Protein 8UZ7 (pdb70)

Organism: Penaeus vannamei (NCBI:txid6689)

B-factor: mean 23.01, std 7.93, range [7.98, 71.53]

Foldseek 3Di:
DQFEEEEEQDVPDDLVLLVVLQVLQQPDDFDPSYQAEYEDEPVCLLVNCVRHDVSYAYEHAEAFQDCDDDDPPGHALVVSVVSVGAEYEFQPVCCCPVVVQDLLRSLSRLLRNVVSRHQYAYEFEDEPVCVVVVNLLVRLLVNVVSNVVRDDDLLRYAYEYEYHCQAPPPDHDDLVRVLVSLVSNLVSCCVPPHPVSSVRHAYAYEHADFLVCQLVSCPRPNHRAYYYYPRSSDSRSRSNSVSD/DQFEEEEEQDPPDDLVLLLVLQVLVQPDDFDLSYQAEYEDEPVCLLVNVVSHDPSYAYEHAEAFQDCDDDDPPGHALVVSVVSVGQEYEFQPVCCCPVVVQDLLRSLSRLLRNVVVNHQYAYEFEAALVRVVVVVLLPRRLVNLVSNVVSDDDQVRYAYEYEHNSAVVVVHDDDLVRVLVSLVSSLVCCCVPPHPVSSVPHAYAYEDDDFLVCLLVSCPRPNHRAYYYYPRSSDSRSRSNSVSD/DQFEEEEEQDPPDDLVLLLVLQVLQQPFDFDPSYQAEYEDEPVCLLVNCVRHDVSYAYEHAEAFQDCDDDDPPGHALVVSVVSVGQEYEFPPPCCCPVVVQDLLRSLSRLLSSVVVRHQYAYEEEAAPVCVVVVNLVVRRLVSVVSNVVSDDDQVRYAYEYEYNCCPPPPHHDDLVNVLVSLVSVLVSCCVPPHPVSSVRHAYAYEDADFLVCQLVSCPRDRHRAYYYYPRSSDSRSRSNSVSD/DQFEAEEEQDPPDDLVLLLVLQVLVQPDDFDLSYAAEYEDEPVCLLVNCVRHDVSYAYEHAEAFQDCDDDDPPGHALVVSVVSVGAEYEFPPVCCCPVVVQDLLRSLSRLLRNVVVRHQYAYEFEDEPVCVVVVNLLVRRLVSLVSNVVRDDDLLRYAYEYEYCCCAPPPDHDDLVNVLVSLVSVLVSCCVPPHPVSSVRHAYAYEHDDFLVCLLVSCPRDRHRAYHYYPRSSDSRSRSNSVSD

InterPro domains:
  IPR000652 Triosephosphate isomerase [PF00121] (83-322)
  IPR000652 Triosephosphate isomerase [PS51440] (81-322)
  IPR000652 Triosephosphate isomerase [PTHR21139] (78-321)
  IPR000652 Triosephosphate isomerase [TIGR00419] (83-315)
  IPR000652 Triosephosphate isomerase [cd00311] (82-321)
  IPR013785 Aldolase-type TIM barrel [G3DSA:3.20.20.70] (60-330)
  IPR035990 Triosephosphate isomerase superfamily [SSF51351] (75-322)

Secondary structure (DSSP, 8-state):
--EEEEEE-TB---HHHHHHHHHHHHHS---TTEEEEEEE-GGGHHHHHHHS-TTSEEEES---SSSSBS-TT---HHHHHHTT--EEEES-HHHHHTT---HHHHHHHHHHHHHTT-EEEEEEEE-HHHHHTT-HHHHHHHHHHHHHTT-S-GGGEEEEEEEGGGSSSS----HHHHHHHHHHHHHHHHHHT-HHHHHH--EEEES---TTTHHHHHTSTT--EEEESGGGGSTHHHHHHT--/---EEEEE-TB---HHHHHHHHHHHHHS---TTSEEEEEE-GGGHHHHHHHS-TTEEEEES---SSSSBS-TT---HHHHHHTT--EEEES-HHHHHTS---HHHHHHHHHHHHHTT-EEEEEEEE-HHHHTTT-HHHHHHHHHHHHHHT-S-GGGEEEEEEEHHHHHHT----HHHHHHHHHHHHHHHHHHT-HHHHHH-EEEEES---TTTHHHHHTSTT--EEEESGGGGSTHHHHHHT--/---EEEEE-TB---HHHHHHHHHHHHHS---TTSEEEEEE-GGGHHHHHHHS-TTSEEEES---SSSSBS-TT---HHHHHHTT--EEEES-HHHHHTT---HHHHHHHHHHHHHTT-EEEEEEEE-HHHHHTT-HHHHHHHHHHHHHHT-S-GGGEEEEEEEGGGSSSS----HHHHHHHHHHHHHHHHHHT-HHHHHH-EEEEES---TTTHHHHTTSTT--EEEESGGGGSTHHHHHHT--/---EEEEE-TB---HHHHHHHHHHHHHS---TTSEEEEEE-GGGHHHHHHHS-TTSEEEES---SSSSBS-TT---HHHHHHTT--EEEES-HHHHHTT---HHHHHHHHHHHHHTT-EEEEEEEE-HHHHHTT-HHHHHHHHHHHHHHH-S-GGGEEEEEEEGGGSSSS----HHHHHHHHHHHHHHHHHHT-HHHHHH--EEEES---TTTHHHHHTSTT--EEEESGGGGSTHHHHHHT--

Nearest PDB structures (foldseek):
  8uz7-assembly1_D  TM=1.004E+00  e=7.599E-55  Penaeus vannamei
  7sx1-assembly1_A  TM=9.893E-01  e=1.590E-39  Homo sapiens
  1su5-assembly1_B  TM=9.869E-01  e=6.116E-39  Gallus gallus
  7uxv-assembly1_A  TM=9.892E-01  e=1.128E-38  Homo sapiens
  1tpw-assembly1_B  TM=9.867E-01  e=1.200E-38  Gallus gallus

Structure (mmCIF, N/CA/C/O backbone):
data_8UZ7
#
_entry.id   8UZ7
#
_cell.length_a   73.564
_cell.length_b   84.253
_cell.length_c   73.739
_cell.angle_alpha   90.000
_cell.angle_beta   92.690
_cell.angle_gamma   90.000
#
_symmetry.space_group_name_H-M   'P 1 21 1'
#
loop_
_entity.id
_entity.type
_entity.pdbx_description
1 polymer 'Triosephosphate isomerase'
2 non-polymer 'CHLORIDE ION'
3 non-polymer 'MAGNESIUM ION'
4 water water
#
loop_
_atom_site.group_PDB
_atom_site.id
_atom_site.type_symbol
_atom_site.label_atom_id
_atom_site.label_alt_id
_atom_site.label_comp_id
_atom_site.label_asym_id
_atom_site.label_entity_id
_atom_site.label_seq_id
_atom_site.pdbx_PDB_ins_code
_atom_site.Cartn_x
_atom_site.Cartn_y
_atom_site.Cartn_z
_atom_site.occupancy
_atom_site.B_iso_or_equiv
_atom_site.auth_seq_id
_atom_site.auth_comp_id
_atom_site.auth_asym_id
_atom_site.auth_atom_id
_atom_site.pdbx_PDB_model_num
ATOM 1 N N . ARG A 1 5 ? -12.48300 54.36800 0.41000 1.000 22.13000 5 ARG A N 1
ATOM 2 C CA . ARG A 1 5 ? -11.03100 54.29700 0.22500 1.000 16.22000 5 ARG A CA 1
ATOM 3 C C . ARG A 1 5 ? -10.61400 55.41900 -0.69500 1.000 19.88000 5 ARG A C 1
ATOM 4 O O . ARG A 1 5 ? -11.06700 55.49000 -1.83900 1.000 25.23000 5 ARG A O 1
ATOM 12 N N . LYS A 1 6 ? -9.75500 56.30300 -0.20600 1.000 16.31000 6 LYS A N 1
ATOM 13 C CA . LYS A 1 6 ? -9.36600 57.45300 -1.00300 1.000 18.49000 6 LYS A CA 1
ATOM 14 C C . LYS A 1 6 ? -8.38800 57.02600 -2.09300 1.000 17.85000 6 LYS A C 1
ATOM 15 O O . LYS A 1 6 ? -7.39500 56.34600 -1.81200 1.000 17.21000 6 LYS A O 1
ATOM 21 N N . PHE A 1 7 ? -8.68400 57.42600 -3.33000 1.000 15.85000 7 PHE A N 1
ATOM 22 C CA . PHE A 1 7 ? -7.80900 57.16300 -4.46800 1.000 15.34000 7 PHE A CA 1
ATOM 23 C C . PHE A 1 7 ? -6.39700 57.61800 -4.13500 1.000 13.23000 7 PHE A C 1
ATOM 24 O O . PHE A 1 7 ? -6.19600 58.70400 -3.58400 1.000 14.06000 7 PHE A O 1
ATOM 32 N N . PHE A 1 8 ? -5.41800 56.77900 -4.46200 1.000 13.14000 8 PHE A N 1
ATOM 33 C CA . PHE A 1 8 ? -4.04400 56.99700 -4.01000 1.000 10.87000 8 PHE A CA 1
ATOM 34 C C . PHE A 1 8 ? -3.09000 56.75600 -5.16500 1.000 13.88000 8 PHE A C 1
ATOM 35 O O . PHE A 1 8 ? -3.11600 55.68500 -5.78100 1.000 13.32000 8 PHE A O 1
ATOM 43 N N . VAL A 1 9 ? -2.23500 57.73400 -5.44800 1.000 12.09000 9 VAL A N 1
ATOM 44 C CA . VAL A 1 9 ? -1.27700 57.62600 -6.54500 1.000 12.80000 9 VAL A CA 1
ATOM 45 C C . VAL A 1 9 ? 0.09700 57.94100 -5.98700 1.000 14.67000 9 VAL A C 1
ATOM 46 O O . VAL A 1 9 ? 0.31000 59.03300 -5.44600 1.000 14.85000 9 VAL A O 1
ATOM 50 N N . ILE A 1 10 ? 1.03500 57.00800 -6.13500 1.000 12.62000 10 ILE A N 1
ATOM 51 C CA . ILE A 1 10 ? 2.42600 57.28500 -5.78500 1.000 10.18000 10 ILE A CA 1
ATOM 52 C C . ILE A 1 10 ? 3.29400 57.15200 -7.03000 1.000 16.21000 10 ILE A C 1
ATOM 53 O O . ILE A 1 10 ? 3.24500 56.12800 -7.72300 1.000 14.67000 10 ILE A O 1
ATOM 58 N N . GLY A 1 11 ? 4.06100 58.20800 -7.32400 1.000 12.78000 11 GLY A N 1
ATOM 59 C CA . GLY A 1 11 ? 4.98600 58.23900 -8.43500 1.000 12.24000 11 GLY A CA 1
ATOM 60 C C . GLY A 1 11 ? 6.39900 58.01000 -7.93600 1.000 15.32000 11 GLY A C 1
ATOM 61 O O . GLY A 1 11 ? 6.93900 58.86200 -7.23200 1.000 13.51000 11 GLY A O 1
ATOM 62 N N . ASN A 1 12 ? 6.99700 56.86300 -8.28100 1.000 14.56000 12 ASN A N 1
ATOM 63 C CA . ASN A 1 12 ? 8.30400 56.45900 -7.75500 1.000 12.67000 12 ASN A CA 1
ATOM 64 C C . ASN A 1 12 ? 9.39000 56.89400 -8.73600 1.000 16.87000 12 ASN A C 1
ATOM 65 O O . ASN A 1 12 ? 9.48600 56.36500 -9.85100 1.000 14.56000 12 ASN A O 1
ATOM 70 N N . TRP A 1 13 ? 10.21500 57.86400 -8.31800 1.000 15.39000 13 TRP A N 1
ATOM 71 C CA . TRP A 1 13 ? 11.28400 58.36000 -9.17500 1.000 12.17000 13 TRP A CA 1
ATOM 72 C C . TRP A 1 13 ? 12.46400 57.39800 -9.26800 1.000 16.42000 13 TRP A C 1
ATOM 73 O O . TRP A 1 13 ? 13.34200 57.61900 -10.10400 1.000 12.88000 13 TRP A O 1
ATOM 84 N N . LYS A 1 14 ? 12.48800 56.33300 -8.45400 1.000 13.42000 14 LYS A N 1
ATOM 85 C CA . LYS A 1 14 ? 13.54500 55.31900 -8.44100 1.000 14.85000 14 LYS A CA 1
ATOM 86 C C . LYS A 1 14 ? 14.90500 56.01500 -8.44300 1.000 13.95000 14 LYS A C 1
ATOM 87 O O . LYS A 1 14 ? 15.10500 56.98600 -7.70100 1.000 15.31000 14 LYS A O 1
ATOM 93 N N . MET A 1 15 ? 15.85700 55.59100 -9.27500 1.000 13.36000 15 MET A N 1
ATOM 94 C CA . MET A 1 15 ? 17.16000 56.24400 -9.34100 1.000 14.40000 15 MET A CA 1
ATOM 95 C C . MET A 1 15 ? 17.27400 57.04700 -10.63800 1.000 16.45000 15 MET A C 1
ATOM 96 O O . MET A 1 15 ? 18.31300 57.06400 -11.29900 1.000 17.38000 15 MET A O 1
ATOM 101 N N . ASN A 1 16 ? 16.19100 57.73700 -11.00200 1.000 13.61000 16 ASN A N 1
ATOM 102 C CA . ASN A 1 16 ? 16.05100 58.35100 -12.32100 1.000 13.75000 16 ASN A CA 1
ATOM 103 C C . ASN A 1 16 ? 16.02300 59.88400 -12.29100 1.000 17.34000 16 ASN A C 1
ATOM 104 O O . ASN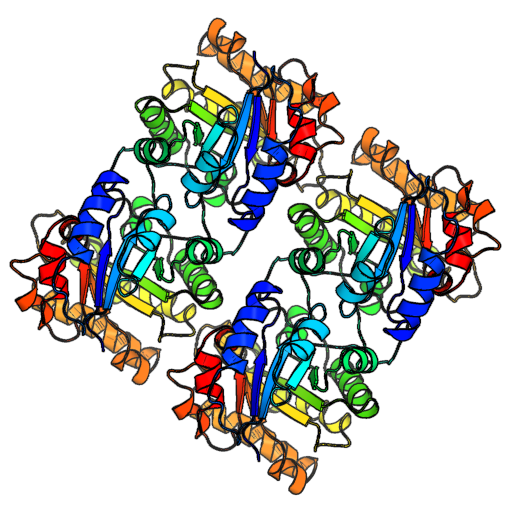 A 1 16 ? 15.68300 60.51100 -13.30600 1.000 16.25000 16 ASN A O 1
ATOM 109 N N . VAL A 1 17 ? 16.37100 60.51000 -11.17000 1.000 14.97000 17 VAL A N 1
ATOM 110 C CA . VAL A 1 17 ? 16.30300 61.96600 -11.08100 1.000 14.38000 17 VAL A CA 1
ATOM 111 C C . VAL A 1 17 ? 17.58400 62.51200 -10.48100 1.000 18.20000 17 VAL A C 1
ATOM 112 O O . VAL A 1 17 ? 18.30300 61.82600 -9.75600 1.000 16.81000 17 VAL A O 1
ATOM 116 N N . ASP A 1 18 ? 17.85600 63.77400 -10.79900 1.000 15.45000 18 ASP A N 1
ATOM 117 C CA . ASP A 1 18 ? 18.79300 64.59600 -10.06200 1.000 15.79000 18 ASP A CA 1
ATOM 118 C C . ASP A 1 18 ? 18.03000 65.83100 -9.59600 1.000 15.27000 18 ASP A C 1
ATOM 119 O O . ASP A 1 18 ? 16.81500 65.94100 -9.80700 1.000 16.40000 18 ASP A O 1
ATOM 124 N N . LYS A 1 19 ? 18.74100 66.76800 -8.96600 1.000 15.66000 19 LYS A N 1
ATOM 125 C CA . LYS A 1 19 ? 18.06700 67.96100 -8.44300 1.000 18.05000 19 LYS A CA 1
ATOM 126 C C . LYS A 1 19 ? 17.31200 68.70300 -9.53800 1.000 18.43000 19 LYS A C 1
ATOM 127 O O . LYS A 1 19 ? 16.15500 69.11300 -9.34100 1.000 19.23000 19 LYS A O 1
ATOM 133 N N . ASN A 1 20 ? 17.94600 68.87300 -10.70000 1.000 19.33000 20 ASN A N 1
ATOM 134 C CA . ASN A 1 20 ? 17.33400 69.62600 -11.79200 1.000 19.51000 20 ASN A CA 1
ATOM 135 C C . ASN A 1 20 ? 16.04000 68.96700 -12.24900 1.000 21.14000 20 ASN A C 1
ATOM 136 O O . ASN A 1 20 ? 15.01500 69.63600 -12.42700 1.000 19.54000 20 ASN A O 1
ATOM 141 N N . ARG A 1 21 ? 16.06900 67.64600 -12.44400 1.000 16.61000 21 ARG A N 1
ATOM 142 C CA . ARG A 1 21 ? 14.85700 66.93500 -12.84100 1.000 17.86000 21 ARG A CA 1
ATOM 143 C C . ARG A 1 21 ? 13.78000 67.03900 -11.76500 1.000 18.71000 21 ARG A C 1
ATOM 144 O O . ARG A 1 21 ? 12.59700 67.24300 -12.07400 1.000 18.32000 21 ARG A O 1
ATOM 152 N N . ILE A 1 22 ? 14.16700 66.92200 -10.49200 1.000 16.68000 22 ILE A N 1
ATOM 153 C CA . ILE A 1 22 ? 13.18400 67.04300 -9.41500 1.000 15.89000 22 ILE A CA 1
ATOM 154 C C . ILE A 1 22 ? 12.54000 68.42300 -9.43800 1.000 16.24000 22 ILE A C 1
ATOM 155 O O . ILE A 1 22 ? 11.31800 68.56000 -9.31000 1.000 16.56000 22 ILE A O 1
ATOM 160 N N . ASN A 1 23 ? 13.34900 69.46100 -9.63200 1.000 17.73000 23 ASN A N 1
ATOM 161 C CA . ASN A 1 23 ? 12.79800 70.81300 -9.71000 1.000 19.80000 23 ASN A CA 1
ATOM 162 C C . ASN A 1 23 ? 11.73300 70.92200 -10.79400 1.000 18.45000 23 ASN A C 1
ATOM 163 O O . ASN A 1 23 ? 10.69000 71.54700 -10.58100 1.000 22.67000 23 ASN A O 1
ATOM 168 N N . GLY A 1 24 ? 11.97300 70.31500 -11.96000 1.000 17.37000 24 GLY A N 1
ATOM 169 C CA . GLY A 1 24 ? 10.98500 70.37700 -13.02100 1.000 19.45000 24 GLY A CA 1
ATOM 170 C C . GLY A 1 24 ? 9.71900 69.62400 -12.67200 1.000 22.06000 24 GLY A C 1
ATOM 171 O O . GLY A 1 24 ? 8.61100 70.13200 -12.86700 1.000 21.75000 24 GLY A O 1
ATOM 172 N N . ILE A 1 25 ? 9.86700 68.39500 -12.15900 1.000 18.27000 25 ILE A N 1
ATOM 173 C CA . ILE A 1 25 ? 8.70700 67.59900 -11.74700 1.000 18.82000 25 ILE A CA 1
ATOM 174 C C . ILE A 1 25 ? 7.92300 68.31900 -10.65100 1.000 18.82000 25 ILE A C 1
ATOM 175 O O . ILE A 1 25 ? 6.68500 68.37900 -10.68800 1.000 18.50000 25 ILE A O 1
ATOM 180 N N . VAL A 1 26 ? 8.62700 68.89900 -9.67700 1.000 16.26000 26 VAL A N 1
ATOM 181 C CA . VAL A 1 26 ? 7.94900 69.53500 -8.55000 1.000 18.96000 26 VAL A CA 1
ATOM 182 C C . VAL A 1 26 ? 7.21600 70.78600 -9.01000 1.000 19.66000 26 VAL A C 1
ATOM 183 O O . VAL A 1 26 ? 6.07100 71.03800 -8.60700 1.000 19.30000 26 VAL A O 1
ATOM 187 N N . LYS A 1 27 ? 7.84100 71.56800 -9.89300 1.000 19.12000 27 LYS A N 1
ATOM 188 C CA . LYS A 1 27 ? 7.15600 72.72700 -10.45500 1.000 22.19000 27 LYS A CA 1
ATOM 189 C C . LYS A 1 27 ? 5.91100 72.31300 -11.23300 1.000 21.28000 27 LYS A C 1
ATOM 190 O O . LYS A 1 27 ? 4.85900 72.95400 -11.12300 1.000 25.33000 27 LYS A O 1
ATOM 196 N N . MET A 1 28 ? 6.01100 71.24400 -12.02300 1.000 22.20000 28 MET A N 1
ATOM 197 C CA . MET A 1 28 ? 4.85500 70.74500 -12.75900 1.000 23.54000 28 MET A CA 1
ATOM 198 C C . MET A 1 28 ? 3.73200 70.33300 -11.81500 1.000 21.65000 28 MET A C 1
ATOM 199 O O . MET A 1 28 ? 2.57400 70.72600 -12.00300 1.000 22.73000 28 MET A O 1
ATOM 204 N N . MET A 1 29 ? 4.05000 69.52100 -10.79800 1.000 18.51000 29 MET A N 1
ATOM 205 C CA . MET A 1 29 ? 3.00400 69.06100 -9.89300 1.000 18.68000 29 MET A CA 1
ATOM 206 C C . MET A 1 29 ? 2.44800 70.20900 -9.05700 1.000 19.63000 29 MET A C 1
ATOM 207 O O . MET A 1 29 ? 1.25100 70.22900 -8.76600 1.000 21.30000 29 MET A O 1
ATOM 212 N N . ASN A 1 30 ? 3.28900 71.17500 -8.68700 1.000 19.46000 30 ASN A N 1
ATOM 213 C CA . ASN A 1 30 ? 2.82300 72.33000 -7.92200 1.000 21.08000 30 ASN A CA 1
ATOM 214 C C . ASN A 1 30 ? 1.87300 73.21300 -8.73200 1.000 24.92000 30 ASN A C 1
ATOM 215 O O . ASN A 1 30 ? 1.00500 73.87200 -8.15100 1.000 26.51000 30 ASN A O 1
ATOM 220 N N . LYS A 1 31 ? 2.04400 73.27100 -10.05600 1.000 23.85000 31 LYS A N 1
ATOM 221 C CA . LYS A 1 31 ? 1.26000 74.17000 -10.90200 1.000 24.14000 31 LYS A CA 1
ATOM 222 C C . LYS A 1 31 ? -0.02000 73.53800 -11.42700 1.000 27.45000 31 LYS A C 1
ATOM 223 O O . LYS A 1 31 ? -1.00200 74.25300 -11.66900 1.000 24.19000 31 LYS A O 1
ATOM 229 N N . ALA A 1 32 ? -0.02600 72.22100 -11.62200 1.000 24.04000 32 ALA A N 1
ATOM 230 C CA . ALA A 1 32 ? -1.15200 71.56400 -12.26400 1.000 24.14000 32 ALA A CA 1
ATOM 231 C C . ALA A 1 32 ? -2.39200 71.59800 -11.38300 1.000 21.51000 32 ALA A C 1
ATOM 232 O O . ALA A 1 32 ? -2.31900 71.58500 -10.15400 1.000 23.39000 32 ALA A O 1
ATOM 234 N N . ALA A 1 33 ? -3.55000 71.61100 -12.03000 1.000 24.60000 33 ALA A N 1
ATOM 235 C CA . ALA A 1 33 ? -4.78800 71.38200 -11.30800 1.000 27.25000 33 ALA A CA 1
ATOM 236 C C . ALA A 1 33 ? -4.88600 69.89600 -10.96700 1.000 27.49000 33 ALA A C 1
ATOM 237 O O . ALA A 1 33 ? -4.94700 69.04600 -11.86400 1.000 29.40000 33 ALA A O 1
ATOM 239 N N . LEU A 1 34 ? -4.86400 69.58000 -9.67600 1.000 25.75000 34 LEU A N 1
ATOM 240 C CA . LEU A 1 34 ? -4.91100 68.20500 -9.20500 1.000 22.00000 34 LEU A CA 1
ATOM 241 C C . LEU A 1 34 ? -6.23900 67.95000 -8.51100 1.000 27.43000 34 LEU A C 1
ATOM 242 O O . LEU A 1 34 ? -6.74600 68.81200 -7.78300 1.000 25.30000 34 LEU A O 1
ATOM 247 N N . ASP A 1 35 ? -6.79200 66.76700 -8.74600 1.000 21.98000 35 ASP A N 1
ATOM 248 C CA . ASP A 1 35 ? -7.99900 66.32300 -8.06300 1.000 25.04000 35 ASP A CA 1
ATOM 249 C C . ASP A 1 35 ? -7.78500 66.37000 -6.55600 1.000 28.48000 35 ASP A C 1
ATOM 250 O O . ASP A 1 35 ? -6.90000 65.66800 -6.04100 1.000 24.50000 35 ASP A O 1
ATOM 255 N N . PRO A 1 36 ? -8.55400 67.16900 -5.81400 1.000 25.00000 36 PRO A N 1
ATOM 256 C CA . PRO A 1 36 ? -8.38000 67.19300 -4.35300 1.000 27.55000 36 PRO A CA 1
ATOM 257 C C . PRO A 1 36 ? -8.74400 65.88100 -3.67700 1.000 27.23000 36 PRO A C 1
ATOM 258 O O . PRO A 1 36 ? -8.33600 65.65800 -2.53100 1.000 31.10000 36 PRO A O 1
ATOM 262 N N . ASN A 1 37 ? -9.49400 65.01200 -4.34300 1.000 22.79000 37 ASN A N 1
ATOM 263 C CA . ASN A 1 37 ? -9.89000 63.72600 -3.78900 1.000 22.03000 37 ASN A CA 1
ATOM 264 C C . ASN A 1 37 ? -8.86800 62.62700 -4.04600 1.000 23.42000 37 ASN A C 1
ATOM 265 O O . ASN A 1 37 ? -9.17400 61.44900 -3.83000 1.000 29.08000 37 ASN A O 1
ATOM 270 N N . THR A 1 38 ? -7.68600 62.96700 -4.53900 1.000 19.85000 38 THR A N 1
ATOM 271 C CA . THR A 1 38 ? -6.62000 61.98800 -4.70100 1.000 19.37000 38 THR A CA 1
ATOM 272 C C . THR A 1 38 ? -5.53300 62.27200 -3.67900 1.000 17.27000 38 THR A C 1
ATOM 273 O O . THR A 1 38 ? -5.10700 63.42100 -3.52700 1.000 19.08000 38 THR A O 1
ATOM 277 N N . GLU A 1 39 ? -5.10800 61.23300 -2.96700 1.000 16.33000 39 GLU A N 1
ATOM 278 C CA . GLU A 1 39 ? -3.92900 61.31300 -2.11300 1.000 15.67000 39 GLU A CA 1
ATOM 279 C C . GLU A 1 39 ? -2.71900 60.96200 -2.97200 1.000 16.36000 39 GLU A C 1
ATOM 280 O O . GLU A 1 39 ? -2.62700 59.84300 -3.49900 1.000 13.51000 39 GLU A O 1
ATOM 286 N N . ALA A 1 40 ? -1.82500 61.93000 -3.15500 1.000 15.15000 40 ALA A N 1
ATOM 287 C CA . ALA A 1 40 ? -0.68500 61.79000 -4.04300 1.000 17.73000 40 ALA A CA 1
ATOM 288 C C . ALA A 1 40 ? 0.59400 61.80100 -3.22300 1.000 14.20000 40 ALA A C 1
ATOM 289 O O . ALA A 1 40 ? 0.70300 62.53900 -2.23900 1.000 14.64000 40 ALA A O 1
ATOM 291 N N . VAL A 1 41 ? 1.55300 60.97100 -3.63100 1.000 11.74000 41 VAL A N 1
ATOM 292 C CA . VAL A 1 41 ? 2.85600 60.85300 -2.98300 1.000 10.54000 41 VAL A CA 1
ATOM 293 C C . VAL A 1 41 ? 3.89500 60.65500 -4.08000 1.000 13.38000 41 VAL A C 1
ATOM 294 O O . VAL A 1 41 ? 3.59400 60.10500 -5.14200 1.000 13.90000 41 VAL A O 1
ATOM 298 N N . VAL A 1 42 ? 5.13600 61.09100 -3.83100 1.000 13.19000 42 VAL A N 1
ATOM 299 C CA . VAL A 1 42 ? 6.24100 60.79800 -4.73800 1.000 14.62000 42 VAL A CA 1
ATOM 300 C C . VAL A 1 42 ? 7.30400 60.00800 -3.98600 1.000 14.81000 42 VAL A C 1
ATOM 301 O O . VAL A 1 42 ? 7.51000 60.22700 -2.78800 1.000 13.20000 42 VAL A O 1
ATOM 305 N N . GLY A 1 43 ? 7.94000 59.07500 -4.68300 1.000 13.74000 43 GLY A N 1
ATOM 306 C CA . GLY A 1 43 ? 9.01300 58.27400 -4.12200 1.000 16.58000 43 GLY A CA 1
ATOM 307 C C . GLY A 1 43 ? 10.35900 58.83000 -4.53500 1.000 13.08000 43 GLY A C 1
ATOM 308 O O . GLY A 1 43 ? 10.70300 58.83500 -5.72000 1.000 13.99000 43 GLY A O 1
ATOM 309 N N . CYS A 1 44 ? 11.13700 59.27100 -3.54400 1.000 12.84000 44 CYS A N 1
ATOM 310 C CA . CYS A 1 44 ? 12.27000 60.13600 -3.78500 1.000 14.34000 44 CYS A CA 1
ATOM 311 C C . CYS A 1 44 ? 13.57400 59.48700 -3.32800 1.000 13.12000 44 CYS A C 1
ATOM 312 O O . CYS A 1 44 ? 13.59100 58.79200 -2.31400 1.000 12.76000 44 CYS A O 1
ATOM 315 N N . PRO A 1 45 ? 14.67000 59.67800 -4.05200 1.000 14.49000 45 PRO A N 1
ATOM 316 C CA . PRO A 1 45 ? 15.94800 59.12800 -3.58000 1.000 15.51000 45 PRO A CA 1
ATOM 317 C C . PRO A 1 45 ? 16.34300 59.74000 -2.24600 1.000 18.22000 45 PRO A C 1
ATOM 318 O O . PRO A 1 45 ? 16.04100 60.90300 -1.96000 1.000 14.85000 45 PRO A O 1
ATOM 322 N N . SER A 1 46 ? 17.01400 58.92900 -1.41400 1.000 14.92000 46 SER A N 1
ATOM 323 C CA . SER A 1 46 ? 17.32800 59.36600 -0.05700 1.000 17.27000 46 SER A CA 1
ATOM 324 C C . SER A 1 46 ? 18.07000 60.69900 -0.05800 1.000 16.34000 46 SER A C 1
ATOM 325 O O . SER A 1 46 ? 17.79000 61.57600 0.77100 1.000 14.79000 46 SER A O 1
ATOM 328 N N . CYS A 1 47 ? 18.98600 60.89100 -1.01200 1.000 16.96000 47 CYS A N 1
ATOM 329 C CA . CYS A 1 47 ? 19.80500 62.09800 -0.99100 1.000 15.58000 47 CYS A CA 1
ATOM 330 C C . CYS A 1 47 ? 19.04400 63.35200 -1.39300 1.000 15.10000 47 CYS A C 1
ATOM 331 O O . CYS A 1 47 ? 19.60400 64.44500 -1.30400 1.000 15.33000 47 CYS A O 1
ATOM 334 N N . TYR A 1 48 ? 17.79800 63.23700 -1.83900 1.000 13.04000 48 TYR A N 1
ATOM 335 C CA . TYR A 1 48 ? 17.02700 64.40800 -2.22900 1.000 14.64000 48 TYR A CA 1
ATOM 336 C C . TYR A 1 48 ? 15.76800 64.60100 -1.39000 1.000 16.06000 48 TYR A C 1
ATOM 337 O O . TYR A 1 48 ? 14.94500 65.45300 -1.73500 1.000 15.41000 48 TYR A O 1
ATOM 346 N N . LEU A 1 49 ? 15.58700 63.82300 -0.31100 1.000 14.00000 49 LEU A N 1
ATOM 347 C CA . LEU A 1 49 ? 14.33600 63.87800 0.43900 1.000 14.99000 49 LEU A CA 1
ATOM 348 C C . LEU A 1 49 ? 14.04600 65.29100 0.92600 1.000 14.96000 49 LEU A C 1
ATOM 349 O O . LEU A 1 49 ? 12.93800 65.79900 0.74400 1.000 12.83000 49 LEU A O 1
ATOM 354 N N . SER A 1 50 ? 15.02300 65.92300 1.58300 1.000 11.75000 50 SER A N 1
ATOM 355 C CA . SER A 1 50 ? 14.80600 67.26500 2.12700 1.000 17.41000 50 SER A CA 1
ATOM 356 C C . SER A 1 50 ? 14.51400 68.25800 1.01800 1.000 16.10000 50 SER A C 1
ATOM 357 O O . SER A 1 50 ? 13.61300 69.09600 1.13600 1.000 20.73000 50 SER A O 1
ATOM 360 N N . HIS A 1 51 ? 15.26000 68.16200 -0.07500 1.000 18.02000 51 HIS A N 1
ATOM 361 C CA . HIS A 1 51 ? 15.05900 69.06900 -1.19300 1.000 20.76000 51 HIS A CA 1
ATOM 362 C C . HIS A 1 51 ? 13.65600 68.93000 -1.75600 1.000 23.77000 51 HIS A C 1
ATOM 363 O O . HIS A 1 51 ? 12.94600 69.92700 -1.93800 1.000 22.24000 51 HIS A O 1
ATOM 370 N N . ALA A 1 52 ? 13.23200 67.69200 -2.02200 1.000 15.69000 52 ALA A N 1
ATOM 371 C CA . ALA A 1 52 ? 11.89600 67.47800 -2.56400 1.000 13.62000 52 ALA A CA 1
ATOM 372 C C . ALA A 1 52 ? 10.82500 67.94800 -1.58800 1.000 14.73000 52 ALA A C 1
ATOM 373 O O . ALA A 1 52 ? 9.84500 68.59100 -1.98600 1.000 17.65000 52 ALA A O 1
ATOM 375 N N . ARG A 1 53 ? 11.00300 67.66200 -0.30600 1.000 13.27000 53 ARG A N 1
ATOM 376 C CA . ARG A 1 53 ? 9.94100 67.94300 0.64800 1.000 15.42000 53 ARG A CA 1
ATOM 377 C C . ARG A 1 53 ? 9.76300 69.44900 0.84800 1.000 17.53000 53 ARG A C 1
ATOM 378 O O . ARG A 1 53 ? 8.63100 69.94500 0.94600 1.000 16.44000 53 ARG A O 1
ATOM 386 N N . GLU A 1 54 ? 10.86600 70.19400 0.85200 1.000 18.08000 54 GLU A N 1
ATOM 387 C CA . GLU A 1 54 ? 10.79500 71.64600 1.03900 1.000 19.72000 54 GLU A CA 1
ATOM 388 C C . GLU A 1 54 ? 10.05500 72.35000 -0.09900 1.000 22.37000 54 GLU A C 1
ATOM 389 O O . GLU A 1 54 ? 9.36800 73.35600 0.12800 1.000 22.87000 54 GLU A O 1
ATOM 395 N N . HIS A 1 55 ? 10.19900 71.85700 -1.33100 1.000 16.93000 55 HIS A N 1
ATOM 396 C CA . HIS A 1 55 ? 9.68700 72.54900 -2.50900 1.000 18.23000 55 HIS A CA 1
ATOM 397 C C . HIS A 1 55 ? 8.30800 72.07500 -2.93200 1.000 21.02000 55 HIS A C 1
ATOM 398 O O . HIS A 1 55 ? 7.52800 72.86300 -3.47800 1.000 18.98000 55 HIS A O 1
ATOM 405 N N . LEU A 1 56 ? 7.99500 70.80500 -2.69500 1.000 17.37000 56 LEU A N 1
ATOM 406 C CA . LEU A 1 56 ? 6.76200 70.21900 -3.18600 1.000 17.30000 56 LEU A CA 1
ATOM 407 C C . LEU A 1 56 ? 5.56900 70.65700 -2.34300 1.000 15.96000 56 LEU A C 1
ATOM 408 O O . LEU A 1 56 ? 5.66600 70.77600 -1.12000 1.000 18.84000 56 LEU A O 1
ATOM 413 N N . SER A 1 57 ? 4.41700 70.84500 -3.00900 1.000 17.34000 57 SER A N 1
ATOM 414 C CA . SER A 1 57 ? 3.15000 71.07100 -2.32100 1.000 15.94000 57 SER A CA 1
ATOM 415 C C . SER A 1 57 ? 3.00800 70.17700 -1.09700 1.000 15.97000 57 SER A C 1
ATOM 416 O O . SER A 1 57 ? 3.14000 68.94700 -1.19200 1.000 14.17000 57 SER A O 1
ATOM 419 N N . PRO A 1 58 ? 2.74600 70.75800 0.06900 1.000 15.82000 58 PRO A N 1
ATOM 420 C CA . PRO A 1 58 ? 2.64700 69.94800 1.28600 1.000 14.90000 58 PRO A CA 1
ATOM 421 C C . PRO A 1 58 ? 1.52600 68.93400 1.25200 1.000 14.46000 58 PRO A C 1
ATOM 422 O O . PRO A 1 58 ? 1.56300 67.97800 2.03400 1.000 20.71000 58 PRO A O 1
ATOM 426 N N . SER A 1 59 ? 0.51800 69.11500 0.39300 1.000 11.49000 59 SER A N 1
ATOM 427 C CA . SER A 1 59 ? -0.55200 68.14000 0.24100 1.000 18.17000 59 SER A CA 1
ATOM 428 C C . SER A 1 59 ? -0.09800 66.87000 -0.47800 1.000 17.04000 59 SER A C 1
ATOM 429 O O . SER A 1 59 ? -0.81700 65.86700 -0.43900 1.000 20.57000 59 SER A O 1
ATOM 432 N N . ILE A 1 60 ? 1.06300 66.89400 -1.12100 1.000 13.58000 60 ILE A N 1
ATOM 433 C CA . ILE A 1 60 ? 1.63200 65.72900 -1.79800 1.000 12.09000 60 ILE A CA 1
ATOM 434 C C . ILE A 1 60 ? 2.69100 65.15300 -0.86700 1.000 17.70000 60 ILE A C 1
ATOM 435 O O . ILE A 1 60 ? 3.60000 65.87500 -0.44600 1.000 17.89000 60 ILE A O 1
ATOM 440 N N . GLY A 1 61 ? 2.56400 63.86600 -0.51900 1.000 17.29000 61 GLY A N 1
ATOM 441 C CA . GLY A 1 61 ? 3.55600 63.23400 0.32900 1.000 14.82000 61 GLY A CA 1
ATOM 442 C C . GLY A 1 61 ? 4.87600 62.97800 -0.38600 1.000 12.28000 61 GLY A C 1
ATOM 443 O O . GLY A 1 61 ? 4.96600 62.95800 -1.61000 1.000 13.56000 61 GLY A O 1
ATOM 444 N N . VAL A 1 62 ? 5.92600 62.78400 0.41500 1.000 14.86000 62 VAL A N 1
ATOM 445 C CA . VAL A 1 62 ? 7.24100 62.34800 -0.05900 1.000 16.15000 62 VAL A CA 1
ATOM 446 C C . VAL A 1 62 ? 7.63300 61.07700 0.69000 1.000 14.38000 62 VAL A C 1
ATOM 447 O O . VAL A 1 62 ? 7.64900 61.05700 1.93000 1.000 15.43000 62 VAL A O 1
ATOM 451 N N . ALA A 1 63 ? 7.95300 60.02100 -0.05700 1.000 13.38000 63 ALA A N 1
ATOM 452 C CA . ALA A 1 63 ? 8.31500 58.72400 0.50900 1.000 11.84000 63 ALA A CA 1
ATOM 453 C C . ALA A 1 63 ? 9.77600 58.42400 0.21100 1.000 11.69000 63 ALA A C 1
ATOM 454 O O . ALA A 1 63 ? 10.22100 58.58000 -0.92900 1.000 12.42000 63 ALA A O 1
ATOM 456 N N . ALA A 1 64 ? 10.51500 58.00200 1.22300 1.000 15.11000 64 ALA A N 1
ATOM 457 C CA . ALA A 1 64 ? 11.77100 57.34700 0.93100 1.000 11.37000 64 ALA A CA 1
ATOM 458 C C . ALA A 1 64 ? 11.47700 56.01000 0.24800 1.000 13.02000 64 ALA A C 1
ATOM 459 O O . ALA A 1 64 ? 10.37500 55.45900 0.35400 1.000 13.15000 64 ALA A O 1
ATOM 461 N N . GLN A 1 65 ? 12.45700 55.52300 -0.50100 1.000 12.98000 65 GLN A N 1
ATOM 462 C CA . GLN A 1 65 ? 12.29600 54.30600 -1.29300 1.000 12.87000 65 GLN A CA 1
ATOM 463 C C . GLN A 1 65 ? 12.73100 53.04300 -0.56100 1.000 12.76000 65 GLN A C 1
ATOM 464 O O . GLN A 1 65 ? 12.60100 51.94800 -1.11900 1.000 11.40000 65 GLN A O 1
ATOM 470 N N . ASN A 1 66 ? 13.26300 53.17400 0.65000 1.000 13.81000 66 ASN A N 1
ATOM 471 C CA . ASN A 1 66 ? 13.77500 52.08600 1.47400 1.000 15.81000 66 ASN A CA 1
ATOM 472 C C . ASN A 1 66 ? 14.18900 52.69200 2.80800 1.000 16.16000 66 ASN A C 1
ATOM 473 O O . ASN A 1 66 ? 14.39500 53.90200 2.91200 1.000 15.29000 66 ASN A O 1
ATOM 478 N N . CYS A 1 67 ? 14.33400 51.84000 3.81400 1.000 16.35000 67 CYS A N 1
ATOM 479 C CA . CYS A 1 67 ? 14.96900 52.22300 5.07000 1.000 16.37000 67 CYS A CA 1
ATOM 480 C C . CYS A 1 67 ? 15.42200 50.94700 5.77200 1.000 15.81000 67 CYS A C 1
ATOM 481 O O . CYS A 1 67 ? 15.19200 49.84100 5.28300 1.000 17.72000 67 CYS A O 1
ATOM 484 N N . TYR A 1 68 ? 16.09800 51.10800 6.90400 1.000 16.00000 68 TYR A N 1
ATOM 485 C CA . TYR A 1 68 ? 16.58100 49.98100 7.68600 1.000 16.07000 68 TYR A CA 1
ATOM 486 C C . TYR A 1 68 ? 15.64100 49.73900 8.86900 1.000 21.39000 68 TYR A C 1
ATOM 487 O O . TYR A 1 68 ? 14.58700 50.36700 8.99300 1.000 20.75000 68 TYR A O 1
ATOM 496 N N . LYS A 1 69 ? 16.01400 48.79500 9.73800 1.000 20.40000 69 LYS A N 1
ATOM 497 C CA . LYS A 1 69 ? 15.08700 48.19900 10.70500 1.000 22.50000 69 LYS A CA 1
ATOM 498 C C . LYS A 1 69 ? 15.30500 48.66400 12.14100 1.000 23.12000 69 LYS A C 1
ATOM 499 O O . LYS A 1 69 ? 14.66800 48.12400 13.05900 1.000 25.19000 69 LYS A O 1
ATOM 505 N N . VAL A 1 70 ? 16.19000 49.63400 12.36900 1.000 22.50000 70 VAL A N 1
ATOM 506 C CA . VAL A 1 70 ? 16.40100 50.23300 13.67900 1.000 22.15000 70 VAL A CA 1
ATOM 507 C C . VAL A 1 70 ? 16.59300 51.73100 13.48500 1.000 20.18000 70 VAL A C 1
ATOM 508 O O . VAL A 1 70 ? 16.77600 52.21600 12.36800 1.000 20.07000 70 VAL A O 1
ATOM 512 N N . ALA A 1 71 ? 16.56300 52.46500 14.60100 1.000 17.56000 71 ALA A N 1
ATOM 513 C CA . ALA A 1 71 ? 16.57600 53.92000 14.54600 1.000 19.25000 71 ALA A CA 1
ATOM 514 C C . ALA A 1 71 ? 17.97600 54.47300 14.36900 1.000 25.71000 71 ALA A C 1
ATOM 515 O O . ALA A 1 71 ? 18.14700 55.55400 13.78800 1.000 21.12000 71 ALA A O 1
ATOM 517 N N . ARG A 1 72 ? 18.97100 53.75500 14.87700 1.000 21.57000 72 ARG A N 1
ATOM 518 C CA . ARG A 1 72 ? 20.34100 54.23400 14.94100 1.000 22.03000 72 ARG A CA 1
ATOM 519 C C . ARG A 1 72 ? 21.25600 53.03000 14.83100 1.000 26.50000 72 ARG A C 1
ATOM 520 O O . ARG A 1 72 ? 20.83400 51.88900 15.03000 1.000 28.59000 72 ARG A O 1
ATOM 528 N N . GLY A 1 73 ? 22.53300 53.29100 14.58700 1.000 18.02000 73 GLY A N 1
ATOM 529 C CA . GLY A 1 73 ? 23.48700 52.21500 14.73100 1.000 20.11000 73 GLY A CA 1
ATOM 530 C C . GLY A 1 73 ? 24.62000 52.24500 13.73500 1.000 20.26000 73 GLY A C 1
ATOM 531 O O . GLY A 1 73 ? 24.67400 53.12600 12.86700 1.000 16.82000 73 GLY A O 1
ATOM 532 N N . ASN A 1 74 ? 25.51900 51.26900 13.84300 1.000 21.11000 74 ASN A N 1
ATOM 533 C CA . ASN A 1 74 ? 26.67600 51.16100 12.96000 1.000 21.78000 74 ASN A CA 1
ATOM 534 C C . ASN A 1 74 ? 26.28000 50.38800 11.70500 1.000 19.69000 74 ASN A C 1
ATOM 535 O O . ASN A 1 74 ? 26.60400 49.21300 11.51100 1.000 24.89000 74 ASN A O 1
ATOM 540 N N . PHE A 1 75 ? 25.53300 51.07900 10.84600 1.000 19.32000 75 PHE A N 1
ATOM 541 C CA . PHE A 1 75 ? 24.99400 50.51100 9.61800 1.000 16.22000 75 PHE A CA 1
ATOM 542 C C . PHE A 1 75 ? 25.26200 51.49000 8.47700 1.000 16.71000 75 PHE A C 1
ATOM 543 O O . PHE A 1 75 ? 24.34300 52.10400 7.94000 1.000 17.89000 75 PHE A O 1
ATOM 551 N N . SER A 1 76 ? 26.53800 51.63400 8.12900 1.000 14.83000 76 SER A N 1
ATOM 552 C CA . SER A 1 76 ? 26.92700 52.51200 7.03300 1.000 11.87000 76 SER A CA 1
ATOM 553 C C . SER A 1 76 ? 26.10500 52.21000 5.78900 1.000 17.02000 76 SER A C 1
ATOM 554 O O . SER A 1 76 ? 25.87900 51.05000 5.43400 1.000 15.94000 76 SER A O 1
ATOM 557 N N . GLY A 1 77 ? 25.63200 53.27100 5.14600 1.000 15.15000 77 GLY A N 1
ATOM 558 C CA . GLY A 1 77 ? 24.86200 53.15300 3.92500 1.000 14.18000 77 GLY A CA 1
ATOM 559 C C . GLY A 1 77 ? 23.37300 52.98200 4.13000 1.000 15.83000 77 GLY A C 1
ATOM 560 O O . GLY A 1 77 ? 22.63400 52.92100 3.13500 1.000 17.55000 77 GLY A O 1
ATOM 561 N N . GLU A 1 78 ? 22.91100 52.90000 5.37600 1.000 15.67000 78 GLU A N 1
ATOM 562 C CA . GLU A 1 78 ? 21.48800 52.76000 5.67300 1.000 12.44000 78 GLU A CA 1
ATOM 563 C C . GLU A 1 78 ? 20.93500 54.03700 6.29800 1.000 17.54000 78 GLU A C 1
ATOM 564 O O . GLU A 1 78 ? 21.66900 54.82600 6.89100 1.000 14.87000 78 GLU A O 1
ATOM 570 N N . ILE A 1 79 ? 19.61800 54.23700 6.14800 1.000 14.73000 79 ILE A N 1
ATOM 571 C CA . ILE A 1 79 ? 18.90800 55.33300 6.79900 1.000 15.78000 79 ILE A CA 1
ATOM 572 C C . ILE A 1 79 ? 17.70000 54.76700 7.53200 1.000 15.27000 79 ILE A C 1
ATOM 573 O O . ILE A 1 79 ? 17.13900 53.73600 7.15200 1.000 15.70000 79 ILE A O 1
ATOM 578 N N . SER A 1 80 ? 17.29200 55.46000 8.57600 1.000 14.91000 80 SER A N 1
ATOM 579 C CA . SER A 1 80 ? 16.21000 54.98500 9.40900 1.000 14.36000 80 SER A CA 1
ATOM 580 C C . SER A 1 80 ? 14.94500 55.81100 9.21300 1.000 17.62000 80 SER A C 1
ATOM 581 O O . SER A 1 80 ? 14.98600 56.95800 8.74000 1.000 14.99000 80 SER A O 1
ATOM 584 N N . PRO A 1 81 ? 13.80000 55.25200 9.58900 1.000 16.84000 81 PRO A N 1
ATOM 585 C CA . PRO A 1 81 ? 12.56100 56.04700 9.62300 1.000 14.43000 81 PRO A CA 1
ATOM 586 C C . PRO A 1 81 ? 12.71500 57.33600 10.39900 1.000 16.41000 81 PRO A C 1
ATOM 587 O O . PRO A 1 81 ? 12.16200 58.37600 10.01700 1.000 19.36000 81 PRO A O 1
ATOM 591 N N . GLU A 1 82 ? 13.48700 57.29100 11.48600 1.000 18.16000 82 GLU A N 1
ATOM 592 C CA . GLU A 1 82 ? 13.68800 58.48100 12.29900 1.000 18.13000 82 GLU A CA 1
ATOM 593 C C . GLU A 1 82 ? 14.38600 59.56600 11.48600 1.000 19.40000 82 GLU A C 1
ATOM 594 O O . GLU A 1 82 ? 14.05400 60.75600 11.59600 1.000 17.23000 82 GLU A O 1
ATOM 600 N N . MET A 1 83 ? 15.32200 59.16100 10.62000 1.000 16.51000 83 MET A N 1
ATOM 601 C CA . MET A 1 83 ? 16.00800 60.11400 9.75100 1.000 14.92000 83 MET A CA 1
ATOM 602 C C . MET A 1 83 ? 15.10100 60.62000 8.63300 1.000 15.53000 83 MET A C 1
ATOM 603 O O . MET A 1 83 ? 15.17600 61.79400 8.25000 1.000 16.13000 83 MET A O 1
ATOM 608 N N . ILE A 1 84 ? 14.23800 59.75900 8.09700 1.000 13.13000 84 ILE A N 1
ATOM 609 C CA . ILE A 1 84 ? 13.29200 60.21100 7.08300 1.000 14.27000 84 ILE A CA 1
ATOM 610 C C . ILE A 1 84 ? 12.37600 61.28600 7.66100 1.000 15.55000 84 ILE A C 1
ATOM 611 O O . ILE A 1 84 ? 12.16500 62.34000 7.05200 1.000 15.47000 84 ILE A O 1
ATOM 616 N N . LYS A 1 85 ? 11.80500 61.02200 8.83900 1.000 16.50000 85 LYS A N 1
ATOM 617 C CA . LYS A 1 85 ? 10.97900 62.02200 9.50800 1.000 14.84000 85 LYS A CA 1
ATOM 618 C C . LYS A 1 85 ? 11.75900 63.30300 9.77200 1.000 19.05000 85 LYS A C 1
ATOM 619 O O . LYS A 1 85 ? 11.21700 64.40900 9.65200 1.000 17.13000 85 LYS A O 1
ATOM 625 N N . ASP A 1 86 ? 13.04500 63.17300 10.10800 1.000 16.06000 86 ASP A N 1
ATOM 626 C CA . ASP A 1 86 ? 13.90500 64.33000 10.33100 1.000 19.01000 86 ASP A CA 1
ATOM 627 C C . ASP A 1 86 ? 14.01700 65.20400 9.08600 1.000 21.62000 86 ASP A C 1
ATOM 628 O O . ASP A 1 86 ? 14.22200 66.42000 9.19700 1.000 23.33000 86 ASP A O 1
ATOM 633 N N . CYS A 1 87 ? 13.89800 64.61000 7.89500 1.000 15.36000 87 CYS A N 1
ATOM 634 C CA . CYS A 1 87 ? 13.86300 65.33300 6.63400 1.000 16.69000 87 CYS A CA 1
ATOM 635 C C . CYS A 1 87 ? 12.46800 65.85500 6.30000 1.000 20.61000 87 CYS A C 1
ATOM 636 O O . CYS A 1 87 ? 12.26300 66.37100 5.19700 1.000 18.98000 87 CYS A O 1
ATOM 639 N N . GLY A 1 88 ? 11.51400 65.73200 7.22400 1.000 18.95000 88 GLY A N 1
ATOM 640 C CA . GLY A 1 88 ? 10.17000 66.22100 7.00200 1.000 18.18000 88 GLY A CA 1
ATOM 641 C C . GLY A 1 88 ? 9.22100 65.27800 6.29700 1.000 19.03000 88 GLY A C 1
ATOM 642 O O . GLY A 1 88 ? 8.09600 65.68600 5.97600 1.000 18.52000 88 GLY A O 1
ATOM 643 N N . CYS A 1 89 ? 9.61600 64.03000 6.06300 1.000 17.04000 89 CYS A N 1
ATOM 644 C CA . CYS A 1 89 ? 8.85700 63.11900 5.21500 1.000 17.60000 89 CYS A CA 1
ATOM 645 C C . CYS A 1 89 ? 8.15100 62.06100 6.05800 1.000 14.80000 89 CYS A C 1
ATOM 646 O O . CYS A 1 89 ? 8.70400 61.56100 7.04000 1.000 16.73000 89 CYS A O 1
ATOM 649 N N . ASP A 1 90 ? 6.92500 61.72500 5.66100 1.000 11.57000 90 ASP A N 1
ATOM 650 C CA . ASP A 1 90 ? 6.05200 60.85700 6.44000 1.000 14.56000 90 ASP A CA 1
ATOM 651 C C . ASP A 1 90 ? 5.98600 59.43300 5.90900 1.000 14.69000 90 ASP A C 1
ATOM 652 O O . ASP A 1 90 ? 5.45700 58.56000 6.60300 1.000 14.08000 90 ASP A O 1
ATOM 657 N N . TRP A 1 91 ? 6.48300 59.18400 4.70400 1.000 12.08000 91 TRP A N 1
ATOM 658 C CA . TRP A 1 91 ? 6.19700 57.94600 4.00000 1.000 14.23000 91 TRP A CA 1
ATOM 659 C C . TRP A 1 91 ? 7.47700 57.16800 3.72000 1.000 14.18000 91 TRP A C 1
ATOM 660 O O . TRP A 1 91 ? 8.56200 57.74400 3.62500 1.000 13.75000 91 TRP A O 1
ATOM 671 N N . VAL A 1 92 ? 7.33100 55.85100 3.57100 1.000 14.98000 92 VAL A N 1
ATOM 672 C CA . VAL A 1 92 ? 8.42200 55.01400 3.08000 1.000 12.62000 92 VAL A CA 1
ATOM 673 C C . VAL A 1 92 ? 7.82900 53.85300 2.28800 1.000 13.75000 92 VAL A C 1
ATOM 674 O O . VAL A 1 92 ? 6.77100 53.31400 2.63700 1.000 12.87000 92 VAL A O 1
ATOM 678 N N . ILE A 1 93 ? 8.49500 53.52200 1.17400 1.000 11.17000 93 ILE A N 1
ATOM 679 C CA . ILE A 1 93 ? 8.22100 52.32500 0.37900 1.000 11.68000 93 ILE A CA 1
ATOM 680 C C . ILE A 1 93 ? 9.06600 51.18700 0.92500 1.000 10.87000 93 ILE A C 1
ATOM 681 O O . ILE A 1 93 ? 10.29200 51.31400 1.02100 1.000 11.03000 93 ILE A O 1
ATOM 686 N N . LEU A 1 94 ? 8.42800 50.06100 1.25200 1.000 10.44000 94 LEU A N 1
ATOM 687 C CA . LEU A 1 94 ? 9.14600 48.92100 1.80600 1.000 10.77000 94 LEU A CA 1
ATOM 688 C C . LEU A 1 94 ? 8.81600 47.66800 1.01000 1.000 13.28000 94 LEU A C 1
ATOM 689 O O . LEU A 1 94 ? 7.67200 47.47700 0.58400 1.000 12.95000 94 LEU A O 1
ATOM 694 N N . GLY A 1 95 ? 9.82300 46.82400 0.79600 1.000 11.72000 95 GLY A N 1
ATOM 695 C CA . GLY A 1 95 ? 9.58700 45.61500 0.02700 1.000 13.57000 95 GLY A CA 1
ATOM 696 C C . GLY A 1 95 ? 9.39800 45.84200 -1.45100 1.000 13.87000 95 GLY A C 1
ATOM 697 O O . GLY A 1 95 ? 8.78100 45.01000 -2.12400 1.000 16.40000 95 GLY A O 1
ATOM 698 N N . HIS A 1 96 ? 9.93000 46.93700 -1.98800 1.000 15.32000 96 HIS A N 1
ATOM 699 C CA . HIS A 1 96 ? 9.79100 47.19300 -3.40900 1.000 14.75000 96 HIS A CA 1
ATOM 700 C C . HIS A 1 96 ? 10.36700 46.03500 -4.21600 1.000 11.48000 96 HIS A C 1
ATOM 701 O O . HIS A 1 96 ? 11.42200 45.49200 -3.85400 1.000 13.40000 96 HIS A O 1
ATOM 708 N N . PRO A 1 97 ? 9.71300 45.65100 -5.31700 1.000 12.22000 97 PRO A N 1
ATOM 709 C CA . PRO A 1 97 ? 10.19300 44.52400 -6.13100 1.000 14.51000 97 PRO A CA 1
ATOM 710 C C . PRO A 1 97 ? 11.64900 44.60500 -6.50300 1.000 18.02000 97 PRO A C 1
ATOM 711 O O . PRO A 1 97 ? 12.30400 43.56700 -6.58900 1.000 15.14000 97 PRO A O 1
ATOM 715 N N . GLU A 1 98 ? 12.19800 45.80500 -6.69900 1.000 14.52000 98 GLU A N 1
ATOM 716 C CA . GLU A 1 98 ? 13.61500 45.87900 -7.02000 1.000 17.62000 98 GLU A CA 1
ATOM 717 C C . GLU A 1 98 ? 14.48800 45.49700 -5.82500 1.000 16.98000 98 GLU A C 1
ATOM 718 O O . GLU A 1 98 ? 15.56600 44.92200 -6.02100 1.000 21.62000 98 GLU A O 1
ATOM 724 N N . ARG A 1 99 ? 14.05700 45.80400 -4.59400 1.000 13.04000 99 ARG A N 1
ATOM 725 C CA . ARG A 1 99 ? 14.79000 45.34300 -3.41200 1.000 14.00000 99 ARG A CA 1
ATOM 726 C C . ARG A 1 99 ? 14.65200 43.83200 -3.23700 1.000 15.25000 99 ARG A C 1
ATOM 727 O O . ARG A 1 99 ? 15.60100 43.16100 -2.82000 1.000 17.05000 99 ARG A O 1
ATOM 735 N N . ARG A 1 100 ? 13.46500 43.28600 -3.50700 1.000 13.29000 100 ARG A N 1
ATOM 736 C CA . ARG A 1 100 ? 13.24600 41.85600 -3.30600 1.000 13.43000 100 ARG A CA 1
ATOM 737 C C . ARG A 1 100 ? 14.05000 41.01800 -4.29000 1.000 19.81000 100 ARG A C 1
ATOM 738 O O . ARG A 1 100 ? 14.44300 39.88700 -3.97100 1.000 19.89000 100 ARG A O 1
ATOM 746 N N . THR A 1 101 ? 14.29700 41.54000 -5.48600 1.000 16.15000 101 THR A N 1
ATOM 747 C CA . THR A 1 101 ? 14.93800 40.73800 -6.51800 1.000 16.08000 101 THR A CA 1
ATOM 748 C C . THR A 1 101 ? 16.41500 41.08200 -6.60500 1.000 19.71000 101 THR A C 1
ATOM 749 O O . THR A 1 101 ? 17.25900 40.26200 -6.23200 1.000 23.12000 101 THR A O 1
ATOM 753 N N . ILE A 1 102 ? 16.72900 42.31100 -7.03800 1.000 21.94000 102 ILE A N 1
ATOM 754 C CA . ILE A 1 102 ? 18.12200 42.72600 -7.22500 1.000 22.02000 102 ILE A CA 1
ATOM 755 C C . ILE A 1 102 ? 18.92100 42.60100 -5.93100 1.000 23.86000 102 ILE A C 1
ATOM 756 O O . ILE A 1 102 ? 20.08900 42.18100 -5.94300 1.000 22.01000 102 ILE A O 1
ATOM 761 N N . PHE A 1 103 ? 18.33500 43.01100 -4.80600 1.000 17.89000 103 PHE A N 1
ATOM 762 C CA . PHE A 1 103 ? 19.02600 43.01900 -3.52200 1.000 18.56000 103 PHE A CA 1
ATOM 763 C C . PHE A 1 103 ? 18.60400 41.86800 -2.62200 1.000 18.46000 103 PHE A C 1
ATOM 764 O O . PHE A 1 103 ? 19.03800 41.80100 -1.46700 1.000 22.74000 103 PHE A O 1
ATOM 772 N N . SER A 1 104 ? 17.79100 40.94900 -3.13700 1.000 19.19000 104 SER A N 1
ATOM 773 C CA . SER A 1 104 ? 17.48800 39.68600 -2.46200 1.000 20.90000 104 SER A CA 1
ATOM 774 C C . SER A 1 104 ? 16.97600 39.89800 -1.04400 1.000 19.46000 104 SER A C 1
ATOM 775 O O . SER A 1 104 ? 17.26800 39.10300 -0.14300 1.000 19.96000 104 SER A O 1
ATOM 778 N N . GLU A 1 105 ? 16.22700 40.96500 -0.81500 1.000 16.44000 105 GLU A N 1
ATOM 779 C CA . GLU A 1 105 ? 15.71900 41.21700 0.53200 1.000 14.19000 105 GLU A CA 1
ATOM 780 C C . GLU A 1 105 ? 14.67500 40.16300 0.88500 1.000 16.35000 105 GLU A C 1
ATOM 781 O O . GLU A 1 105 ? 13.65700 40.04800 0.18600 1.000 17.69000 105 GLU A O 1
ATOM 787 N N . PRO A 1 106 ? 14.86000 39.40100 1.95100 1.000 15.69000 106 PRO A N 1
ATOM 788 C CA . PRO A 1 106 ? 13.87000 38.38100 2.31000 1.000 18.60000 106 PRO A CA 1
ATOM 789 C C . PRO A 1 106 ? 12.64900 38.97600 3.00300 1.000 19.10000 106 PRO A C 1
ATOM 790 O O . PRO A 1 106 ? 12.67300 40.08200 3.55200 1.000 17.07000 106 PRO A O 1
ATOM 794 N N . ASP A 1 107 ? 11.56200 38.20200 2.96700 1.000 19.25000 107 ASP A N 1
ATOM 795 C CA . ASP A 1 107 ? 10.32500 38.64800 3.60400 1.000 19.21000 107 ASP A CA 1
ATOM 796 C C . ASP A 1 107 ? 10.54500 38.99400 5.07100 1.000 18.92000 107 ASP A C 1
ATOM 797 O O . ASP A 1 107 ? 10.02500 40.00200 5.55500 1.000 17.06000 107 ASP A O 1
ATOM 802 N N . SER A 1 108 ? 11.32600 38.18200 5.79300 1.000 18.37000 108 SER A N 1
ATOM 803 C CA . SER A 1 108 ? 11.55000 38.45500 7.21200 1.000 20.04000 108 SER A CA 1
ATOM 804 C C . SER A 1 108 ? 12.29700 39.76500 7.43100 1.000 20.84000 108 SER A C 1
ATOM 805 O O . SER A 1 108 ? 12.05300 40.45700 8.42500 1.000 17.48000 108 SER A O 1
ATOM 808 N N . PHE A 1 109 ? 13.21600 40.11300 6.52900 1.000 19.10000 109 PHE A N 1
ATOM 809 C CA . PHE A 1 109 ? 13.90800 41.40000 6.60400 1.000 19.67000 109 PHE A CA 1
ATOM 810 C C . PHE A 1 109 ? 12.93200 42.55200 6.40500 1.000 20.25000 109 PHE A C 1
ATOM 811 O O . PHE A 1 109 ? 12.90300 43.51400 7.19000 1.000 16.36000 109 PHE A O 1
ATOM 819 N N . ILE A 1 110 ? 12.11300 42.45600 5.35500 1.000 14.94000 110 ILE A N 1
ATOM 820 C CA . ILE A 1 110 ? 11.10000 43.47100 5.09200 1.000 14.15000 110 ILE A CA 1
ATOM 821 C C . ILE A 1 110 ? 10.16900 43.61000 6.29200 1.000 14.03000 110 ILE A C 1
ATOM 822 O O . ILE A 1 110 ? 9.82100 44.72400 6.69600 1.000 14.40000 110 ILE A O 1
ATOM 827 N N . ALA A 1 111 ? 9.78900 42.48200 6.90600 1.000 15.81000 111 ALA A N 1
ATOM 828 C CA . ALA A 1 111 ? 8.89000 42.53400 8.05900 1.000 16.94000 111 ALA A CA 1
ATOM 829 C C . ALA A 1 111 ? 9.51900 43.29100 9.21900 1.000 15.12000 111 ALA A C 1
ATOM 830 O O . ALA A 1 111 ? 8.84900 44.07500 9.89200 1.000 16.43000 111 ALA A O 1
ATOM 832 N N . GLU A 1 112 ? 10.81300 43.07000 9.47000 1.000 14.64000 112 GLU A N 1
ATOM 833 C CA . GLU A 1 112 ? 11.49500 43.80500 10.52600 1.000 18.62000 112 GLU A CA 1
ATOM 834 C C . GLU A 1 112 ? 11.48200 45.30600 10.24200 1.000 15.09000 112 GLU A C 1
ATOM 835 O O . GLU A 1 112 ? 11.28400 46.11900 11.15800 1.000 15.04000 112 GLU A O 1
ATOM 841 N N . LYS A 1 113 ? 11.65700 45.68400 8.97000 1.000 15.75000 113 LYS A N 1
ATOM 842 C CA . LYS A 1 113 ? 11.58500 47.09100 8.56700 1.000 13.56000 113 LYS A CA 1
ATOM 843 C C . LYS A 1 113 ? 10.18700 47.66400 8.77900 1.000 16.27000 113 LYS A C 1
ATOM 844 O O . LYS A 1 113 ? 10.02500 48.79900 9.25500 1.000 12.83000 113 LYS A O 1
ATOM 850 N N . VAL A 1 114 ? 9.16800 46.92100 8.34900 1.000 14.41000 114 VAL A N 1
ATOM 851 C CA . VAL A 1 114 ? 7.79900 47.39700 8.49700 1.000 13.09000 114 VAL A CA 1
ATOM 852 C C . VAL A 1 114 ? 7.46400 47.59400 9.97200 1.000 18.82000 114 VAL A C 1
ATOM 853 O O . VAL A 1 114 ? 6.87300 48.61000 10.36900 1.000 17.29000 114 VAL A O 1
ATOM 857 N N . ALA A 1 115 ? 7.84300 46.62700 10.80500 1.000 15.21000 115 ALA A N 1
ATOM 858 C CA . ALA A 1 115 ? 7.54800 46.73000 12.22800 1.000 19.01000 115 ALA A CA 1
ATOM 859 C C . ALA A 1 115 ? 8.18000 47.97000 12.83900 1.000 16.31000 115 ALA A C 1
ATOM 860 O O . ALA A 1 115 ? 7.54100 48.68000 13.61400 1.000 17.87000 115 ALA A O 1
ATOM 862 N N . HIS A 1 116 ? 9.44200 48.24500 12.51200 1.000 16.26000 116 HIS A N 1
ATOM 863 C CA . HIS A 1 116 ? 10.07100 49.40900 13.11500 1.000 19.09000 116 HIS A CA 1
ATOM 864 C C . HIS A 1 116 ? 9.51600 50.70100 12.53400 1.000 17.35000 116 HIS A C 1
ATOM 865 O O . HIS A 1 116 ? 9.33900 51.68300 13.26000 1.000 20.86000 116 HIS A O 1
ATOM 872 N N . ALA A 1 117 ? 9.26000 50.73100 11.22400 1.000 16.05000 117 ALA A N 1
ATOM 873 C CA . ALA A 1 117 ? 8.67700 51.92300 10.61500 1.000 15.78000 117 ALA A CA 1
ATOM 874 C C . ALA A 1 117 ? 7.32800 52.25200 11.24600 1.000 19.06000 117 ALA A C 1
ATOM 875 O O . ALA A 1 117 ? 7.01700 53.42500 11.49800 1.000 16.78000 117 ALA A O 1
ATOM 877 N N . GLN A 1 118 ? 6.53000 51.22900 11.54500 1.000 16.94000 118 GLN A N 1
ATOM 878 C CA . GLN A 1 118 ? 5.25400 51.47600 12.21500 1.000 16.58000 118 GLN A CA 1
ATOM 879 C C . GLN A 1 118 ? 5.45000 52.09900 13.59600 1.000 21.32000 118 GLN A C 1
ATOM 880 O O . GLN A 1 118 ? 4.75400 53.05400 13.95800 1.000 21.49000 118 GLN A O 1
ATOM 886 N N . GLU A 1 119 ? 6.39000 51.56900 14.38400 1.000 24.04000 119 GLU A N 1
ATOM 887 C CA . GLU A 1 119 ? 6.65300 52.13700 15.70300 1.000 26.14000 119 GLU A CA 1
ATOM 888 C C . GLU A 1 119 ? 7.12600 53.57800 15.60000 1.000 22.39000 119 GLU A C 1
ATOM 889 O O . GLU A 1 119 ? 6.81100 54.40300 16.46600 1.000 22.33000 119 GLU A O 1
ATOM 895 N N . ALA A 1 120 ? 7.85800 53.90500 14.53900 1.000 21.15000 120 ALA A N 1
ATOM 896 C CA . ALA A 1 120 ? 8.35800 55.25600 14.31200 1.000 20.89000 120 ALA A CA 1
ATOM 897 C C . ALA A 1 120 ? 7.28600 56.20800 13.81300 1.000 17.83000 120 ALA A C 1
ATOM 898 O O . ALA A 1 120 ? 7.57400 57.39000 13.61200 1.000 22.62000 120 ALA A O 1
ATOM 900 N N . GLY A 1 121 ? 6.06500 55.73200 13.59000 1.000 18.06000 121 GLY A N 1
ATOM 901 C CA . GLY A 1 121 ? 5.02100 56.61300 13.11700 1.000 20.40000 121 GLY A CA 1
ATOM 902 C C . GLY A 1 121 ? 4.99300 56.82200 11.62200 1.000 20.67000 121 GLY A C 1
ATOM 903 O O . GLY A 1 121 ? 4.34800 57.76600 11.15300 1.000 18.31000 121 GLY A O 1
ATOM 904 N N . MET A 1 122 ? 5.66000 55.96500 10.85200 1.000 15.29000 122 MET A N 1
ATOM 905 C CA . MET A 1 122 ? 5.67300 56.15500 9.41300 1.000 15.94000 122 MET A CA 1
ATOM 906 C C . MET A 1 122 ? 4.36100 55.69000 8.80500 1.000 16.35000 122 MET A C 1
ATOM 907 O O . MET A 1 122 ? 3.61900 54.90100 9.38700 1.000 17.29000 122 MET A O 1
ATOM 912 N N . LYS A 1 123 ? 4.09000 56.20000 7.61800 1.000 14.48000 123 LYS A N 1
ATOM 913 C CA . LYS A 1 123 ? 3.12700 55.60500 6.71000 1.000 14.42000 123 LYS A CA 1
ATOM 914 C C . LYS A 1 123 ? 3.92000 54.79100 5.69300 1.000 14.34000 123 LYS A C 1
ATOM 915 O O . LYS A 1 123 ? 5.01400 55.19300 5.28200 1.000 12.75000 123 LYS A O 1
ATOM 921 N N . ILE A 1 124 ? 3.41200 53.61400 5.35000 1.000 13.32000 124 ILE A N 1
ATOM 922 C CA . ILE A 1 124 ? 4.17900 52.64300 4.57200 1.000 11.56000 124 ILE A CA 1
ATOM 923 C C . ILE A 1 124 ? 3.42200 52.29800 3.30300 1.000 13.24000 124 ILE A C 1
ATOM 924 O O . ILE A 1 124 ? 2.21500 52.04000 3.35100 1.000 13.95000 124 ILE A O 1
ATOM 929 N N . ILE A 1 125 ? 4.13500 52.29000 2.17500 1.000 12.99000 125 ILE A N 1
ATOM 930 C CA . ILE A 1 125 ? 3.67500 51.65200 0.94500 1.000 11.95000 125 ILE A CA 1
ATOM 931 C C . ILE A 1 125 ? 4.40900 50.31300 0.91000 1.000 11.99000 125 ILE A C 1
ATOM 932 O O . ILE A 1 125 ? 5.61200 50.25200 0.62500 1.000 12.58000 125 ILE A O 1
ATOM 937 N N . ALA A 1 126 ? 3.70900 49.24700 1.28800 1.000 13.25000 126 ALA A N 1
ATOM 938 C CA . ALA A 1 126 ? 4.30200 47.91100 1.29400 1.000 13.47000 126 ALA A CA 1
ATOM 939 C C . ALA A 1 126 ? 4.00100 47.20800 -0.02600 1.000 14.33000 126 ALA A C 1
ATOM 940 O O . ALA A 1 126 ? 2.84600 47.16100 -0.46700 1.000 13.99000 126 ALA A O 1
ATOM 942 N N . CYS A 1 127 ? 5.03400 46.65200 -0.65000 1.000 14.49000 127 CYS A N 1
ATOM 943 C CA . CYS A 1 127 ? 4.89600 46.07900 -1.98300 1.000 13.37000 127 CYS A CA 1
ATOM 944 C C . CYS A 1 127 ? 4.87400 44.55400 -1.94700 1.000 14.54000 127 CYS A C 1
ATOM 945 O O . CYS A 1 127 ? 5.58000 43.92700 -1.15500 1.000 16.56000 127 CYS A O 1
ATOM 948 N N . LEU A 1 128 ? 4.03600 43.99100 -2.81000 1.000 13.97000 128 LEU A N 1
ATOM 949 C CA . LEU A 1 128 ? 3.93000 42.57600 -3.13200 1.000 13.07000 128 LEU A CA 1
ATOM 950 C C . LEU A 1 128 ? 4.36700 42.39100 -4.57800 1.000 16.87000 128 LEU A C 1
ATOM 951 O O . LEU A 1 128 ? 4.25500 43.31200 -5.39200 1.000 17.79000 128 LEU A O 1
ATOM 956 N N . CYS A 1 129 ? 4.85400 41.20200 -4.91000 1.000 17.08000 129 CYS A N 1
ATOM 957 C CA . CYS A 1 129 ? 5.16800 40.99800 -6.31500 1.000 15.65000 129 CYS A CA 1
ATOM 958 C C . CYS A 1 129 ? 5.20900 39.52100 -6.63900 1.000 18.62000 129 CYS A C 1
ATOM 959 O O . CYS A 1 129 ? 5.42100 38.67900 -5.76000 1.000 19.33000 129 CYS A O 1
ATOM 962 N N . GLU A 1 130 ? 4.97200 39.21800 -7.90600 1.000 16.92000 130 GLU A N 1
ATOM 963 C CA . GLU A 1 130 ? 5.15100 37.86400 -8.40300 1.000 17.91000 130 GLU A CA 1
ATOM 964 C C . GLU A 1 130 ? 6.06100 37.92600 -9.61300 1.000 19.87000 130 GLU A C 1
ATOM 965 O O . GLU A 1 130 ? 5.98100 38.86800 -10.40400 1.000 16.60000 130 GLU A O 1
ATOM 971 N N . THR A 1 131 ? 6.92100 36.92300 -9.75500 1.000 23.48000 131 THR A N 1
ATOM 972 C CA . THR A 1 131 ? 7.86400 36.88400 -10.86100 1.000 18.20000 131 THR A CA 1
ATOM 973 C C . THR A 1 131 ? 7.26600 36.15600 -12.05700 1.000 23.13000 131 THR A C 1
ATOM 974 O O . THR A 1 131 ? 6.17500 35.58100 -11.99300 1.000 22.41000 131 THR A O 1
ATOM 978 N N . THR A 1 132 ? 8.00400 36.19700 -13.17200 1.000 21.75000 132 THR A N 1
ATOM 979 C CA . THR A 1 132 ? 7.61200 35.42500 -14.34700 1.000 24.39000 132 THR A CA 1
ATOM 980 C C . THR A 1 132 ? 7.48700 33.94700 -14.00000 1.000 23.93000 132 THR A C 1
ATOM 981 O O . THR A 1 132 ? 6.50400 33.29200 -14.36100 1.000 26.13000 132 THR A O 1
ATOM 985 N N . GLU A 1 133 ? 8.47800 33.41300 -13.28500 1.000 24.53000 133 GLU A N 1
ATOM 986 C CA . GLU A 1 133 ? 8.43100 32.00900 -12.88600 1.000 29.70000 133 GLU A CA 1
ATOM 987 C C . GLU A 1 133 ? 7.21200 31.71600 -12.01800 1.000 30.21000 133 GLU A C 1
ATOM 988 O O . GLU A 1 133 ? 6.53600 30.69700 -12.21200 1.000 27.37000 133 GLU A O 1
ATOM 994 N N . ASP A 1 134 ? 6.91400 32.59700 -11.05700 1.000 24.83000 134 ASP A N 1
ATOM 995 C CA . ASP A 1 134 ? 5.73100 32.42600 -10.21800 1.000 25.83000 134 ASP A CA 1
ATOM 996 C C . ASP A 1 134 ? 4.46800 32.25800 -11.06100 1.000 27.48000 134 ASP A C 1
ATOM 997 O O . ASP A 1 134 ? 3.64900 31.36500 -10.80800 1.000 30.15000 134 ASP A O 1
ATOM 1002 N N . ARG A 1 135 ? 4.29200 33.12100 -12.06900 1.000 22.50000 135 ARG A N 1
ATOM 1003 C CA . ARG A 1 135 ? 3.04300 33.13700 -12.83100 1.000 26.68000 135 ARG A CA 1
ATOM 1004 C C . ARG A 1 135 ? 2.95400 31.94400 -13.77900 1.000 31.51000 135 ARG A C 1
ATOM 1005 O O . ARG A 1 135 ? 1.87700 31.36000 -13.95300 1.000 32.23000 135 ARG A O 1
ATOM 1013 N N . LYS A 1 136 ? 4.07500 31.56200 -14.39200 1.000 29.84000 136 LYS A N 1
ATOM 1014 C CA . LYS A 1 136 ? 4.06500 30.41800 -15.29900 1.000 33.82000 136 LYS A CA 1
ATOM 1015 C C . LYS A 1 136 ? 3.82800 29.10300 -14.56100 1.000 39.40000 136 LYS A C 1
ATOM 1016 O O . LYS A 1 136 ? 3.20500 28.18600 -15.11300 1.000 37.54000 136 LYS A O 1
ATOM 1022 N N . GLU A 1 137 ? 4.30700 28.98700 -13.32500 1.000 37.98000 137 GLU A N 1
ATOM 1023 C CA . GLU A 1 137 ? 4.14600 27.76900 -12.54300 1.000 36.56000 137 GLU A CA 1
ATOM 1024 C C . GLU A 1 137 ? 2.87100 27.76700 -11.71300 1.000 37.07000 137 GLU A C 1
ATOM 1025 O O . GLU A 1 137 ? 2.68600 26.86600 -10.88800 1.000 41.66000 137 GLU A O 1
ATOM 1031 N N . GLY A 1 138 ? 1.99300 28.74700 -11.91200 1.000 32.78000 138 GLY A N 1
ATOM 1032 C CA . GLY A 1 138 ? 0.73600 28.80100 -11.18600 1.000 36.69000 138 GLY A CA 1
ATOM 1033 C C . GLY A 1 138 ? 0.86300 29.05800 -9.69900 1.000 39.40000 138 GLY A C 1
ATOM 1034 O O . GLY A 1 138 ? 0.01200 28.59700 -8.92400 1.000 37.91000 138 GLY A O 1
ATOM 1035 N N . ARG A 1 139 ? 1.89900 29.78500 -9.27500 1.000 35.53000 139 ARG A N 1
ATOM 1036 C CA . ARG A 1 139 ? 2.14900 30.05400 -7.86300 1.000 32.57000 139 ARG A CA 1
ATOM 1037 C C . ARG A 1 139 ? 1.71900 31.44900 -7.43200 1.000 30.62000 139 ARG A C 1
ATOM 1038 O O . ARG A 1 139 ? 2.05100 31.86000 -6.31200 1.000 31.03000 139 ARG A O 1
ATOM 1046 N N . THR A 1 140 ? 0.97100 32.17000 -8.27600 1.000 25.70000 140 THR A N 1
ATOM 1047 C CA . THR A 1 140 ? 0.56000 33.54000 -7.95700 1.000 28.62000 140 THR A CA 1
ATOM 1048 C C . THR A 1 140 ? -0.05300 33.64100 -6.56200 1.000 25.93000 140 THR A C 1
ATOM 1049 O O . THR A 1 140 ? 0.38300 34.45200 -5.74100 1.000 25.01000 140 THR A O 1
ATOM 1053 N N . LYS A 1 141 ? -1.06800 32.81900 -6.28000 1.000 26.69000 141 LYS A N 1
ATOM 1054 C CA . LYS A 1 141 ? -1.72300 32.87500 -4.97500 1.000 24.92000 141 LYS A CA 1
ATOM 1055 C C . LYS A 1 141 ? -0.78500 32.46500 -3.85000 1.000 22.20000 141 LYS A C 1
ATOM 1056 O O . LYS A 1 141 ? -0.85600 33.02900 -2.74800 1.000 21.21000 141 LYS A O 1
ATOM 1062 N N . GLU A 1 142 ? 0.06500 31.46100 -4.08500 1.000 21.66000 142 GLU A N 1
ATOM 1063 C CA . GLU A 1 142 ? 0.98700 31.00600 -3.04900 1.000 24.16000 142 GLU A CA 1
ATOM 1064 C C . GLU A 1 142 ? 1.95700 32.10800 -2.65500 1.000 23.14000 142 GLU A C 1
ATOM 1065 O O . GLU A 1 142 ? 2.22600 32.31600 -1.46700 1.000 20.22000 142 GLU A O 1
ATOM 1071 N N . VAL A 1 143 ? 2.50700 32.81100 -3.64700 1.000 21.84000 143 VAL A N 1
ATOM 1072 C CA . VAL A 1 143 ? 3.48900 33.84900 -3.36200 1.000 23.89000 143 VAL A CA 1
ATOM 1073 C C . VAL A 1 143 ? 2.83100 35.02800 -2.66000 1.000 17.53000 143 VAL A C 1
ATOM 1074 O O . VAL A 1 143 ? 3.40500 35.60800 -1.72800 1.000 17.56000 143 VAL A O 1
ATOM 1078 N N . LEU A 1 144 ? 1.61400 35.39400 -3.08100 1.000 17.14000 144 LEU A N 1
ATOM 1079 C CA . LEU A 1 144 ? 0.92700 36.50400 -2.44300 1.000 19.57000 144 LEU A CA 1
ATOM 1080 C C . LEU A 1 144 ? 0.56500 36.16500 -1.00600 1.000 19.44000 144 LEU A C 1
ATOM 1081 O O . LEU A 1 144 ? 0.71000 37.00700 -0.11100 1.000 15.89000 144 LEU A O 1
ATOM 1086 N N . PHE A 1 145 ? 0.09800 34.93300 -0.75500 1.000 17.42000 145 PHE A N 1
ATOM 1087 C CA A PHE A 1 145 ? -0.23400 34.56900 0.61500 0.540 17.67000 145 PHE A CA 1
ATOM 1088 C CA B PHE A 1 145 ? -0.22600 34.52800 0.60800 0.460 19.97000 145 PHE A CA 1
ATOM 1089 C C . PHE A 1 145 ? 0.99000 34.66200 1.51100 1.000 16.24000 145 PHE A C 1
ATOM 1090 O O . PHE A 1 145 ? 0.91000 35.20600 2.62200 1.000 16.30000 145 PHE A O 1
ATOM 1105 N N . LYS A 1 146 ? 2.13000 34.16200 1.03700 1.000 13.61000 146 LYS A N 1
ATOM 1106 C CA . LYS A 1 146 ? 3.35600 34.18600 1.82400 1.000 16.34000 146 LYS A CA 1
ATOM 1107 C C . LYS A 1 146 ? 3.79000 35.61800 2.12800 1.000 16.64000 146 LYS A C 1
ATOM 1108 O O . LYS A 1 146 ? 4.11000 35.95500 3.27600 1.000 15.65000 146 LYS A O 1
ATOM 1114 N N . GLN A 1 147 ? 3.81300 36.47500 1.10700 1.000 13.45000 147 GLN A N 1
ATOM 1115 C CA . GLN A 1 147 ? 4.22600 37.86200 1.31500 1.000 13.97000 147 GLN A CA 1
ATOM 1116 C C . GLN A 1 147 ? 3.26900 38.60400 2.24200 1.000 15.10000 147 GLN A C 1
ATOM 1117 O O . GLN A 1 147 ? 3.70800 39.35800 3.11400 1.000 14.65000 147 GLN A O 1
ATOM 1123 N N . LEU A 1 148 ? 1.95700 38.40800 2.07800 1.000 13.12000 148 LEU A N 1
ATOM 1124 C CA . LEU A 1 148 ? 1.00600 39.07500 2.96400 1.000 14.51000 148 LEU A CA 1
ATOM 1125 C C . LEU A 1 148 ? 1.10300 38.56100 4.39400 1.000 14.78000 148 LEU A C 1
ATOM 1126 O O . LEU A 1 148 ? 1.05200 39.35000 5.34300 1.000 12.34000 148 LEU A O 1
ATOM 1131 N N . LYS A 1 149 ? 1.18700 37.23800 4.57100 1.000 14.33000 149 LYS A N 1
ATOM 1132 C CA . LYS A 1 149 ? 1.33300 36.67100 5.90700 1.000 15.68000 149 LYS A CA 1
ATOM 1133 C C . LYS A 1 149 ? 2.52100 37.27800 6.62800 1.000 15.92000 149 LYS A C 1
ATOM 1134 O O . LYS A 1 149 ? 2.43600 37.61800 7.81400 1.000 17.17000 149 LYS A O 1
ATOM 1140 N N . SER A 1 150 ? 3.63600 37.43200 5.91700 1.000 16.37000 150 SER A N 1
ATOM 1141 C CA . SER A 1 150 ? 4.82000 38.01800 6.52300 1.000 14.61000 150 SER A CA 1
ATOM 1142 C C . SER A 1 150 ? 4.57000 39.47300 6.91500 1.000 16.18000 150 SER A C 1
ATOM 1143 O O . SER A 1 150 ? 4.91400 39.88900 8.02600 1.000 16.77000 150 SER A O 1
ATOM 1146 N N . LEU A 1 151 ? 3.95200 40.25200 6.02000 1.000 14.64000 151 LEU A N 1
ATOM 1147 C CA . LEU A 1 151 ? 3.70500 41.66800 6.31000 1.000 15.09000 151 LEU A CA 1
ATOM 1148 C C . LEU A 1 151 ? 2.73300 41.83600 7.47100 1.000 16.85000 151 LEU A C 1
ATOM 1149 O O . LEU A 1 151 ? 2.96000 42.65200 8.37400 1.000 17.28000 151 LEU A O 1
ATOM 1154 N N . ALA A 1 152 ? 1.62000 41.10000 7.43900 1.000 15.08000 152 ALA A N 1
ATOM 1155 C CA . ALA A 1 152 ? 0.60500 41.24700 8.47400 1.000 17.53000 152 ALA A CA 1
ATOM 1156 C C . ALA A 1 152 ? 1.14700 40.90100 9.85700 1.000 21.19000 152 ALA A C 1
ATOM 1157 O O . ALA A 1 152 ? 0.67200 41.44500 10.86700 1.000 21.85000 152 ALA A O 1
ATOM 1159 N N . GLY A 1 153 ? 2.13500 40.00800 9.93100 1.000 18.93000 153 GLY A N 1
ATOM 1160 C CA . GLY A 1 153 ? 2.77300 39.70100 11.19800 1.000 21.81000 153 GLY A CA 1
ATOM 1161 C C . GLY A 1 153 ? 3.58800 40.83800 11.76900 1.000 20.13000 153 GLY A C 1
ATOM 1162 O O . GLY A 1 153 ? 3.92200 40.80700 12.95700 1.000 22.53000 153 GLY A O 1
ATOM 1163 N N . ALA A 1 154 ? 3.89900 41.84600 10.95800 1.000 16.56000 154 ALA A N 1
ATOM 1164 C CA . ALA A 1 154 ? 4.63100 43.01300 11.41300 1.000 18.69000 154 ALA A CA 1
ATOM 1165 C C . ALA A 1 154 ? 3.76900 44.25700 11.56700 1.000 18.58000 154 ALA A C 1
ATOM 1166 O O . ALA A 1 154 ? 4.24100 45.23500 12.14600 1.000 21.36000 154 ALA A O 1
ATOM 1168 N N . ILE A 1 155 ? 2.52500 44.24600 11.09600 1.000 14.02000 155 ILE A N 1
ATOM 1169 C CA . ILE A 1 155 ? 1.69700 45.44600 11.03600 1.000 16.04000 155 ILE A CA 1
ATOM 1170 C C . ILE A 1 155 ? 0.73800 45.45300 12.22100 1.000 19.21000 155 ILE A C 1
ATOM 1171 O O . ILE A 1 155 ? 0.01300 44.47900 12.43800 1.000 16.75000 155 ILE A O 1
ATOM 1176 N N . ARG A 1 156 ? 0.72800 46.55300 12.98600 1.000 15.19000 156 ARG A N 1
ATOM 1177 C CA . ARG A 1 156 ? -0.26100 46.74400 14.04800 1.000 18.76000 156 ARG A CA 1
ATOM 1178 C C . ARG A 1 156 ? -1.26900 47.84800 13.75700 1.000 21.60000 156 ARG A C 1
ATOM 1179 O O . ARG A 1 156 ? -2.34100 47.85900 14.36900 1.000 24.43000 156 ARG A O 1
ATOM 1187 N N . ASP A 1 157 ? -0.96400 48.75900 12.83200 1.000 20.87000 157 ASP A N 1
ATOM 1188 C CA . ASP A 1 157 ? -1.80900 49.90500 12.49700 1.000 19.17000 157 ASP A CA 1
ATOM 1189 C C . ASP A 1 157 ? -2.02800 49.87200 10.99000 1.000 18.12000 157 ASP A C 1
ATOM 1190 O O . ASP A 1 157 ? -1.24800 50.44800 10.23100 1.000 16.82000 157 ASP A O 1
ATOM 1195 N N . TRP A 1 158 ? -3.09400 49.21000 10.55000 1.000 18.73000 158 TRP A N 1
ATOM 1196 C CA . TRP A 1 158 ? -3.32500 49.11300 9.11600 1.000 19.19000 158 TRP A CA 1
ATOM 1197 C C . TRP A 1 158 ? -3.75000 50.44300 8.51100 1.000 21.05000 158 TRP A C 1
ATOM 1198 O O . TRP A 1 158 ? -3.58900 50.64000 7.29800 1.000 17.43000 158 TRP A O 1
ATOM 1209 N N . SER A 1 159 ? -4.22400 51.38400 9.33500 1.000 18.87000 159 SER A N 1
ATOM 1210 C CA . SER A 1 159 ? -4.65400 52.67100 8.80400 1.000 19.20000 159 SER A CA 1
ATOM 1211 C C . SER A 1 159 ? -3.51100 53.43600 8.14700 1.000 18.47000 159 SER A C 1
ATOM 1212 O O . SER A 1 159 ? -3.76200 54.29500 7.29700 1.000 19.29000 159 SER A O 1
ATOM 1215 N N . ARG A 1 160 ? -2.26300 53.13900 8.50000 1.000 16.98000 160 ARG A N 1
ATOM 1216 C CA . ARG A 1 160 ? -1.11000 53.83800 7.94600 1.000 15.18000 160 ARG A CA 1
ATOM 1217 C C . ARG A 1 160 ? -0.34600 52.98700 6.93100 1.000 16.86000 160 ARG A C 1
ATOM 1218 O O . ARG A 1 160 ? 0.85500 53.18700 6.72500 1.000 15.37000 160 ARG A O 1
ATOM 1226 N N . VAL A 1 161 ? -1.02400 52.03000 6.30600 1.000 13.87000 161 VAL A N 1
ATOM 1227 C CA . VAL A 1 161 ? -0.42200 51.13100 5.32700 1.000 13.27000 161 VAL A CA 1
ATOM 1228 C C . VAL A 1 161 ? -1.23100 51.22000 4.04400 1.000 15.97000 161 VAL A C 1
ATOM 1229 O O . VAL A 1 161 ? -2.46600 51.30600 4.07900 1.000 15.86000 161 VAL A O 1
ATOM 1233 N N . VAL A 1 162 ? -0.52700 51.19900 2.91400 1.000 12.78000 162 VAL A N 1
ATOM 1234 C CA . VAL A 1 162 ? -1.10100 51.03000 1.58500 1.000 10.95000 162 VAL A CA 1
ATOM 1235 C C . VAL A 1 162 ? -0.35500 49.86100 0.95900 1.000 11.70000 162 VAL A C 1
ATOM 1236 O O . VAL A 1 162 ? 0.85800 49.73400 1.14900 1.000 12.08000 162 VAL A O 1
ATOM 1240 N N . LEU A 1 163 ? -1.05900 48.98900 0.25000 1.000 12.96000 163 LEU A N 1
ATOM 1241 C CA . LEU A 1 163 ? -0.40900 47.84100 -0.38000 1.000 14.01000 163 LEU A CA 1
ATOM 1242 C C . LEU A 1 163 ? -0.35500 48.01200 -1.89600 1.000 12.70000 163 LEU A C 1
ATOM 1243 O O . LEU A 1 163 ? -1.32400 48.45600 -2.51400 1.000 15.81000 163 LEU A O 1
ATOM 1248 N N . ALA A 1 164 ? 0.77200 47.63700 -2.50400 1.000 12.24000 164 ALA A N 1
ATOM 1249 C CA . ALA A 1 164 ? 0.90700 47.66900 -3.95300 1.000 12.40000 164 ALA A CA 1
ATOM 1250 C C . ALA A 1 164 ? 1.30300 46.29800 -4.47300 1.000 13.04000 164 ALA A C 1
ATOM 1251 O O . ALA A 1 164 ? 2.11600 45.60500 -3.85900 1.000 19.40000 164 ALA A O 1
ATOM 1253 N N . PHE A 1 165 ? 0.72800 45.91200 -5.60300 1.000 12.48000 165 PHE A N 1
ATOM 1254 C CA . PHE A 1 165 ? 1.04200 44.64200 -6.25000 1.000 13.01000 165 PHE A CA 1
ATOM 1255 C C . PHE A 1 165 ? 1.66300 44.90300 -7.61400 1.000 13.89000 165 PHE A C 1
ATOM 1256 O O . PHE A 1 165 ? 1.08100 45.63200 -8.42600 1.000 15.03000 165 PHE A O 1
ATOM 1264 N N . GLU A 1 166 ? 2.82100 44.27600 -7.88200 1.000 14.49000 166 GLU A N 1
ATOM 1265 C CA . GLU A 1 166 ? 3.45600 44.34500 -9.19500 1.000 14.10000 166 GLU A CA 1
ATOM 1266 C C . GLU A 1 166 ? 3.60800 42.94300 -9.77500 1.000 14.62000 166 GLU A C 1
ATOM 1267 O O . GLU A 1 166 ? 4.05700 42.02200 -9.08400 1.000 14.88000 166 GLU A O 1
ATOM 1273 N N . ALA A 1 167 ? 3.18600 42.78900 -11.02300 1.000 16.77000 167 ALA A N 1
ATOM 1274 C CA . ALA A 1 167 ? 3.42100 41.58100 -11.80400 1.000 14.73000 167 ALA A CA 1
ATOM 1275 C C . ALA A 1 167 ? 4.70400 41.83000 -12.58100 1.000 14.58000 167 ALA A C 1
ATOM 1276 O O . ALA A 1 167 ? 4.71800 42.60200 -13.53800 1.000 16.85000 167 ALA A O 1
ATOM 1278 N N . LEU A 1 168 ? 5.80800 41.22000 -12.12900 1.000 17.22000 168 LEU A N 1
ATOM 1279 C CA . LEU A 1 168 ? 7.10500 41.51200 -12.72800 1.000 15.41000 168 LEU A CA 1
ATOM 1280 C C . LEU A 1 168 ? 7.20900 41.02200 -14.16300 1.000 18.26000 168 LEU A C 1
ATOM 1281 O O . LEU A 1 168 ? 8.03600 41.53400 -14.92300 1.000 19.72000 168 LEU A O 1
ATOM 1286 N N . TRP A 1 169 ? 6.38700 40.05100 -14.55400 1.000 18.09000 169 TRP A N 1
ATOM 1287 C CA . TRP A 1 169 ? 6.35300 39.59700 -15.94000 1.000 20.15000 169 TRP A CA 1
ATOM 1288 C C . TRP A 1 169 ? 5.71500 40.61800 -16.87200 1.000 19.70000 169 TRP A C 1
ATOM 1289 O O . TRP A 1 169 ? 5.71800 40.41400 -18.09400 1.000 21.64000 169 TRP A O 1
ATOM 1300 N N . ALA A 1 170 ? 5.19000 41.71300 -16.32800 1.000 18.73000 170 ALA A N 1
ATOM 1301 C CA . ALA A 1 170 ? 4.54900 42.75900 -17.10400 1.000 20.62000 170 ALA A CA 1
ATOM 1302 C C . ALA A 1 170 ? 5.37100 44.04000 -17.12300 1.000 22.99000 170 ALA A C 1
ATOM 1303 O O . ALA A 1 170 ? 4.86800 45.08000 -17.55500 1.000 27.67000 170 ALA A O 1
ATOM 1305 N N . SER A 1 171 ? 6.62600 43.97400 -16.68400 1.000 21.55000 171 SER A N 1
ATOM 1306 C CA . SER A 1 171 ? 7.51700 45.12500 -16.58600 1.000 26.70000 171 SER A CA 1
ATOM 1307 C C . SER A 1 171 ? 8.60900 44.97000 -17.63900 1.000 26.98000 171 SER A C 1
ATOM 1308 O O . SER A 1 171 ? 9.52100 44.15600 -17.48200 1.000 26.24000 171 SER A O 1
ATOM 1311 N N . ASN A 1 172 ? 8.50300 45.74300 -18.72000 1.000 27.16000 172 ASN A N 1
ATOM 1312 C CA . ASN A 1 172 ? 9.52000 45.77200 -19.77100 1.000 25.35000 172 ASN A CA 1
ATOM 1313 C C . ASN A 1 172 ? 9.75300 44.38900 -20.36900 1.000 27.91000 172 ASN A C 1
ATOM 1314 O O . ASN A 1 172 ? 10.88400 43.99700 -20.65800 1.000 27.34000 172 ASN A O 1
ATOM 1319 N N . THR A 1 173 ? 8.67000 43.65000 -20.58200 1.000 21.32000 173 THR A N 1
ATOM 1320 C CA . THR A 1 173 ? 8.75000 42.32400 -21.16900 1.000 22.99000 173 THR A CA 1
ATOM 1321 C C . THR A 1 173 ? 8.06700 42.21500 -22.51600 1.000 21.90000 173 THR A C 1
ATOM 1322 O O . THR A 1 173 ? 8.24900 41.19800 -23.19900 1.000 23.49000 173 THR A O 1
ATOM 1326 N N . GLY A 1 174 ? 7.25900 43.19700 -22.89700 1.000 20.09000 174 GLY A N 1
ATOM 1327 C CA . GLY A 1 174 ? 6.42700 43.08200 -24.07000 1.000 16.14000 174 GLY A CA 1
ATOM 1328 C C . GLY A 1 174 ? 5.03000 42.61300 -23.78100 1.000 17.67000 174 GLY A C 1
ATOM 1329 O O . GLY A 1 174 ? 4.22700 42.50600 -24.71100 1.000 18.23000 174 GLY A O 1
ATOM 1330 N N . VAL A 1 175 ? 4.71500 42.31600 -22.52100 1.000 20.32000 175 VAL A N 1
ATOM 1331 C CA . VAL A 1 175 ? 3.39200 41.86100 -22.12300 1.000 18.19000 175 VAL A CA 1
ATOM 1332 C C . VAL A 1 175 ? 2.88200 42.77200 -21.01400 1.000 21.19000 175 VAL A C 1
ATOM 1333 O O . VAL A 1 175 ? 3.63800 43.15500 -20.11500 1.000 17.93000 175 VAL A O 1
ATOM 1337 N N . PHE A 1 176 ? 1.60700 43.12200 -21.08200 1.000 16.55000 176 PHE A N 1
ATOM 1338 C CA . PHE A 1 176 ? 0.92800 43.78800 -19.98300 1.000 20.23000 176 PHE A CA 1
ATOM 1339 C C . PHE A 1 176 ? -0.05100 42.80100 -19.35900 1.000 20.29000 176 PHE A C 1
ATOM 1340 O O . PHE A 1 176 ? -0.49400 41.85000 -20.00600 1.000 18.09000 176 PHE A O 1
ATOM 1348 N N . ALA A 1 177 ? -0.38800 43.02600 -18.09300 1.000 19.49000 177 ALA A N 1
ATOM 1349 C CA . ALA A 1 177 ? -1.46500 42.24800 -17.49400 1.000 21.43000 177 ALA A CA 1
ATOM 1350 C C . ALA A 1 177 ? -2.80000 42.70400 -18.06900 1.000 20.73000 177 ALA A C 1
ATOM 1351 O O . ALA A 1 177 ? -2.98500 43.87600 -18.39200 1.000 20.79000 177 ALA A O 1
ATOM 1353 N N . THR A 1 178 ? -3.72600 41.76100 -18.23300 1.000 21.69000 178 THR A N 1
ATOM 1354 C CA . THR A 1 178 ? -5.07700 42.13100 -18.63600 1.000 22.44000 178 THR A CA 1
ATOM 1355 C C . THR A 1 178 ? -5.82000 42.76600 -17.46400 1.000 26.85000 178 THR A C 1
ATOM 1356 O O . THR A 1 178 ? -5.43500 42.62000 -16.30400 1.000 22.47000 178 THR A O 1
ATOM 1360 N N . ASN A 1 179 ? -6.91700 43.46400 -17.78000 1.000 26.35000 179 ASN A N 1
ATOM 1361 C CA . ASN A 1 179 ? -7.76200 44.01700 -16.72200 1.000 25.88000 179 ASN A CA 1
ATOM 1362 C C . ASN A 1 179 ? -8.24300 42.92400 -15.78200 1.000 23.21000 179 ASN A C 1
ATOM 1363 O O . ASN A 1 179 ? -8.30800 43.12300 -14.56000 1.000 22.79000 179 ASN A O 1
ATOM 1368 N N . GLN A 1 180 ? -8.59600 41.76100 -16.33700 1.000 22.22000 180 GLN A N 1
ATOM 1369 C CA . GLN A 1 180 ? -9.04800 40.65400 -15.50400 1.000 23.01000 180 GLN A CA 1
ATOM 1370 C C . GLN A 1 180 ? -7.93900 40.19100 -14.57700 1.000 23.09000 180 GLN A C 1
ATOM 1371 O O . GLN A 1 180 ? -8.18100 39.91600 -13.39300 1.000 23.50000 180 GLN A O 1
ATOM 1377 N N . GLN A 1 181 ? -6.70800 40.11300 -15.09000 1.000 18.27000 181 GLN A N 1
ATOM 1378 C CA . GLN A 1 181 ? -5.60100 39.68400 -14.24400 1.000 18.40000 181 GLN A CA 1
ATOM 1379 C C . GLN A 1 181 ? -5.36200 40.67100 -13.10700 1.000 18.34000 181 GLN A C 1
ATOM 1380 O O . GLN A 1 181 ? -5.07600 40.26100 -11.97600 1.000 19.94000 181 GLN A O 1
ATOM 1386 N N . VAL A 1 182 ? -5.45700 41.97400 -13.39200 1.000 19.03000 182 VAL A N 1
ATOM 1387 C CA . VAL A 1 182 ? -5.27000 42.98000 -12.34900 1.000 18.49000 182 VAL A CA 1
ATOM 1388 C C . VAL A 1 182 ? -6.37400 42.87200 -11.30700 1.000 18.57000 182 VAL A C 1
ATOM 1389 O O . VAL A 1 182 ? -6.10400 42.82000 -10.10700 1.000 17.36000 182 VAL A O 1
ATOM 1393 N N . GLN A 1 183 ? -7.63100 42.80200 -11.75400 1.000 18.23000 183 GLN A N 1
ATOM 1394 C CA . GLN A 1 183 ? -8.75600 42.70900 -10.82200 1.000 19.08000 183 GLN A CA 1
ATOM 1395 C C . GLN A 1 183 ? -8.68400 41.44800 -9.96700 1.000 22.85000 183 GLN A C 1
ATOM 1396 O O . GLN A 1 183 ? -8.96100 41.48700 -8.76400 1.000 19.78000 183 GLN A O 1
ATOM 1402 N N . GLU A 1 184 ? -8.32400 40.31600 -10.57500 1.000 19.52000 184 GLU A N 1
ATOM 1403 C CA . GLU A 1 184 ? -8.24000 39.06700 -9.82500 1.000 19.85000 184 GLU A CA 1
ATOM 1404 C C . GLU A 1 184 ? -7.13900 39.11300 -8.76900 1.000 18.13000 184 GLU A C 1
ATOM 1405 O O . GLU A 1 184 ? -7.30800 38.57500 -7.66500 1.000 20.49000 184 GLU A O 1
ATOM 1411 N N . ALA A 1 185 ? -5.99400 39.71700 -9.09500 1.000 16.44000 185 ALA A N 1
ATOM 1412 C CA . ALA A 1 185 ? -4.91400 39.80500 -8.11700 1.000 15.66000 185 ALA A CA 1
ATOM 1413 C C . ALA A 1 185 ? -5.32900 40.67300 -6.93300 1.000 16.64000 185 ALA A C 1
ATOM 1414 O O . ALA A 1 185 ? -5.12100 40.30400 -5.77200 1.000 14.79000 185 ALA A O 1
ATOM 1416 N N . LEU A 1 186 ? -5.92000 41.83200 -7.20700 1.000 18.70000 186 LEU A N 1
ATOM 1417 C CA . LEU A 1 186 ? -6.28700 42.71600 -6.10300 1.000 16.87000 186 LEU A CA 1
ATOM 1418 C C . LEU A 1 186 ? -7.44800 42.14600 -5.30400 1.000 16.73000 186 LEU A C 1
ATOM 1419 O O . LEU A 1 186 ? -7.50700 42.32800 -4.08500 1.000 16.18000 186 LEU A O 1
ATOM 1424 N N . ALA A 1 187 ? -8.37100 41.45000 -5.96800 1.000 18.73000 187 ALA A N 1
ATOM 1425 C CA . ALA A 1 187 ? -9.44200 40.78400 -5.24100 1.000 18.30000 187 ALA A CA 1
ATOM 1426 C C . ALA A 1 187 ? -8.89400 39.67800 -4.34300 1.000 17.13000 187 ALA A C 1
ATOM 1427 O O . ALA A 1 187 ? -9.39400 39.46900 -3.23000 1.000 17.95000 187 ALA A O 1
ATOM 1429 N N . LEU A 1 188 ? -7.87100 38.95400 -4.80800 1.000 18.55000 188 LEU A N 1
ATOM 1430 C CA . LEU A 1 188 ? -7.22100 37.95700 -3.96400 1.000 18.84000 188 LEU A CA 1
ATOM 1431 C C . LEU A 1 188 ? -6.63600 38.61000 -2.71700 1.000 19.71000 188 LEU A C 1
ATOM 1432 O O . LEU A 1 188 ? -6.80500 38.10500 -1.59900 1.000 17.55000 188 LEU A O 1
ATOM 1437 N N . VAL A 1 189 ? -5.91500 39.72200 -2.90200 1.000 16.01000 189 VAL A N 1
ATOM 1438 C CA . VAL A 1 189 ? -5.29700 40.41800 -1.77700 1.000 16.80000 189 VAL A CA 1
ATOM 1439 C C . VAL A 1 189 ? -6.36500 40.90500 -0.79700 1.000 15.25000 189 VAL A C 1
ATOM 1440 O O . VAL A 1 189 ? -6.23100 40.73000 0.42500 1.000 15.12000 189 VAL A O 1
ATOM 1444 N N . ARG A 1 190 ? -7.45200 41.49700 -1.30400 1.000 12.93000 190 ARG A N 1
ATOM 1445 C CA . ARG A 1 190 ? -8.48600 41.96500 -0.38000 1.000 15.24000 190 ARG A CA 1
ATOM 1446 C C . ARG A 1 190 ? -9.14500 40.80800 0.36700 1.000 14.00000 190 ARG A C 1
ATOM 1447 O O . ARG A 1 190 ? -9.48600 40.93600 1.54800 1.000 12.89000 190 ARG A O 1
ATOM 1455 N N . ASP A 1 191 ? -9.35000 39.67600 -0.30700 1.000 17.72000 191 ASP A N 1
ATOM 1456 C CA . ASP A 1 191 ? -9.95800 38.53500 0.36700 1.000 18.48000 191 ASP A CA 1
ATOM 1457 C C . ASP A 1 191 ? -9.01300 37.96700 1.40800 1.000 16.59000 191 ASP A C 1
ATOM 1458 O O . ASP A 1 191 ? -9.46000 37.45900 2.44100 1.000 20.95000 191 ASP A O 1
ATOM 1463 N N . TRP A 1 192 ? -7.70800 38.07000 1.16800 1.000 15.56000 192 TRP A N 1
ATOM 1464 C CA . TRP A 1 192 ? -6.75600 37.66300 2.19100 1.000 14.61000 192 TRP A CA 1
ATOM 1465 C C . TRP A 1 192 ? -6.91900 38.50500 3.45200 1.000 15.64000 192 TRP A C 1
ATOM 1466 O O . TRP A 1 192 ? -6.97600 37.97200 4.56700 1.000 17.55000 192 TRP A O 1
ATOM 1477 N N . LEU A 1 193 ? -6.94300 39.83300 3.29600 1.000 14.42000 193 LEU A N 1
ATOM 1478 C CA . LEU A 1 193 ? -7.14500 40.71800 4.44100 1.000 14.30000 193 LEU A CA 1
ATOM 1479 C C . LEU A 1 193 ? -8.44600 40.40700 5.15600 1.000 15.32000 193 LEU A C 1
ATOM 1480 O O . LEU A 1 193 ? -8.50300 40.39000 6.39100 1.000 15.76000 193 LEU A O 1
ATOM 1485 N N . ARG A 1 194 ? -9.50600 40.18800 4.38700 1.000 15.08000 194 ARG A N 1
ATOM 1486 C CA . ARG A 1 194 ? -10.81100 39.90400 4.96900 1.000 18.19000 194 ARG A CA 1
ATOM 1487 C C . ARG A 1 194 ? -10.76500 38.65300 5.84600 1.000 20.13000 194 ARG A C 1
ATOM 1488 O O . ARG A 1 194 ? -11.26800 38.65700 6.97700 1.000 21.77000 194 ARG A O 1
ATOM 1496 N N . ASN A 1 195 ? -10.11500 37.59000 5.36300 1.000 22.25000 195 ASN A N 1
ATOM 1497 C CA . ASN A 1 195 ? -10.11500 36.29900 6.04600 1.000 22.00000 195 ASN A CA 1
ATOM 1498 C C . ASN A 1 195 ? -9.03800 36.17100 7.11500 1.000 22.09000 195 ASN A C 1
ATOM 1499 O O . ASN A 1 195 ? -9.18400 35.35600 8.03400 1.000 25.64000 195 ASN A O 1
ATOM 1504 N N . ASN A 1 196 ? -7.93600 36.91500 7.00500 1.000 18.99000 196 ASN A N 1
ATOM 1505 C CA . ASN A 1 196 ? -6.81200 36.73000 7.91200 1.000 18.15000 196 ASN A CA 1
ATOM 1506 C C . ASN A 1 196 ? -6.53700 37.92900 8.80800 1.000 19.78000 196 ASN A C 1
ATOM 1507 O O . ASN A 1 196 ? -5.72600 37.81500 9.73400 1.000 21.85000 196 ASN A O 1
ATOM 1512 N N . VAL A 1 197 ? -7.18000 39.06100 8.56800 1.000 19.07000 197 VAL A N 1
ATOM 1513 C CA . VAL A 1 197 ? -7.01000 40.21600 9.44000 1.000 18.89000 197 VAL A CA 1
ATOM 1514 C C . VAL A 1 197 ? -8.38900 40.59000 9.96800 1.000 20.91000 197 VAL A C 1
ATOM 1515 O O . VAL A 1 197 ? -8.74400 40.20700 11.08800 1.000 20.47000 197 VAL A O 1
ATOM 1519 N N . SER A 1 198 ? -9.19900 41.26400 9.15300 1.000 18.46000 198 SER A N 1
ATOM 1520 C CA . SER A 1 198 ? -10.55600 41.63300 9.54400 1.000 20.04000 198 SER A CA 1
ATOM 1521 C C . SER A 1 198 ? -11.29500 42.21100 8.34400 1.000 19.97000 198 SER A C 1
ATOM 1522 O O . SER A 1 198 ? -10.68200 42.68900 7.38500 1.000 16.15000 198 SER A O 1
ATOM 1525 N N . GLU A 1 199 ? -12.63000 42.19200 8.42300 1.000 19.31000 199 GLU A N 1
ATOM 1526 C CA . GLU A 1 199 ? -13.42300 42.84500 7.38800 1.000 17.04000 199 GLU A CA 1
ATOM 1527 C C . GLU A 1 199 ? -13.11900 44.33300 7.32700 1.000 16.79000 199 GLU A C 1
ATOM 1528 O O . GLU A 1 199 ? -13.04800 44.91200 6.23800 1.000 18.92000 199 GLU A O 1
ATOM 1534 N N . ARG A 1 200 ? -12.94600 44.97100 8.49300 1.000 17.78000 200 ARG A N 1
ATOM 1535 C CA . ARG A 1 200 ? -12.66300 46.40600 8.51400 1.000 18.30000 200 ARG A CA 1
ATOM 1536 C C . ARG A 1 200 ? -11.39400 46.72400 7.74000 1.000 15.27000 200 ARG A C 1
ATOM 1537 O O . ARG A 1 200 ? -11.37200 47.64500 6.91600 1.000 18.14000 200 ARG A O 1
ATOM 1545 N N . VAL A 1 201 ? -10.33500 45.94200 7.96600 1.000 18.85000 201 VAL A N 1
ATOM 1546 C CA . VAL A 1 201 ? -9.06600 46.20000 7.28600 1.000 15.67000 201 VAL A CA 1
ATOM 1547 C C . VAL A 1 201 ? -9.18500 45.93100 5.78700 1.000 18.27000 201 VAL A C 1
ATOM 1548 O O . VAL A 1 201 ? -8.69000 46.71100 4.96100 1.000 15.93000 201 VAL A O 1
ATOM 1552 N N . ALA A 1 202 ? -9.85700 44.84100 5.40500 1.000 15.49000 202 ALA A N 1
ATOM 1553 C CA . ALA A 1 202 ? -10.12800 44.60700 3.98700 1.000 17.19000 202 ALA A CA 1
ATOM 1554 C C . ALA A 1 202 ? -10.85600 45.79700 3.35300 1.000 19.71000 202 ALA A C 1
ATOM 1555 O O . ALA A 1 202 ? -10.50900 46.23600 2.24800 1.000 17.87000 202 ALA A O 1
ATOM 1557 N N . ASP A 1 203 ? -11.85800 46.35200 4.04900 1.000 19.08000 203 ASP A N 1
ATOM 1558 C CA . ASP A 1 203 ? -12.68400 47.39300 3.44800 1.000 18.69000 203 ASP A CA 1
ATOM 1559 C C . ASP A 1 203 ? -12.01800 48.77200 3.42500 1.000 20.10000 203 ASP A C 1
ATOM 1560 O O . ASP A 1 203 ? -12.45700 49.64000 2.66500 1.000 18.56000 203 ASP A O 1
ATOM 1565 N N . THR A 1 204 ? -10.97500 49.00700 4.22700 1.000 15.74000 204 THR A N 1
ATOM 1566 C CA . THR A 1 204 ? -10.40500 50.33700 4.30700 1.000 18.94000 204 THR A CA 1
ATOM 1567 C C . THR A 1 204 ? -8.98400 50.43800 3.77500 1.000 17.17000 204 THR A C 1
ATOM 1568 O O . THR A 1 204 ? -8.48400 51.55600 3.63800 1.000 19.81000 204 THR A O 1
ATOM 1572 N N . THR A 1 205 ? -8.33100 49.31800 3.47100 1.000 18.18000 205 THR A N 1
ATOM 1573 C CA . THR A 1 205 ? -6.93200 49.34400 3.03800 1.000 14.64000 205 THR A CA 1
ATOM 1574 C C . THR A 1 205 ? -6.86700 49.60600 1.53600 1.000 14.37000 205 THR A C 1
ATOM 1575 O O . THR A 1 205 ? -7.50300 48.89000 0.75200 1.000 15.55000 205 THR A O 1
ATOM 1579 N N . ARG A 1 206 ? -6.12500 50.64000 1.13500 1.000 16.57000 206 ARG A N 1
ATOM 1580 C CA . ARG A 1 206 ? -5.92600 50.91200 -0.28600 1.000 13.74000 206 ARG A CA 1
ATOM 1581 C C . ARG A 1 206 ? -4.99700 49.87500 -0.89000 1.000 13.80000 206 ARG A C 1
ATOM 1582 O O . ARG A 1 206 ? -3.91400 49.61100 -0.35000 1.000 12.71000 206 ARG A O 1
ATOM 1590 N N . LEU A 1 207 ? -5.44300 49.27800 -1.99400 1.000 11.66000 207 LEU A N 1
ATOM 1591 C CA . LEU A 1 207 ? -4.65200 48.35100 -2.79700 1.000 15.29000 207 LEU A CA 1
ATOM 1592 C C . LEU A 1 207 ? -4.30300 49.01200 -4.12700 1.000 14.54000 207 LEU A C 1
ATOM 1593 O O . LEU A 1 207 ? -5.19700 49.44600 -4.85900 1.000 15.70000 207 LEU A O 1
ATOM 1598 N N . LEU A 1 208 ? -3.01600 49.05400 -4.44800 1.000 10.13000 208 LEU A N 1
ATOM 1599 C CA . LEU A 1 208 ? -2.53500 49.68700 -5.66700 1.000 12.08000 208 LEU A CA 1
ATOM 1600 C C . LEU A 1 208 ? -2.09500 48.64700 -6.68400 1.000 12.46000 208 LEU A C 1
ATOM 1601 O O . LEU A 1 208 ? -1.57000 47.58900 -6.32900 1.000 12.96000 208 LEU A O 1
ATOM 1606 N N . TYR A 1 209 ? -2.21800 49.00200 -7.95300 1.000 10.34000 209 TYR A N 1
ATOM 1607 C CA . TYR A 1 209 ? -1.56500 48.23800 -9.00900 1.000 12.71000 209 TYR A CA 1
ATOM 1608 C C . TYR A 1 209 ? -0.29000 48.97200 -9.38700 1.000 14.21000 209 TYR A C 1
ATOM 1609 O O . TYR A 1 209 ? -0.32500 50.16400 -9.72300 1.000 16.34000 209 TYR A O 1
ATOM 1618 N N . ALA A 1 210 ? 0.83300 48.27300 -9.29600 1.000 15.16000 210 ALA A N 1
ATOM 1619 C CA . ALA A 1 210 ? 2.11700 48.78500 -9.74000 1.000 14.78000 210 ALA A CA 1
ATOM 1620 C C . ALA A 1 210 ? 2.36200 48.21600 -11.12800 1.000 20.35000 210 ALA A C 1
ATOM 1621 O O . ALA A 1 210 ? 2.52200 47.00300 -11.29500 1.000 16.41000 210 ALA A O 1
ATOM 1623 N N . GLY A 1 211 ? 2.33000 49.08500 -12.12000 1.000 21.24000 211 GLY A N 1
ATOM 1624 C CA . GLY A 1 211 ? 2.51500 48.66100 -13.48800 1.000 25.39000 211 GLY A CA 1
ATOM 1625 C C . GLY A 1 211 ? 2.68100 49.86300 -14.38700 1.000 26.97000 211 GLY A C 1
ATOM 1626 O O . GLY A 1 211 ? 2.85800 50.99400 -13.92100 1.000 25.61000 211 GLY A O 1
ATOM 1627 N N . SER A 1 212 ? 2.58300 49.59500 -15.68900 1.000 23.74000 212 SER A N 1
ATOM 1628 C CA . SER A 1 212 ? 2.85900 50.57700 -16.74000 1.000 25.51000 212 SER A CA 1
ATOM 1629 C C . SER A 1 212 ? 1.59400 51.37600 -17.07300 1.000 26.49000 212 SER A C 1
ATOM 1630 O O . SER A 1 212 ? 1.00900 51.27300 -18.15400 1.000 28.64000 212 SER A O 1
ATOM 1633 N N . VAL A 1 213 ? 1.18000 52.21000 -16.12500 1.000 24.05000 213 VAL A N 1
ATOM 1634 C CA . VAL A 1 213 ? 0.00700 53.06200 -16.31300 1.000 22.04000 213 VAL A CA 1
ATOM 1635 C C . VAL A 1 213 ? 0.47900 54.44200 -16.74300 1.000 21.11000 213 VAL A C 1
ATOM 1636 O O . VAL A 1 213 ? 1.53100 54.92000 -16.29800 1.000 21.65000 213 VAL A O 1
ATOM 1640 N N . ASN A 1 214 ? -0.28700 55.07500 -17.62500 1.000 21.08000 214 ASN A N 1
ATOM 1641 C CA . ASN A 1 214 ? 0.09100 56.35400 -18.20200 1.000 21.24000 214 ASN A CA 1
ATOM 1642 C C . ASN A 1 214 ? -1.18700 57.06800 -18.62200 1.000 21.09000 214 ASN A C 1
ATOM 1643 O O . ASN A 1 214 ? -2.29300 56.58300 -18.36500 1.000 22.34000 214 ASN A O 1
ATOM 1648 N N . SER A 1 215 ? -1.03400 58.22600 -19.27500 1.000 20.38000 215 SER A N 1
ATOM 1649 C CA . SER A 1 215 ? -2.19400 59.04500 -19.63100 1.000 23.00000 215 SER A CA 1
ATOM 1650 C C . SER A 1 215 ? -3.21300 58.26400 -20.44400 1.000 23.87000 215 SER A C 1
ATOM 1651 O O . SER A 1 215 ? -4.42000 58.49100 -20.30500 1.000 25.34000 215 SER A O 1
ATOM 1654 N N . GLY A 1 216 ? -2.74700 57.34700 -21.30000 1.000 24.55000 216 GLY A N 1
ATOM 1655 C CA . GLY A 1 216 ? -3.62700 56.68800 -22.24300 1.000 25.43000 216 GLY A CA 1
ATOM 1656 C C . GLY A 1 216 ? -4.46300 55.56900 -21.66400 1.000 28.08000 216 GLY A C 1
ATOM 1657 O O . GLY A 1 216 ? -5.51500 55.24100 -22.22500 1.000 32.81000 216 GLY A O 1
ATOM 1658 N N . ASN A 1 217 ? -4.03500 54.97500 -20.55300 1.000 24.95000 217 ASN A N 1
ATOM 1659 C CA . ASN A 1 217 ? -4.77100 53.85700 -19.99000 1.000 24.21000 217 ASN A CA 1
ATOM 1660 C C . ASN A 1 217 ? -5.23300 54.06900 -18.55300 1.000 22.25000 217 ASN A C 1
ATOM 1661 O O . ASN A 1 217 ? -5.82800 53.15300 -17.98400 1.000 23.35000 217 ASN A O 1
ATOM 1666 N N . CYS A 1 218 ? -4.99400 55.23800 -17.95000 1.000 21.16000 218 CYS A N 1
ATOM 1667 C CA . CYS A 1 218 ? -5.21400 55.35400 -16.50800 1.000 21.15000 218 CYS A CA 1
ATOM 1668 C C . CYS A 1 218 ? -6.69300 55.45300 -16.14500 1.000 19.29000 218 CYS A C 1
ATOM 1669 O O . CYS A 1 218 ? -7.11900 54.90300 -15.12100 1.000 22.34000 218 CYS A O 1
ATOM 1672 N N . ARG A 1 219 ? -7.49100 56.14800 -16.94900 1.000 25.14000 219 ARG A N 1
ATOM 1673 C CA . ARG A 1 219 ? -8.90500 56.29000 -16.61000 1.000 21.43000 219 ARG A CA 1
ATOM 1674 C C . ARG A 1 219 ? -9.61900 54.94800 -16.67800 1.000 24.15000 219 ARG A C 1
ATOM 1675 O O . ARG A 1 219 ? -10.44500 54.63200 -15.81400 1.000 22.88000 219 ARG A O 1
ATOM 1683 N N . GLU A 1 220 ? -9.31000 54.15000 -17.70200 1.000 22.88000 220 GLU A N 1
ATOM 1684 C CA . GLU A 1 220 ? -9.81100 52.78300 -17.78600 1.000 21.81000 220 GLU A CA 1
ATOM 1685 C C . GLU A 1 220 ? -9.38000 51.97400 -16.56600 1.000 21.27000 220 GLU A C 1
ATOM 1686 O O . GLU A 1 220 ? -10.18800 51.28900 -15.92700 1.000 21.58000 220 GLU A O 1
ATOM 1692 N N . MET A 1 221 ? -8.10200 52.05900 -16.21200 1.000 18.93000 221 MET A N 1
ATOM 1693 C CA . MET A 1 221 ? -7.60200 51.21400 -15.13800 1.000 15.72000 221 MET A CA 1
ATOM 1694 C C . MET A 1 221 ? -8.10800 51.67600 -13.78100 1.000 16.73000 221 MET A C 1
ATOM 1695 O O . MET A 1 221 ? -8.28500 50.85100 -12.88300 1.000 19.44000 221 MET A O 1
ATOM 1700 N N . ALA A 1 222 ? -8.35100 52.97700 -13.61900 1.000 17.88000 222 ALA A N 1
ATOM 1701 C CA . ALA A 1 222 ? -8.83200 53.50700 -12.34900 1.000 16.72000 222 ALA A CA 1
ATOM 1702 C C . ALA A 1 222 ? -10.22700 53.00600 -12.01300 1.000 20.34000 222 ALA A C 1
ATOM 1703 O O . ALA A 1 222 ? -10.63000 53.06200 -10.84900 1.000 20.85000 222 ALA A O 1
ATOM 1705 N N . ALA A 1 223 ? -10.96900 52.52200 -13.00400 1.000 21.24000 223 ALA A N 1
ATOM 1706 C CA . ALA A 1 223 ? -12.31100 52.00500 -12.78200 1.000 21.63000 223 ALA A CA 1
ATOM 1707 C C . ALA A 1 223 ? -12.32000 50.51300 -12.48400 1.000 22.06000 223 ALA A C 1
ATOM 1708 O O . ALA A 1 223 ? -13.39600 49.92400 -12.36600 1.000 24.32000 223 ALA A O 1
ATOM 1710 N N . LEU A 1 224 ? -11.15700 49.88500 -12.37500 1.000 19.57000 224 LEU A N 1
ATOM 1711 C CA . LEU A 1 224 ? -11.13900 48.45000 -12.14800 1.000 23.11000 224 LEU A CA 1
ATOM 1712 C C . LEU A 1 224 ? -11.60800 48.13800 -10.72800 1.000 23.60000 224 LEU A C 1
ATOM 1713 O O . LEU A 1 224 ? -11.38900 48.91200 -9.78500 1.000 20.20000 224 LEU A O 1
ATOM 1718 N N . LYS A 1 225 ? -12.31100 47.01200 -10.59200 1.000 24.22000 225 LYS A N 1
ATOM 1719 C CA . LYS A 1 225 ? -12.75200 46.57500 -9.27600 1.000 20.75000 225 LYS A CA 1
ATOM 1720 C C . LYS A 1 225 ? -11.55300 46.29000 -8.38200 1.000 21.00000 225 LYS A C 1
ATOM 1721 O O . LYS A 1 225 ? -10.52200 45.78000 -8.83700 1.000 21.70000 225 LYS A O 1
ATOM 1727 N N . ASP A 1 226 ? -11.70100 46.61600 -7.10000 1.000 17.28000 226 ASP A N 1
ATOM 1728 C CA . ASP A 1 226 ? -10.72400 46.38100 -6.04000 1.000 17.12000 226 ASP A CA 1
ATOM 1729 C C . ASP A 1 226 ? -9.45400 47.20000 -6.19300 1.000 16.69000 226 ASP A C 1
ATOM 1730 O O . ASP A 1 226 ? -8.53900 47.04700 -5.37100 1.000 15.67000 226 ASP A O 1
ATOM 1735 N N . LEU A 1 227 ? -9.36500 48.07100 -7.20200 1.000 17.46000 227 LEU A N 1
ATOM 1736 C CA . LEU A 1 227 ? -8.20500 48.93800 -7.39500 1.000 15.66000 227 LEU A CA 1
ATOM 1737 C C . LEU A 1 227 ? -8.44400 50.28900 -6.72900 1.000 15.67000 227 LEU A C 1
ATOM 1738 O O . LEU A 1 227 ? -9.47300 50.93200 -6.96500 1.000 13.96000 227 LEU A O 1
ATOM 1743 N N . ASP A 1 228 ? -7.48900 50.72000 -5.90300 1.000 11.62000 228 ASP A N 1
ATOM 1744 C CA . ASP A 1 228 ? -7.59100 51.99000 -5.19000 1.000 13.21000 228 ASP A CA 1
ATOM 1745 C C . ASP A 1 228 ? -6.55600 53.00500 -5.65200 1.000 16.04000 228 ASP A C 1
ATOM 1746 O O . ASP A 1 228 ? -6.44600 54.08100 -5.04900 1.000 15.32000 228 ASP A O 1
ATOM 1751 N N . GLY A 1 229 ? -5.79000 52.69400 -6.69300 1.000 13.98000 229 GLY A N 1
ATOM 1752 C CA . GLY A 1 229 ? -4.80300 53.62300 -7.18900 1.000 14.64000 229 GLY A CA 1
ATOM 1753 C C . GLY A 1 229 ? -3.59600 52.89600 -7.76000 1.000 16.58000 229 GLY A C 1
ATOM 1754 O O . GLY A 1 229 ? -3.65800 51.71300 -8.10500 1.000 13.76000 229 GLY A O 1
ATOM 1755 N N . PHE A 1 230 ? -2.49500 53.64000 -7.85800 1.000 13.96000 230 PHE A N 1
ATOM 1756 C CA . PHE A 1 230 ? -1.37500 53.20300 -8.67400 1.000 16.20000 230 PHE A CA 1
ATOM 1757 C C . PHE A 1 230 ? -0.04700 53.48900 -7.99600 1.000 14.42000 230 PHE A C 1
ATOM 1758 O O . PHE A 1 230 ? 0.12100 54.50900 -7.32800 1.000 15.13000 230 PHE A O 1
ATOM 1766 N N . LEU A 1 231 ? 0.90400 52.58100 -8.21600 1.000 11.00000 231 LEU A N 1
ATOM 1767 C CA . LEU A 1 231 ? 2.32900 52.82700 -7.99000 1.000 10.83000 231 LEU A CA 1
ATOM 1768 C C . LEU A 1 231 ? 2.97500 52.85900 -9.36600 1.000 13.33000 231 LEU A C 1
ATOM 1769 O O . LEU A 1 231 ? 3.01300 51.84000 -10.06600 1.000 12.87000 231 LEU A O 1
ATOM 1774 N N . VAL A 1 232 ? 3.47500 54.01800 -9.76400 1.000 14.74000 232 VAL A N 1
ATOM 1775 C CA . VAL A 1 232 ? 3.93300 54.22400 -11.13100 1.000 16.81000 232 VAL A CA 1
ATOM 1776 C C . VAL A 1 232 ? 5.42300 54.53900 -11.13400 1.000 18.77000 232 VAL A C 1
ATOM 1777 O O . VAL A 1 232 ? 5.92700 55.27000 -10.27500 1.000 16.31000 232 VAL A O 1
ATOM 1781 N N . GLY A 1 233 ? 6.12900 53.98000 -12.11200 1.000 18.22000 233 GLY A N 1
ATOM 1782 C CA . GLY A 1 233 ? 7.54000 54.23100 -12.30200 1.000 18.64000 233 GLY A CA 1
ATOM 1783 C C . GLY A 1 233 ? 7.73600 55.31800 -13.33700 1.000 21.30000 233 GLY A C 1
ATOM 1784 O O . GLY A 1 233 ? 7.80900 56.51200 -12.99800 1.000 19.46000 233 GLY A O 1
ATOM 1785 N N . SER A 1 234 ? 7.79400 54.94700 -14.61800 1.000 18.81000 234 SER A N 1
ATOM 1786 C CA . SER A 1 234 ? 8.22600 55.91100 -15.62500 1.000 20.98000 234 SER A CA 1
ATOM 1787 C C . SER A 1 234 ? 7.25600 57.08100 -15.77200 1.000 18.56000 234 SER A C 1
ATOM 1788 O O . SER A 1 234 ? 7.68900 58.20400 -16.02900 1.000 18.62000 234 SER A O 1
ATOM 1791 N N . ALA A 1 235 ? 5.95200 56.86100 -15.59700 1.000 19.27000 235 ALA A N 1
ATOM 1792 C CA . ALA A 1 235 ? 5.02200 57.97700 -15.73900 1.000 18.92000 235 ALA A CA 1
ATOM 1793 C C . ALA A 1 235 ? 5.25200 59.05200 -14.68500 1.000 18.17000 235 ALA A C 1
ATOM 1794 O O . ALA A 1 235 ? 4.90400 60.21800 -14.92500 1.000 18.40000 235 ALA A O 1
ATOM 1796 N N . ALA A 1 236 ? 5.86400 58.69800 -13.54600 1.000 15.13000 236 ALA A N 1
ATOM 1797 C CA . ALA A 1 236 ? 6.15800 59.68800 -12.50900 1.000 16.45000 236 ALA A CA 1
ATOM 1798 C C . ALA A 1 236 ? 7.07200 60.80400 -13.00000 1.000 17.21000 236 ALA A C 1
ATOM 1799 O O . ALA A 1 236 ? 7.09700 61.88500 -12.39700 1.000 20.92000 236 ALA A O 1
ATOM 1801 N N . LEU A 1 237 ? 7.84500 60.55300 -14.05000 1.000 17.65000 237 LEU A N 1
ATOM 1802 C CA . LEU A 1 237 ? 8.81900 61.51400 -14.54900 1.000 16.80000 237 LEU A CA 1
ATOM 1803 C C . LEU A 1 237 ? 8.24700 62.40900 -15.62500 1.000 18.72000 237 LEU A C 1
ATOM 1804 O O . LEU A 1 237 ? 8.98200 63.23400 -16.17800 1.000 26.04000 237 LEU A O 1
ATOM 1809 N N . LYS A 1 238 ? 6.96900 62.26500 -15.93700 1.000 19.04000 238 LYS A N 1
ATOM 1810 C CA . LYS A 1 238 ? 6.36100 62.86400 -17.11500 1.000 23.90000 238 LYS A CA 1
ATOM 1811 C C . LYS A 1 238 ? 5.06000 63.54100 -16.73800 1.000 21.29000 238 LYS A C 1
ATOM 1812 O O . LYS A 1 238 ? 4.52300 63.31800 -15.64900 1.000 18.17000 238 LYS A O 1
ATOM 1818 N N . PRO A 1 239 ? 4.51000 64.37100 -17.63000 1.000 23.91000 239 PRO A N 1
ATOM 1819 C CA . PRO A 1 239 ? 3.18400 64.95000 -17.36000 1.000 24.83000 239 PRO A CA 1
ATOM 1820 C C . PRO A 1 239 ? 2.11100 63.91300 -17.09600 1.000 23.30000 239 PRO A C 1
ATOM 1821 O O . PRO A 1 239 ? 1.08500 64.26000 -16.50000 1.000 22.89000 239 PRO A O 1
ATOM 1825 N N . ASP A 1 240 ? 2.31800 62.65800 -17.51900 1.000 18.35000 240 ASP A N 1
ATOM 1826 C CA . ASP A 1 240 ? 1.34600 61.59900 -17.28000 1.000 20.21000 240 ASP A CA 1
ATOM 1827 C C . ASP A 1 240 ? 0.91600 61.53900 -15.82000 1.000 19.27000 240 ASP A C 1
ATOM 1828 O O . ASP A 1 240 ? -0.22700 61.16800 -15.52000 1.000 17.02000 240 ASP A O 1
ATOM 1833 N N . ILE A 1 241 ? 1.82400 61.86800 -14.89700 1.000 14.67000 241 ILE A N 1
ATOM 1834 C CA . ILE A 1 241 ? 1.49200 61.72100 -13.48500 1.000 16.28000 241 ILE A CA 1
ATOM 1835 C C . ILE A 1 241 ? 0.30200 62.59800 -13.10700 1.000 17.34000 241 ILE A C 1
ATOM 1836 O O . ILE A 1 241 ? -0.51500 62.21300 -12.25900 1.000 16.02000 241 ILE A O 1
ATOM 1841 N N . VAL A 1 242 ? 0.14800 63.75700 -13.75700 1.000 19.67000 242 VAL A N 1
ATOM 1842 C CA . VAL A 1 242 ? -1.00800 64.60700 -13.48900 1.000 16.37000 242 VAL A CA 1
ATOM 1843 C C . VAL A 1 242 ? -2.29100 63.91900 -13.93400 1.000 16.71000 242 VAL A C 1
ATOM 1844 O O . VAL A 1 242 ? -3.29800 63.91600 -13.21100 1.000 18.04000 242 VAL A O 1
ATOM 1848 N N . ASP A 1 243 ? -2.27400 63.31000 -15.12100 1.000 17.60000 243 ASP A N 1
ATOM 1849 C CA . ASP A 1 243 ? -3.47200 62.64400 -15.62200 1.000 20.49000 243 ASP A CA 1
ATOM 1850 C C . ASP A 1 243 ? -3.83700 61.45200 -14.74900 1.000 18.81000 243 ASP A C 1
ATOM 1851 O O . ASP A 1 243 ? -5.02200 61.17000 -14.54500 1.000 20.74000 243 ASP A O 1
ATOM 1856 N N . ILE A 1 244 ? -2.83300 60.75700 -14.21200 1.000 16.37000 244 ILE A N 1
ATOM 1857 C CA . ILE A 1 244 ? -3.08300 59.59700 -13.35500 1.000 15.39000 244 ILE A CA 1
ATOM 1858 C C . ILE A 1 244 ? -3.71500 60.03200 -12.03600 1.000 14.91000 244 ILE A C 1
ATOM 1859 O O . ILE A 1 244 ? -4.68400 59.42400 -11.56000 1.000 17.52000 244 ILE A O 1
ATOM 1864 N N . ILE A 1 245 ? -3.15500 61.07400 -11.41500 1.000 15.86000 245 ILE A N 1
ATOM 1865 C CA . ILE A 1 245 ? -3.76400 61.67300 -10.22900 1.000 15.26000 245 ILE A CA 1
ATOM 1866 C C . ILE A 1 245 ? -5.21400 62.03700 -10.51200 1.000 18.44000 245 ILE A C 1
ATOM 1867 O O . ILE A 1 245 ? -6.10100 61.86700 -9.66100 1.000 18.62000 245 ILE A O 1
ATOM 1872 N N . ASN A 1 246 ? -5.47400 62.51900 -11.72600 1.000 17.98000 246 ASN A N 1
ATOM 1873 C CA . ASN A 1 246 ? -6.78900 62.98800 -12.13700 1.000 21.15000 246 ASN A CA 1
ATOM 1874 C C . ASN A 1 246 ? -7.62500 61.89800 -12.80600 1.000 20.41000 246 ASN A C 1
ATOM 1875 O O . ASN A 1 246 ? -8.64400 62.20600 -13.43800 1.000 22.55000 246 ASN A O 1
ATOM 1880 N N . ALA A 1 247 ? -7.23300 60.62900 -12.66900 1.000 19.56000 247 ALA A N 1
ATOM 1881 C CA . ALA A 1 247 ? -7.87100 59.56700 -13.44800 1.000 21.94000 247 ALA A CA 1
ATOM 1882 C C . ALA A 1 247 ? -9.32800 59.33600 -13.07400 1.000 24.42000 247 ALA A C 1
ATOM 1883 O O . ALA A 1 247 ? -10.06500 58.74900 -13.87300 1.000 26.89000 247 ALA A O 1
ATOM 1885 N N . ARG A 1 248 ? -9.75700 59.76200 -11.88800 1.000 22.57000 248 ARG A N 1
ATOM 1886 C CA . ARG A 1 248 ? -11.16400 59.62400 -11.49900 1.000 27.79000 248 ARG A CA 1
ATOM 1887 C C . ARG A 1 248 ? -11.89800 60.96200 -11.53600 1.000 30.84000 248 ARG A C 1
ATOM 1888 O O . ARG A 1 248 ? -11.48100 61.88700 -12.23800 1.000 36.98000 248 ARG A O 1
ATOM 1896 N N . ARG B 1 5 ? -18.51000 54.02200 35.78500 1.000 26.12000 5 ARG B N 1
ATOM 1897 C CA . ARG B 1 5 ? -17.06700 53.90200 35.53300 1.000 23.55000 5 ARG B CA 1
ATOM 1898 C C . ARG B 1 5 ? -16.63900 54.89300 34.46100 1.000 26.03000 5 ARG B C 1
ATOM 1899 O O . ARG B 1 5 ? -17.08900 54.80600 33.32000 1.000 26.96000 5 ARG B O 1
ATOM 1907 N N . LYS B 1 6 ? -15.76900 55.83600 34.82800 1.000 19.96000 6 LYS B N 1
ATOM 1908 C CA . LYS B 1 6 ? -15.34700 56.87600 33.90400 1.000 20.97000 6 LYS B CA 1
ATOM 1909 C C . LYS B 1 6 ? -14.32500 56.32900 32.91000 1.000 24.38000 6 LYS B C 1
ATOM 1910 O O . LYS B 1 6 ? -13.31800 55.73600 33.31100 1.000 20.59000 6 LYS B O 1
ATOM 1916 N N . PHE B 1 7 ? -14.60300 56.51900 31.61800 1.000 18.75000 7 PHE B N 1
ATOM 1917 C CA . PHE B 1 7 ? -13.70700 56.09000 30.53900 1.000 21.25000 7 PHE B CA 1
ATOM 1918 C C . PHE B 1 7 ? -12.28800 56.59500 30.77600 1.000 18.75000 7 PHE B C 1
ATOM 1919 O O . PHE B 1 7 ? -12.08300 57.77400 31.05500 1.000 19.20000 7 PHE B O 1
ATOM 1927 N N . PHE B 1 8 ? -11.30700 55.69700 30.63700 1.000 16.61000 8 PHE B N 1
ATOM 1928 C CA . PHE B 1 8 ? -9.92900 55.93500 31.05800 1.000 13.69000 8 PHE B CA 1
ATOM 1929 C C . PHE B 1 8 ? -8.97400 55.56500 29.93600 1.000 19.20000 8 PHE B C 1
ATOM 1930 O O . PHE B 1 8 ? -9.00500 54.43000 29.45600 1.000 17.46000 8 PHE B O 1
ATOM 1938 N N . VAL B 1 9 ? -8.09100 56.48700 29.55600 1.000 15.82000 9 VAL B N 1
ATOM 1939 C CA . VAL B 1 9 ? -7.12400 56.22200 28.49000 1.000 15.42000 9 VAL B CA 1
ATOM 1940 C C . VAL B 1 9 ? -5.74500 56.62700 28.97800 1.000 15.01000 9 VAL B C 1
ATOM 1941 O O . VAL B 1 9 ? -5.52800 57.79200 29.33300 1.000 17.44000 9 VAL B O 1
ATOM 1945 N N . ILE B 1 10 ? -4.80800 55.68800 28.96600 1.000 17.40000 10 ILE B N 1
ATOM 1946 C CA . ILE B 1 10 ? -3.41800 55.99900 29.27300 1.000 14.11000 10 ILE B CA 1
ATOM 1947 C C . ILE B 1 10 ? -2.57200 55.69900 28.04800 1.000 17.40000 10 ILE B C 1
ATOM 1948 O O . ILE B 1 10 ? -2.63200 54.59200 27.49900 1.000 18.91000 10 ILE B O 1
ATOM 1953 N N . GLY B 1 11 ? -1.79700 56.69000 27.62400 1.000 16.07000 11 GLY B N 1
ATOM 1954 C CA . GLY B 1 11 ? -0.89900 56.54200 26.49700 1.000 15.10000 11 GLY B CA 1
ATOM 1955 C C . GLY B 1 11 ? 0.51600 56.38900 26.99800 1.000 16.08000 11 GLY B C 1
ATOM 1956 O O . GLY B 1 11 ? 1.06500 57.31900 27.58100 1.000 18.51000 11 GLY B O 1
ATOM 1957 N N . ASN B 1 12 ? 1.11400 55.21700 26.80700 1.000 17.80000 12 ASN B N 1
ATOM 1958 C CA . ASN B 1 12 ? 2.41600 54.90100 27.38700 1.000 16.68000 12 ASN B CA 1
ATOM 1959 C C . ASN B 1 12 ? 3.50800 55.20100 26.36400 1.000 18.80000 12 ASN B C 1
ATOM 1960 O O . ASN B 1 12 ? 3.58200 54.54300 25.32100 1.000 17.20000 12 ASN B O 1
ATOM 1965 N N . TRP B 1 13 ? 4.36500 56.18200 26.66500 1.000 15.69000 13 TRP B N 1
ATOM 1966 C CA . TRP B 1 13 ? 5.44900 56.52600 25.74800 1.000 18.84000 13 TRP B CA 1
ATOM 1967 C C . TRP B 1 13 ? 6.61700 55.55400 25.81400 1.000 22.66000 13 TRP B C 1
ATOM 1968 O O . TRP B 1 13 ? 7.52000 55.64200 24.97100 1.000 19.19000 13 TRP B O 1
ATOM 1979 N N . LYS B 1 14 ? 6.61700 54.64200 26.79300 1.000 18.45000 14 LYS B N 1
ATOM 1980 C CA . LYS B 1 14 ? 7.68200 53.65800 26.96600 1.000 20.20000 14 LYS B CA 1
ATOM 1981 C C . LYS B 1 14 ? 9.04000 54.34500 26.89700 1.000 17.88000 14 LYS B C 1
ATOM 1982 O O . LYS B 1 14 ? 9.22100 55.39600 27.51200 1.000 19.89000 14 LYS B O 1
ATOM 1988 N N . MET B 1 15 ? 9.99000 53.78100 26.16200 1.000 19.88000 15 MET B N 1
ATOM 1989 C CA . MET B 1 15 ? 11.29900 54.40400 26.01100 1.000 16.49000 15 MET B CA 1
ATOM 1990 C C . MET B 1 15 ? 11.45700 54.98600 24.60500 1.000 23.38000 15 MET B C 1
ATOM 1991 O O . MET B 1 15 ? 12.50300 54.85200 23.97200 1.000 23.90000 15 MET B O 1
ATOM 1996 N N . ASN B 1 16 ? 10.40800 55.63200 24.09600 1.000 20.43000 16 ASN B N 1
ATOM 1997 C CA . ASN B 1 16 ? 10.33700 56.01100 22.68700 1.000 25.45000 16 ASN B CA 1
ATOM 1998 C C . ASN B 1 16 ? 10.38400 57.51800 22.45400 1.000 27.50000 16 ASN B C 1
ATOM 1999 O O . ASN B 1 16 ? 10.23400 57.95500 21.30900 1.000 26.85000 16 ASN B O 1
ATOM 2004 N N . VAL B 1 17 ? 10.59500 58.32000 23.49500 1.000 21.76000 17 VAL B N 1
ATOM 2005 C CA . VAL B 1 17 ? 10.53000 59.77200 23.38300 1.000 24.19000 17 VAL B CA 1
ATOM 2006 C C . VAL B 1 17 ? 11.82500 60.39200 23.88900 1.000 26.12000 17 VAL B C 1
ATOM 2007 O O . VAL B 1 17 ? 12.54500 59.80100 24.69900 1.000 24.57000 17 VAL B O 1
ATOM 2011 N N . ASP B 1 18 ? 12.13200 61.58600 23.38100 1.000 26.53000 18 ASP B N 1
ATOM 2012 C CA . ASP B 1 18 ? 13.02800 62.52700 24.03800 1.000 22.77000 18 ASP B CA 1
ATOM 2013 C C . ASP B 1 18 ? 12.23400 63.79500 24.33800 1.000 23.95000 18 ASP B C 1
ATOM 2014 O O . ASP B 1 18 ? 11.02500 63.84900 24.10900 1.000 25.50000 18 ASP B O 1
ATOM 2019 N N . LYS B 1 19 ? 12.91500 64.81900 24.86000 1.000 23.63000 19 LYS B N 1
ATOM 2020 C CA . LYS B 1 19 ? 12.22800 66.05900 25.22500 1.000 27.32000 19 LYS B CA 1
ATOM 2021 C C . LYS B 1 19 ? 11.50300 66.66200 24.02900 1.000 28.14000 19 LYS B C 1
ATOM 2022 O O . LYS B 1 19 ? 10.37900 67.16100 24.15800 1.000 28.57000 19 LYS B O 1
ATOM 2028 N N . ASN B 1 20 ? 12.12800 66.60300 22.85700 1.000 31.21000 20 ASN B N 1
ATOM 2029 C CA . ASN B 1 20 ? 11.52300 67.14800 21.65100 1.000 33.92000 20 ASN B CA 1
ATOM 2030 C C . ASN B 1 20 ? 10.22300 66.42300 21.31500 1.000 31.95000 20 ASN B C 1
ATOM 2031 O O . ASN B 1 20 ? 9.20100 67.06400 21.04000 1.000 32.39000 20 ASN B O 1
ATOM 2036 N N . ARG B 1 21 ? 10.23900 65.08100 21.33800 1.000 28.45000 21 ARG B N 1
ATOM 2037 C CA . ARG B 1 21 ? 9.03200 64.33800 20.99200 1.000 28.68000 21 ARG B CA 1
ATOM 2038 C C . ARG B 1 21 ? 7.93000 64.59700 22.00900 1.000 30.31000 21 ARG B C 1
ATOM 2039 O O . ARG B 1 21 ? 6.75200 64.69800 21.64300 1.000 30.73000 21 ARG B O 1
ATOM 2047 N N . ILE B 1 22 ? 8.29900 64.74000 23.28800 1.000 28.11000 22 ILE B N 1
ATOM 2048 C CA . ILE B 1 22 ? 7.31100 65.03900 24.32200 1.000 30.28000 22 ILE B CA 1
ATOM 2049 C C . ILE B 1 22 ? 6.66500 66.39200 24.06400 1.000 28.38000 22 ILE B C 1
ATOM 2050 O O . ILE B 1 22 ? 5.44700 66.55000 24.19400 1.000 26.63000 22 ILE B O 1
ATOM 2055 N N . ASN B 1 23 ? 7.47000 67.38700 23.69500 1.000 30.34000 23 ASN B N 1
ATOM 2056 C CA . ASN B 1 23 ? 6.93800 68.73200 23.50800 1.000 30.55000 23 ASN B CA 1
ATOM 2057 C C . ASN B 1 23 ? 5.90500 68.76400 22.38900 1.000 26.87000 23 ASN B C 1
ATOM 2058 O O . ASN B 1 23 ? 4.91000 69.49100 22.47400 1.000 29.43000 23 ASN B O 1
ATOM 2063 N N . GLY B 1 24 ? 6.11200 67.96800 21.34100 1.000 26.15000 24 GLY B N 1
ATOM 2064 C CA . GLY B 1 24 ? 5.12000 67.89700 20.28300 1.000 30.42000 24 GLY B CA 1
ATOM 2065 C C . GLY B 1 24 ? 3.88000 67.13000 20.69800 1.000 32.03000 24 GLY B C 1
ATOM 2066 O O . GLY B 1 24 ? 2.75600 67.53800 20.39200 1.000 31.45000 24 GLY B O 1
ATOM 2067 N N . ILE B 1 25 ? 4.06500 66.00000 21.38400 1.000 28.31000 25 ILE B N 1
ATOM 2068 C CA . ILE B 1 25 ? 2.91900 65.23200 21.86000 1.000 29.76000 25 ILE B CA 1
ATOM 2069 C C . ILE B 1 25 ? 2.09600 66.07000 22.82400 1.000 27.70000 25 ILE B C 1
ATOM 2070 O O . ILE B 1 25 ? 0.85900 66.10300 22.75300 1.000 26.34000 25 ILE B O 1
ATOM 2075 N N . VAL B 1 26 ? 2.77800 66.78800 23.71400 1.000 24.71000 26 VAL B N 1
ATOM 2076 C CA . VAL B 1 26 ? 2.11900 67.54000 24.77600 1.000 28.36000 26 VAL B CA 1
ATOM 2077 C C . VAL B 1 26 ? 1.36200 68.74200 24.21200 1.000 30.89000 26 VAL B C 1
ATOM 2078 O O . VAL B 1 26 ? 0.24000 69.03500 24.63800 1.000 27.91000 26 VAL B O 1
ATOM 2082 N N . LYS B 1 27 ? 1.95500 69.45500 23.25100 1.000 29.36000 27 LYS B N 1
ATOM 2083 C CA . LYS B 1 27 ? 1.24000 70.55700 22.60700 1.000 29.66000 27 LYS B CA 1
ATOM 2084 C C . LYS B 1 27 ? 0.01100 70.05200 21.86300 1.000 33.32000 27 LYS B C 1
ATOM 2085 O O . LYS B 1 27 ? -1.06100 70.66700 21.92600 1.000 30.74000 27 LYS B O 1
ATOM 2091 N N . MET B 1 28 ? 0.14600 68.92800 21.15400 1.000 31.39000 28 MET B N 1
ATOM 2092 C CA . MET B 1 28 ? -1.00500 68.33400 20.47900 1.000 32.41000 28 MET B CA 1
ATOM 2093 C C . MET B 1 28 ? -2.10700 67.98700 21.47300 1.000 33.74000 28 MET B C 1
ATOM 2094 O O . MET B 1 28 ? -3.26700 68.38300 21.29700 1.000 32.14000 28 MET B O 1
ATOM 2099 N N . MET B 1 29 ? -1.76800 67.23200 22.52300 1.000 29.48000 29 MET B N 1
ATOM 2100 C CA . MET B 1 29 ? -2.78000 66.89000 23.51700 1.000 29.16000 29 MET B CA 1
ATOM 2101 C C . MET B 1 29 ? -3.33100 68.13300 24.20400 1.000 28.76000 29 MET B C 1
ATOM 2102 O O . MET B 1 29 ? -4.52100 68.17900 24.53400 1.000 26.56000 29 MET B O 1
ATOM 2107 N N . ASN B 1 30 ? -2.48900 69.14800 24.41400 1.000 29.53000 30 ASN B N 1
ATOM 2108 C CA . ASN B 1 30 ? -2.93500 70.38300 25.05700 1.000 33.33000 30 ASN B CA 1
ATOM 2109 C C . ASN B 1 30 ? -3.91800 71.15300 24.18000 1.000 30.30000 30 ASN B C 1
ATOM 2110 O O . ASN B 1 30 ? -4.87200 71.75300 24.68800 1.000 35.50000 30 ASN B O 1
ATOM 2115 N N . LYS B 1 31 ? -3.69600 71.16300 22.87000 1.000 32.15000 31 LYS B N 1
ATOM 2116 C CA . LYS B 1 31 ? -4.52700 71.95700 21.97500 1.000 32.44000 31 LYS B CA 1
ATOM 2117 C C . LYS B 1 31 ? -5.78600 71.23100 21.52800 1.000 34.74000 31 LYS B C 1
ATOM 2118 O O . LYS B 1 31 ? -6.71000 71.88100 21.02800 1.000 34.63000 31 LYS B O 1
ATOM 2124 N N . ALA B 1 32 ? -5.84700 69.91300 21.70700 1.000 30.28000 32 ALA B N 1
ATOM 2125 C CA . ALA B 1 32 ? -6.94900 69.12100 21.18400 1.000 31.05000 32 ALA B CA 1
ATOM 2126 C C . ALA B 1 32 ? -8.24000 69.39500 21.94700 1.000 29.11000 32 ALA B C 1
ATOM 2127 O O . ALA B 1 32 ? -8.23800 69.84100 23.09400 1.000 33.40000 32 ALA B O 1
ATOM 2129 N N . ALA B 1 33 ? -9.35900 69.11200 21.28400 1.000 33.05000 33 ALA B N 1
ATOM 2130 C CA . ALA B 1 33 ? -10.66900 69.08300 21.93000 1.000 33.64000 33 ALA B CA 1
ATOM 2131 C C . ALA B 1 33 ? -10.85800 67.69300 22.52200 1.000 28.14000 33 ALA B C 1
ATOM 2132 O O . ALA B 1 33 ? -11.29600 66.76900 21.83600 1.000 32.86000 33 ALA B O 1
ATOM 2134 N N . LEU B 1 34 ? -10.53500 67.54300 23.80100 1.000 30.76000 34 LEU B N 1
ATOM 2135 C CA . LEU B 1 34 ? -10.62100 66.25100 24.46500 1.000 27.39000 34 LEU B CA 1
ATOM 2136 C C . LEU B 1 34 ? -11.95900 66.10500 25.17500 1.000 31.62000 34 LEU B C 1
ATOM 2137 O O . LEU B 1 34 ? -12.44800 67.05000 25.79600 1.000 33.96000 34 LEU B O 1
ATOM 2142 N N . ASP B 1 35 ? -12.55000 64.92200 25.06400 1.000 30.53000 35 ASP B N 1
ATOM 2143 C CA . ASP B 1 35 ? -13.80300 64.61900 25.74700 1.000 31.62000 35 ASP B CA 1
ATOM 2144 C C . ASP B 1 35 ? -13.61700 64.79900 27.24900 1.000 36.23000 35 ASP B C 1
ATOM 2145 O O . ASP B 1 35 ? -12.82200 64.06600 27.86000 1.000 30.09000 35 ASP B O 1
ATOM 2150 N N . PRO B 1 36 ? -14.30900 65.75200 27.87800 1.000 32.52000 36 PRO B N 1
ATOM 2151 C CA . PRO B 1 36 ? -14.15800 65.93200 29.32900 1.000 32.35000 36 PRO B CA 1
ATOM 2152 C C . PRO B 1 36 ? -14.64100 64.75100 30.14100 1.000 32.96000 36 PRO B C 1
ATOM 2153 O O . PRO B 1 36 ? -14.35400 64.70400 31.34200 1.000 35.24000 36 PRO B O 1
ATOM 2157 N N . ASN B 1 37 ? -15.37200 63.81200 29.53800 1.000 28.14000 37 ASN B N 1
ATOM 2158 C CA . ASN B 1 37 ? -15.79800 62.60000 30.22600 1.000 28.72000 37 ASN B CA 1
ATOM 2159 C C . ASN B 1 37 ? -14.74300 61.50500 30.20100 1.000 31.65000 37 ASN B C 1
ATOM 2160 O O . ASN B 1 37 ? -15.01200 60.39300 30.67100 1.000 30.22000 37 ASN B O 1
ATOM 2165 N N . THR B 1 38 ? -13.56700 61.77200 29.64700 1.000 24.06000 38 THR B N 1
ATOM 2166 C CA . THR B 1 38 ? -12.48800 60.79700 29.62000 1.000 21.99000 38 THR B CA 1
ATOM 2167 C C . THR B 1 38 ? -11.42200 61.23400 30.61300 1.000 19.03000 38 THR B C 1
ATOM 2168 O O . THR B 1 38 ? -11.03900 62.40400 30.63900 1.000 25.04000 38 THR B O 1
ATOM 2172 N N . GLU B 1 39 ? -10.96400 60.30300 31.44300 1.000 20.09000 39 GLU B N 1
ATOM 2173 C CA . GLU B 1 39 ? -9.79100 60.52300 32.28500 1.000 19.24000 39 GLU B CA 1
ATOM 2174 C C . GLU B 1 39 ? -8.56800 60.07900 31.49100 1.000 19.90000 39 GLU B C 1
ATOM 2175 O O . GLU B 1 39 ? -8.41500 58.88700 31.19600 1.000 19.45000 39 GLU B O 1
ATOM 2181 N N . ALA B 1 40 ? -7.70500 61.03100 31.14200 1.000 18.83000 40 ALA B N 1
ATOM 2182 C CA . ALA B 1 40 ? -6.54800 60.77800 30.29600 1.000 20.82000 40 ALA B CA 1
ATOM 2183 C C . ALA B 1 40 ? -5.25800 60.90000 31.10100 1.000 16.91000 40 ALA B C 1
ATOM 2184 O O . ALA B 1 40 ? -5.11600 61.80400 31.92800 1.000 19.79000 40 ALA B O 1
ATOM 2186 N N . VAL B 1 41 ? -4.31900 59.98800 30.84400 1.000 17.50000 41 VAL B N 1
ATOM 2187 C CA . VAL B 1 41 ? -3.01300 59.95700 31.50000 1.000 14.08000 41 VAL B CA 1
ATOM 2188 C C . VAL B 1 41 ? -1.99100 59.57500 30.44100 1.000 14.78000 41 VAL B C 1
ATOM 2189 O O . VAL B 1 41 ? -2.32100 58.89800 29.46600 1.000 15.92000 41 VAL B O 1
ATOM 2193 N N . VAL B 1 42 ? -0.74100 60.00900 30.63300 1.000 14.36000 42 VAL B N 1
ATOM 2194 C CA . VAL B 1 42 ? 0.35700 59.57500 29.78100 1.000 16.49000 42 VAL B CA 1
ATOM 2195 C C . VAL B 1 42 ? 1.40900 58.90500 30.64400 1.000 16.80000 42 VAL B C 1
ATOM 2196 O O . VAL B 1 42 ? 1.63200 59.30200 31.79200 1.000 16.35000 42 VAL B O 1
ATOM 2200 N N . GLY B 1 43 ? 2.05600 57.88900 30.07800 1.000 14.45000 43 GLY B N 1
ATOM 2201 C CA . GLY B 1 43 ? 3.10000 57.15700 30.76500 1.000 16.47000 43 GLY B CA 1
ATOM 2202 C C . GLY B 1 43 ? 4.45500 57.65400 30.31400 1.000 14.14000 43 GLY B C 1
ATOM 2203 O O . GLY B 1 43 ? 4.80900 57.54300 29.13600 1.000 16.75000 43 GLY B O 1
ATOM 2204 N N . CYS B 1 44 ? 5.22900 58.16500 31.26400 1.000 14.47000 44 CYS B N 1
ATOM 2205 C CA . CYS B 1 44 ? 6.35600 59.00700 30.92500 1.000 17.26000 44 CYS B CA 1
ATOM 2206 C C . CYS B 1 44 ? 7.64500 58.42000 31.47800 1.000 14.78000 44 CYS B C 1
ATOM 2207 O O . CYS B 1 44 ? 7.64600 57.89900 32.60100 1.000 17.42000 44 CYS B O 1
ATOM 2210 N N . PRO B 1 45 ? 8.73900 58.45100 30.71300 1.000 14.28000 45 PRO B N 1
ATOM 2211 C CA . PRO B 1 45 ? 10.02600 57.98800 31.25600 1.000 17.12000 45 PRO B CA 1
ATOM 2212 C C . PRO B 1 45 ? 10.44200 58.77200 32.49200 1.000 19.56000 45 PRO B C 1
ATOM 2213 O O . PRO B 1 45 ? 10.17000 59.96700 32.62500 1.000 17.73000 45 PRO B O 1
ATOM 2217 N N . SER B 1 46 ? 11.12800 58.07700 33.40600 1.000 19.89000 46 SER B N 1
ATOM 2218 C CA . SER B 1 46 ? 11.43900 58.67700 34.70300 1.000 18.65000 46 SER B CA 1
ATOM 2219 C C . SER B 1 46 ? 12.16400 60.00900 34.55900 1.000 18.82000 46 SER B C 1
ATOM 2220 O O . SER B 1 46 ? 11.87800 60.96200 35.29200 1.000 19.22000 46 SER B O 1
ATOM 2223 N N . CYS B 1 47 ? 13.10500 60.09700 33.62000 1.000 18.89000 47 CYS B N 1
ATOM 2224 C CA . CYS B 1 47 ? 13.91700 61.30000 33.53200 1.000 16.89000 47 CYS B CA 1
ATOM 2225 C C . CYS B 1 47 ? 13.15100 62.49000 32.98500 1.000 17.04000 47 CYS B C 1
ATOM 2226 O O . CYS B 1 47 ? 13.69000 63.60000 33.00100 1.000 18.12000 47 CYS B O 1
ATOM 2229 N N . TYR B 1 48 ? 11.92500 62.29000 32.49900 1.000 17.01000 48 TYR B N 1
ATOM 2230 C CA . TYR B 1 48 ? 11.13300 63.37800 31.94400 1.000 18.11000 48 TYR B CA 1
ATOM 2231 C C . TYR B 1 48 ? 9.86100 63.67100 32.73400 1.000 20.66000 48 TYR B C 1
ATOM 2232 O O . TYR B 1 48 ? 9.04300 64.47900 32.27300 1.000 18.36000 48 TYR B O 1
ATOM 2241 N N . LEU B 1 49 ? 9.67300 63.05300 33.90900 1.000 16.22000 49 LEU B N 1
ATOM 2242 C CA . LEU B 1 49 ? 8.44100 63.22200 34.67600 1.000 17.71000 49 LEU B CA 1
ATOM 2243 C C . LEU B 1 49 ? 8.11500 64.69700 34.90100 1.000 20.73000 49 LEU B C 1
ATOM 2244 O O . LEU B 1 49 ? 7.02000 65.16700 34.56700 1.000 17.13000 49 LEU B O 1
ATOM 2249 N N . SER B 1 50 ? 9.06200 65.43400 35.48200 1.000 15.88000 50 SER B N 1
ATOM 2250 C CA . SER B 1 50 ? 8.81200 66.83300 35.81400 1.000 23.03000 50 SER B CA 1
ATOM 2251 C C . SER B 1 50 ? 8.53300 67.63900 34.55500 1.000 22.39000 50 SER B C 1
ATOM 2252 O O . SER B 1 50 ? 7.59200 68.43800 34.51700 1.000 24.38000 50 SER B O 1
ATOM 2255 N N . HIS B 1 51 ? 9.31600 67.39500 33.50500 1.000 22.51000 51 HIS B N 1
ATOM 2256 C CA . HIS B 1 51 ? 9.14000 68.10500 32.24200 1.000 21.52000 51 HIS B CA 1
ATOM 2257 C C . HIS B 1 51 ? 7.73700 67.89600 31.69500 1.000 25.13000 51 HIS B C 1
ATOM 2258 O O . HIS B 1 51 ? 7.04600 68.85600 31.33300 1.000 22.20000 51 HIS B O 1
ATOM 2265 N N . ALA B 1 52 ? 7.29200 66.64100 31.63400 1.000 18.52000 52 ALA B N 1
ATOM 2266 C CA . ALA B 1 52 ? 5.95200 66.36400 31.12900 1.000 22.07000 52 ALA B CA 1
ATOM 2267 C C . ALA B 1 52 ? 4.88200 67.01000 32.00900 1.000 22.46000 52 ALA B C 1
ATOM 2268 O O . ALA B 1 52 ? 3.94600 67.64200 31.50100 1.000 22.51000 52 ALA B O 1
ATOM 2270 N N . ARG B 1 53 ? 4.99100 66.84300 33.33300 1.000 20.53000 53 ARG B N 1
ATOM 2271 C CA . ARG B 1 53 ? 3.96100 67.36700 34.22200 1.000 17.70000 53 ARG B CA 1
ATOM 2272 C C . ARG B 1 53 ? 3.89500 68.88700 34.14100 1.000 21.79000 53 ARG B C 1
ATOM 2273 O O . ARG B 1 53 ? 2.81400 69.47400 34.24900 1.000 21.99000 53 ARG B O 1
ATOM 2281 N N . GLU B 1 54 ? 5.04500 69.53700 33.96200 1.000 19.31000 54 GLU B N 1
ATOM 2282 C CA . GLU B 1 54 ? 5.08100 70.99900 33.89900 1.000 25.63000 54 GLU B CA 1
ATOM 2283 C C . GLU B 1 54 ? 4.56400 71.56000 32.58600 1.000 28.03000 54 GLU B C 1
ATOM 2284 O O . GLU B 1 54 ? 4.19200 72.73700 32.54200 1.000 31.28000 54 GLU B O 1
ATOM 2290 N N . HIS B 1 55 ? 4.53800 70.76400 31.52000 1.000 25.12000 55 HIS B N 1
ATOM 2291 C CA . HIS B 1 55 ? 4.05300 71.23500 30.23300 1.000 24.28000 55 HIS B CA 1
ATOM 2292 C C . HIS B 1 55 ? 2.67700 70.69900 29.87400 1.000 28.76000 55 HIS B C 1
ATOM 2293 O O . HIS B 1 55 ? 2.10400 71.13600 28.87000 1.000 25.23000 55 HIS B O 1
ATOM 2300 N N . LEU B 1 56 ? 2.11700 69.79900 30.67100 1.000 26.10000 56 LEU B N 1
ATOM 2301 C CA . LEU B 1 56 ? 0.85300 69.16800 30.33000 1.000 27.57000 56 LEU B CA 1
ATOM 2302 C C . LEU B 1 56 ? -0.30500 69.84700 31.03900 1.000 24.13000 56 LEU B C 1
ATOM 2303 O O . LEU B 1 56 ? -0.20200 70.22100 32.21100 1.000 26.52000 56 LEU B O 1
ATOM 2308 N N . SER B 1 57 ? -1.42000 69.95900 30.33000 1.000 26.34000 57 SER B N 1
ATOM 2309 C CA . SER B 1 57 ? -2.64700 70.44300 30.93500 1.000 28.42000 57 SER B CA 1
ATOM 2310 C C . SER B 1 57 ? -2.92300 69.69600 32.24100 1.000 30.82000 57 SER B C 1
ATOM 2311 O O . SER B 1 57 ? -2.73700 68.47100 32.30900 1.000 27.70000 57 SER B O 1
ATOM 2314 N N . PRO B 1 58 ? -3.34200 70.39700 33.29800 1.000 30.71000 58 PRO B N 1
ATOM 2315 C CA . PRO B 1 58 ? -3.73200 69.71000 34.53900 1.000 32.83000 58 PRO B CA 1
ATOM 2316 C C . PRO B 1 58 ? -4.80700 68.65600 34.34600 1.000 27.12000 58 PRO B C 1
ATOM 2317 O O . PRO B 1 58 ? -4.95000 67.77700 35.20300 1.000 33.16000 58 PRO B O 1
ATOM 2321 N N . SER B 1 59 ? -5.57500 68.72000 33.26200 1.000 29.73000 59 SER B N 1
ATOM 2322 C CA . SER B 1 59 ? -6.61300 67.73000 33.01400 1.000 32.04000 59 SER B CA 1
ATOM 2323 C C . SER B 1 59 ? -6.04600 66.37000 32.63400 1.000 30.50000 59 SER B C 1
ATOM 2324 O O . SER B 1 59 ? -6.79100 65.38200 32.63800 1.000 31.63000 59 SER B O 1
ATOM 2327 N N . ILE B 1 60 ? -4.75900 66.30000 32.30700 1.000 24.65000 60 ILE B N 1
ATOM 2328 C CA . ILE B 1 60 ? -4.10300 65.07500 31.87000 1.000 22.85000 60 ILE B CA 1
ATOM 2329 C C . ILE B 1 60 ? -3.09900 64.66600 32.93600 1.000 22.58000 60 ILE B C 1
ATOM 2330 O O . ILE B 1 60 ? -2.22700 65.45800 33.31200 1.000 26.05000 60 ILE B O 1
ATOM 2335 N N . GLY B 1 61 ? -3.22200 63.43700 33.42400 1.000 22.65000 61 GLY B N 1
ATOM 2336 C CA . GLY B 1 61 ? -2.30900 62.95800 34.43700 1.000 19.20000 61 GLY B CA 1
ATOM 2337 C C . GLY B 1 61 ? -1.00600 62.48000 33.84200 1.000 18.91000 61 GLY B C 1
ATOM 2338 O O . GLY B 1 61 ? -0.88800 62.24600 32.63500 1.000 18.99000 61 GLY B O 1
ATOM 2339 N N . VAL B 1 62 ? -0.01100 62.31400 34.71500 1.000 17.14000 62 VAL B N 1
ATOM 2340 C CA . VAL B 1 62 ? 1.29800 61.81400 34.31500 1.000 16.88000 62 VAL B CA 1
ATOM 2341 C C . VAL B 1 62 ? 1.66300 60.62100 35.19200 1.000 17.08000 62 VAL B C 1
ATOM 2342 O O . VAL B 1 62 ? 1.64700 60.71000 36.42700 1.000 16.29000 62 VAL B O 1
ATOM 2346 N N . ALA B 1 63 ? 1.97100 59.50100 34.55700 1.000 13.57000 63 ALA B N 1
ATOM 2347 C CA . ALA B 1 63 ? 2.33900 58.28200 35.25700 1.000 12.86000 63 ALA B CA 1
ATOM 2348 C C . ALA B 1 63 ? 3.81300 57.98100 35.04800 1.000 15.08000 63 ALA B C 1
ATOM 2349 O O . ALA B 1 63 ? 4.30200 58.03700 33.91300 1.000 15.04000 63 ALA B O 1
ATOM 2351 N N . ALA B 1 64 ? 4.51500 57.65300 36.13200 1.000 14.33000 64 ALA B N 1
ATOM 2352 C CA . ALA B 1 64 ? 5.77500 56.93800 35.97300 1.000 14.47000 64 ALA B CA 1
ATOM 2353 C C . ALA B 1 64 ? 5.50200 55.52100 35.45800 1.000 12.32000 64 ALA B C 1
ATOM 2354 O O . ALA B 1 64 ? 4.40200 54.97700 35.59900 1.000 15.15000 64 ALA B O 1
ATOM 2356 N N . GLN B 1 65 ? 6.50700 54.93000 34.82600 1.000 13.96000 65 GLN B N 1
ATOM 2357 C CA . GLN B 1 65 ? 6.32700 53.62900 34.19000 1.000 14.19000 65 GLN B CA 1
ATOM 2358 C C . GLN B 1 65 ? 6.73400 52.46700 35.08100 1.000 13.33000 65 GLN B C 1
ATOM 2359 O O . GLN B 1 65 ? 6.60900 51.30700 34.66100 1.000 12.88000 65 GLN B O 1
ATOM 2365 N N . ASN B 1 66 ? 7.22900 52.75300 36.28300 1.000 15.08000 66 ASN B N 1
ATOM 2366 C CA . ASN B 1 66 ? 7.72400 51.77800 37.24400 1.000 16.57000 66 ASN B CA 1
ATOM 2367 C C . ASN B 1 66 ? 8.16900 52.55600 38.47300 1.000 14.96000 66 ASN B C 1
ATOM 2368 O O . ASN B 1 66 ? 8.37900 53.76900 38.40700 1.000 15.66000 66 ASN B O 1
ATOM 2373 N N . CYS B 1 67 ? 8.29600 51.84900 39.59500 1.000 15.84000 67 CYS B N 1
ATOM 2374 C CA . CYS B 1 67 ? 8.95700 52.38500 40.78000 1.000 14.96000 67 CYS B CA 1
ATOM 2375 C C . CYS B 1 67 ? 9.36900 51.21000 41.65400 1.000 16.70000 67 CYS B C 1
ATOM 2376 O O . CYS B 1 67 ? 9.10100 50.04700 41.33200 1.000 16.19000 67 CYS B O 1
ATOM 2379 N N . TYR B 1 68 ? 10.05500 51.51700 42.75300 1.000 16.33000 68 TYR B N 1
ATOM 2380 C CA . TYR B 1 68 ? 10.52000 50.50100 43.67700 1.000 16.99000 68 TYR B CA 1
ATOM 2381 C C . TYR B 1 68 ? 9.53400 50.40600 44.84200 1.000 17.57000 68 TYR B C 1
ATOM 2382 O O . TYR B 1 68 ? 8.44400 50.98600 44.79900 1.000 22.66000 68 TYR B O 1
ATOM 2391 N N . LYS B 1 69 ? 9.89100 49.64200 45.88200 1.000 15.95000 69 LYS B N 1
ATOM 2392 C CA . LYS B 1 69 ? 8.93200 49.18400 46.88300 1.000 14.95000 69 LYS B CA 1
ATOM 2393 C C . LYS B 1 69 ? 9.10900 49.82100 48.25200 1.000 17.61000 69 LYS B C 1
ATOM 2394 O O . LYS B 1 69 ? 8.40500 49.42800 49.19300 1.000 15.29000 69 LYS B O 1
ATOM 2400 N N . VAL B 1 70 ? 10.03800 50.76800 48.40800 1.000 17.02000 70 VAL B N 1
ATOM 2401 C CA . VAL B 1 70 ? 10.19400 51.52800 49.64200 1.000 15.72000 70 VAL B CA 1
ATOM 2402 C C . VAL B 1 70 ? 10.42700 52.98600 49.26100 1.000 14.80000 70 VAL B C 1
ATOM 2403 O O . VAL B 1 70 ? 10.60300 53.32100 48.08900 1.000 16.90000 70 VAL B O 1
ATOM 2407 N N . ALA B 1 71 ? 10.40000 53.86800 50.26700 1.000 17.09000 71 ALA B N 1
ATOM 2408 C CA . ALA B 1 71 ? 10.44000 55.30300 50.00900 1.000 15.01000 71 ALA B CA 1
ATOM 2409 C C . ALA B 1 71 ? 11.83400 55.81400 49.67500 1.000 14.71000 71 ALA B C 1
ATOM 2410 O O . ALA B 1 71 ? 11.97000 56.80300 48.95500 1.000 18.18000 71 ALA B O 1
ATOM 2412 N N . ARG B 1 72 ? 12.86100 55.19700 50.24000 1.000 16.88000 72 ARG B N 1
ATOM 2413 C CA . ARG B 1 72 ? 14.22500 55.67400 50.10500 1.000 17.45000 72 ARG B CA 1
ATOM 2414 C C . ARG B 1 72 ? 15.13300 54.52500 50.47300 1.000 16.61000 72 ARG B C 1
ATOM 2415 O O . ARG B 1 72 ? 14.70000 53.55700 51.09900 1.000 18.35000 72 ARG B O 1
ATOM 2423 N N . GLY B 1 73 ? 16.39300 54.65000 50.10400 1.000 15.50000 73 GLY B N 1
ATOM 2424 C CA . GLY B 1 73 ? 17.35900 53.65100 50.50400 1.000 16.08000 73 GLY B CA 1
ATOM 2425 C C . GLY B 1 73 ? 18.46700 53.51600 49.48200 1.000 16.41000 73 GLY B C 1
ATOM 2426 O O . GLY B 1 73 ? 18.54400 54.25300 48.49600 1.000 13.26000 73 GLY B O 1
ATOM 2427 N N . ASN B 1 74 ? 19.34100 52.55100 49.75600 1.000 15.61000 74 ASN B N 1
ATOM 2428 C CA . ASN B 1 74 ? 20.52600 52.31700 48.93100 1.000 16.94000 74 ASN B CA 1
ATOM 2429 C C . ASN B 1 74 ? 20.16000 51.40500 47.76300 1.000 17.62000 74 ASN B C 1
ATOM 2430 O O . ASN B 1 74 ? 20.50700 50.22100 47.71600 1.000 17.19000 74 ASN B O 1
ATOM 2435 N N . PHE B 1 75 ? 19.42800 51.98800 46.80100 1.000 15.15000 75 PHE B N 1
ATOM 2436 C CA . PHE B 1 75 ? 18.92200 51.25100 45.63900 1.000 13.98000 75 PHE B CA 1
ATOM 2437 C C . PHE B 1 75 ? 19.24200 52.04500 44.36800 1.000 15.37000 75 PHE B C 1
ATOM 2438 O O . PHE B 1 75 ? 18.35500 52.64200 43.76600 1.000 14.73000 75 PHE B O 1
ATOM 2446 N N . SER B 1 76 ? 20.50700 52.01700 43.95400 1.000 14.69000 76 SER B N 1
ATOM 2447 C CA . SER B 1 76 ? 20.92200 52.72800 42.74600 1.000 12.16000 76 SER B CA 1
ATOM 2448 C C . SER B 1 76 ? 20.08000 52.31100 41.54600 1.000 16.82000 76 SER B C 1
ATOM 2449 O O . SER B 1 76 ? 19.80900 51.12000 41.33400 1.000 15.01000 76 SER B O 1
ATOM 2452 N N . GLY B 1 77 ? 19.62100 53.31000 40.80000 1.000 14.56000 77 GLY B N 1
ATOM 2453 C CA . GLY B 1 77 ? 18.85200 53.12000 39.59400 1.000 12.27000 77 GLY B CA 1
ATOM 2454 C C . GLY B 1 77 ? 17.36300 52.99300 39.81400 1.000 14.33000 77 GLY B C 1
ATOM 2455 O O . GLY B 1 77 ? 16.62900 52.79100 38.83900 1.000 18.82000 77 GLY B O 1
ATOM 2456 N N . GLU B 1 78 ? 16.89100 53.09200 41.05600 1.000 16.15000 78 GLU B N 1
ATOM 2457 C CA . GLU B 1 78 ? 15.47600 52.95600 41.38200 1.000 14.29000 78 GLU B CA 1
ATOM 2458 C C . GLU B 1 78 ? 14.92200 54.28400 41.88100 1.000 14.98000 78 GLU B C 1
ATOM 2459 O O . GLU B 1 78 ? 15.64500 55.09400 42.45600 1.000 15.70000 78 GLU B O 1
ATOM 2465 N N . ILE B 1 79 ? 13.61100 54.47800 41.69500 1.000 13.15000 79 ILE B N 1
ATOM 2466 C CA . ILE B 1 79 ? 12.92300 55.64500 42.22100 1.000 17.04000 79 ILE B CA 1
ATOM 2467 C C . ILE B 1 79 ? 11.69800 55.15600 42.97500 1.000 16.16000 79 ILE B C 1
ATOM 2468 O O . ILE B 1 79 ? 11.17400 54.07200 42.71600 1.000 14.41000 79 ILE B O 1
ATOM 2473 N N . SER B 1 80 ? 11.24500 55.98100 43.91300 1.000 13.21000 80 SER B N 1
ATOM 2474 C CA . SER B 1 80 ? 10.13700 55.63500 44.78400 1.000 15.95000 80 SER B CA 1
ATOM 2475 C C . SER B 1 80 ? 8.88200 56.42600 44.43500 1.000 18.00000 80 SER B C 1
ATOM 2476 O O . SER B 1 80 ? 8.94300 57.48200 43.79000 1.000 16.28000 80 SER B O 1
ATOM 2479 N N . PRO B 1 81 ? 7.72100 55.94300 44.85800 1.000 18.19000 81 PRO B N 1
ATOM 2480 C CA . PRO B 1 81 ? 6.49800 56.74400 44.69100 1.000 17.90000 81 PRO B CA 1
ATOM 2481 C C . PRO B 1 81 ? 6.62000 58.12900 45.29800 1.000 18.56000 81 PRO B C 1
ATOM 2482 O O . PRO B 1 81 ? 6.07800 59.10600 44.76400 1.000 21.38000 81 PRO B O 1
ATOM 2486 N N . GLU B 1 82 ? 7.33000 58.23000 46.42000 1.000 16.11000 82 GLU B N 1
ATOM 2487 C CA . GLU B 1 82 ? 7.53300 59.53200 47.04000 1.000 19.49000 82 GLU B CA 1
ATOM 2488 C C . GLU B 1 82 ? 8.28800 60.46300 46.09700 1.000 20.31000 82 GLU B C 1
ATOM 2489 O O . GLU B 1 82 ? 7.93300 61.63900 45.95000 1.000 18.33000 82 GLU B O 1
ATOM 2495 N N . MET B 1 83 ? 9.30800 59.94300 45.41100 1.000 15.75000 83 MET B N 1
ATOM 2496 C CA . MET B 1 83 ? 10.03400 60.77400 44.45000 1.000 15.56000 83 MET B CA 1
ATOM 2497 C C . MET B 1 83 ? 9.17200 61.12400 43.24300 1.000 17.00000 83 MET B C 1
ATOM 2498 O O . MET B 1 83 ? 9.26100 62.24100 42.70900 1.000 17.34000 83 MET B O 1
ATOM 2503 N N . ILE B 1 84 ? 8.33400 60.19500 42.79300 1.000 15.96000 84 ILE B N 1
ATOM 2504 C CA . ILE B 1 84 ? 7.44100 60.50700 41.67800 1.000 17.47000 84 ILE B CA 1
ATOM 2505 C C . ILE B 1 84 ? 6.49600 61.63900 42.06700 1.000 16.81000 84 ILE B C 1
ATOM 2506 O O . ILE B 1 84 ? 6.31300 62.60300 41.31500 1.000 19.10000 84 ILE B O 1
ATOM 2511 N N . LYS B 1 85 ? 5.91400 61.54900 43.26500 1.000 17.79000 85 LYS B N 1
ATOM 2512 C CA . LYS B 1 85 ? 5.03700 62.61300 43.75800 1.000 18.92000 85 LYS B CA 1
ATOM 2513 C C . LYS B 1 85 ? 5.78400 63.93500 43.88500 1.000 21.06000 85 LYS B C 1
ATOM 2514 O O . LYS B 1 85 ? 5.20800 65.00700 43.67400 1.000 17.38000 85 LYS B O 1
ATOM 2520 N N . ASP B 1 86 ? 7.06000 63.86800 44.26300 1.000 18.51000 86 ASP B N 1
ATOM 2521 C CA . ASP B 1 86 ? 7.90700 65.04400 44.36900 1.000 20.84000 86 ASP B CA 1
ATOM 2522 C C . ASP B 1 86 ? 8.09600 65.71500 43.01700 1.000 22.79000 86 ASP B C 1
ATOM 2523 O O . ASP B 1 86 ? 8.34300 66.92600 42.94700 1.000 25.54000 86 ASP B O 1
ATOM 2528 N N . CYS B 1 87 ? 7.97600 64.95300 41.93100 1.000 17.57000 87 CYS B N 1
ATOM 2529 C CA . CYS B 1 87 ? 8.00300 65.50900 40.58700 1.000 17.68000 87 CYS B CA 1
ATOM 2530 C C . CYS B 1 87 ? 6.63600 66.01800 40.14400 1.000 20.93000 87 CYS B C 1
ATOM 2531 O O . CYS B 1 87 ? 6.50100 66.47400 39.00600 1.000 23.70000 87 CYS B O 1
ATOM 2534 N N . GLY B 1 88 ? 5.62900 65.93500 41.00700 1.000 20.76000 88 GLY B N 1
ATOM 2535 C CA . GLY B 1 88 ? 4.30700 66.43900 40.70400 1.000 21.41000 88 GLY B CA 1
ATOM 2536 C C . GLY B 1 88 ? 3.36100 65.43500 40.08900 1.000 23.87000 88 GLY B C 1
ATOM 2537 O O . GLY B 1 88 ? 2.23400 65.81300 39.73600 1.000 25.55000 88 GLY B O 1
ATOM 2538 N N . CYS B 1 89 ? 3.77100 64.17300 39.94600 1.000 22.08000 89 CYS B N 1
ATOM 2539 C CA . CYS B 1 89 ? 2.99000 63.17600 39.22500 1.000 18.95000 89 CYS B CA 1
ATOM 2540 C C . CYS B 1 89 ? 2.22800 62.28200 40.19300 1.000 19.61000 89 CYS B C 1
ATOM 2541 O O . CYS B 1 89 ? 2.76400 61.87200 41.22300 1.000 23.81000 89 CYS B O 1
ATOM 2544 N N . ASP B 1 90 ? 0.98000 61.96000 39.83500 1.000 16.87000 90 ASP B N 1
ATOM 2545 C CA . ASP B 1 90 ? 0.06600 61.24300 40.71600 1.000 17.32000 90 ASP B CA 1
ATOM 2546 C C . ASP B 1 90 ? -0.00800 59.74500 40.45300 1.000 17.80000 90 ASP B C 1
ATOM 2547 O O . ASP B 1 90 ? -0.50700 59.01200 41.31500 1.000 17.46000 90 ASP B O 1
ATOM 2552 N N . TRP B 1 91 ? 0.44800 59.28400 39.29400 1.000 16.29000 91 TRP B N 1
ATOM 2553 C CA . TRP B 1 91 ? 0.19100 57.92900 38.82300 1.000 15.02000 91 TRP B CA 1
ATOM 2554 C C . TRP B 1 91 ? 1.48300 57.14200 38.67100 1.000 13.67000 91 TRP B C 1
ATOM 2555 O O . TRP B 1 91 ? 2.55000 57.71000 38.44200 1.000 13.39000 91 TRP B O 1
ATOM 2566 N N . VAL B 1 92 ? 1.36300 55.81300 38.74400 1.000 10.55000 92 VAL B N 1
ATOM 2567 C CA . VAL B 1 92 ? 2.46600 54.91900 38.39400 1.000 14.61000 92 VAL B CA 1
ATOM 2568 C C . VAL B 1 92 ? 1.88500 53.66300 37.75700 1.000 13.80000 92 VAL B C 1
ATOM 2569 O O . VAL B 1 92 ? 0.82500 53.16600 38.16200 1.000 12.73000 92 VAL B O 1
ATOM 2573 N N . ILE B 1 93 ? 2.54200 53.20500 36.69800 1.000 12.67000 93 ILE B N 1
ATOM 2574 C CA . ILE B 1 93 ? 2.22400 51.92600 36.07700 1.000 12.07000 93 ILE B CA 1
ATOM 2575 C C . ILE B 1 93 ? 3.03800 50.85000 36.77700 1.000 12.06000 93 ILE B C 1
ATOM 2576 O O . ILE B 1 93 ? 4.26800 50.95800 36.89400 1.000 13.88000 93 ILE B O 1
ATOM 2581 N N . LEU B 1 94 ? 2.37200 49.80500 37.22400 1.000 11.17000 94 LEU B N 1
ATOM 2582 C CA . LEU B 1 94 ? 3.05100 48.73900 37.94900 1.000 12.19000 94 LEU B CA 1
ATOM 2583 C C . LEU B 1 94 ? 2.71900 47.39600 37.32300 1.000 13.79000 94 LEU B C 1
ATOM 2584 O O . LEU B 1 94 ? 1.57500 47.15300 36.93600 1.000 15.79000 94 LEU B O 1
ATOM 2589 N N . GLY B 1 95 ? 3.72500 46.52600 37.22200 1.000 14.00000 95 GLY B N 1
ATOM 2590 C CA . GLY B 1 95 ? 3.46700 45.21800 36.64400 1.000 13.87000 95 GLY B CA 1
ATOM 2591 C C . GLY B 1 95 ? 3.31700 45.21900 35.13900 1.000 13.92000 95 GLY B C 1
ATOM 2592 O O . GLY B 1 95 ? 2.69800 44.30400 34.58000 1.000 16.18000 95 GLY B O 1
ATOM 2593 N N . HIS B 1 96 ? 3.84600 46.23200 34.46400 1.000 14.41000 96 HIS B N 1
ATOM 2594 C CA . HIS B 1 96 ? 3.70500 46.28400 33.01700 1.000 15.77000 96 HIS B CA 1
ATOM 2595 C C . HIS B 1 96 ? 4.24400 44.99900 32.39800 1.000 16.36000 96 HIS B C 1
ATOM 2596 O O . HIS B 1 96 ? 5.25200 44.45200 32.87200 1.000 17.04000 96 HIS B O 1
ATOM 2603 N N . PRO B 1 97 ? 3.59800 44.48300 31.35100 1.000 18.27000 97 PRO B N 1
ATOM 2604 C CA . PRO B 1 97 ? 4.06500 43.22400 30.75800 1.000 19.37000 97 PRO B CA 1
ATOM 2605 C C . PRO B 1 97 ? 5.52000 43.24900 30.33400 1.000 19.17000 97 PRO B C 1
ATOM 2606 O O . PRO B 1 97 ? 6.16700 42.20100 30.38000 1.000 21.33000 97 PRO B O 1
ATOM 2610 N N . GLU B 1 98 ? 6.05900 44.40900 29.92800 1.000 20.15000 98 GLU B N 1
ATOM 2611 C CA . GLU B 1 98 ? 7.48700 44.49300 29.64100 1.000 21.09000 98 GLU B CA 1
ATOM 2612 C C . GLU B 1 98 ? 8.32500 44.27300 30.89900 1.000 21.40000 98 GLU B C 1
ATOM 2613 O O . GLU B 1 98 ? 9.40200 43.66300 30.82900 1.000 22.22000 98 GLU B O 1
ATOM 2619 N N . ARG B 1 99 ? 7.85600 44.74200 32.06300 1.000 18.87000 99 ARG B N 1
ATOM 2620 C CA . ARG B 1 99 ? 8.59200 44.45200 33.29500 1.000 18.35000 99 ARG B CA 1
ATOM 2621 C C . ARG B 1 99 ? 8.43100 42.99600 33.69500 1.000 17.28000 99 ARG B C 1
ATOM 2622 O O . ARG B 1 99 ? 9.35300 42.39900 34.25500 1.000 18.13000 99 ARG B O 1
ATOM 2630 N N . ARG B 1 100 ? 7.25000 42.42100 33.45400 1.000 15.69000 100 ARG B N 1
ATOM 2631 C CA . ARG B 1 100 ? 7.01000 41.04300 33.86900 1.000 15.90000 100 ARG B CA 1
ATOM 2632 C C . ARG B 1 100 ? 7.82000 40.05800 33.04700 1.000 19.15000 100 ARG B C 1
ATOM 2633 O O . ARG B 1 100 ? 8.20800 39.00400 33.55700 1.000 22.64000 100 ARG B O 1
ATOM 2641 N N . THR B 1 101 ? 8.08500 40.37500 31.78200 1.000 21.17000 101 THR B N 1
ATOM 2642 C CA . THR B 1 101 ? 8.74200 39.43500 30.87700 1.000 21.16000 101 THR B CA 1
ATOM 2643 C C . THR B 1 101 ? 10.21700 39.76700 30.68400 1.000 22.67000 101 THR B C 1
ATOM 2644 O O . THR B 1 101 ? 11.08700 38.98300 31.07200 1.000 22.58000 101 THR B O 1
ATOM 2648 N N . ILE B 1 102 ? 10.51600 40.93400 30.11500 1.000 21.12000 102 ILE B N 1
ATOM 2649 C CA . ILE B 1 102 ? 11.90300 41.29900 29.83900 1.000 20.64000 102 ILE B CA 1
ATOM 2650 C C . ILE B 1 102 ? 12.71000 41.39700 31.12800 1.000 23.04000 102 ILE B C 1
ATOM 2651 O O . ILE B 1 102 ? 13.87900 40.99300 31.18200 1.000 21.11000 102 ILE B O 1
ATOM 2656 N N . PHE B 1 103 ? 12.11100 41.93500 32.18800 1.000 20.41000 103 PHE B N 1
ATOM 2657 C CA . PHE B 1 103 ? 12.82500 42.12600 33.44100 1.000 18.66000 103 PHE B CA 1
ATOM 2658 C C . PHE B 1 103 ? 12.42400 41.10700 34.50500 1.000 20.01000 103 PHE B C 1
ATOM 2659 O O . PHE B 1 103 ? 12.89100 41.18600 35.64400 1.000 21.78000 103 PHE B O 1
ATOM 2667 N N . SER B 1 104 ? 11.58800 40.13700 34.15000 1.000 21.10000 104 SER B N 1
ATOM 2668 C CA . SER B 1 104 ? 11.32900 38.98000 35.00000 1.000 21.57000 104 SER B CA 1
ATOM 2669 C C . SER B 1 104 ? 10.83500 39.38900 36.38700 1.000 23.19000 104 SER B C 1
ATOM 2670 O O . SER B 1 104 ? 11.14600 38.73300 37.38200 1.000 20.82000 104 SER B O 1
ATOM 2673 N N . GLU B 1 105 ? 10.09500 40.48600 36.48500 1.000 19.21000 105 GLU B N 1
ATOM 2674 C CA . GLU B 1 105 ? 9.57300 40.89400 37.79000 1.000 17.18000 105 GLU B CA 1
ATOM 2675 C C . GLU B 1 105 ? 8.50100 39.91500 38.27100 1.000 19.88000 105 GLU B C 1
ATOM 2676 O O . GLU B 1 105 ? 7.48100 39.74500 37.58800 1.000 18.95000 105 GLU B O 1
ATOM 2682 N N . PRO B 1 106 ? 8.66900 39.27000 39.42400 1.000 19.01000 106 PRO B N 1
ATOM 2683 C CA . PRO B 1 106 ? 7.66000 38.31400 39.89300 1.000 21.68000 106 PRO B CA 1
ATOM 2684 C C . PRO B 1 106 ? 6.47600 38.99700 40.56500 1.000 18.32000 106 PRO B C 1
ATOM 2685 O O . PRO B 1 106 ? 6.53600 40.15800 40.98700 1.000 15.35000 106 PRO B O 1
ATOM 2689 N N . ASP B 1 107 ? 5.38400 38.23200 40.66900 1.000 18.97000 107 ASP B N 1
ATOM 2690 C CA . ASP B 1 107 ? 4.15500 38.76500 41.25100 1.000 18.44000 107 ASP B CA 1
ATOM 2691 C C . ASP B 1 107 ? 4.38800 39.29700 42.65600 1.000 17.29000 107 ASP B C 1
ATOM 2692 O O . ASP B 1 107 ? 3.82400 40.33100 43.03100 1.000 16.35000 107 ASP B O 1
ATOM 2697 N N . SER B 1 108 ? 5.23700 38.62300 43.44000 1.000 17.12000 108 SER B N 1
ATOM 2698 C CA . SER B 1 108 ? 5.45600 39.05500 44.82000 1.000 17.99000 108 SER B CA 1
ATOM 2699 C C . SER B 1 108 ? 6.15200 40.40600 44.86100 1.000 18.51000 108 SER B C 1
ATOM 2700 O O . SER B 1 108 ? 5.87600 41.23400 45.74100 1.000 17.37000 108 SER B O 1
ATOM 2703 N N . PHE B 1 109 ? 7.09200 40.61700 43.94000 1.000 18.62000 109 PHE B N 1
ATOM 2704 C CA . PHE B 1 109 ? 7.76900 41.90400 43.81300 1.000 18.90000 109 PHE B CA 1
ATOM 2705 C C . PHE B 1 109 ? 6.78200 42.98600 43.40700 1.000 16.28000 109 PHE B C 1
ATOM 2706 O O . PHE B 1 109 ? 6.72900 44.06100 44.01400 1.000 15.38000 109 PHE B O 1
ATOM 2714 N N . ILE B 1 110 ? 5.96300 42.70400 42.39800 1.000 13.68000 110 ILE B N 1
ATOM 2715 C CA . ILE B 1 110 ? 4.97600 43.68000 41.95400 1.000 14.82000 110 ILE B CA 1
ATOM 2716 C C . ILE B 1 110 ? 4.00800 44.01500 43.09000 1.000 15.38000 110 ILE B C 1
ATOM 2717 O O . ILE B 1 110 ? 3.63900 45.18000 43.29400 1.000 13.76000 110 ILE B O 1
ATOM 2722 N N . ALA B 1 111 ? 3.60500 43.00900 43.86900 1.000 14.10000 111 ALA B N 1
ATOM 2723 C CA . ALA B 1 111 ? 2.73000 43.27700 45.01300 1.000 13.83000 111 ALA B CA 1
ATOM 2724 C C . ALA B 1 111 ? 3.39200 44.18600 46.04800 1.000 13.01000 111 ALA B C 1
ATOM 2725 O O . ALA B 1 111 ? 2.72800 45.04500 46.63700 1.000 14.41000 111 ALA B O 1
ATOM 2727 N N . GLU B 1 112 ? 4.68200 43.98100 46.33300 1.000 14.53000 112 GLU B N 1
ATOM 2728 C CA . GLU B 1 112 ? 5.35700 44.87700 47.26900 1.000 14.28000 112 GLU B CA 1
ATOM 2729 C C . GLU B 1 112 ? 5.32800 46.31700 46.76100 1.000 14.23000 112 GLU B C 1
ATOM 2730 O O . GLU B 1 112 ? 5.10700 47.26000 47.53800 1.000 14.76000 112 GLU B O 1
ATOM 2736 N N . LYS B 1 113 ? 5.52700 46.49900 45.45100 1.000 13.62000 113 LYS B N 1
ATOM 2737 C CA . LYS B 1 113 ? 5.46000 47.83700 44.86700 1.000 13.41000 113 LYS B CA 1
ATOM 2738 C C . LYS B 1 113 ? 4.06200 48.41300 44.97900 1.000 12.22000 113 LYS B C 1
ATOM 2739 O O . LYS B 1 113 ? 3.89000 49.57800 45.35400 1.000 12.94000 113 LYS B O 1
ATOM 2745 N N . VAL B 1 114 ? 3.04800 47.61800 44.64100 1.000 12.13000 114 VAL B N 1
ATOM 2746 C CA . VAL B 1 114 ? 1.68300 48.12700 44.69000 1.000 11.67000 114 VAL B CA 1
ATOM 2747 C C . VAL B 1 114 ? 1.30700 48.51900 46.11600 1.000 15.77000 114 VAL B C 1
ATOM 2748 O O . VAL B 1 114 ? 0.74400 49.59800 46.34400 1.000 14.99000 114 VAL B O 1
ATOM 2752 N N . ALA B 1 115 ? 1.64400 47.67600 47.09900 1.000 15.84000 115 ALA B N 1
ATOM 2753 C CA . ALA B 1 115 ? 1.27600 47.97900 48.48200 1.000 15.68000 115 ALA B CA 1
ATOM 2754 C C . ALA B 1 115 ? 1.95400 49.25500 48.95500 1.000 19.59000 115 ALA B C 1
ATOM 2755 O O . ALA B 1 115 ? 1.34200 50.07500 49.65200 1.000 17.77000 115 ALA B O 1
ATOM 2757 N N . HIS B 1 116 ? 3.22300 49.44500 48.59500 1.000 14.90000 116 HIS B N 1
ATOM 2758 C CA . HIS B 1 116 ? 3.89100 50.65900 49.02900 1.000 17.23000 116 HIS B CA 1
ATOM 2759 C C . HIS B 1 116 ? 3.35900 51.87700 48.28900 1.000 16.79000 116 HIS B C 1
ATOM 2760 O O . HIS B 1 116 ? 3.22600 52.95700 48.87700 1.000 20.33000 116 HIS B O 1
ATOM 2767 N N . ALA B 1 117 ? 3.06200 51.73200 46.99500 1.000 15.56000 117 ALA B N 1
ATOM 2768 C CA . ALA B 1 117 ? 2.49100 52.85000 46.24800 1.000 17.55000 117 ALA B CA 1
ATOM 2769 C C . ALA B 1 117 ? 1.14700 53.25700 46.83400 1.000 17.76000 117 ALA B C 1
ATOM 2770 O O . ALA B 1 117 ? 0.82500 54.44400 46.90000 1.000 16.23000 117 ALA B O 1
ATOM 2772 N N . GLN B 1 118 ? 0.35800 52.27400 47.25500 1.000 15.76000 118 GLN B N 1
ATOM 2773 C CA . GLN B 1 118 ? -0.88800 52.55700 47.95900 1.000 20.51000 118 GLN B CA 1
ATOM 2774 C C . GLN B 1 118 ? -0.62700 53.35600 49.22900 1.000 19.17000 118 GLN B C 1
ATOM 2775 O O . GLN B 1 118 ? -1.26300 54.39300 49.47400 1.000 20.15000 118 GLN B O 1
ATOM 2781 N N . GLU B 1 119 ? 0.32800 52.89500 50.04400 1.000 21.20000 119 GLU B N 1
ATOM 2782 C CA . GLU B 1 119 ? 0.69100 53.61400 51.26100 1.000 21.66000 119 GLU B CA 1
ATOM 2783 C C . GLU B 1 119 ? 1.10000 55.04700 50.95700 1.000 23.51000 119 GLU B C 1
ATOM 2784 O O . GLU B 1 119 ? 0.76700 55.97200 51.70900 1.000 22.06000 119 GLU B O 1
ATOM 2790 N N . ALA B 1 120 ? 1.82400 55.25100 49.86000 1.000 20.21000 120 ALA B N 1
ATOM 2791 C CA . ALA B 1 120 ? 2.29400 56.57500 49.48200 1.000 18.35000 120 ALA B CA 1
ATOM 2792 C C . ALA B 1 120 ? 1.21000 57.46000 48.89600 1.000 20.20000 120 ALA B C 1
ATOM 2793 O O . ALA B 1 120 ? 1.48700 58.62500 48.59700 1.000 25.92000 120 ALA B O 1
ATOM 2795 N N . GLY B 1 121 ? -0.00200 56.95300 48.70200 1.000 20.33000 121 GLY B N 1
ATOM 2796 C CA . GLY B 1 121 ? -1.03700 57.77300 48.11200 1.000 21.09000 121 GLY B CA 1
ATOM 2797 C C . GLY B 1 121 ? -1.00300 57.89300 46.60400 1.000 21.59000 121 GLY B C 1
ATOM 2798 O O . GLY B 1 121 ? -1.62200 58.80800 46.05800 1.000 19.51000 121 GLY B O 1
ATOM 2799 N N . MET B 1 122 ? -0.31400 56.99000 45.90700 1.000 18.95000 122 MET B N 1
ATOM 2800 C CA . MET B 1 122 ? -0.29600 57.01300 44.45300 1.000 15.48000 122 MET B CA 1
ATOM 2801 C C . MET B 1 122 ? -1.61500 56.52100 43.87800 1.000 18.58000 122 MET B C 1
ATOM 2802 O O . MET B 1 122 ? -2.35800 55.76800 44.50900 1.000 19.97000 122 MET B O 1
ATOM 2807 N N . LYS B 1 123 ? -1.87500 56.91600 42.64100 1.000 15.19000 123 LYS B N 1
ATOM 2808 C CA . LYS B 1 123 ? -2.84000 56.21800 41.80800 1.000 17.07000 123 LYS B CA 1
ATOM 2809 C C . LYS B 1 123 ? -2.05800 55.25900 40.92200 1.000 15.17000 123 LYS B C 1
ATOM 2810 O O . LYS B 1 123 ? -0.93600 55.56500 40.50700 1.000 12.96000 123 LYS B O 1
ATOM 2816 N N . ILE B 1 124 ? -2.63000 54.08300 40.67400 1.000 15.68000 124 ILE B N 1
ATOM 2817 C CA . ILE B 1 124 ? -1.88900 52.96900 40.08700 1.000 15.81000 124 ILE B CA 1
ATOM 2818 C C . ILE B 1 124 ? -2.64100 52.44200 38.87900 1.000 13.10000 124 ILE B C 1
ATOM 2819 O O . ILE B 1 124 ? -3.84800 52.17800 38.95500 1.000 12.87000 124 ILE B O 1
ATOM 2824 N N . ILE B 1 125 ? -1.91900 52.27200 37.77700 1.000 13.32000 125 ILE B N 1
ATOM 2825 C CA . ILE B 1 125 ? -2.36000 51.45800 36.65400 1.000 13.44000 125 ILE B CA 1
ATOM 2826 C C . ILE B 1 125 ? -1.64000 50.12300 36.82500 1.000 11.06000 125 ILE B C 1
ATOM 2827 O O . ILE B 1 125 ? -0.43400 50.01500 36.57800 1.000 13.66000 125 ILE B O 1
ATOM 2832 N N . ALA B 1 126 ? -2.34900 49.11400 37.32700 1.000 15.63000 126 ALA B N 1
ATOM 2833 C CA . ALA B 1 126 ? -1.75500 47.80100 37.55200 1.000 14.95000 126 ALA B CA 1
ATOM 2834 C C . ALA B 1 126 ? -2.10000 46.87400 36.39500 1.000 12.38000 126 ALA B C 1
ATOM 2835 O O . ALA B 1 126 ? -3.27200 46.73500 36.02300 1.000 16.27000 126 ALA B O 1
ATOM 2837 N N . CYS B 1 127 ? -1.09100 46.21800 35.85400 1.000 14.60000 127 CYS B N 1
ATOM 2838 C CA . CYS B 1 127 ? -1.23800 45.48600 34.61100 1.000 14.36000 127 CYS B CA 1
ATOM 2839 C C . CYS B 1 127 ? -1.24200 43.98500 34.85300 1.000 17.19000 127 CYS B C 1
ATOM 2840 O O . CYS B 1 127 ? -0.56000 43.48400 35.74700 1.000 18.27000 127 CYS B O 1
ATOM 2843 N N . LEU B 1 128 ? -2.01100 43.28900 34.01700 1.000 15.99000 128 LEU B N 1
ATOM 2844 C CA . LEU B 1 128 ? -2.08000 41.83800 33.91200 1.000 17.82000 128 LEU B CA 1
ATOM 2845 C C . LEU B 1 128 ? -1.67600 41.43700 32.50300 1.000 19.93000 128 LEU B C 1
ATOM 2846 O O . LEU B 1 128 ? -1.81900 42.21400 31.55900 1.000 19.92000 128 LEU B O 1
ATOM 2851 N N . CYS B 1 129 ? -1.20300 40.20800 32.33700 1.000 21.78000 129 CYS B N 1
ATOM 2852 C CA . CYS B 1 129 ? -0.89900 39.81700 30.96900 1.000 22.35000 129 CYS B CA 1
ATOM 2853 C C . CYS B 1 129 ? -0.87800 38.30900 30.85300 1.000 23.25000 129 CYS B C 1
ATOM 2854 O O . CYS B 1 129 ? -0.60000 37.59900 31.81700 1.000 23.67000 129 CYS B O 1
ATOM 2857 N N . GLU B 1 130 ? -1.17000 37.84600 29.64600 1.000 22.85000 130 GLU B N 1
ATOM 2858 C CA . GLU B 1 130 ? -1.16000 36.43600 29.29300 1.000 27.07000 130 GLU B CA 1
ATOM 2859 C C . GLU B 1 130 ? -0.17400 36.28600 28.14300 1.000 28.71000 130 GLU B C 1
ATOM 2860 O O . GLU B 1 130 ? -0.31600 36.95400 27.11400 1.000 28.08000 130 GLU B O 1
ATOM 2866 N N . THR B 1 131 ? 0.85700 35.47200 28.34200 1.000 28.96000 131 THR B N 1
ATOM 2867 C CA . THR B 1 131 ? 1.89800 35.32900 27.33600 1.000 29.86000 131 THR B CA 1
ATOM 2868 C C . THR B 1 131 ? 1.48400 34.29100 26.29700 1.000 36.33000 131 THR B C 1
ATOM 2869 O O . THR B 1 131 ? 0.42500 33.66200 26.39400 1.000 38.31000 131 THR B O 1
ATOM 2873 N N . THR B 1 132 ? 2.32300 34.12200 25.27200 1.000 32.90000 132 THR B N 1
ATOM 2874 C CA . THR B 1 132 ? 2.01800 33.15100 24.22300 1.000 39.48000 132 THR B CA 1
ATOM 2875 C C . THR B 1 132 ? 1.88300 31.75400 24.80500 1.000 36.79000 132 THR B C 1
ATOM 2876 O O . THR B 1 132 ? 0.88300 31.06300 24.57600 1.000 41.86000 132 THR B O 1
ATOM 2880 N N . GLU B 1 133 ? 2.87100 31.33900 25.59700 1.000 41.80000 133 GLU B N 1
ATOM 2881 C CA . GLU B 1 133 ? 2.81400 30.08000 26.32900 1.000 47.85000 133 GLU B CA 1
ATOM 2882 C C . GLU B 1 133 ? 1.60000 29.98800 27.25700 1.000 52.25000 133 GLU B C 1
ATOM 2883 O O . GLU B 1 133 ? 1.27100 28.88600 27.70800 1.000 57.45000 133 GLU B O 1
ATOM 2889 N N . ASP B 1 134 ? 0.90400 31.09700 27.52400 1.000 45.58000 134 ASP B N 1
ATOM 2890 C CA . ASP B 1 134 ? -0.27800 31.07300 28.38200 1.000 48.11000 134 ASP B CA 1
ATOM 2891 C C . ASP B 1 134 ? -1.57500 30.83900 27.60700 1.000 47.38000 134 ASP B C 1
ATOM 2892 O O . ASP B 1 134 ? -2.42500 30.06400 28.06000 1.000 50.01000 134 ASP B O 1
ATOM 2897 N N . ARG B 1 135 ? -1.77200 31.51000 26.46700 1.000 45.07000 135 ARG B N 1
ATOM 2898 C CA . ARG B 1 135 ? -2.97300 31.26000 25.67200 1.000 45.17000 135 ARG B CA 1
ATOM 2899 C C . ARG B 1 135 ? -2.98800 29.82200 25.17900 1.000 50.77000 135 ARG B C 1
ATOM 2900 O O . ARG B 1 135 ? -3.98700 29.11000 25.32800 1.000 50.70000 135 ARG B O 1
ATOM 2908 N N . LYS B 1 136 ? -1.88400 29.37900 24.58700 1.000 52.18000 136 LYS B N 1
ATOM 2909 C CA . LYS B 1 136 ? -1.65300 27.95000 24.46500 1.000 56.46000 136 LYS B CA 1
ATOM 2910 C C . LYS B 1 136 ? -1.39700 27.38900 25.86200 1.000 52.75000 136 LYS B C 1
ATOM 2911 O O . LYS B 1 136 ? -0.97200 28.10900 26.76200 1.000 55.86000 136 LYS B O 1
ATOM 2917 N N . GLU B 1 137 ? -1.67300 26.09200 26.03500 1.000 59.13000 137 GLU B N 1
ATOM 2918 C CA . GLU B 1 137 ? -1.85400 25.44300 27.33800 1.000 55.81000 137 GLU B CA 1
ATOM 2919 C C . GLU B 1 137 ? -3.22900 25.80100 27.88900 1.000 53.40000 137 GLU B C 1
ATOM 2920 O O . GLU B 1 137 ? -3.85300 24.99100 28.57900 1.000 57.62000 137 GLU B O 1
ATOM 2926 N N . GLY B 1 138 ? -3.71500 27.00200 27.57800 1.000 52.34000 138 GLY B N 1
ATOM 2927 C CA . GLY B 1 138 ? -5.02900 27.42900 28.02000 1.000 52.63000 138 GLY B CA 1
ATOM 2928 C C . GLY B 1 138 ? -5.08700 27.91700 29.44900 1.000 52.85000 138 GLY B C 1
ATOM 2929 O O . GLY B 1 138 ? -6.14300 27.82000 30.08700 1.000 51.77000 138 GLY B O 1
ATOM 2930 N N . ARG B 1 139 ? -3.98100 28.44800 29.97600 1.000 50.25000 139 ARG B N 1
ATOM 2931 C CA . ARG B 1 139 ? -3.90600 28.85000 31.37700 1.000 50.60000 139 ARG B CA 1
ATOM 2932 C C . ARG B 1 139 ? -4.49400 30.24200 31.63700 1.000 48.56000 139 ARG B C 1
ATOM 2933 O O . ARG B 1 139 ? -4.25800 30.80800 32.71700 1.000 42.81000 139 ARG B O 1
ATOM 2941 N N . THR B 1 140 ? -5.27000 30.76400 30.68100 1.000 46.19000 140 THR B N 1
ATOM 2942 C CA . THR B 1 140 ? -5.87300 32.09200 30.78200 1.000 45.19000 140 THR B CA 1
ATOM 2943 C C . THR B 1 140 ? -6.38800 32.40600 32.18400 1.000 41.19000 140 THR B C 1
ATOM 2944 O O . THR B 1 140 ? -6.00600 33.41600 32.78400 1.000 39.43000 140 THR B O 1
ATOM 2948 N N . LYS B 1 141 ? -7.24700 31.54600 32.73200 1.000 37.74000 141 LYS B N 1
ATOM 2949 C CA . LYS B 1 141 ? -7.78300 31.79800 34.06700 1.000 39.95000 141 LYS B CA 1
ATOM 2950 C C . LYS B 1 141 ? -6.68500 31.75300 35.12800 1.000 38.33000 141 LYS B C 1
ATOM 2951 O O . LYS B 1 141 ? -6.57500 32.65300 35.96800 1.000 36.05000 141 LYS B O 1
ATOM 2957 N N . GLU B 1 142 ? -5.84700 30.72500 35.08400 1.000 37.34000 142 GLU B N 1
ATOM 2958 C CA . GLU B 1 142 ? -5.02700 30.36600 36.23700 1.000 37.28000 142 GLU B CA 1
ATOM 2959 C C . GLU B 1 142 ? -3.89000 31.36300 36.47900 1.000 38.40000 142 GLU B C 1
ATOM 2960 O O . GLU B 1 142 ? -3.65300 31.78200 37.62000 1.000 36.54000 142 GLU B O 1
ATOM 2966 N N . VAL B 1 143 ? -3.15900 31.74100 35.42600 1.000 37.22000 143 VAL B N 1
ATOM 2967 C CA . VAL B 1 143 ? -2.05600 32.68600 35.60400 1.000 37.05000 143 VAL B CA 1
ATOM 2968 C C . VAL B 1 143 ? -2.59200 34.08900 35.86800 1.000 27.49000 143 VAL B C 1
ATOM 2969 O O . VAL B 1 143 ? -2.01800 34.84600 36.65800 1.000 29.00000 143 VAL B O 1
ATOM 2973 N N . LEU B 1 144 ? -3.70000 34.45000 35.21700 1.000 31.15000 144 LEU B N 1
ATOM 2974 C CA . LEU B 1 144 ? -4.33300 35.74600 35.44400 1.000 31.66000 144 LEU B CA 1
ATOM 2975 C C . LEU B 1 144 ? -4.84700 35.86500 36.87200 1.000 29.37000 144 LEU B C 1
ATOM 2976 O O . LEU B 1 144 ? -4.75100 36.93000 37.49300 1.000 26.18000 144 LEU B O 1
ATOM 2981 N N . PHE B 1 145 ? -5.42500 34.78400 37.39800 1.000 26.56000 145 PHE B N 1
ATOM 2982 C CA . PHE B 1 145 ? -5.92400 34.80500 38.76700 1.000 24.54000 145 PHE B CA 1
ATOM 2983 C C . PHE B 1 145 ? -4.78600 34.88100 39.76800 1.000 22.74000 145 PHE B C 1
ATOM 2984 O O . PHE B 1 145 ? -4.94100 35.49100 40.83300 1.000 25.48000 145 PHE B O 1
ATOM 2992 N N . LYS B 1 146 ? -3.64300 34.27800 39.44400 1.000 25.22000 146 LYS B N 1
ATOM 2993 C CA . LYS B 1 146 ? -2.44700 34.45900 40.25900 1.000 23.48000 146 LYS B CA 1
ATOM 2994 C C . LYS B 1 146 ? -2.03700 35.92900 40.29600 1.000 23.63000 146 LYS B C 1
ATOM 2995 O O . LYS B 1 146 ? -1.78500 36.48800 41.37000 1.000 22.32000 146 LYS B O 1
ATOM 3001 N N . GLN B 1 147 ? -1.97300 36.57000 39.12200 1.000 22.44000 147 GLN B N 1
ATOM 3002 C CA . GLN B 1 147 ? -1.59500 37.98100 39.06400 1.000 19.35000 147 GLN B CA 1
ATOM 3003 C C . GLN B 1 147 ? -2.61600 38.84600 39.78600 1.000 20.81000 147 GLN B C 1
ATOM 3004 O O . GLN B 1 147 ? -2.25200 39.74000 40.55400 1.000 19.09000 147 GLN B O 1
ATOM 3010 N N . LEU B 1 148 ? -3.90100 38.56700 39.56800 1.000 20.66000 148 LEU B N 1
ATOM 3011 C CA . LEU B 1 148 ? -4.97400 39.35200 40.16500 1.000 18.85000 148 LEU B CA 1
ATOM 3012 C C . LEU B 1 148 ? -5.00800 39.18700 41.68400 1.000 21.65000 148 LEU B C 1
ATOM 3013 O O . LEU B 1 148 ? -5.08900 40.17500 42.42500 1.000 19.11000 148 LEU B O 1
ATOM 3018 N N . LYS B 1 149 ? -4.95700 37.93800 42.16800 1.000 20.72000 149 LYS B N 1
ATOM 3019 C CA . LYS B 1 149 ? -4.91200 37.69700 43.60800 1.000 20.77000 149 LYS B CA 1
ATOM 3020 C C . LYS B 1 149 ? -3.74300 38.42800 44.24900 1.000 20.47000 149 LYS B C 1
ATOM 3021 O O . LYS B 1 149 ? -3.86900 38.98900 45.34600 1.000 20.33000 149 LYS B O 1
ATOM 3027 N N . SER B 1 150 ? -2.60100 38.45800 43.56100 1.000 21.56000 150 SER B N 1
ATOM 3028 C CA A SER B 1 150 ? -1.44300 39.15200 44.11000 0.560 19.62000 150 SER B CA 1
ATOM 3029 C CA B SER B 1 150 ? -1.43300 39.15300 44.08900 0.440 19.64000 150 SER B CA 1
ATOM 3030 C C . SER B 1 150 ? -1.68300 40.65500 44.17600 1.000 19.56000 150 SER B C 1
ATOM 3031 O O . SER B 1 150 ? -1.36800 41.29100 45.19200 1.000 20.16000 150 SER B O 1
ATOM 3036 N N . LEU B 1 151 ? -2.25300 41.24200 43.11300 1.000 16.53000 151 LEU B N 1
ATOM 3037 C CA . LEU B 1 151 ? -2.56000 42.67200 43.14700 1.000 15.96000 151 LEU B CA 1
ATOM 3038 C C . LEU B 1 151 ? -3.56800 42.97700 44.24600 1.000 16.42000 151 LEU B C 1
ATOM 3039 O O . LEU B 1 151 ? -3.37900 43.91500 45.02900 1.000 16.68000 151 LEU B O 1
ATOM 3044 N N . ALA B 1 152 ? -4.65400 42.19600 44.30200 1.000 20.68000 152 ALA B N 1
ATOM 3045 C CA . ALA B 1 152 ? -5.72600 42.43700 45.26300 1.000 17.74000 152 ALA B CA 1
ATOM 3046 C C . ALA B 1 152 ? -5.22000 42.38700 46.69600 1.000 17.35000 152 ALA B C 1
ATOM 3047 O O . ALA B 1 152 ? -5.65300 43.18100 47.54000 1.000 19.28000 152 ALA B O 1
ATOM 3049 N N . GLY B 1 153 ? -4.29300 41.47600 46.99300 1.000 17.68000 153 GLY B N 1
ATOM 3050 C CA . GLY B 1 153 ? -3.72500 41.42000 48.33300 1.000 21.24000 153 GLY B CA 1
ATOM 3051 C C . GLY B 1 153 ? -2.97600 42.67500 48.73200 1.000 18.77000 153 GLY B C 1
ATOM 3052 O O . GLY B 1 153 ? -2.83700 42.95700 49.92600 1.000 19.70000 153 GLY B O 1
ATOM 3053 N N . ALA B 1 154 ? -2.51200 43.45100 47.75300 1.000 18.95000 154 ALA B N 1
ATOM 3054 C CA . ALA B 1 154 ? -1.71600 44.64600 47.98400 1.000 15.46000 154 ALA B CA 1
ATOM 3055 C C . ALA B 1 154 ? -2.52400 45.92400 47.85600 1.000 15.57000 154 ALA B C 1
ATOM 3056 O O . ALA B 1 154 ? -1.94800 47.01900 47.84200 1.000 19.52000 154 ALA B O 1
ATOM 3058 N N . ILE B 1 155 ? -3.84500 45.82400 47.76100 1.000 18.40000 155 ILE B N 1
ATOM 3059 C CA . ILE B 1 155 ? -4.69300 46.97800 47.51200 1.000 15.79000 155 ILE B CA 1
ATOM 3060 C C . ILE B 1 155 ? -5.72800 47.04900 48.62100 1.000 21.72000 155 ILE B C 1
ATOM 3061 O O . ILE B 1 155 ? -6.50300 46.10200 48.81300 1.000 19.18000 155 ILE B O 1
ATOM 3066 N N . ARG B 1 156 ? -5.74400 48.16500 49.34300 1.000 17.12000 156 ARG B N 1
ATOM 3067 C CA . ARG B 1 156 ? -6.80900 48.45400 50.28700 1.000 23.20000 156 ARG B CA 1
ATOM 3068 C C . ARG B 1 156 ? -7.70100 49.60200 49.84500 1.000 25.86000 156 ARG B C 1
ATOM 3069 O O . ARG B 1 156 ? -8.76400 49.79800 50.44100 1.000 28.33000 156 ARG B O 1
ATOM 3077 N N . ASP B 1 157 ? -7.31000 50.35600 48.81700 1.000 21.65000 157 ASP B N 1
ATOM 3078 C CA . ASP B 1 157 ? -8.05100 51.52600 48.33600 1.000 17.94000 157 ASP B CA 1
ATOM 3079 C C . ASP B 1 157 ? -8.23600 51.38900 46.82900 1.000 19.67000 157 ASP B C 1
ATOM 3080 O O . ASP B 1 157 ? -7.44100 51.91700 46.04800 1.000 18.22000 157 ASP B O 1
ATOM 3085 N N . TRP B 1 158 ? -9.30600 50.71200 46.42000 1.000 19.99000 158 TRP B N 1
ATOM 3086 C CA . TRP B 1 158 ? -9.49700 50.45100 44.99900 1.000 20.17000 158 TRP B CA 1
ATOM 3087 C C . TRP B 1 158 ? -9.86400 51.70500 44.22000 1.000 18.65000 158 TRP B C 1
ATOM 3088 O O . TRP B 1 158 ? -9.72400 51.71800 42.98900 1.000 18.16000 158 TRP B O 1
ATOM 3099 N N . SER B 1 159 ? -10.31900 52.76400 44.89800 1.000 21.16000 159 SER B N 1
ATOM 3100 C CA . SER B 1 159 ? -10.66700 53.99100 44.19200 1.000 19.07000 159 SER B CA 1
ATOM 3101 C C . SER B 1 159 ? -9.47200 54.58300 43.46300 1.000 18.08000 159 SER B C 1
ATOM 3102 O O . SER B 1 159 ? -9.65200 55.34700 42.51000 1.000 23.30000 159 SER B O 1
ATOM 3105 N N . ARG B 1 160 ? -8.25900 54.24000 43.89000 1.000 17.14000 160 ARG B N 1
ATOM 3106 C CA . ARG B 1 160 ? -7.03400 54.74900 43.30000 1.000 17.57000 160 ARG B CA 1
ATOM 3107 C C . ARG B 1 160 ? -6.33100 53.71300 42.42200 1.000 17.40000 160 ARG B C 1
ATOM 3108 O O . ARG B 1 160 ? -5.10500 53.76000 42.27400 1.000 16.55000 160 ARG B O 1
ATOM 3116 N N . VAL B 1 161 ? -7.07500 52.76300 41.85200 1.000 13.94000 161 VAL B N 1
ATOM 3117 C CA . VAL B 1 161 ? -6.49000 51.70300 41.03600 1.000 12.99000 161 VAL B CA 1
ATOM 3118 C C . VAL B 1 161 ? -7.27700 51.57500 39.73800 1.000 14.22000 161 VAL B C 1
ATOM 3119 O O . VAL B 1 161 ? -8.51300 51.66000 39.73200 1.000 14.70000 161 VAL B O 1
ATOM 3123 N N . VAL B 1 162 ? -6.55500 51.37100 38.64400 1.000 14.57000 162 VAL B N 1
ATOM 3124 C CA . VAL B 1 162 ? -7.12000 50.96200 37.36500 1.000 16.89000 162 VAL B CA 1
ATOM 3125 C C . VAL B 1 162 ? -6.37600 49.69900 36.95300 1.000 15.50000 162 VAL B C 1
ATOM 3126 O O . VAL B 1 162 ? -5.17100 49.57500 37.20100 1.000 13.60000 162 VAL B O 1
ATOM 3130 N N . LEU B 1 163 ? -7.08400 48.74400 36.37200 1.000 14.19000 163 LEU B N 1
ATOM 3131 C CA . LEU B 1 163 ? -6.44700 47.52200 35.90500 1.000 15.64000 163 LEU B CA 1
ATOM 3132 C C . LEU B 1 163 ? -6.37600 47.51600 34.38500 1.000 17.12000 163 LEU B C 1
ATOM 3133 O O . LEU B 1 163 ? -7.31200 47.95600 33.70900 1.000 18.59000 163 LEU B O 1
ATOM 3138 N N . ALA B 1 164 ? -5.26200 47.00600 33.85100 1.000 16.80000 164 ALA B N 1
ATOM 3139 C CA . ALA B 1 164 ? -5.07900 46.88400 32.41100 1.000 15.34000 164 ALA B CA 1
ATOM 3140 C C . ALA B 1 164 ? -4.68800 45.45100 32.10500 1.000 15.28000 164 ALA B C 1
ATOM 3141 O O . ALA B 1 164 ? -3.86700 44.86100 32.81500 1.000 16.93000 164 ALA B O 1
ATOM 3143 N N . PHE B 1 165 ? -5.27600 44.89600 31.05100 1.000 16.68000 165 PHE B N 1
ATOM 3144 C CA . PHE B 1 165 ? -4.98700 43.53100 30.62500 1.000 15.35000 165 PHE B CA 1
ATOM 3145 C C . PHE B 1 165 ? -4.39300 43.55300 29.22300 1.000 18.46000 165 PHE B C 1
ATOM 3146 O O . PHE B 1 165 ? -4.98800 44.11700 28.30300 1.000 17.58000 165 PHE B O 1
ATOM 3154 N N . GLU B 1 166 ? -3.22800 42.93500 29.05800 1.000 20.15000 166 GLU B N 1
ATOM 3155 C CA . GLU B 1 166 ? -2.62500 42.76700 27.74300 1.000 20.94000 166 GLU B CA 1
ATOM 3156 C C . GLU B 1 166 ? -2.58600 41.29700 27.34700 1.000 21.12000 166 GLU B C 1
ATOM 3157 O O . GLU B 1 166 ? -2.08100 40.45500 28.09900 1.000 20.57000 166 GLU B O 1
ATOM 3163 N N . ALA B 1 167 ? -3.07600 41.00700 26.14400 1.000 24.35000 167 ALA B N 1
ATOM 3164 C CA . ALA B 1 167 ? -2.89900 39.69800 25.51500 1.000 22.82000 167 ALA B CA 1
ATOM 3165 C C . ALA B 1 167 ? -1.56900 39.74000 24.77800 1.000 22.46000 167 ALA B C 1
ATOM 3166 O O . ALA B 1 167 ? -1.50000 40.06300 23.59200 1.000 26.43000 167 ALA B O 1
ATOM 3168 N N . LEU B 1 168 ? -0.48600 39.44800 25.50300 1.000 24.90000 168 LEU B N 1
ATOM 3169 C CA . LEU B 1 168 ? 0.84400 39.52800 24.90300 1.000 25.66000 168 LEU B CA 1
ATOM 3170 C C . LEU B 1 168 ? 1.00000 38.53600 23.75600 1.000 33.94000 168 LEU B C 1
ATOM 3171 O O . LEU B 1 168 ? 1.75900 3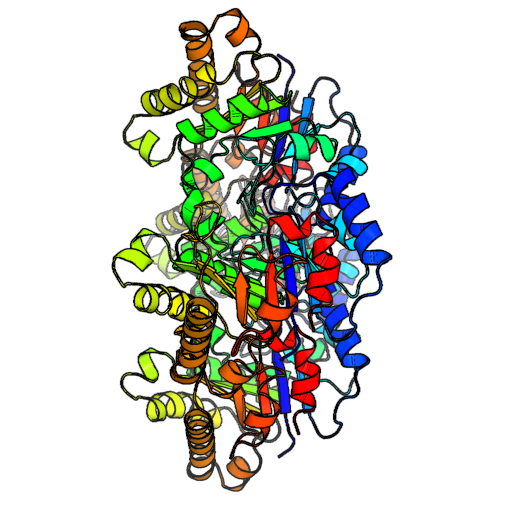8.78700 22.81400 1.000 33.65000 168 LEU B O 1
ATOM 3176 N N . TRP B 1 169 ? 0.28200 37.41300 23.81200 1.000 34.39000 169 TRP B N 1
ATOM 3177 C CA . TRP B 1 169 ? 0.30700 36.46400 22.70500 1.000 33.58000 169 TRP B CA 1
ATOM 3178 C C . TRP B 1 169 ? -0.13700 37.10700 21.40400 1.000 39.18000 169 TRP B C 1
ATOM 3179 O O . TRP B 1 169 ? 0.24500 36.64500 20.32200 1.000 42.79000 169 TRP B O 1
ATOM 3190 N N . ALA B 1 170 ? -0.94600 38.16300 21.48100 1.000 32.98000 170 ALA B N 1
ATOM 3191 C CA . ALA B 1 170 ? -1.37200 38.84000 20.26600 1.000 36.01000 170 ALA B CA 1
ATOM 3192 C C . ALA B 1 170 ? -0.20900 39.59500 19.63700 1.000 37.72000 170 ALA B C 1
ATOM 3193 O O . ALA B 1 170 ? 0.22700 39.27100 18.52600 1.000 40.28000 170 ALA B O 1
ATOM 3195 N N . SER B 1 171 ? 0.32700 40.59400 20.34700 1.000 37.02000 171 SER B N 1
ATOM 3196 C CA . SER B 1 171 ? 1.38900 41.42100 19.77900 1.000 36.04000 171 SER B CA 1
ATOM 3197 C C . SER B 1 171 ? 2.63400 40.60200 19.46200 1.000 37.87000 171 SER B C 1
ATOM 3198 O O . SER B 1 171 ? 3.31200 40.86200 18.46300 1.000 42.47000 171 SER B O 1
ATOM 3201 N N . ASN B 1 172 ? 2.94900 39.60500 20.29300 1.000 37.71000 172 ASN B N 1
ATOM 3202 C CA . ASN B 1 172 ? 4.20300 38.87800 20.11800 1.000 37.62000 172 ASN B CA 1
ATOM 3203 C C . ASN B 1 172 ? 4.14900 37.88400 18.96000 1.000 43.56000 172 ASN B C 1
ATOM 3204 O O . ASN B 1 172 ? 5.19600 37.55100 18.39100 1.000 44.95000 172 ASN B O 1
ATOM 3209 N N . THR B 1 173 ? 2.96200 37.40200 18.59300 1.000 35.72000 173 THR B N 1
ATOM 3210 C CA . THR B 1 173 ? 2.81300 36.53200 17.43300 1.000 40.85000 173 THR B CA 1
ATOM 3211 C C . THR B 1 173 ? 2.26700 37.26600 16.21300 1.000 37.54000 173 THR B C 1
ATOM 3212 O O . THR B 1 173 ? 2.02200 36.63100 15.18100 1.000 39.61000 173 THR B O 1
ATOM 3216 N N . GLY B 1 174 ? 2.06600 38.57800 16.31100 1.000 31.75000 174 GLY B N 1
ATOM 3217 C CA . GLY B 1 174 ? 1.65700 39.36700 15.16600 1.000 33.48000 174 GLY B CA 1
ATOM 3218 C C . GLY B 1 174 ? 0.21400 39.20600 14.74300 1.000 34.83000 174 GLY B C 1
ATOM 3219 O O . GLY B 1 174 ? -0.08000 39.27900 13.54600 1.000 31.87000 174 GLY B O 1
ATOM 3220 N N . VAL B 1 175 ? -0.70000 38.98900 15.68900 1.000 31.69000 175 VAL B N 1
ATOM 3221 C CA . VAL B 1 175 ? -2.12700 38.89200 15.40700 1.000 33.28000 175 VAL B CA 1
ATOM 3222 C C . VAL B 1 175 ? -2.87400 39.80600 16.37200 1.000 35.67000 175 VAL B C 1
ATOM 3223 O O . VAL B 1 175 ? -2.31000 40.32300 17.33700 1.000 31.70000 175 VAL B O 1
ATOM 3227 N N . PHE B 1 176 ? -4.16600 39.98900 16.10400 1.000 30.09000 176 PHE B N 1
ATOM 3228 C CA . PHE B 1 176 ? -5.04300 40.77500 16.96000 1.000 31.51000 176 PHE B CA 1
ATOM 3229 C C . PHE B 1 176 ? -6.02700 39.86300 17.68500 1.000 36.75000 176 PHE B C 1
ATOM 3230 O O . PHE B 1 176 ? -6.59100 38.94000 17.08800 1.000 36.41000 176 PHE B O 1
ATOM 3238 N N . ALA B 1 177 ? -6.22400 40.12100 18.97600 1.000 30.56000 177 ALA B N 1
ATOM 3239 C CA . ALA B 1 177 ? -7.27000 39.43200 19.71500 1.000 31.10000 177 ALA B CA 1
ATOM 3240 C C . ALA B 1 177 ? -8.63900 39.84900 19.18800 1.000 30.30000 177 ALA B C 1
ATOM 3241 O O . ALA B 1 177 ? -8.86400 41.01700 18.85400 1.000 32.26000 177 ALA B O 1
ATOM 3243 N N . THR B 1 178 ? -9.55800 38.89200 19.11100 1.000 30.69000 178 THR B N 1
ATOM 3244 C CA . THR B 1 178 ? -10.91000 39.20700 18.67600 1.000 32.31000 178 THR B CA 1
ATOM 3245 C C . THR B 1 178 ? -11.63300 40.03900 19.72900 1.000 33.37000 178 THR B C 1
ATOM 3246 O O . THR B 1 178 ? -11.24800 40.07900 20.89900 1.000 29.86000 178 THR B O 1
ATOM 3250 N N . ASN B 1 179 ? -12.71900 40.68600 19.30200 1.000 31.43000 179 ASN B N 1
ATOM 3251 C CA . ASN B 1 179 ? -13.54300 41.43600 20.24300 1.000 34.30000 179 ASN B CA 1
ATOM 3252 C C . ASN B 1 179 ? -14.18300 40.52000 21.27700 1.000 35.67000 179 ASN B C 1
ATOM 3253 O O . ASN B 1 179 ? -14.42700 40.94200 22.41400 1.000 34.44000 179 ASN B O 1
ATOM 3258 N N . GLN B 1 180 ? -14.47100 39.26900 20.90400 1.000 35.82000 180 GLN B N 1
ATOM 3259 C CA . GLN B 1 180 ? -14.98400 38.31100 21.87700 1.000 36.35000 180 GLN B CA 1
ATOM 3260 C C . GLN B 1 180 ? -13.89900 37.88100 22.85400 1.000 35.74000 180 GLN B C 1
ATOM 3261 O O . GLN B 1 180 ? -14.19200 37.64800 24.03200 1.000 34.53000 180 GLN B O 1
ATOM 3267 N N . GLN B 1 181 ? -12.64700 37.76900 22.39000 1.000 29.03000 181 GLN B N 1
ATOM 3268 C CA . GLN B 1 181 ? -11.55600 37.42500 23.29700 1.000 33.31000 181 GLN B CA 1
ATOM 3269 C C . GLN B 1 181 ? -11.29300 38.55200 24.29000 1.000 31.08000 181 GLN B C 1
ATOM 3270 O O . GLN B 1 181 ? -10.98700 38.29600 25.46000 1.000 28.59000 181 GLN B O 1
ATOM 3276 N N . VAL B 1 182 ? -11.40900 39.80400 23.83900 1.000 28.42000 182 VAL B N 1
ATOM 3277 C CA . VAL B 1 182 ? -11.19900 40.93400 24.73800 1.000 24.24000 182 VAL B CA 1
ATOM 3278 C C . VAL B 1 182 ? -12.29600 40.97800 25.79200 1.000 25.50000 182 VAL B C 1
ATOM 3279 O O . VAL B 1 182 ? -12.01900 41.07800 26.99100 1.000 25.44000 182 VAL B O 1
ATOM 3283 N N . GLN B 1 183 ? -13.55800 40.87100 25.36100 1.000 26.16000 183 GLN B N 1
ATOM 3284 C CA . GLN B 1 183 ? -14.67900 40.93700 26.29600 1.000 26.30000 183 GLN B CA 1
ATOM 3285 C C . GLN B 1 183 ? -14.65300 39.77200 27.27600 1.000 31.05000 183 GLN B C 1
ATOM 3286 O O . GLN B 1 183 ? -14.94500 39.94700 28.46700 1.000 28.76000 183 GLN B O 1
ATOM 3292 N N . GLU B 1 184 ? -14.30600 38.57400 26.79200 1.000 28.37000 184 GLU B N 1
ATOM 3293 C CA . GLU B 1 184 ? -14.19800 37.41100 27.66900 1.000 26.78000 184 GLU B CA 1
ATOM 3294 C C . GLU B 1 184 ? -13.16600 37.64200 28.76500 1.000 26.03000 184 GLU B C 1
ATOM 3295 O O . GLU B 1 184 ? -13.40100 37.31200 29.93400 1.000 25.65000 184 GLU B O 1
ATOM 3301 N N . ALA B 1 185 ? -12.00800 38.19000 28.40200 1.000 25.99000 185 ALA B N 1
ATOM 3302 C CA . ALA B 1 185 ? -10.94000 38.36800 29.37700 1.000 23.93000 185 ALA B CA 1
ATOM 3303 C C . ALA B 1 185 ? -11.30000 39.43100 30.40800 1.000 23.22000 185 ALA B C 1
ATOM 3304 O O . ALA B 1 185 ? -11.03800 39.25500 31.60100 1.000 22.95000 185 ALA B O 1
ATOM 3306 N N . LEU B 1 186 ? -11.89300 40.54300 29.97000 1.000 24.12000 186 LEU B N 1
ATOM 3307 C CA . LEU B 1 186 ? -12.24600 41.59200 30.92100 1.000 23.92000 186 LEU B CA 1
ATOM 3308 C C . LEU B 1 186 ? -13.42500 41.17600 31.79500 1.000 23.69000 186 LEU B C 1
ATOM 3309 O O . LEU B 1 186 ? -13.48100 41.54300 32.97400 1.000 22.60000 186 LEU B O 1
ATOM 3314 N N . ALA B 1 187 ? -14.36500 40.40000 31.24500 1.000 24.49000 187 ALA B N 1
ATOM 3315 C CA . ALA B 1 187 ? -15.44900 39.86400 32.06500 1.000 23.46000 187 ALA B CA 1
ATOM 3316 C C . ALA B 1 187 ? -14.91000 38.88100 33.09500 1.000 25.75000 187 ALA B C 1
ATOM 3317 O O . ALA B 1 187 ? -15.39200 38.82300 34.23400 1.000 23.02000 187 ALA B O 1
ATOM 3319 N N . LEU B 1 188 ? -13.89900 38.11300 32.70200 1.000 24.59000 188 LEU B N 1
ATOM 3320 C CA . LEU B 1 188 ? -13.22800 37.19600 33.60800 1.000 26.05000 188 LEU B CA 1
ATOM 3321 C C . LEU B 1 188 ? -12.60000 37.94800 34.78400 1.000 27.74000 188 LEU B C 1
ATOM 3322 O O . LEU B 1 188 ? -12.77300 37.56600 35.94900 1.000 25.64000 188 LEU B O 1
ATOM 3327 N N . VAL B 1 189 ? -11.90400 39.05100 34.49600 1.000 21.25000 189 VAL B N 1
ATOM 3328 C CA . VAL B 1 189 ? -11.26400 39.83300 35.55300 1.000 19.99000 189 VAL B CA 1
ATOM 3329 C C . VAL B 1 189 ? -12.31100 40.44300 36.48000 1.000 23.92000 189 VAL B C 1
ATOM 3330 O O . VAL B 1 189 ? -12.15900 40.43400 37.70700 1.000 22.24000 189 VAL B O 1
ATOM 3334 N N . ARG B 1 190 ? -13.38300 40.99000 35.91200 1.000 20.54000 190 ARG B N 1
ATOM 3335 C CA . ARG B 1 190 ? -14.36800 41.65300 36.75100 1.000 20.85000 190 ARG B CA 1
ATOM 3336 C C . ARG B 1 190 ? -15.12000 40.64500 37.61200 1.000 20.92000 190 ARG B C 1
ATOM 3337 O O . ARG B 1 190 ? -15.46500 40.93800 38.75900 1.000 20.31000 190 ARG B O 1
ATOM 3345 N N . ASP B 1 191 ? -15.38100 39.45500 37.07400 1.000 23.55000 191 ASP B N 1
ATOM 3346 C CA . ASP B 1 191 ? -16.05000 38.42300 37.86000 1.000 24.44000 191 ASP B CA 1
ATOM 3347 C C . ASP B 1 191 ? -15.15800 37.94900 38.99600 1.000 22.78000 191 ASP B C 1
ATOM 3348 O O . ASP B 1 191 ? -15.64500 37.64300 40.09100 1.000 25.40000 191 ASP B O 1
ATOM 3353 N N . TRP B 1 192 ? -13.84200 37.89400 38.76500 1.000 22.57000 192 TRP B N 1
ATOM 3354 C CA . TRP B 1 192 ? -12.93600 37.56900 39.85600 1.000 22.66000 192 TRP B CA 1
ATOM 3355 C C . TRP B 1 192 ? -13.03800 38.60600 40.96500 1.000 21.29000 192 TRP B C 1
ATOM 3356 O O . TRP B 1 192 ? -13.08700 38.25400 42.14700 1.000 22.75000 192 TRP B O 1
ATOM 3367 N N . LEU B 1 193 ? -13.08000 39.89200 40.60500 1.000 20.61000 193 LEU B N 1
ATOM 3368 C CA . LEU B 1 193 ? -13.24100 40.92400 41.62600 1.000 19.08000 193 LEU B CA 1
ATOM 3369 C C . LEU B 1 193 ? -14.55000 40.74600 42.38600 1.000 23.82000 193 LEU B C 1
ATOM 3370 O O . LEU B 1 193 ? -14.58800 40.85800 43.61700 1.000 19.93000 193 LEU B O 1
ATOM 3375 N N . ARG B 1 194 ? -15.63500 40.48700 41.65600 1.000 24.00000 194 ARG B N 1
ATOM 3376 C CA . ARG B 1 194 ? -16.94700 40.29800 42.26800 1.000 25.07000 194 ARG B CA 1
ATOM 3377 C C . ARG B 1 194 ? -16.91600 39.21000 43.33300 1.000 22.77000 194 ARG B C 1
ATOM 3378 O O . ARG B 1 194 ? -17.44100 39.39600 44.44200 1.000 27.62000 194 ARG B O 1
ATOM 3386 N N . ASN B 1 195 ? -16.28800 38.07900 43.02700 1.000 24.54000 195 ASN B N 1
ATOM 3387 C CA . ASN B 1 195 ? -16.31600 36.91200 43.90500 1.000 25.60000 195 ASN B CA 1
ATOM 3388 C C . ASN B 1 195 ? -15.25600 36.94000 44.99600 1.000 30.14000 195 ASN B C 1
ATOM 3389 O O . ASN B 1 195 ? -15.45100 36.31700 46.04800 1.000 34.20000 195 ASN B O 1
ATOM 3394 N N . ASN B 1 196 ? -14.14600 37.65000 44.78500 1.000 25.24000 196 ASN B N 1
ATOM 3395 C CA . ASN B 1 196 ? -13.00900 37.56900 45.69100 1.000 25.42000 196 ASN B CA 1
ATOM 3396 C C . ASN B 1 196 ? -12.71600 38.85600 46.44200 1.000 27.82000 196 ASN B C 1
ATOM 3397 O O . ASN B 1 196 ? -11.99300 38.81200 47.44300 1.000 28.74000 196 ASN B O 1
ATOM 3402 N N . VAL B 1 197 ? -13.25400 39.98800 45.99600 1.000 24.67000 197 VAL B N 1
ATOM 3403 C CA . VAL B 1 197 ? -13.11100 41.24100 46.72800 1.000 25.90000 197 VAL B CA 1
ATOM 3404 C C . VAL B 1 197 ? -14.49500 41.71200 47.16200 1.000 26.50000 197 VAL B C 1
ATOM 3405 O O . VAL B 1 197 ? -14.88600 41.52100 48.31900 1.000 27.10000 197 VAL B O 1
ATOM 3409 N N . SER B 1 198 ? -15.25200 42.30800 46.24300 1.000 23.13000 198 SER B N 1
ATOM 3410 C CA . SER B 1 198 ? -16.59900 42.76800 46.57100 1.000 24.60000 198 SER B CA 1
ATOM 3411 C C . SER B 1 198 ? -17.34300 43.14000 45.29600 1.000 26.23000 198 SER B C 1
ATOM 3412 O O . SER B 1 198 ? -16.73800 43.46500 44.26800 1.000 22.99000 198 SER B O 1
ATOM 3415 N N . GLU B 1 199 ? -18.67700 43.09500 45.38200 1.000 24.00000 199 GLU B N 1
ATOM 3416 C CA . GLU B 1 199 ? -19.48700 43.56900 44.27200 1.000 24.56000 199 GLU B CA 1
ATOM 3417 C C . GLU B 1 199 ? -19.17900 45.02400 43.96600 1.000 25.02000 199 GLU B C 1
ATOM 3418 O O . GLU B 1 199 ? -19.07900 45.41300 42.79800 1.000 25.25000 199 GLU B O 1
ATOM 3424 N N . ARG B 1 200 ? -19.00700 45.84600 45.00600 1.000 21.49000 200 ARG B N 1
ATOM 3425 C CA . ARG B 1 200 ? -18.76700 47.26300 44.77100 1.000 25.10000 200 ARG B CA 1
ATOM 3426 C C . ARG B 1 200 ? -17.43700 47.48400 44.06600 1.000 21.46000 200 ARG B C 1
ATOM 3427 O O . ARG B 1 200 ? -17.31900 48.39700 43.24900 1.000 17.74000 200 ARG B O 1
ATOM 3435 N N . VAL B 1 201 ? -16.42700 46.66900 44.37400 1.000 22.98000 201 VAL B N 1
ATOM 3436 C CA . VAL B 1 201 ? -15.13300 46.81800 43.70800 1.000 19.89000 201 VAL B CA 1
ATOM 3437 C C . VAL B 1 201 ? -15.22000 46.35600 42.25400 1.000 21.51000 201 VAL B C 1
ATOM 3438 O O . VAL B 1 201 ? -14.73700 47.04300 41.34500 1.000 21.23000 201 VAL B O 1
ATOM 3442 N N . ALA B 1 202 ? -15.87600 45.22100 41.99900 1.000 19.43000 202 ALA B N 1
ATOM 3443 C CA . ALA B 1 202 ? -16.06100 44.79000 40.61400 1.000 20.37000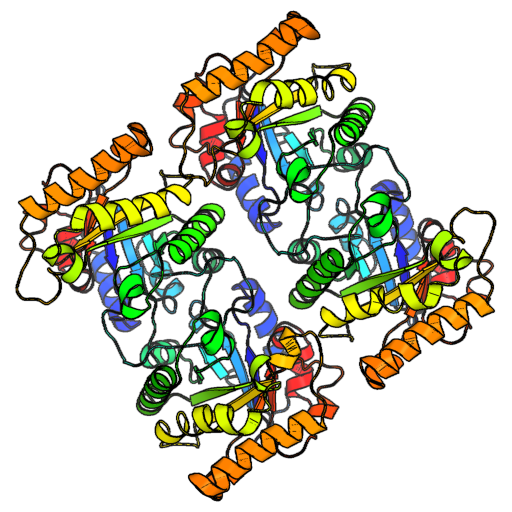 202 ALA B CA 1
ATOM 3444 C C . ALA B 1 202 ? -16.83500 45.83200 39.81400 1.000 21.36000 202 ALA B C 1
ATOM 3445 O O . ALA B 1 202 ? -16.53800 46.06600 38.63500 1.000 20.28000 202 ALA B O 1
ATOM 3447 N N . ASP B 1 203 ? -17.80700 46.50100 40.45100 1.000 21.35000 203 ASP B N 1
ATOM 3448 C CA . ASP B 1 203 ? -18.68700 47.41300 39.73500 1.000 21.73000 203 ASP B CA 1
ATOM 3449 C C . ASP B 1 203 ? -18.04900 48.77400 39.47000 1.000 25.24000 203 ASP B C 1
ATOM 3450 O O . ASP B 1 203 ? -18.45100 49.44500 38.51300 1.000 22.85000 203 ASP B O 1
ATOM 3455 N N . THR B 1 204 ? -17.05000 49.19500 40.26300 1.000 21.04000 204 THR B N 1
ATOM 3456 C CA . THR B 1 204 ? -16.48700 50.53400 40.12500 1.000 21.03000 204 THR B CA 1
ATOM 3457 C C . THR B 1 204 ? -15.07000 50.56800 39.55500 1.000 19.49000 204 THR B C 1
ATOM 3458 O O . THR B 1 204 ? -14.57300 51.65800 39.25900 1.000 22.41000 204 THR B O 1
ATOM 3462 N N . THR B 1 205 ? -14.40100 49.42900 39.41000 1.000 20.84000 205 THR B N 1
ATOM 3463 C CA . THR B 1 205 ? -13.00500 49.42900 38.97100 1.000 15.50000 205 THR B CA 1
ATOM 3464 C C . THR B 1 205 ? -12.93000 49.45300 37.45100 1.000 19.15000 205 THR B C 1
ATOM 3465 O O . THR B 1 205 ? -13.58600 48.64400 36.77800 1.000 20.33000 205 THR B O 1
ATOM 3469 N N . ARG B 1 206 ? -12.14000 50.38500 36.91600 1.000 18.73000 206 ARG B N 1
ATOM 3470 C CA . ARG B 1 206 ? -11.93400 50.47900 35.47800 1.000 17.44000 206 ARG B CA 1
ATOM 3471 C C . ARG B 1 206 ? -11.00700 49.36500 35.02100 1.000 17.15000 206 ARG B C 1
ATOM 3472 O O . ARG B 1 206 ? -9.91900 49.18100 35.58300 1.000 16.26000 206 ARG B O 1
ATOM 3480 N N . LEU B 1 207 ? -11.44400 48.62500 34.00200 1.000 16.67000 207 LEU B N 1
ATOM 3481 C CA . LEU B 1 207 ? -10.63700 47.58600 33.37200 1.000 17.53000 207 LEU B CA 1
ATOM 3482 C C . LEU B 1 207 ? -10.28600 48.05000 31.96300 1.000 19.97000 207 LEU B C 1
ATOM 3483 O O . LEU B 1 207 ? -11.17800 48.34900 31.16500 1.000 19.19000 207 LEU B O 1
ATOM 3488 N N . LEU B 1 208 ? -8.99700 48.13500 31.66600 1.000 14.79000 208 LEU B N 1
ATOM 3489 C CA . LEU B 1 208 ? -8.55400 48.54900 30.34200 1.000 18.98000 208 LEU B CA 1
ATOM 3490 C C . LEU B 1 208 ? -8.09400 47.35900 29.50800 1.000 17.48000 208 LEU B C 1
ATOM 3491 O O . LEU B 1 208 ? -7.59400 46.35800 30.03000 1.000 15.74000 208 LEU B O 1
ATOM 3496 N N . TYR B 1 209 ? -8.23200 47.50900 28.19100 1.000 16.09000 209 TYR B N 1
ATOM 3497 C CA . TYR B 1 209 ? -7.53900 46.65200 27.24000 1.000 19.38000 209 TYR B CA 1
ATOM 3498 C C . TYR B 1 209 ? -6.23000 47.30500 26.82600 1.000 17.38000 209 TYR B C 1
ATOM 3499 O O . TYR B 1 209 ? -6.21500 48.45000 26.36200 1.000 17.51000 209 TYR B O 1
ATOM 3508 N N . ALA B 1 210 ? -5.13300 46.57800 26.99500 1.000 19.81000 210 ALA B N 1
ATOM 3509 C CA . ALA B 1 210 ? -3.82200 47.02900 26.55300 1.000 20.03000 210 ALA B CA 1
ATOM 3510 C C . ALA B 1 210 ? -3.50800 46.27300 25.27000 1.000 21.66000 210 ALA B C 1
ATOM 3511 O O . ALA B 1 210 ? -3.33300 45.05600 25.28800 1.000 22.36000 210 ALA B O 1
ATOM 3513 N N . GLY B 1 211 ? -3.48800 46.98600 24.15900 1.000 24.07000 211 GLY B N 1
ATOM 3514 C CA . GLY B 1 211 ? -3.26600 46.33900 22.88300 1.000 26.77000 211 GLY B CA 1
ATOM 3515 C C . GLY B 1 211 ? -3.16300 47.37700 21.79400 1.000 25.71000 211 GLY B C 1
ATOM 3516 O O . GLY B 1 211 ? -3.17000 48.58000 22.05500 1.000 28.14000 211 GLY B O 1
ATOM 3517 N N . SER B 1 212 ? -3.08300 46.89400 20.55900 1.000 25.29000 212 SER B N 1
ATOM 3518 C CA . SER B 1 212 ? -2.92600 47.76700 19.39800 1.000 29.62000 212 SER B CA 1
ATOM 3519 C C . SER B 1 212 ? -4.26900 48.41400 19.07500 1.000 32.31000 212 SER B C 1
ATOM 3520 O O . SER B 1 212 ? -5.06600 47.91000 18.28400 1.000 38.50000 212 SER B O 1
ATOM 3523 N N . VAL B 1 213 ? -4.51700 49.55600 19.70100 1.000 32.06000 213 VAL B N 1
ATOM 3524 C CA . VAL B 1 213 ? -5.70200 50.36500 19.45300 1.000 31.45000 213 VAL B CA 1
ATOM 3525 C C . VAL B 1 213 ? -5.25700 51.62000 18.71700 1.000 31.27000 213 VAL B C 1
ATOM 3526 O O . VAL B 1 213 ? -4.22000 52.20700 19.04800 1.000 30.27000 213 VAL B O 1
ATOM 3530 N N . ASN B 1 214 ? -6.02600 52.01700 17.70600 1.000 29.86000 214 ASN B N 1
ATOM 3531 C CA . ASN B 1 214 ? -5.71000 53.19400 16.91000 1.000 33.36000 214 ASN B CA 1
ATOM 3532 C C . ASN B 1 214 ? -7.01600 53.83300 16.46000 1.000 30.39000 214 ASN B C 1
ATOM 3533 O O . ASN B 1 214 ? -8.10400 53.36600 16.80800 1.000 29.19000 214 ASN B O 1
ATOM 3538 N N . SER B 1 215 ? -6.89800 54.90600 15.66600 1.000 32.58000 215 SER B N 1
ATOM 3539 C CA . SER B 1 215 ? -8.07300 55.66800 15.24700 1.000 32.68000 215 SER B CA 1
ATOM 3540 C C . SER B 1 215 ? -9.07400 54.80600 14.49100 1.000 35.92000 215 SER B C 1
ATOM 3541 O O . SER B 1 215 ? -10.28000 55.08400 14.52400 1.000 39.61000 215 SER B O 1
ATOM 3544 N N . GLY B 1 216 ? -8.60000 53.75500 13.81700 1.000 38.21000 216 GLY B N 1
ATOM 3545 C CA . GLY B 1 216 ? -9.48200 52.93800 13.00200 1.000 42.35000 216 GLY B CA 1
ATOM 3546 C C . GLY B 1 216 ? -10.37500 51.98400 13.77000 1.000 40.32000 216 GLY B C 1
ATOM 3547 O O . GLY B 1 216 ? -11.47200 51.65700 13.30400 1.000 38.62000 216 GLY B O 1
ATOM 3548 N N . ASN B 1 217 ? -9.93900 51.51000 14.93600 1.000 36.11000 217 ASN B N 1
ATOM 3549 C CA . ASN B 1 217 ? -10.75800 50.56200 15.67800 1.000 37.03000 217 ASN B CA 1
ATOM 3550 C C . ASN B 1 217 ? -11.16900 51.04500 17.06100 1.000 34.08000 217 ASN B C 1
ATOM 3551 O O . ASN B 1 217 ? -11.84800 50.29800 17.77500 1.000 35.62000 217 ASN B O 1
ATOM 3556 N N . CYS B 1 218 ? -10.81400 52.27400 17.45300 1.000 34.92000 218 CYS B N 1
ATOM 3557 C CA . CYS B 1 218 ? -11.00200 52.66500 18.84900 1.000 33.62000 218 CYS B CA 1
ATOM 3558 C C . CYS B 1 218 ? -12.47700 52.84600 19.19200 1.000 31.43000 218 CYS B C 1
ATOM 3559 O O . CYS B 1 218 ? -12.90200 52.49800 20.29500 1.000 32.53000 218 CYS B O 1
ATOM 3562 N N . ARG B 1 219 ? -13.28000 53.36100 18.26200 1.000 32.28000 219 ARG B N 1
ATOM 3563 C CA . ARG B 1 219 ? -14.70600 53.50000 18.55100 1.000 32.55000 219 ARG B CA 1
ATOM 3564 C C . ARG B 1 219 ? -15.38000 52.13700 18.66800 1.000 32.75000 219 ARG B C 1
ATOM 3565 O O . ARG B 1 219 ? -16.23800 51.93500 19.53600 1.000 33.22000 219 ARG B O 1
ATOM 3573 N N . GLU B 1 220 ? -15.00600 51.19300 17.80200 1.000 30.96000 220 GLU B N 1
ATOM 3574 C CA . GLU B 1 220 ? -15.54300 49.84200 17.89800 1.000 32.40000 220 GLU B CA 1
ATOM 3575 C C . GLU B 1 220 ? -15.18200 49.20700 19.23300 1.000 32.92000 220 GLU B C 1
ATOM 3576 O O . GLU B 1 220 ? -16.04400 48.66100 19.93200 1.000 27.97000 220 GLU B O 1
ATOM 3582 N N . MET B 1 221 ? -13.90700 49.28300 19.61400 1.000 28.89000 221 MET B N 1
ATOM 3583 C CA . MET B 1 221 ? -13.47300 48.59400 20.82100 1.000 28.94000 221 MET B CA 1
ATOM 3584 C C . MET B 1 221 ? -13.96400 49.29600 22.07800 1.000 25.42000 221 MET B C 1
ATOM 3585 O O . MET B 1 221 ? -14.13000 48.65000 23.11600 1.000 26.99000 221 MET B O 1
ATOM 3590 N N . ALA B 1 222 ? -14.21800 50.60400 22.00400 1.000 25.44000 222 ALA B N 1
ATOM 3591 C CA . ALA B 1 222 ? -14.67700 51.34600 23.17500 1.000 25.62000 222 ALA B CA 1
ATOM 3592 C C . ALA B 1 222 ? -16.09400 50.97600 23.58200 1.000 30.15000 222 ALA B C 1
ATOM 3593 O O . ALA B 1 222 ? -16.50000 51.27700 24.71000 1.000 29.04000 222 ALA B O 1
ATOM 3595 N N . ALA B 1 223 ? -16.85300 50.33900 22.69800 1.000 27.72000 223 ALA B N 1
ATOM 3596 C CA . ALA B 1 223 ? -18.20700 49.90400 23.00100 1.000 29.88000 223 ALA B CA 1
ATOM 3597 C C . ALA B 1 223 ? -18.26800 48.47000 23.50900 1.000 27.49000 223 ALA B C 1
ATOM 3598 O O . ALA B 1 223 ? -19.36500 47.95600 23.72800 1.000 33.41000 223 ALA B O 1
ATOM 3600 N N . LEU B 1 224 ? -17.12900 47.81400 23.70500 1.000 28.81000 224 LEU B N 1
ATOM 3601 C CA . LEU B 1 224 ? -17.14500 46.42100 24.12100 1.000 26.61000 224 LEU B CA 1
ATOM 3602 C C . LEU B 1 224 ? -17.57900 46.29700 25.58100 1.000 28.01000 224 LEU B C 1
ATOM 3603 O O . LEU B 1 224 ? -17.34100 47.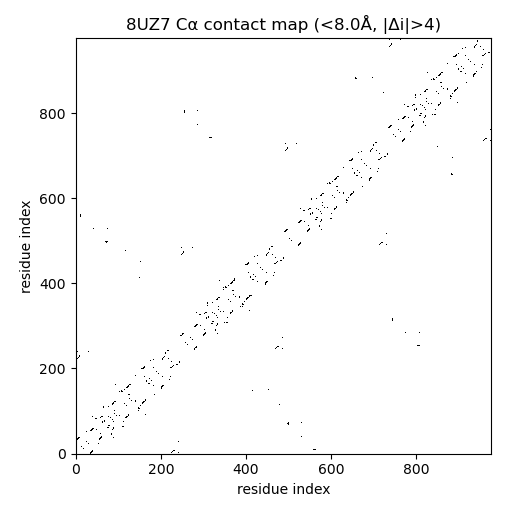18400 26.40600 1.000 28.34000 224 LEU B O 1
ATOM 3608 N N . LYS B 1 225 ? -18.25700 45.19400 25.88100 1.000 30.26000 225 LYS B N 1
ATOM 3609 C CA . LYS B 1 225 ? -18.72000 44.93500 27.23800 1.000 32.42000 225 LYS B CA 1
ATOM 3610 C C . LYS B 1 225 ? -17.53400 44.79600 28.19000 1.000 26.53000 225 LYS B C 1
ATOM 3611 O O . LYS B 1 225 ? -16.49400 44.23400 27.83300 1.000 27.91000 225 LYS B O 1
ATOM 3617 N N . ASP B 1 226 ? -17.69200 45.32800 29.40500 1.000 25.27000 226 ASP B N 1
ATOM 3618 C CA . ASP B 1 226 ? -16.72400 45.22800 30.49900 1.000 23.84000 226 ASP B CA 1
ATOM 3619 C C . ASP B 1 226 ? -15.43700 45.99400 30.23100 1.000 21.36000 226 ASP B C 1
ATOM 3620 O O . ASP B 1 226 ? -14.48300 45.89300 31.02000 1.000 21.91000 226 ASP B O 1
ATOM 3625 N N . LEU B 1 227 ? -15.37800 46.75800 29.15200 1.000 19.50000 227 LEU B N 1
ATOM 3626 C CA . LEU B 1 227 ? -14.20600 47.55000 28.80500 1.000 19.98000 227 LEU B CA 1
ATOM 3627 C C . LEU B 1 227 ? -14.42500 48.98400 29.26400 1.000 24.36000 227 LEU B C 1
ATOM 3628 O O . LEU B 1 227 ? -15.44900 49.58700 28.92700 1.000 21.22000 227 LEU B O 1
ATOM 3633 N N . ASP B 1 228 ? -13.46500 49.52800 30.02600 1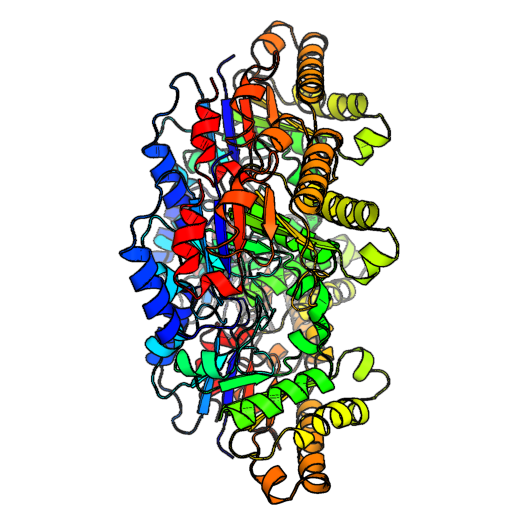.000 16.20000 228 ASP B N 1
ATOM 3634 C CA . ASP B 1 228 ? -13.54800 50.89800 30.52700 1.000 19.64000 228 ASP B CA 1
ATOM 3635 C C . ASP B 1 228 ? -12.47300 51.80700 29.94100 1.000 17.29000 228 ASP B C 1
ATOM 3636 O O . ASP B 1 228 ? -12.36300 52.97100 30.34900 1.000 17.10000 228 ASP B O 1
ATOM 3641 N N . GLY B 1 229 ? -11.69100 51.32300 28.98300 1.000 17.12000 229 GLY B N 1
ATOM 3642 C CA . GLY B 1 229 ? -10.69200 52.16900 28.38100 1.000 17.58000 229 GLY B CA 1
ATOM 3643 C C . GLY B 1 229 ? -9.52300 51.36400 27.85300 1.000 19.21000 229 GLY B C 1
ATOM 3644 O O . GLY B 1 229 ? -9.62800 50.15600 27.62500 1.000 14.20000 229 GLY B O 1
ATOM 3645 N N . PHE B 1 230 ? -8.41000 52.08400 27.67000 1.000 16.29000 230 PHE B N 1
ATOM 3646 C CA . PHE B 1 230 ? -7.27400 51.58700 26.90600 1.000 17.84000 230 PHE B CA 1
ATOM 3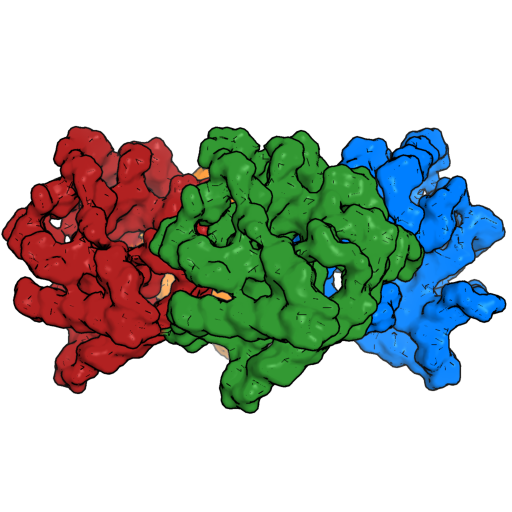647 C C . PHE B 1 230 ? -5.94900 51.96800 27.54300 1.000 15.82000 230 PHE B C 1
ATOM 3648 O O . PHE B 1 230 ? -5.78600 53.07100 28.06400 1.000 19.24000 230 PHE B O 1
ATOM 3656 N N . LEU B 1 231 ? -4.99900 51.05300 27.45200 1.000 18.73000 231 LEU B N 1
ATOM 3657 C CA . LEU B 1 231 ? -3.59100 51.33300 27.67600 1.000 15.62000 231 LEU B CA 1
ATOM 3658 C C . LEU B 1 231 ? -2.92000 51.10700 26.32600 1.000 18.10000 231 LEU B C 1
ATOM 3659 O O . LEU B 1 231 ? -2.89600 49.98000 25.82500 1.000 18.31000 231 LEU B O 1
ATOM 3664 N N . VAL B 1 232 ? -2.43800 52.17100 25.70400 1.000 18.45000 232 VAL B N 1
ATOM 3665 C CA . VAL B 1 232 ? -1.88900 52.02900 24.35900 1.000 21.49000 232 VAL B CA 1
ATOM 3666 C C . VAL B 1 232 ? -0.43700 52.48200 24.34400 1.000 20.58000 232 VAL B C 1
ATOM 3667 O O . VAL B 1 232 ? -0.02700 53.37000 25.09500 1.000 21.56000 232 VAL B O 1
ATOM 3671 N N . GLY B 1 233 ? 0.34300 51.86000 23.46800 1.000 24.37000 233 GLY B N 1
ATOM 3672 C CA . GLY B 1 233 ? 1.72400 52.25100 23.31000 1.000 23.79000 233 GLY B CA 1
ATOM 3673 C C . GLY B 1 233 ? 1.92600 53.11200 22.08100 1.000 23.35000 233 GLY B C 1
ATOM 3674 O O . GLY B 1 233 ? 1.94600 54.34300 22.17500 1.000 23.47000 233 GLY B O 1
ATOM 3675 N N . SER B 1 234 ? 2.03200 52.47500 20.91200 1.000 22.53000 234 SER B N 1
ATOM 3676 C CA . SER B 1 234 ? 2.44400 53.19800 19.70700 1.000 23.31000 234 SER B CA 1
ATOM 3677 C C . SER B 1 234 ? 1.49600 54.34400 19.37300 1.000 22.52000 234 SER B C 1
ATOM 3678 O O . SER B 1 234 ? 1.93600 55.42000 18.95200 1.000 22.05000 234 SER B O 1
ATOM 3681 N N . ALA B 1 235 ? 0.18900 54.12900 19.54100 1.000 24.98000 235 ALA B N 1
ATOM 3682 C CA . ALA B 1 235 ? -0.78600 55.16400 19.22400 1.000 23.11000 235 ALA B CA 1
ATOM 3683 C C . ALA B 1 235 ? -0.64200 56.39100 20.11600 1.000 26.26000 235 ALA B C 1
ATOM 3684 O O . ALA B 1 235 ? -1.05400 57.48900 19.71900 1.000 23.05000 235 ALA B O 1
ATOM 3686 N N . ALA B 1 236 ? -0.05900 56.23200 21.30900 1.000 21.63000 236 ALA B N 1
ATOM 3687 C CA . ALA B 1 236 ? 0.18500 57.37400 22.18200 1.000 20.42000 236 ALA B CA 1
ATOM 3688 C C . ALA B 1 236 ? 1.16300 58.36700 21.57900 1.000 22.93000 236 ALA B C 1
ATOM 3689 O O . ALA B 1 236 ? 1.21900 59.51800 22.02800 1.000 24.10000 236 ALA B O 1
ATOM 3691 N N . LEU B 1 237 ? 1.94000 57.94800 20.58400 1.000 21.27000 237 LEU B N 1
ATOM 3692 C CA . LEU B 1 237 ? 2.93100 58.80900 19.95600 1.000 23.50000 237 LEU B CA 1
ATOM 3693 C C . LEU B 1 237 ? 2.39900 59.48100 18.70500 1.000 27.29000 237 LEU B C 1
ATOM 3694 O O . LEU B 1 237 ? 3.16200 60.14400 17.99800 1.000 26.30000 237 LEU B O 1
ATOM 3699 N N . LYS B 1 238 ? 1.11800 59.31800 18.41700 1.000 25.94000 238 LYS B N 1
ATOM 3700 C CA . LYS B 1 238 ? 0.49200 59.70400 17.16300 1.000 25.54000 238 LYS B CA 1
ATOM 3701 C C . LYS B 1 238 ? -0.75400 60.52100 17.46600 1.000 28.79000 238 LYS B C 1
ATOM 3702 O O . LYS B 1 238 ? -1.25300 60.51000 18.59800 1.000 26.93000 238 LYS B O 1
ATOM 3708 N N . PRO B 1 239 ? -1.28500 61.24700 16.47400 1.000 29.91000 239 PRO B N 1
ATOM 3709 C CA . PRO B 1 239 ? -2.57000 61.93800 16.68400 1.000 29.36000 239 PRO B CA 1
ATOM 3710 C C . PRO B 1 239 ? -3.69800 61.00800 17.07700 1.000 26.67000 239 PRO B C 1
ATOM 3711 O O . PRO B 1 239 ? -4.69900 61.47800 17.63400 1.000 24.21000 239 PRO B O 1
ATOM 3715 N N . ASP B 1 240 ? -3.56300 59.70500 16.80300 1.000 24.23000 240 ASP B N 1
ATOM 3716 C CA . ASP B 1 240 ? -4.57100 58.72900 17.19800 1.000 22.80000 240 ASP B CA 1
ATOM 3717 C C . ASP B 1 240 ? -4.93100 58.83400 18.67200 1.000 25.66000 240 ASP B C 1
ATOM 3718 O O . ASP B 1 240 ? -6.06500 58.53000 19.04800 1.000 21.57000 240 ASP B O 1
ATOM 3723 N N . ILE B 1 241 ? -3.98400 59.23900 19.52400 1.000 19.37000 241 ILE B N 1
ATOM 3724 C CA . ILE B 1 241 ? -4.28900 59.28200 20.95500 1.000 24.04000 241 ILE B CA 1
ATOM 3725 C C . ILE B 1 241 ? -5.46900 60.20700 21.22200 1.000 22.77000 241 ILE B C 1
ATOM 3726 O O . ILE B 1 241 ? -6.27800 59.95500 22.12500 1.000 23.95000 241 ILE B O 1
ATOM 3731 N N . VAL B 1 242 ? -5.61200 61.26500 20.42500 1.000 24.37000 242 VAL B N 1
ATOM 3732 C CA . VAL B 1 242 ? -6.76200 62.14400 20.57400 1.000 24.44000 242 VAL B CA 1
ATOM 3733 C C . VAL B 1 242 ? -8.04700 61.39500 20.23900 1.000 26.78000 242 VAL B C 1
ATOM 3734 O O . VAL B 1 242 ? -9.03700 61.45700 20.98000 1.000 25.00000 242 VAL B O 1
ATOM 3738 N N . ASP B 1 243 ? -8.04300 60.65300 19.12900 1.000 25.19000 243 ASP B N 1
ATOM 3739 C CA . ASP B 1 243 ? -9.23200 59.89500 18.74000 1.000 28.17000 243 ASP B CA 1
ATOM 3740 C C . ASP B 1 243 ? -9.57900 58.81800 19.76800 1.000 27.00000 243 ASP B C 1
ATOM 3741 O O . ASP B 1 243 ? -10.76100 58.53000 20.00500 1.000 22.25000 243 ASP B O 1
ATOM 3746 N N . ILE B 1 244 ? -8.56500 58.20400 20.38100 1.000 23.03000 244 ILE B N 1
ATOM 3747 C CA . ILE B 1 244 ? -8.82900 57.17900 21.38400 1.000 20.96000 244 ILE B CA 1
ATOM 3748 C C . ILE B 1 244 ? -9.45500 57.80000 22.62200 1.000 22.56000 244 ILE B C 1
ATOM 3749 O O . ILE B 1 244 ? -10.42700 57.26800 23.17500 1.000 25.18000 244 ILE B O 1
ATOM 3754 N N . ILE B 1 245 ? -8.93100 58.94600 23.06100 1.000 20.46000 245 ILE B N 1
ATOM 3755 C CA . ILE B 1 245 ? -9.52900 59.65100 24.19200 1.000 22.27000 245 ILE B CA 1
ATOM 3756 C C . ILE B 1 245 ? -10.97900 59.99700 23.89500 1.000 25.33000 245 ILE B C 1
ATOM 3757 O O . ILE B 1 245 ? -11.84000 59.94300 24.78600 1.000 24.20000 245 ILE B O 1
ATOM 3762 N N . ASN B 1 246 ? -11.28600 60.29300 22.63300 1.000 21.55000 246 ASN B N 1
ATOM 3763 C CA . ASN B 1 246 ? -12.61500 60.72800 22.22500 1.000 27.00000 246 ASN B CA 1
ATOM 3764 C C . ASN B 1 246 ? -13.46300 59.58600 21.67300 1.000 25.36000 246 ASN B C 1
ATOM 3765 O O . ASN B 1 246 ? -14.47600 59.83900 21.01100 1.000 29.82000 246 ASN B O 1
ATOM 3770 N N . ALA B 1 247 ? -13.08100 58.33200 21.93400 1.000 28.77000 247 ALA B N 1
ATOM 3771 C CA . ALA B 1 247 ? -13.73900 57.20600 21.28100 1.000 25.52000 247 ALA B CA 1
ATOM 3772 C C . ALA B 1 247 ? -15.16700 56.99400 21.76600 1.000 33.73000 247 ALA B C 1
ATOM 3773 O O . ALA B 1 247 ? -15.94000 56.32200 21.07500 1.000 33.27000 247 ALA B O 1
ATOM 3775 N N . ARG B 1 248 ? -15.53300 57.53900 22.92600 1.000 28.92000 248 ARG B N 1
ATOM 3776 C CA . ARG B 1 248 ? -16.91600 57.46400 23.41100 1.000 36.36000 248 ARG B CA 1
ATOM 3777 C C . ARG B 1 248 ? -17.71800 58.70800 23.01800 1.000 39.29000 248 ARG B C 1
ATOM 3778 O O . ARG B 1 248 ? -17.15200 59.73600 22.62700 1.000 38.94000 248 ARG B O 1
ATOM 3786 N N . ARG C 1 5 ? 53.02300 60.81300 1.63600 1.000 41.76000 5 ARG C N 1
ATOM 3787 C CA . ARG C 1 5 ? 51.58200 60.58500 1.69500 1.000 31.52000 5 ARG C CA 1
ATOM 3788 C C . ARG C 1 5 ? 50.92400 61.53200 2.69000 1.000 29.65000 5 ARG C C 1
ATOM 3789 O O . ARG C 1 5 ? 51.30300 61.56700 3.85900 1.000 31.18000 5 ARG C O 1
ATOM 3797 N N . LYS C 1 6 ? 49.94800 62.30900 2.21900 1.000 27.54000 6 LYS C N 1
ATOM 3798 C CA . LYS C 1 6 ? 49.27200 63.27500 3.07800 1.000 29.11000 6 LYS C CA 1
ATOM 3799 C C . LYS C 1 6 ? 48.35700 62.55700 4.07600 1.000 24.07000 6 LYS C C 1
ATOM 3800 O O . LYS C 1 6 ? 47.44900 61.82000 3.67800 1.000 23.28000 6 LYS C O 1
ATOM 3806 N N . PHE C 1 7 ? 48.60700 62.77300 5.37400 1.000 20.70000 7 PHE C N 1
ATOM 3807 C CA . PHE C 1 7 ? 47.78400 62.20200 6.44100 1.000 17.99000 7 PHE C CA 1
ATOM 3808 C C . PHE C 1 7 ? 46.30400 62.40200 6.13800 1.000 18.88000 7 PHE C C 1
ATOM 3809 O O . PHE C 1 7 ? 45.88800 63.48300 5.72600 1.000 16.13000 7 PHE C O 1
ATOM 3817 N N . PHE C 1 8 ? 45.50900 61.35600 6.35100 1.000 17.05000 8 PHE C N 1
ATOM 3818 C CA . PHE C 1 8 ? 44.11600 61.32800 5.91300 1.000 15.13000 8 PHE C CA 1
ATOM 3819 C C . PHE C 1 8 ? 43.24400 60.81700 7.04700 1.000 15.65000 8 PHE C C 1
ATOM 3820 O O . PHE C 1 8 ? 43.47900 59.72400 7.56500 1.000 16.00000 8 PHE C O 1
ATOM 3828 N N . VAL C 1 9 ? 42.21800 61.57400 7.41300 1.000 15.49000 9 VAL C N 1
ATOM 3829 C CA . VAL C 1 9 ? 41.30700 61.12300 8.45500 1.000 15.36000 9 VAL C CA 1
ATOM 3830 C C . VAL C 1 9 ? 39.88300 61.25400 7.94900 1.000 15.11000 9 VAL C C 1
ATOM 3831 O O . VAL C 1 9 ? 39.47600 62.33300 7.50400 1.000 15.46000 9 VAL C O 1
ATOM 3835 N N . ILE C 1 10 ? 39.13300 60.15900 8.01100 1.000 13.97000 10 ILE C N 1
ATOM 3836 C CA . ILE C 1 10 ? 37.71300 60.17600 7.67800 1.000 14.77000 10 ILE C CA 1
ATOM 3837 C C . ILE C 1 10 ? 36.91700 59.78100 8.91500 1.000 14.24000 10 ILE C C 1
ATOM 3838 O O . ILE C 1 10 ? 37.16200 58.72500 9.51700 1.000 17.26000 10 ILE C O 1
ATOM 3843 N N . GLY C 1 11 ? 35.98200 60.65000 9.30900 1.000 15.27000 11 GLY C N 1
ATOM 3844 C CA . GLY C 1 11 ? 35.09400 60.35300 10.41200 1.000 16.61000 11 GLY C CA 1
ATOM 3845 C C . GLY C 1 11 ? 33.73500 59.91000 9.90800 1.000 13.19000 11 GLY C C 1
ATOM 3846 O O . GLY C 1 11 ? 32.98400 60.71300 9.35400 1.000 18.68000 11 GLY C O 1
ATOM 3847 N N . ASN C 1 12 ? 33.40800 58.64200 10.12700 1.000 16.43000 12 ASN C N 1
ATOM 3848 C CA . ASN C 1 12 ? 32.22200 58.00700 9.55400 1.000 15.79000 12 ASN C CA 1
ATOM 3849 C C . ASN C 1 12 ? 31.06800 58.08000 10.55300 1.000 16.37000 12 ASN C C 1
ATOM 3850 O O . ASN C 1 12 ? 31.09100 57.41600 11.59600 1.000 19.19000 12 ASN C O 1
ATOM 3855 N N . TRP C 1 13 ? 30.03600 58.85400 10.21300 1.000 16.89000 13 TRP C N 1
ATOM 3856 C CA . TRP C 1 13 ? 28.89300 59.02400 11.10200 1.000 19.45000 13 TRP C CA 1
ATOM 3857 C C . TRP C 1 13 ? 27.95600 57.81400 11.09900 1.000 19.52000 13 TRP C C 1
ATOM 3858 O O . TRP C 1 13 ? 27.10300 57.72000 11.97900 1.000 17.92000 13 TRP C O 1
ATOM 3869 N N . LYS C 1 14 ? 28.10700 56.89100 10.14900 1.000 16.97000 14 LYS C N 1
ATOM 3870 C CA . LYS C 1 14 ? 27.30600 55.66600 10.05200 1.000 18.10000 14 LYS C CA 1
ATOM 3871 C C . LYS C 1 14 ? 25.82700 56.04400 10.07400 1.000 19.40000 14 LYS C C 1
ATOM 3872 O O . LYS C 1 14 ? 25.43700 56.98500 9.37600 1.000 19.04000 14 LYS C O 1
ATOM 3878 N N . MET C 1 15 ? 24.98100 55.35000 10.83600 1.000 15.91000 15 MET C N 1
ATOM 3879 C CA . MET C 1 15 ? 23.57600 55.72000 10.98100 1.000 15.96000 15 MET C CA 1
ATOM 3880 C C . MET C 1 15 ? 23.29200 56.28400 12.37200 1.000 19.93000 15 MET C C 1
ATOM 3881 O O . MET C 1 15 ? 22.23700 56.04200 12.96000 1.000 19.94000 15 MET C O 1
ATOM 3886 N N . ASN C 1 16 ? 24.21500 57.09300 12.88700 1.000 17.75000 16 ASN C N 1
ATOM 3887 C CA . ASN C 1 16 ? 24.16800 57.56200 14.26600 1.000 22.28000 16 ASN C CA 1
ATOM 3888 C C . ASN C 1 16 ? 23.88900 59.05000 14.40600 1.000 20.85000 16 ASN C C 1
ATOM 3889 O O . ASN C 1 16 ? 24.04900 59.58900 15.50300 1.000 26.10000 16 ASN C O 1
ATOM 3894 N N . VAL C 1 17 ? 23.47300 59.73600 13.34500 1.000 20.27000 17 VAL C N 1
ATOM 3895 C CA . VAL C 1 17 ? 23.27900 61.18000 13.41900 1.000 17.45000 17 VAL C CA 1
ATOM 3896 C C . VAL C 1 17 ? 21.90100 61.54500 12.89300 1.000 23.19000 17 VAL C C 1
ATOM 3897 O O . VAL C 1 17 ? 21.33600 60.84500 12.04900 1.000 22.19000 17 VAL C O 1
ATOM 3901 N N . ASP C 1 18 ? 21.35700 62.65000 13.40100 1.000 19.90000 18 ASP C N 1
ATOM 3902 C CA . ASP C 1 18 ? 20.28300 63.35700 12.72400 1.000 21.96000 18 ASP C CA 1
ATOM 3903 C C . ASP C 1 18 ? 20.77800 64.76100 12.37600 1.000 20.61000 18 ASP C C 1
ATOM 3904 O O . ASP C 1 18 ? 21.94800 65.09800 12.57200 1.000 21.91000 18 ASP C O 1
ATOM 3909 N N . LYS C 1 19 ? 19.89100 65.57800 11.82300 1.000 18.33000 19 LYS C N 1
ATOM 3910 C CA . LYS C 1 19 ? 20.30900 66.91400 11.40400 1.000 16.69000 19 LYS C CA 1
ATOM 3911 C C . LYS C 1 19 ? 20.85600 67.71800 12.57800 1.000 22.38000 19 LYS C C 1
ATOM 3912 O O . LYS C 1 19 ? 21.85400 68.43500 12.43100 1.000 21.73000 19 LYS C O 1
ATOM 3918 N N . ASN C 1 20 ? 20.23500 67.59500 13.75700 1.000 21.75000 20 ASN C N 1
ATOM 3919 C CA . ASN C 1 20 ? 20.70000 68.36700 14.90900 1.000 26.20000 20 ASN C CA 1
ATOM 3920 C C . ASN C 1 20 ? 22.10000 67.93900 15.33400 1.000 22.44000 20 ASN C C 1
ATOM 3921 O O . ASN C 1 20 ? 22.95300 68.79000 15.61400 1.000 26.03000 20 ASN C O 1
ATOM 3926 N N . ARG C 1 21 ? 22.35500 66.62600 15.37400 1.000 20.95000 21 ARG C N 1
ATOM 3927 C CA . ARG C 1 21 ? 23.68100 66.12900 15.73900 1.000 21.53000 21 ARG C CA 1
ATOM 3928 C C . ARG C 1 21 ? 24.72700 66.54200 14.71000 1.000 21.85000 21 ARG C C 1
ATOM 3929 O O . ARG C 1 21 ? 25.84100 66.93400 15.07400 1.000 21.51000 21 ARG C O 1
ATOM 3937 N N . ILE C 1 22 ? 24.38700 66.46600 13.41900 1.000 20.59000 22 ILE C N 1
ATOM 3938 C CA . ILE C 1 22 ? 25.29500 66.94800 12.38000 1.000 20.73000 22 ILE C CA 1
ATOM 3939 C C . ILE C 1 22 ? 25.61400 68.42500 12.59900 1.000 21.68000 22 ILE C C 1
ATOM 3940 O O . ILE C 1 22 ? 26.77000 68.85200 12.50000 1.000 19.14000 22 ILE C O 1
ATOM 3945 N N . ASN C 1 23 ? 24.59400 69.22700 12.92300 1.000 24.33000 23 ASN C N 1
ATOM 3946 C CA . ASN C 1 23 ? 24.83300 70.64600 13.15900 1.000 22.95000 23 ASN C CA 1
ATOM 3947 C C . ASN C 1 23 ? 25.88000 70.85200 14.24100 1.000 21.90000 23 ASN C C 1
ATOM 3948 O O . ASN C 1 23 ? 26.74800 71.71600 14.10900 1.000 23.95000 23 ASN C O 1
ATOM 3953 N N . GLY C 1 24 ? 25.83600 70.04700 15.30400 1.000 22.42000 24 GLY C N 1
ATOM 3954 C CA . GLY C 1 24 ? 26.81400 70.20700 16.36800 1.000 24.69000 24 GLY C CA 1
ATOM 3955 C C . GLY C 1 24 ? 28.20200 69.76300 15.95300 1.000 22.15000 24 GLY C C 1
ATOM 3956 O O . GLY C 1 24 ? 29.19300 70.43800 16.25300 1.000 23.02000 24 GLY C O 1
ATOM 3957 N N . ILE C 1 25 ? 28.29300 68.62100 15.25700 1.000 20.41000 25 ILE C N 1
ATOM 3958 C CA . ILE C 1 25 ? 29.58100 68.12400 14.77400 1.000 19.07000 25 ILE C CA 1
ATOM 3959 C C . ILE C 1 25 ? 30.19700 69.11000 13.79100 1.000 20.78000 25 ILE C C 1
ATOM 3960 O O . ILE C 1 25 ? 31.40200 69.38700 13.83600 1.000 19.89000 25 ILE C O 1
ATOM 3965 N N . VAL C 1 26 ? 29.37600 69.65500 12.89100 1.000 17.99000 26 VAL C N 1
ATOM 3966 C CA . VAL C 1 26 ? 29.86700 70.52700 11.82900 1.000 20.11000 26 VAL C CA 1
ATOM 3967 C C . VAL C 1 26 ? 30.37500 71.84900 12.40100 1.000 22.46000 26 VAL C C 1
ATOM 3968 O O . VAL C 1 26 ? 31.44800 72.33600 12.01500 1.000 24.43000 26 VAL C O 1
ATOM 3972 N N . LYS C 1 27 ? 29.61900 72.44900 13.32500 1.000 22.47000 27 LYS C N 1
ATOM 3973 C CA . LYS C 1 27 ? 30.10100 73.63600 14.02500 1.000 26.20000 27 LYS C CA 1
ATOM 3974 C C . LYS C 1 27 ? 31.45400 73.37100 14.66500 1.000 21.77000 27 LYS C C 1
ATOM 3975 O O . LYS C 1 27 ? 32.39500 74.15600 14.50300 1.000 24.29000 27 LYS C O 1
ATOM 3981 N N . MET C 1 28 ? 31.56000 72.26600 15.40900 1.000 22.13000 28 MET C N 1
ATOM 3982 C CA . MET C 1 28 ? 32.81800 71.91900 16.06400 1.000 21.94000 28 MET C CA 1
ATOM 3983 C C . MET C 1 28 ? 33.94900 71.82600 15.05700 1.000 22.10000 28 MET C C 1
ATOM 3984 O O . MET C 1 28 ? 35.03600 72.38200 15.26400 1.000 22.87000 28 MET C O 1
ATOM 3989 N N . MET C 1 29 ? 33.71600 71.10900 13.96000 1.000 25.29000 29 MET C N 1
ATOM 3990 C CA . MET C 1 29 ? 34.77500 70.93100 12.98200 1.000 21.23000 29 MET C CA 1
ATOM 3991 C C . MET C 1 29 ? 35.09200 72.23500 12.26900 1.000 21.71000 29 MET C C 1
ATOM 3992 O O . MET C 1 29 ? 36.25500 72.49200 11.94600 1.000 22.76000 29 MET C O 1
ATOM 3997 N N . ASN C 1 30 ? 34.07900 73.07100 12.02900 1.000 23.51000 30 ASN C N 1
ATOM 3998 C CA . ASN C 1 30 ? 34.30700 74.34900 11.36400 1.000 16.81000 30 ASN C CA 1
ATOM 3999 C C . ASN C 1 30 ? 35.17000 75.26300 12.21700 1.000 24.59000 30 ASN C C 1
ATOM 4000 O O . ASN C 1 30 ? 35.98500 76.03000 11.69000 1.000 24.54000 30 ASN C O 1
ATOM 4005 N N . LYS C 1 31 ? 34.99900 75.19300 13.53500 1.000 23.69000 31 LYS C N 1
ATOM 4006 C CA . LYS C 1 31 ? 35.65800 76.09000 14.46900 1.000 21.01000 31 LYS C CA 1
ATOM 4007 C C . LYS C 1 31 ? 37.00200 75.57100 14.94800 1.000 24.17000 31 LYS C C 1
ATOM 4008 O O . LYS C 1 31 ? 37.77400 76.34500 15.53100 1.000 25.46000 31 LYS C O 1
ATOM 4014 N N . ALA C 1 32 ? 37.29000 74.29100 14.71900 1.000 27.39000 32 ALA C N 1
ATOM 4015 C CA . ALA C 1 32 ? 38.47600 73.66100 15.27200 1.000 23.24000 32 ALA C CA 1
ATOM 4016 C C . ALA C 1 32 ? 39.72700 74.12300 14.54500 1.000 28.55000 32 ALA C C 1
ATOM 4017 O O . ALA C 1 32 ? 39.69800 74.47700 13.36200 1.000 25.01000 32 ALA C O 1
ATOM 4019 N N . ALA C 1 33 ? 40.83800 74.12100 15.27700 1.000 26.44000 33 ALA C N 1
ATOM 4020 C CA . ALA C 1 33 ? 42.15200 74.38600 14.70800 1.000 29.77000 33 ALA C CA 1
ATOM 4021 C C . ALA C 1 33 ? 42.66900 73.05500 14.18200 1.000 28.02000 33 ALA C C 1
ATOM 4022 O O . ALA C 1 33 ? 43.17200 72.22300 14.94300 1.000 30.23000 33 ALA C O 1
ATOM 4024 N N . LEU C 1 34 ? 42.50400 72.82500 12.88600 1.000 29.67000 34 LEU C N 1
ATOM 4025 C CA . LEU C 1 34 ? 42.89300 71.55800 12.28500 1.000 25.62000 34 LEU C CA 1
ATOM 4026 C C . LEU C 1 34 ? 44.23200 71.70600 11.57700 1.000 29.17000 34 LEU C C 1
ATOM 4027 O O . LEU C 1 34 ? 44.48800 72.71300 10.91000 1.000 29.52000 34 LEU C O 1
ATOM 4032 N N . ASP C 1 35 ? 45.08000 70.70100 11.74000 1.000 24.61000 35 ASP C N 1
ATOM 4033 C CA . ASP C 1 35 ? 46.35800 70.62800 11.05100 1.000 30.14000 35 ASP C CA 1
ATOM 4034 C C . ASP C 1 35 ? 46.14000 70.80600 9.54700 1.000 30.51000 35 ASP C C 1
ATOM 4035 O O . ASP C 1 35 ? 45.40600 70.01200 8.93800 1.000 26.68000 35 ASP C O 1
ATOM 4040 N N . PRO C 1 36 ? 46.72400 71.83400 8.92500 1.000 33.15000 36 PRO C N 1
ATOM 4041 C CA . PRO C 1 36 ? 46.56600 71.98900 7.46900 1.000 34.55000 36 PRO C CA 1
ATOM 4042 C C . PRO C 1 36 ? 47.20000 70.86500 6.66400 1.000 34.37000 36 PRO C C 1
ATOM 4043 O O . PRO C 1 36 ? 46.90300 70.73500 5.47000 1.000 36.75000 36 PRO C O 1
ATOM 4047 N N . ASN C 1 37 ? 48.06500 70.05500 7.27200 1.000 27.31000 37 ASN C N 1
ATOM 4048 C CA . ASN C 1 37 ? 48.69500 68.92700 6.60100 1.000 31.18000 37 ASN C CA 1
ATOM 4049 C C . ASN C 1 37 ? 47.85300 67.65900 6.64800 1.000 27.78000 37 ASN C C 1
ATOM 4050 O O . ASN C 1 37 ? 48.32100 66.60100 6.21100 1.000 29.95000 37 ASN C O 1
ATOM 4055 N N . THR C 1 38 ? 46.62600 67.73100 7.15800 1.000 22.21000 38 THR C N 1
ATOM 4056 C CA . THR C 1 38 ? 45.74100 66.57500 7.19500 1.000 23.46000 38 THR C CA 1
ATOM 4057 C C . THR C 1 38 ? 44.59400 66.79100 6.22500 1.000 20.18000 38 THR C C 1
ATOM 4058 O O . THR C 1 38 ? 43.99800 67.87200 6.19900 1.000 21.73000 38 THR C O 1
ATOM 4062 N N . GLU C 1 39 ? 44.28500 65.76200 5.44000 1.000 18.87000 39 GLU C N 1
ATOM 4063 C CA . GLU C 1 39 ? 43.10400 65.76700 4.59000 1.000 22.41000 39 GLU C CA 1
ATOM 4064 C C . GLU C 1 39 ? 41.95900 65.15300 5.38500 1.000 18.26000 39 GLU C C 1
ATOM 4065 O O . GLU C 1 39 ? 42.02900 63.98100 5.75000 1.000 17.41000 39 GLU C O 1
ATOM 4071 N N . ALA C 1 40 ? 40.91300 65.94000 5.66100 1.000 17.16000 40 ALA C N 1
ATOM 4072 C CA . ALA C 1 40 ? 39.82500 65.51000 6.53400 1.000 16.59000 40 ALA C CA 1
ATOM 4073 C C . ALA C 1 40 ? 38.53800 65.33200 5.73900 1.000 16.08000 40 ALA C C 1
ATOM 4074 O O . ALA C 1 40 ? 38.21800 66.15400 4.87500 1.000 14.94000 40 ALA C O 1
ATOM 4076 N N . VAL C 1 41 ? 37.81700 64.24700 6.03100 1.000 14.56000 41 VAL C N 1
ATOM 4077 C CA . VAL C 1 41 ? 36.57200 63.89500 5.35100 1.000 14.21000 41 VAL C CA 1
ATOM 4078 C C . VAL C 1 41 ? 35.60400 63.36000 6.40000 1.000 16.58000 41 VAL C C 1
ATOM 4079 O O . VAL C 1 41 ? 36.02000 62.76000 7.38800 1.000 14.90000 41 VAL C O 1
ATOM 4083 N N . VAL C 1 42 ? 34.29600 63.56600 6.18900 1.000 15.97000 42 VAL C N 1
ATOM 4084 C CA . VAL C 1 42 ? 33.27700 62.96400 7.03900 1.000 15.33000 42 VAL C CA 1
ATOM 4085 C C . VAL C 1 42 ? 32.42800 62.03300 6.18400 1.000 17.91000 42 VAL C C 1
ATOM 4086 O O . VAL C 1 42 ? 32.17300 62.31800 5.00900 1.000 19.02000 42 VAL C O 1
ATOM 4090 N N . GLY C 1 43 ? 31.98600 60.92700 6.77700 1.000 14.95000 43 GLY C N 1
ATOM 4091 C CA . GLY C 1 43 ? 31.13300 59.98300 6.10100 1.000 13.22000 43 GLY C CA 1
ATOM 4092 C C . GLY C 1 43 ? 29.70600 60.20300 6.55000 1.000 13.96000 43 GLY C C 1
ATOM 4093 O O . GLY C 1 43 ? 29.39200 60.07700 7.73300 1.000 16.44000 43 GLY C O 1
ATOM 4094 N N . CYS C 1 44 ? 28.83600 60.50500 5.59300 1.000 13.37000 44 CYS C N 1
ATOM 4095 C CA . CYS C 1 44 ? 27.56600 61.10900 5.95700 1.000 16.96000 44 CYS C CA 1
ATOM 4096 C C . CYS C 1 44 ? 26.40400 60.30000 5.40200 1.000 15.11000 44 CYS C C 1
ATOM 4097 O O . CYS C 1 44 ? 26.49500 59.80500 4.27900 1.000 14.74000 44 CYS C O 1
ATOM 4100 N N . PRO C 1 45 ? 25.30100 60.14800 6.14500 1.000 14.23000 45 PRO C N 1
ATOM 4101 C CA . PRO C 1 45 ? 24.15200 59.42100 5.59100 1.000 15.51000 45 PRO C CA 1
ATOM 4102 C C . PRO C 1 45 ? 23.62900 60.09000 4.33000 1.000 16.45000 45 PRO C C 1
ATOM 4103 O O . PRO C 1 45 ? 23.66400 61.31200 4.19300 1.000 13.96000 45 PRO C O 1
ATOM 4107 N N . SER C 1 46 ? 23.15600 59.25800 3.38900 1.000 17.26000 46 SER C N 1
ATOM 4108 C CA . SER C 1 46 ? 22.71800 59.76200 2.08700 1.000 14.83000 46 SER C CA 1
ATOM 4109 C C . SER C 1 46 ? 21.71100 60.90500 2.21800 1.000 17.88000 46 SER C C 1
ATOM 4110 O O . SER C 1 46 ? 21.79300 61.89600 1.48500 1.000 15.01000 46 SER C O 1
ATOM 4113 N N . CYS C 1 47 ? 20.77300 60.80000 3.16300 1.000 13.20000 47 CYS C N 1
ATOM 4114 C CA . CYS C 1 47 ? 19.73200 61.82700 3.26300 1.000 15.40000 47 CYS C CA 1
ATOM 4115 C C . CYS C 1 47 ? 20.23800 63.15600 3.82600 1.000 15.86000 47 CYS C C 1
ATOM 4116 O O . CYS C 1 47 ? 19.48800 64.13600 3.86100 1.000 14.66000 47 CYS C O 1
ATOM 4119 N N . TYR C 1 48 ? 21.49200 63.23700 4.25400 1.000 13.69000 48 TYR C N 1
ATOM 4120 C CA . TYR C 1 48 ? 22.00300 64.47100 4.82800 1.000 14.92000 48 TYR C CA 1
ATOM 4121 C C . TYR C 1 48 ? 23.19100 65.01900 4.05000 1.000 15.36000 48 TYR C C 1
ATOM 4122 O O . TYR C 1 48 ? 23.83500 65.96200 4.52500 1.000 15.89000 48 TYR C O 1
ATOM 4131 N N . LEU C 1 49 ? 23.51600 64.42800 2.89000 1.000 13.26000 49 LEU C N 1
ATOM 4132 C CA . LEU C 1 49 ? 24.70100 64.83300 2.14300 1.000 16.03000 49 LEU C CA 1
ATOM 4133 C C . LEU C 1 49 ? 24.68600 66.32500 1.86600 1.000 12.82000 49 LEU C C 1
ATOM 4134 O O . LEU C 1 49 ? 25.66500 67.02600 2.13100 1.000 16.60000 49 LEU C O 1
ATOM 4139 N N . SER C 1 50 ? 23.58900 66.81700 1.29100 1.000 13.05000 50 SER C N 1
ATOM 4140 C CA . SER C 1 50 ? 23.53400 68.22300 0.90300 1.000 16.06000 50 SER C CA 1
ATOM 4141 C C . SER C 1 50 ? 23.58600 69.12000 2.13300 1.000 16.66000 50 SER C C 1
ATOM 4142 O O . SER C 1 50 ? 24.29300 70.13700 2.14200 1.000 19.45000 50 SER C O 1
ATOM 4145 N N . HIS C 1 51 ? 22.87700 68.72800 3.18900 1.000 18.32000 51 HIS C N 1
ATOM 4146 C CA . HIS C 1 51 ? 22.89500 69.48700 4.43100 1.000 18.65000 51 HIS C CA 1
ATOM 4147 C C . HIS C 1 51 ? 24.31100 69.60300 4.98800 1.000 20.20000 51 HIS C C 1
ATOM 4148 O O . HIS C 1 51 ? 24.76200 70.69600 5.34900 1.000 20.11000 51 HIS C O 1
ATOM 4155 N N . ALA C 1 52 ? 25.02500 68.47900 5.06700 1.000 17.91000 52 ALA C N 1
ATOM 4156 C CA . ALA C 1 52 ? 26.39200 68.50100 5.57800 1.000 16.37000 52 ALA C CA 1
ATOM 4157 C C . ALA C 1 52 ? 27.29800 69.32600 4.67700 1.000 18.35000 52 ALA C C 1
ATOM 4158 O O . ALA C 1 52 ? 28.11200 70.12600 5.15900 1.000 18.80000 52 ALA C O 1
ATOM 4160 N N . ARG C 1 53 ? 27.19800 69.11900 3.36000 1.000 12.57000 53 ARG C N 1
ATOM 4161 C CA . ARG C 1 53 ? 28.08000 69.82800 2.43700 1.000 17.59000 53 ARG C CA 1
ATOM 4162 C C . ARG C 1 53 ? 27.85900 71.33400 2.51300 1.000 16.77000 53 ARG C C 1
ATOM 4163 O O . ARG C 1 53 ? 28.81600 72.11600 2.44600 1.000 19.53000 53 ARG C O 1
ATOM 4171 N N . GLU C 1 54 ? 26.60200 71.75600 2.66800 1.000 17.50000 54 GLU C N 1
ATOM 4172 C CA . GLU C 1 54 ? 26.27300 73.17800 2.70400 1.000 20.95000 54 GLU C CA 1
ATOM 4173 C C . GLU C 1 54 ? 26.72600 73.85000 3.98800 1.000 22.29000 54 GLU C C 1
ATOM 4174 O O . GLU C 1 54 ? 26.91100 75.06900 3.99800 1.000 24.75000 54 GLU C O 1
ATOM 4180 N N . HIS C 1 55 ? 26.91000 73.09500 5.07000 1.000 17.70000 55 HIS C N 1
ATOM 4181 C CA . HIS C 1 55 ? 27.24900 73.69700 6.34800 1.000 20.76000 55 HIS C CA 1
ATOM 4182 C C . HIS C 1 55 ? 28.67800 73.43800 6.78700 1.000 22.48000 55 HIS C C 1
ATOM 4183 O O . HIS C 1 55 ? 29.15100 74.10200 7.71300 1.000 26.23000 55 HIS C O 1
ATOM 4190 N N . LEU C 1 56 ? 29.38100 72.52200 6.13800 1.000 18.43000 56 LEU C N 1
ATOM 4191 C CA . LEU C 1 56 ? 30.73400 72.15600 6.52100 1.000 19.05000 56 LEU C CA 1
ATOM 4192 C C . LEU C 1 56 ? 31.73900 72.96400 5.70900 1.000 23.41000 56 LEU C C 1
ATOM 4193 O O . LEU C 1 56 ? 31.53200 73.21300 4.51600 1.000 20.47000 56 LEU C O 1
ATOM 4198 N N . SER C 1 57 ? 32.82500 73.37400 6.36400 1.000 24.37000 57 SER C N 1
ATOM 4199 C CA . SER C 1 57 ? 33.89100 74.08200 5.67500 1.000 23.87000 57 SER C CA 1
ATOM 4200 C C . SER C 1 57 ? 34.26700 73.34200 4.39200 1.000 24.80000 57 SER C C 1
ATOM 4201 O O . SER C 1 57 ? 34.43600 72.11200 4.41800 1.000 24.77000 57 SER C O 1
ATOM 4204 N N . PRO C 1 58 ? 34.39500 74.04400 3.26300 1.000 24.85000 58 PRO C N 1
ATOM 4205 C CA . PRO C 1 58 ? 34.70300 73.36900 1.99300 1.000 24.38000 58 PRO C CA 1
ATOM 4206 C C . PRO C 1 58 ? 35.99100 72.57200 2.01400 1.000 22.20000 58 PRO C C 1
ATOM 4207 O O . PRO C 1 58 ? 36.14100 71.64600 1.20800 1.000 25.33000 58 PRO C O 1
ATOM 4211 N N . SER C 1 59 ? 36.93700 72.90700 2.89000 1.000 22.84000 59 SER C N 1
ATOM 4212 C CA . SER C 1 59 ? 38.19700 72.17400 2.92300 1.000 24.03000 59 SER C CA 1
ATOM 4213 C C . SER C 1 59 ? 38.05600 70.78800 3.53800 1.000 29.72000 59 SER C C 1
ATOM 4214 O O . SER C 1 59 ? 38.96000 69.95900 3.38100 1.000 25.78000 59 SER C O 1
ATOM 4217 N N . ILE C 1 60 ? 36.95800 70.51300 4.23700 1.000 24.13000 60 ILE C N 1
ATOM 4218 C CA . ILE C 1 60 ? 36.67300 69.17700 4.74200 1.000 20.62000 60 ILE C CA 1
ATOM 4219 C C . ILE C 1 60 ? 35.75000 68.49200 3.74200 1.000 18.84000 60 ILE C C 1
ATOM 4220 O O . ILE C 1 60 ? 34.70100 69.04200 3.37900 1.000 21.98000 60 ILE C O 1
ATOM 4225 N N . GLY C 1 61 ? 36.13500 67.30600 3.29200 1.000 18.64000 61 GLY C N 1
ATOM 4226 C CA . GLY C 1 61 ? 35.30700 66.57900 2.34900 1.000 16.24000 61 GLY C CA 1
ATOM 4227 C C . GLY C 1 61 ? 34.10000 65.91200 3.00100 1.000 17.71000 61 GLY C C 1
ATOM 4228 O O . GLY C 1 61 ? 34.03400 65.69100 4.21500 1.000 15.64000 61 GLY C O 1
ATOM 4229 N N . VAL C 1 62 ? 33.12100 65.58000 2.15700 1.000 12.67000 62 VAL C N 1
ATOM 4230 C CA . VAL C 1 62 ? 31.92000 64.85300 2.55700 1.000 13.33000 62 VAL C CA 1
ATOM 4231 C C . VAL C 1 62 ? 31.83700 63.59500 1.69900 1.000 14.74000 62 VAL C C 1
ATOM 4232 O O . VAL C 1 62 ? 31.88500 63.67300 0.46400 1.000 15.85000 62 VAL C O 1
ATOM 4236 N N . ALA C 1 63 ? 31.74700 62.44300 2.34900 1.000 14.23000 63 ALA C N 1
ATOM 4237 C CA . ALA C 1 63 ? 31.65700 61.15300 1.67000 1.000 15.13000 63 ALA C CA 1
ATOM 4238 C C . ALA C 1 63 ? 30.28500 60.53200 1.89900 1.000 16.16000 63 ALA C C 1
ATOM 4239 O O . ALA C 1 63 ? 29.80200 60.48400 3.03900 1.000 15.49000 63 ALA C O 1
ATOM 4241 N N . ALA C 1 64 ? 29.66200 60.06300 0.82300 1.000 15.86000 64 ALA C N 1
ATOM 4242 C CA . ALA C 1 64 ? 28.58000 59.10900 0.97600 1.000 14.18000 64 ALA C CA 1
ATOM 4243 C C . ALA C 1 64 ? 29.14400 57.79300 1.50200 1.000 13.97000 64 ALA C C 1
ATOM 4244 O O . ALA C 1 64 ? 30.34500 57.52000 1.40600 1.000 12.76000 64 ALA C O 1
ATOM 4246 N N . GLN C 1 65 ? 28.27400 57.00800 2.12400 1.000 15.32000 65 GLN C N 1
ATOM 4247 C CA . GLN C 1 65 ? 28.67900 55.78500 2.80400 1.000 12.20000 65 GLN C CA 1
ATOM 4248 C C . GLN C 1 65 ? 28.54500 54.55200 1.92700 1.000 16.26000 65 GLN C C 1
ATOM 4249 O O . GLN C 1 65 ? 28.93500 53.45600 2.35200 1.000 15.55000 65 GLN C O 1
ATOM 4255 N N . ASN C 1 66 ? 27.99100 54.70300 0.72900 1.000 14.44000 66 ASN C N 1
ATOM 4256 C CA . ASN C 1 66 ? 27.70700 53.61600 -0.20100 1.000 16.29000 66 ASN C CA 1
ATOM 4257 C C . ASN C 1 66 ? 27.18400 54.26900 -1.46200 1.000 15.17000 66 ASN C C 1
ATOM 4258 O O . ASN C 1 66 ? 26.76100 55.42900 -1.44000 1.000 14.58000 66 ASN C O 1
ATOM 4263 N N . CYS C 1 67 ? 27.21700 53.52000 -2.56100 1.000 14.41000 67 CYS C N 1
ATOM 4264 C CA . CYS C 1 67 ? 26.47600 53.91200 -3.75100 1.000 15.20000 67 CYS C CA 1
ATOM 4265 C C . CYS C 1 67 ? 26.31100 52.68500 -4.62700 1.000 16.13000 67 CYS C C 1
ATOM 4266 O O . CYS C 1 67 ? 26.83200 51.60900 -4.32300 1.000 15.65000 67 CYS C O 1
ATOM 4269 N N . TYR C 1 68 ? 25.53800 52.84900 -5.69400 1.000 17.47000 68 TYR C N 1
ATOM 4270 C CA . TYR C 1 68 ? 25.29200 51.78000 -6.64100 1.000 15.72000 68 TYR C CA 1
ATOM 4271 C C . TYR C 1 68 ? 26.28800 51.86300 -7.80200 1.000 17.79000 68 TYR C C 1
ATOM 4272 O O . TYR C 1 68 ? 27.19200 52.70100 -7.82000 1.000 16.93000 68 TYR C O 1
ATOM 4281 N N . LYS C 1 69 ? 26.12100 50.98100 -8.78900 1.000 16.30000 69 LYS C N 1
ATOM 4282 C CA . LYS C 1 69 ? 27.13500 50.71900 -9.81000 1.000 15.31000 69 LYS C CA 1
ATOM 4283 C C . LYS C 1 69 ? 26.81900 51.28600 -11.19100 1.000 18.02000 69 LYS C C 1
ATOM 4284 O O . LYS C 1 69 ? 27.56800 51.01000 -12.13700 1.000 18.36000 69 LYS C O 1
ATOM 4290 N N . VAL C 1 70 ? 25.73400 52.04900 -11.34900 1.000 17.57000 70 VAL C N 1
ATOM 4291 C CA . VAL C 1 70 ? 25.43500 52.75500 -12.58800 1.000 15.95000 70 VAL C CA 1
ATOM 4292 C C . VAL C 1 70 ? 24.90900 54.13500 -12.22600 1.000 14.88000 70 VAL C C 1
ATOM 4293 O O . VAL C 1 70 ? 24.58500 54.41500 -11.07200 1.000 18.08000 70 VAL C O 1
ATOM 4297 N N . ALA C 1 71 ? 24.82500 55.00100 -13.24100 1.000 15.60000 71 ALA C N 1
ATOM 4298 C CA . ALA C 1 71 ? 24.50000 56.40700 -13.00700 1.000 16.56000 71 ALA C CA 1
ATOM 4299 C C . ALA C 1 71 ? 23.02700 56.63400 -12.70700 1.000 15.91000 71 ALA C C 1
ATOM 4300 O O . ALA C 1 71 ? 22.68800 57.57000 -11.96900 1.000 13.44000 71 ALA C O 1
ATOM 4302 N N . ARG C 1 72 ? 22.14300 55.84100 -13.29900 1.000 14.83000 72 ARG C N 1
ATOM 4303 C CA . ARG C 1 72 ? 20.70800 56.06200 -13.14000 1.000 16.52000 72 ARG C CA 1
ATOM 4304 C C . ARG C 1 72 ? 19.98600 54.77400 -13.50700 1.000 21.47000 72 ARG C C 1
ATOM 4305 O O . ARG C 1 72 ? 20.56900 53.87200 -14.11600 1.000 18.68000 72 ARG C O 1
ATOM 4313 N N . GLY C 1 73 ? 18.70700 54.69800 -13.14600 1.000 15.45000 73 GLY C N 1
ATOM 4314 C CA . GLY C 1 73 ? 17.87800 53.59700 -13.60600 1.000 14.31000 73 GLY C CA 1
ATOM 4315 C C . GLY C 1 73 ? 16.85200 53.17800 -12.56700 1.000 16.06000 73 GLY C C 1
ATOM 4316 O O . GLY C 1 73 ? 16.59600 53.88100 -11.58900 1.000 13.93000 73 GLY C O 1
ATOM 4317 N N . ASN C 1 74 ? 16.28400 51.99100 -12.79100 1.000 15.35000 74 ASN C N 1
ATOM 4318 C CA . ASN C 1 74 ? 15.15400 51.53200 -11.97700 1.000 16.02000 74 ASN C CA 1
ATOM 4319 C C . ASN C 1 74 ? 15.68000 50.73200 -10.78800 1.000 18.93000 74 ASN C C 1
ATOM 4320 O O . ASN C 1 74 ? 15.54500 49.50500 -10.70600 1.000 17.11000 74 ASN C O 1
ATOM 4325 N N . PHE C 1 75 ? 16.32600 51.46600 -9.86000 1.000 15.03000 75 PHE C N 1
ATOM 4326 C CA . PHE C 1 75 ? 16.96300 50.88200 -8.67300 1.000 14.18000 75 PHE C CA 1
ATOM 4327 C C . PHE C 1 75 ? 16.47500 51.59400 -7.40600 1.000 13.13000 75 PHE C C 1
ATOM 4328 O O . PHE C 1 75 ? 17.20200 52.35100 -6.77100 1.000 14.77000 75 PHE C O 1
ATOM 4336 N N . SER C 1 76 ? 15.22800 51.32300 -7.02700 1.000 13.62000 76 SER C N 1
ATOM 4337 C CA . SER C 1 76 ? 14.66000 51.90600 -5.80800 1.000 15.65000 76 SER C CA 1
ATOM 4338 C C . SER C 1 76 ? 15.55900 51.68400 -4.59600 1.000 14.74000 76 SER C C 1
ATOM 4339 O O . SER C 1 76 ? 16.00800 50.56900 -4.33200 1.000 13.87000 76 SER C O 1
ATOM 4342 N N . GLY C 1 77 ? 15.82400 52.76200 -3.86000 1.000 11.79000 77 GLY C N 1
ATOM 4343 C CA . GLY C 1 77 ? 16.63200 52.69000 -2.65800 1.000 15.46000 77 GLY C CA 1
ATOM 4344 C C . GLY C 1 77 ? 18.12400 52.88500 -2.85300 1.000 15.13000 77 GLY C C 1
ATOM 4345 O O . GLY C 1 77 ? 18.86000 52.92900 -1.85500 1.000 15.58000 77 GLY C O 1
ATOM 4346 N N . GLU C 1 78 ? 18.59800 52.99600 -4.09300 1.000 13.22000 78 GLU C N 1
ATOM 4347 C CA . GLU C 1 78 ? 20.01200 53.18900 -4.38800 1.000 13.00000 78 GLU C CA 1
ATOM 4348 C C . GLU C 1 78 ? 20.27100 54.60600 -4.88300 1.000 11.95000 78 GLU C C 1
ATOM 4349 O O . GLU C 1 78 ? 19.38900 55.24900 -5.44600 1.000 12.96000 78 GLU C O 1
ATOM 4355 N N . ILE C 1 79 ? 21.51500 55.07700 -4.69400 1.000 14.20000 79 ILE C N 1
ATOM 4356 C CA . ILE C 1 79 ? 21.96800 56.35400 -5.24100 1.000 14.65000 79 ILE C CA 1
ATOM 4357 C C . ILE C 1 79 ? 23.27900 56.11800 -5.98300 1.000 12.29000 79 ILE C C 1
ATOM 4358 O O . ILE C 1 79 ? 24.00200 55.15500 -5.71700 1.000 15.11000 79 ILE C O 1
ATOM 4363 N N . SER C 1 80 ? 23.56100 56.99300 -6.94000 1.000 11.57000 80 SER C N 1
ATOM 4364 C CA . SER C 1 80 ? 24.70500 56.85500 -7.82900 1.000 14.89000 80 SER C CA 1
ATOM 4365 C C . SER C 1 80 ? 25.77400 57.88400 -7.50400 1.000 15.04000 80 SER C C 1
ATOM 4366 O O . SER C 1 80 ? 25.49800 58.91300 -6.86900 1.000 14.68000 80 SER C O 1
ATOM 4369 N N . PRO C 1 81 ? 27.01500 57.62800 -7.91500 1.000 15.23000 81 PRO C N 1
ATOM 4370 C CA . PRO C 1 81 ? 28.05100 58.66100 -7.80100 1.000 15.35000 81 PRO C CA 1
ATOM 4371 C C . PRO C 1 81 ? 27.60400 59.97500 -8.40000 1.000 15.79000 81 PRO C C 1
ATOM 4372 O O . PRO C 1 81 ? 27.85100 61.05400 -7.84000 1.000 15.49000 81 PRO C O 1
ATOM 4376 N N . GLU C 1 82 ? 26.89900 59.89400 -9.52500 1.000 15.10000 82 GLU C N 1
ATOM 4377 C CA . GLU C 1 82 ? 26.43100 61.10000 -10.19000 1.000 17.74000 82 GLU C CA 1
ATOM 4378 C C . GLU C 1 82 ? 25.49200 61.89900 -9.28700 1.000 17.00000 82 GLU C C 1
ATOM 4379 O O . GLU C 1 82 ? 25.56300 63.13400 -9.23800 1.000 14.95000 82 GLU C O 1
ATOM 4385 N N . MET C 1 83 ? 24.63700 61.21100 -8.52600 1.000 15.42000 83 MET C N 1
ATOM 4386 C CA . MET C 1 83 ? 23.74200 61.91400 -7.60600 1.000 14.02000 83 MET C CA 1
ATOM 4387 C C . MET C 1 83 ? 24.49000 62.46500 -6.40300 1.000 14.53000 83 MET C C 1
ATOM 4388 O O . MET C 1 83 ? 24.15400 63.54300 -5.88900 1.000 17.41000 83 MET C O 1
ATOM 4393 N N . ILE C 1 84 ? 25.49100 61.73500 -5.92600 1.000 11.56000 84 ILE C N 1
ATOM 4394 C CA . ILE C 1 84 ? 26.32000 62.23800 -4.83400 1.000 14.51000 84 ILE C CA 1
ATOM 4395 C C . ILE C 1 84 ? 27.01900 63.52800 -5.25500 1.000 16.47000 84 ILE C C 1
ATOM 4396 O O . ILE C 1 84 ? 27.03700 64.51900 -4.51300 1.000 14.95000 84 ILE C O 1
ATOM 4401 N N . LYS C 1 85 ? 27.58900 63.54500 -6.46600 1.000 14.04000 85 LYS C N 1
ATOM 4402 C CA . LYS C 1 85 ? 28.21400 64.77600 -6.96400 1.000 14.01000 85 LYS C CA 1
ATOM 4403 C C . LYS C 1 85 ? 27.19200 65.88400 -7.13600 1.000 19.19000 85 LYS C C 1
ATOM 4404 O O . LYS C 1 85 ? 27.51200 67.06900 -6.95800 1.000 17.11000 85 LYS C O 1
ATOM 4410 N N . ASP C 1 86 ? 25.97100 65.51900 -7.51100 1.000 14.02000 86 ASP C N 1
ATOM 4411 C CA . ASP C 1 86 ? 24.88000 66.47900 -7.62700 1.000 19.09000 86 ASP C CA 1
ATOM 4412 C C . ASP C 1 86 ? 24.55600 67.13300 -6.28600 1.000 19.95000 86 ASP C C 1
ATOM 4413 O O . ASP C 1 86 ? 24.05100 68.25800 -6.25700 1.000 22.19000 86 ASP C O 1
ATOM 4418 N N . CYS C 1 87 ? 24.81800 66.44000 -5.17000 1.000 15.50000 87 CYS C N 1
ATOM 4419 C CA . CYS C 1 87 ? 24.71100 66.99500 -3.82900 1.000 16.72000 87 CYS C CA 1
ATOM 4420 C C . CYS C 1 87 ? 25.95700 67.77000 -3.42100 1.000 18.78000 87 CYS C C 1
ATOM 4421 O O . CYS C 1 87 ? 26.01800 68.26000 -2.28800 1.000 21.60000 87 CYS C O 1
ATOM 4424 N N . GLY C 1 88 ? 26.93600 67.88300 -4.31700 1.000 18.78000 88 GLY C N 1
ATOM 4425 C CA . GLY C 1 88 ? 28.13300 68.66300 -4.08200 1.000 21.61000 88 GLY C CA 1
ATOM 4426 C C . GLY C 1 88 ? 29.25500 67.92900 -3.38900 1.000 21.12000 88 GLY C C 1
ATOM 4427 O O . GLY C 1 88 ? 30.22300 68.57200 -2.96900 1.000 21.39000 88 GLY C O 1
ATOM 4428 N N . CYS C 1 89 ? 29.15900 66.60800 -3.25400 1.000 17.86000 89 CYS C N 1
ATOM 4429 C CA . CYS C 1 89 ? 30.12000 65.80200 -2.50800 1.000 14.45000 89 CYS C CA 1
ATOM 4430 C C . CYS C 1 89 ? 31.00100 65.01100 -3.46300 1.000 15.42000 89 CYS C C 1
ATOM 4431 O O . CYS C 1 89 ? 30.51800 64.50300 -4.47000 1.000 19.46000 89 CYS C O 1
ATOM 4434 N N . ASP C 1 90 ? 32.29200 64.89500 -3.13000 1.000 15.77000 90 ASP C N 1
ATOM 4435 C CA . ASP C 1 90 ? 33.27800 64.28800 -4.02100 1.000 18.21000 90 ASP C CA 1
ATOM 4436 C C . ASP C 1 90 ? 33.62900 62.85400 -3.66100 1.000 17.14000 90 ASP C C 1
ATOM 4437 O O . ASP C 1 90 ? 34.26600 62.16500 -4.47400 1.000 17.37000 90 ASP C O 1
ATOM 4442 N N . TRP C 1 91 ? 33.25800 62.39200 -2.47300 1.000 16.27000 91 TRP C N 1
ATOM 4443 C CA . TRP C 1 91 ? 33.79900 61.15700 -1.93000 1.000 15.12000 91 TRP C CA 1
ATOM 4444 C C . TRP C 1 91 ? 32.71800 60.10100 -1.75000 1.000 12.63000 91 TRP C C 1
ATOM 4445 O O . TRP C 1 91 ? 31.53800 60.40300 -1.53900 1.000 13.91000 91 TRP C O 1
ATOM 4456 N N . VAL C 1 92 ? 33.14300 58.84700 -1.77700 1.000 13.78000 92 VAL C N 1
ATOM 4457 C CA . VAL C 1 92 ? 32.24100 57.76000 -1.42300 1.000 15.11000 92 VAL C CA 1
ATOM 4458 C C . VAL C 1 92 ? 33.06200 56.65500 -0.77500 1.000 13.66000 92 VAL C C 1
ATOM 4459 O O . VAL C 1 92 ? 34.19500 56.38600 -1.17900 1.000 14.58000 92 VAL C O 1
ATOM 4463 N N . ILE C 1 93 ? 32.52400 56.09900 0.31100 1.000 12.86000 93 ILE C N 1
ATOM 4464 C CA . ILE C 1 93 ? 33.08300 54.92200 0.96100 1.000 14.85000 93 ILE C CA 1
ATOM 4465 C C . ILE C 1 93 ? 32.50000 53.69800 0.27600 1.000 12.69000 93 ILE C C 1
ATOM 4466 O O . ILE C 1 93 ? 31.27300 53.59000 0.11200 1.000 10.76000 93 ILE C O 1
ATOM 4471 N N . LEU C 1 94 ? 33.36400 52.76700 -0.12100 1.000 12.71000 94 LEU C N 1
ATOM 4472 C CA . LEU C 1 94 ? 32.90500 51.57500 -0.81300 1.000 12.99000 94 LEU C CA 1
ATOM 4473 C C . LEU C 1 94 ? 33.53100 50.35000 -0.17300 1.000 14.42000 94 LEU C C 1
ATOM 4474 O O . LEU C 1 94 ? 34.70600 50.36700 0.22100 1.000 14.06000 94 LEU C O 1
ATOM 4479 N N . GLY C 1 95 ? 32.73500 49.29800 -0.06600 1.000 13.61000 95 GLY C N 1
ATOM 4480 C CA . GLY C 1 95 ? 33.22100 48.08500 0.55000 1.000 12.66000 95 GLY C CA 1
ATOM 4481 C C . GLY C 1 95 ? 33.35400 48.16200 2.05100 1.000 14.23000 95 GLY C C 1
ATOM 4482 O O . GLY C 1 95 ? 34.09500 47.36500 2.63200 1.000 16.02000 95 GLY C O 1
ATOM 4483 N N . HIS C 1 96 ? 32.64700 49.08900 2.70600 1.000 13.06000 96 HIS C N 1
ATOM 4484 C CA . HIS C 1 96 ? 32.75000 49.18800 4.15700 1.000 17.67000 96 HIS C CA 1
ATOM 4485 C C . HIS C 1 96 ? 32.46900 47.83100 4.80600 1.000 15.01000 96 HIS C C 1
ATOM 4486 O O . HIS C 1 96 ? 31.58700 47.09400 4.34700 1.000 16.16000 96 HIS C O 1
ATOM 4493 N N . PRO C 1 97 ? 33.20100 47.45900 5.86400 1.000 14.10000 97 PRO C N 1
ATOM 4494 C CA . PRO C 1 97 ? 32.97800 46.14000 6.47800 1.000 17.69000 97 PRO C CA 1
ATOM 4495 C C . PRO C 1 97 ? 31.52900 45.86800 6.85100 1.000 17.41000 97 PRO C C 1
ATOM 4496 O O . PRO C 1 97 ? 31.07400 44.72400 6.72800 1.000 20.35000 97 PRO C O 1
ATOM 4500 N N . GLU C 1 98 ? 30.76900 46.88900 7.25100 1.000 19.64000 98 GLU C N 1
ATOM 4501 C CA . GLU C 1 98 ? 29.35800 46.66000 7.54800 1.000 21.14000 98 GLU C CA 1
ATOM 4502 C C . GLU C 1 98 ? 28.57900 46.24100 6.29800 1.000 18.36000 98 GLU C C 1
ATOM 4503 O O . GLU C 1 98 ? 27.65400 45.42500 6.38800 1.000 22.14000 98 GLU C O 1
ATOM 4509 N N . ARG C 1 99 ? 28.93400 46.77700 5.11800 1.000 18.79000 99 ARG C N 1
ATOM 4510 C CA . ARG C 1 99 ? 28.27900 46.30700 3.89400 1.000 12.47000 99 ARG C CA 1
ATOM 4511 C C . ARG C 1 99 ? 28.72600 44.89400 3.52700 1.000 14.26000 99 ARG C C 1
ATOM 4512 O O . ARG C 1 99 ? 27.92200 44.10200 3.03800 1.000 13.86000 99 ARG C O 1
ATOM 4520 N N . ARG C 1 100 ? 30.02000 44.58500 3.71300 1.000 13.97000 100 ARG C N 1
ATOM 4521 C CA . ARG C 1 100 ? 30.54000 43.26600 3.36000 1.000 17.41000 100 ARG C CA 1
ATOM 4522 C C . ARG C 1 100 ? 29.92600 42.18600 4.23400 1.000 16.76000 100 ARG C C 1
ATOM 4523 O O . ARG C 1 100 ? 29.66800 41.07000 3.76200 1.000 19.48000 100 ARG C O 1
ATOM 4531 N N . THR C 1 101 ? 29.70500 42.49000 5.51200 1.000 16.54000 101 THR C N 1
ATOM 4532 C CA . THR C 1 101 ? 29.21100 41.48700 6.46800 1.000 18.71000 101 THR C CA 1
ATOM 4533 C C . THR C 1 101 ? 27.68600 41.53000 6.52900 1.000 21.62000 101 THR C C 1
ATOM 4534 O O . THR C 1 101 ? 27.01600 40.64600 5.99200 1.000 20.94000 101 THR C O 1
ATOM 4538 N N . ILE C 1 102 ? 27.12400 42.57500 7.13900 1.000 21.52000 102 ILE C N 1
ATOM 4539 C CA . ILE C 1 102 ? 25.67700 42.59900 7.37400 1.000 21.35000 102 ILE C CA 1
ATOM 4540 C C . ILE C 1 102 ? 24.90000 42.47000 6.06700 1.000 22.20000 102 ILE C C 1
ATOM 4541 O O . ILE C 1 102 ? 23.88800 41.76300 5.99800 1.000 24.54000 102 ILE C O 1
ATOM 4546 N N . PHE C 1 103 ? 25.34700 43.15800 5.01300 1.000 20.49000 103 PHE C N 1
ATOM 4547 C CA . PHE C 1 103 ? 24.64000 43.15900 3.74200 1.000 21.09000 103 PHE C CA 1
ATOM 4548 C C . PHE C 1 103 ? 25.26000 42.22900 2.71200 1.000 19.94000 103 PHE C C 1
ATOM 4549 O O . PHE C 1 103 ? 24.79200 42.19600 1.56900 1.000 23.42000 103 PHE C O 1
ATOM 4557 N N . SER C 1 104 ? 26.29000 41.46800 3.09300 1.000 19.59000 104 SER C N 1
ATOM 4558 C CA . SER C 1 104 ? 26.82400 40.38000 2.27300 1.000 19.63000 104 SER C CA 1
ATOM 4559 C C . SER C 1 104 ? 27.22800 40.84100 0.87700 1.000 18.72000 104 SER C C 1
ATOM 4560 O O . SER C 1 104 ? 27.09700 40.08800 -0.09100 1.000 20.79000 104 SER C O 1
ATOM 4563 N N . GLU C 1 105 ? 27.71800 42.06800 0.75400 1.000 14.14000 105 GLU C N 1
ATOM 4564 C CA . GLU C 1 105 ? 28.17000 42.55600 -0.54000 1.000 17.64000 105 GLU C CA 1
ATOM 4565 C C . GLU C 1 105 ? 29.43100 41.82000 -0.97200 1.000 15.11000 105 GLU C C 1
ATOM 4566 O O . GLU C 1 105 ? 30.46900 41.93500 -0.29900 1.000 17.30000 105 GLU C O 1
ATOM 4572 N N . PRO C 1 106 ? 29.39700 41.07800 -2.07200 1.000 18.90000 106 PRO C N 1
ATOM 4573 C CA . PRO C 1 106 ? 30.59300 40.36200 -2.53600 1.000 16.83000 106 PRO C CA 1
ATOM 4574 C C . PRO C 1 106 ? 31.60400 41.28900 -3.19800 1.000 17.97000 106 PRO C C 1
ATOM 4575 O O . PRO C 1 106 ? 31.28800 42.39100 -3.64400 1.000 14.27000 106 PRO C O 1
ATOM 4579 N N . ASP C 1 107 ? 32.84700 40.80400 -3.26800 1.000 18.82000 107 ASP C N 1
ATOM 4580 C CA . ASP C 1 107 ? 33.91800 41.59600 -3.86600 1.000 19.27000 107 ASP C CA 1
ATOM 4581 C C . ASP C 1 107 ? 33.58000 42.02000 -5.29300 1.000 17.14000 107 ASP C C 1
ATOM 4582 O O . ASP C 1 107 ? 33.90400 43.13800 -5.70300 1.000 16.82000 107 ASP C O 1
ATOM 4587 N N . SER C 1 108 ? 32.93500 41.14100 -6.06900 1.000 18.87000 108 SER C N 1
ATOM 4588 C CA . SER C 1 108 ? 32.64100 41.47400 -7.46200 1.000 21.88000 108 SER C CA 1
ATOM 4589 C C . SER C 1 108 ? 31.66100 42.63300 -7.57400 1.000 18.95000 108 SER C C 1
ATOM 4590 O O . SER C 1 108 ? 31.73100 43.40700 -8.53500 1.000 17.35000 108 SER C O 1
ATOM 4593 N N . PHE C 1 109 ? 30.73900 42.74800 -6.61300 1.000 15.79000 109 PHE C N 1
ATOM 4594 C CA . PHE C 1 109 ? 29.79100 43.86000 -6.56900 1.000 19.04000 109 PHE C CA 1
ATOM 4595 C C . PHE C 1 109 ? 30.49900 45.15300 -6.19000 1.000 14.58000 109 PHE C C 1
ATOM 4596 O O . PHE C 1 109 ? 30.33300 46.19400 -6.84800 1.000 11.93000 109 PHE C O 1
ATOM 4604 N N . ILE C 1 110 ? 31.32700 45.09200 -5.14600 1.000 12.48000 110 ILE C N 1
ATOM 4605 C CA . ILE C 1 110 ? 32.12100 46.24900 -4.75800 1.000 14.80000 110 ILE C CA 1
ATOM 4606 C C . ILE C 1 110 ? 33.00600 46.69000 -5.91900 1.000 15.56000 110 ILE C C 1
ATOM 4607 O O . ILE C 1 110 ? 33.16300 47.88700 -6.18000 1.000 12.76000 110 ILE C O 1
ATOM 4612 N N . ALA C 1 111 ? 33.56900 45.72400 -6.65700 1.000 14.14000 111 ALA C N 1
ATOM 4613 C CA . ALA C 1 111 ? 34.39300 46.05600 -7.82000 1.000 15.75000 111 ALA C CA 1
ATOM 4614 C C . ALA C 1 111 ? 33.60000 46.84100 -8.86000 1.000 15.94000 111 ALA C C 1
ATOM 4615 O O . ALA C 1 111 ? 34.08800 47.83600 -9.41000 1.000 16.13000 111 ALA C O 1
ATOM 4617 N N . GLU C 1 112 ? 32.37400 46.40200 -9.15700 1.000 13.36000 112 GLU C N 1
ATOM 4618 C CA . GLU C 1 112 ? 31.56600 47.14100 -10.11500 1.000 14.96000 112 GLU C CA 1
ATOM 4619 C C . GLU C 1 112 ? 31.32000 48.56500 -9.63400 1.000 13.31000 112 GLU C C 1
ATOM 4620 O O . GLU C 1 112 ? 31.33700 49.50800 -10.43100 1.000 14.87000 112 GLU C O 1
ATOM 4626 N N . LYS C 1 113 ? 31.09600 48.73900 -8.32400 1.000 12.89000 113 LYS C N 1
ATOM 4627 C CA . LYS C 1 113 ? 30.87300 50.08300 -7.78800 1.000 11.78000 113 LYS C CA 1
ATOM 4628 C C . LYS C 1 113 ? 32.12500 50.93400 -7.90100 1.000 14.82000 113 LYS C C 1
ATOM 4629 O O . LYS C 1 113 ? 32.05800 52.12100 -8.25200 1.000 12.47000 113 LYS C O 1
ATOM 4635 N N . VAL C 1 114 ? 33.27000 50.36600 -7.52900 1.000 10.43000 114 VAL C N 1
ATOM 4636 C CA . VAL C 1 114 ? 34.50300 51.12800 -7.57500 1.000 12.93000 114 VAL C CA 1
ATOM 4637 C C . VAL C 1 114 ? 34.80100 51.55900 -9.00600 1.000 14.46000 114 VAL C C 1
ATOM 4638 O O . VAL C 1 114 ? 35.17700 52.71000 -9.26300 1.000 15.07000 114 VAL C O 1
ATOM 4642 N N . ALA C 1 115 ? 34.60000 50.65600 -9.96100 1.000 14.32000 115 ALA C N 1
ATOM 4643 C CA . ALA C 1 115 ? 34.88100 50.98300 -11.35200 1.000 15.81000 115 ALA C CA 1
ATOM 4644 C C . ALA C 1 115 ? 33.99800 52.12800 -11.82700 1.000 18.42000 115 ALA C C 1
ATOM 4645 O O . ALA C 1 115 ? 34.47500 53.08500 -12.44800 1.000 18.46000 115 ALA C O 1
ATOM 4647 N N . HIS C 1 116 ? 32.69600 52.05200 -11.54900 1.000 14.80000 116 HIS C N 1
ATOM 4648 C CA . HIS C 1 116 ? 31.84200 53.12300 -12.03300 1.000 14.81000 116 HIS C CA 1
ATOM 4649 C C . HIS C 1 116 ? 32.09200 54.42500 -11.27000 1.000 16.11000 116 HIS C C 1
ATOM 4650 O O . HIS C 1 116 ? 32.04200 55.51300 -11.86400 1.000 14.94000 116 HIS C O 1
ATOM 4657 N N . ALA C 1 117 ? 32.41200 54.33700 -9.97500 1.000 14.44000 117 ALA C N 1
ATOM 4658 C CA . ALA C 1 117 ? 32.79300 55.53700 -9.23300 1.000 16.83000 117 ALA C CA 1
ATOM 4659 C C . ALA C 1 117 ? 34.05600 56.17100 -9.81800 1.000 14.36000 117 ALA C C 1
ATOM 4660 O O . ALA C 1 117 ? 34.17400 57.40000 -9.87300 1.000 15.63000 117 ALA C O 1
ATOM 4662 N N . GLN C 1 118 ? 35.01500 55.34500 -10.24600 1.000 14.74000 118 GLN C N 1
ATOM 4663 C CA . GLN C 1 118 ? 36.18700 55.86600 -10.94900 1.000 19.81000 118 GLN C CA 1
ATOM 4664 C C . GLN C 1 118 ? 35.77700 56.56600 -12.23400 1.000 19.43000 118 GLN C C 1
ATOM 4665 O O . GLN C 1 118 ? 36.24500 57.67800 -12.52300 1.000 20.53000 118 GLN C O 1
ATOM 4671 N N . GLU C 1 119 ? 34.86800 55.94800 -12.99500 1.000 17.48000 119 GLU C N 1
ATOM 4672 C CA A GLU C 1 119 ? 34.37700 56.54700 -14.23600 0.500 21.38000 119 GLU C CA 1
ATOM 4673 C CA B GLU C 1 119 ? 34.43900 56.57800 -14.23700 0.500 21.38000 119 GLU C CA 1
ATOM 4674 C C . GLU C 1 119 ? 33.71800 57.88900 -13.97300 1.000 19.00000 119 GLU C C 1
ATOM 4675 O O . GLU C 1 119 ? 33.85900 58.82900 -14.75700 1.000 19.01000 119 GLU C O 1
ATOM 4686 N N . ALA C 1 120 ? 32.96800 57.97800 -12.88600 1.000 17.39000 120 ALA C N 1
ATOM 4687 C CA . ALA C 1 120 ? 32.22400 59.18300 -12.57600 1.000 18.67000 120 ALA C CA 1
ATOM 4688 C C . ALA C 1 120 ? 33.08700 60.26600 -11.96000 1.000 18.06000 120 ALA C C 1
ATOM 4689 O O . ALA C 1 120 ? 32.57100 61.35000 -11.68000 1.000 21.09000 120 ALA C O 1
ATOM 4691 N N . GLY C 1 121 ? 34.37300 60.00900 -11.73800 1.000 16.59000 121 GLY C N 1
ATOM 4692 C CA . GLY C 1 121 ? 35.23400 61.02200 -11.16500 1.000 20.17000 121 GLY C CA 1
ATOM 4693 C C . GLY C 1 121 ? 35.17400 61.16100 -9.65900 1.000 19.24000 121 GLY C C 1
ATOM 4694 O O . GLY C 1 121 ? 35.59800 62.19300 -9.13400 1.000 21.00000 121 GLY C O 1
ATOM 4695 N N . MET C 1 122 ? 34.68100 60.14900 -8.94400 1.000 15.28000 122 MET C N 1
ATOM 4696 C CA . MET C 1 122 ? 34.66300 60.19100 -7.49200 1.000 16.53000 122 MET C CA 1
ATOM 4697 C C . MET C 1 122 ? 36.05700 59.98700 -6.91900 1.000 17.44000 122 MET C C 1
ATOM 4698 O O . MET C 1 122 ? 36.94400 59.41100 -7.54600 1.000 17.26000 122 MET C O 1
ATOM 4703 N N . LYS C 1 123 ? 36.21700 60.41700 -5.68000 1.000 16.05000 123 LYS C N 1
ATOM 4704 C CA . LYS C 1 123 ? 37.29600 59.93700 -4.83700 1.000 13.34000 123 LYS C CA 1
ATOM 4705 C C . LYS C 1 123 ? 36.68800 58.87600 -3.93000 1.000 17.06000 123 LYS C C 1
ATOM 4706 O O . LYS C 1 123 ? 35.52700 58.99600 -3.52500 1.000 13.91000 123 LYS C O 1
ATOM 4712 N N . ILE C 1 124 ? 37.43700 57.80200 -3.68200 1.000 15.05000 124 ILE C N 1
ATOM 4713 C CA . ILE C 1 124 ? 36.89200 56.58600 -3.07600 1.000 13.47000 124 ILE C CA 1
ATOM 4714 C C . ILE C 1 124 ? 37.71800 56.22400 -1.85200 1.000 13.63000 124 ILE C C 1
ATOM 4715 O O . ILE C 1 124 ? 38.95100 56.20600 -1.92300 1.000 13.94000 124 ILE C O 1
ATOM 4720 N N . ILE C 1 125 ? 37.04200 55.91600 -0.74300 1.000 13.89000 125 ILE C N 1
ATOM 4721 C CA . ILE C 1 125 ? 37.65500 55.24700 0.40300 1.000 14.69000 125 ILE C CA 1
ATOM 4722 C C . ILE C 1 125 ? 37.27000 53.77600 0.26700 1.000 15.37000 125 ILE C C 1
ATOM 4723 O O . ILE C 1 125 ? 36.13200 53.40000 0.54300 1.000 14.67000 125 ILE C O 1
ATOM 4728 N N . ALA C 1 126 ? 38.19500 52.94700 -0.22400 1.000 14.74000 126 ALA C N 1
ATOM 4729 C CA . ALA C 1 126 ? 37.90700 51.54800 -0.50200 1.000 15.22000 126 ALA C CA 1
ATOM 4730 C C . ALA C 1 126 ? 38.36800 50.72700 0.69100 1.000 13.39000 126 ALA C C 1
ATOM 4731 O O . ALA C 1 126 ? 39.52200 50.84600 1.12200 1.000 15.46000 126 ALA C O 1
ATOM 4733 N N . CYS C 1 127 ? 37.46800 49.94200 1.25100 1.000 15.71000 127 CYS C N 1
ATOM 4734 C CA . CYS C 1 127 ? 37.72700 49.30000 2.53600 1.000 15.92000 127 CYS C CA 1
ATOM 4735 C C . CYS C 1 127 ? 38.05300 47.82100 2.37700 1.000 19.15000 127 CYS C C 1
ATOM 4736 O O . CYS C 1 127 ? 37.47600 47.13400 1.53300 1.000 16.03000 127 CYS C O 1
ATOM 4739 N N . LEU C 1 128 ? 38.98700 47.35200 3.21000 1.000 16.82000 128 LEU C N 1
ATOM 4740 C CA . LEU C 1 128 ? 39.37300 45.95600 3.36600 1.000 16.91000 128 LEU C CA 1
ATOM 4741 C C . LEU C 1 128 ? 39.01400 45.52400 4.77400 1.000 18.20000 128 LEU C C 1
ATOM 4742 O O . LEU C 1 128 ? 38.99900 46.35000 5.68300 1.000 19.48000 128 LEU C O 1
ATOM 4747 N N . CYS C 1 129 ? 38.74600 44.23400 4.96700 1.000 20.56000 129 CYS C N 1
ATOM 4748 C CA . CYS C 1 129 ? 38.49700 43.79700 6.33600 1.000 23.19000 129 CYS C CA 1
ATOM 4749 C C . CYS C 1 129 ? 38.75000 42.30600 6.49900 1.000 24.22000 129 CYS C C 1
ATOM 4750 O O . CYS C 1 129 ? 38.52700 41.51100 5.58100 1.000 27.35000 129 CYS C O 1
ATOM 4753 N N . GLU C 1 130 ? 39.22400 41.94900 7.68900 1.000 21.81000 130 GLU C N 1
ATOM 4754 C CA . GLU C 1 130 ? 39.46500 40.56700 8.07300 1.000 26.59000 130 GLU C CA 1
ATOM 4755 C C . GLU C 1 130 ? 38.54800 40.24300 9.24000 1.000 24.13000 130 GLU C C 1
ATOM 4756 O O . GLU C 1 130 ? 38.58000 40.92900 10.27000 1.000 24.65000 130 GLU C O 1
ATOM 4762 N N . THR C 1 131 ? 37.71900 39.22700 9.06900 1.000 28.11000 131 THR C N 1
ATOM 4763 C CA . THR C 1 131 ? 36.78700 38.84000 10.11100 1.000 30.99000 131 THR C CA 1
ATOM 4764 C C . THR C 1 131 ? 37.50000 38.05200 11.21300 1.000 29.54000 131 THR C C 1
ATOM 4765 O O . THR C 1 131 ? 38.64100 37.60700 11.06500 1.000 30.00000 131 THR C O 1
ATOM 4769 N N . THR C 1 132 ? 36.81400 37.90200 12.35000 1.000 31.60000 132 THR C N 1
ATOM 4770 C CA . THR C 1 132 ? 37.33500 37.07300 13.43600 1.000 32.14000 132 THR C CA 1
ATOM 4771 C C . THR C 1 132 ? 37.64900 35.66400 12.94000 1.000 34.83000 132 THR C C 1
ATOM 4772 O O . THR C 1 132 ? 38.75000 35.14000 13.15600 1.000 32.50000 132 THR C O 1
ATOM 4776 N N . GLU C 1 133 ? 36.68200 35.04900 12.25600 1.000 28.88000 133 GLU C N 1
ATOM 4777 C CA . GLU C 1 133 ? 36.87800 33.75000 11.62100 1.000 37.26000 133 GLU C CA 1
ATOM 4778 C C . GLU C 1 133 ? 38.12500 33.72100 10.73700 1.000 39.84000 133 GLU C C 1
ATOM 4779 O O . GLU C 1 133 ? 38.93600 32.79300 10.82900 1.000 40.00000 133 GLU C O 1
ATOM 4785 N N . ASP C 1 134 ? 38.29600 34.72900 9.86800 1.000 31.93000 134 ASP C N 1
ATOM 4786 C CA . ASP C 1 134 ? 39.47500 34.75500 9.00000 1.000 35.67000 134 ASP C CA 1
ATOM 4787 C C . ASP C 1 134 ? 40.75700 34.70300 9.82000 1.000 36.52000 134 ASP C C 1
ATOM 4788 O O . ASP C 1 134 ? 41.71400 34.01100 9.45300 1.000 38.72000 134 ASP C O 1
ATOM 4793 N N . ARG C 1 135 ? 40.79300 35.43300 10.93800 1.000 34.02000 135 ARG C N 1
ATOM 4794 C CA . ARG C 1 135 ? 41.99300 35.46100 11.76400 1.000 36.98000 135 ARG C CA 1
ATOM 4795 C C . ARG C 1 135 ? 42.25600 34.10000 12.39400 1.000 41.75000 135 ARG C C 1
ATOM 4796 O O . ARG C 1 135 ? 43.40700 33.65100 12.46000 1.000 41.18000 135 ARG C O 1
ATOM 4804 N N . LYS C 1 136 ? 41.19900 33.41800 12.84200 1.000 41.12000 136 LYS C N 1
ATOM 4805 C CA . LYS C 1 136 ? 41.38600 32.15300 13.54700 1.000 45.66000 136 LYS C CA 1
ATOM 4806 C C . LYS C 1 136 ? 41.73200 31.02100 12.58600 1.000 45.16000 136 LYS C C 1
ATOM 4807 O O . LYS C 1 136 ? 42.53800 30.14600 12.92100 1.000 47.05000 136 LYS C O 1
ATOM 4813 N N . GLU C 1 137 ? 41.14300 31.02300 11.39200 1.000 46.60000 137 GLU C N 1
ATOM 4814 C CA . GLU C 1 137 ? 41.50400 30.05600 10.36200 1.000 43.92000 137 GLU C CA 1
ATOM 4815 C C . GLU C 1 137 ? 42.81700 30.39200 9.66800 1.000 41.41000 137 GLU C C 1
ATOM 4816 O O . GLU C 1 137 ? 43.20000 29.68700 8.72900 1.000 44.62000 137 GLU C O 1
ATOM 4822 N N . GLY C 1 138 ? 43.51000 31.43900 10.10400 1.000 43.18000 138 GLY C N 1
ATOM 4823 C CA . GLY C 1 138 ? 44.79300 31.79200 9.53400 1.000 43.90000 138 GLY C CA 1
ATOM 4824 C C . GLY C 1 138 ? 44.77100 32.20700 8.08100 1.000 44.01000 138 GLY C C 1
ATOM 4825 O O . GLY C 1 138 ? 45.80300 32.11000 7.41200 1.000 43.67000 138 GLY C O 1
ATOM 4826 N N . ARG C 1 139 ? 43.63300 32.67700 7.56500 1.000 39.47000 139 ARG C N 1
ATOM 4827 C CA . ARG C 1 139 ? 43.52900 33.05700 6.16000 1.000 39.45000 139 ARG C CA 1
ATOM 4828 C C . ARG C 1 139 ? 43.53100 34.57500 5.95300 1.000 40.41000 139 ARG C C 1
ATOM 4829 O O . ARG C 1 139 ? 42.94200 35.06300 4.98100 1.000 38.65000 139 ARG C O 1
ATOM 4837 N N . THR C 1 140 ? 44.21900 35.32200 6.82600 1.000 41.95000 140 THR C N 1
ATOM 4838 C CA . THR C 1 140 ? 44.30200 36.77900 6.69400 1.000 36.87000 140 THR C CA 1
ATOM 4839 C C . THR C 1 140 ? 44.86400 37.18900 5.33900 1.000 35.91000 140 THR C C 1
ATOM 4840 O O . THR C 1 140 ? 44.29600 38.04700 4.65300 1.000 33.16000 140 THR C O 1
ATOM 4844 N N . LYS C 1 141 ? 46.00500 36.60900 4.95400 1.000 34.95000 141 LYS C N 1
ATOM 4845 C CA . LYS C 1 141 ? 46.61100 36.93100 3.66600 1.000 35.68000 141 LYS C CA 1
ATOM 4846 C C . LYS C 1 141 ? 45.67100 36.57500 2.52500 1.000 32.04000 141 LYS C C 1
ATOM 4847 O O . LYS C 1 141 ? 45.47000 37.36800 1.59900 1.000 26.59000 141 LYS C O 1
ATOM 4853 N N . GLU C 1 142 ? 45.06000 35.39600 2.60000 1.000 27.32000 142 GLU C N 1
ATOM 4854 C CA . GLU C 1 142 ? 44.17100 34.93900 1.54200 1.000 28.08000 142 GLU C CA 1
ATOM 4855 C C . GLU C 1 142 ? 43.01000 35.90300 1.33200 1.000 27.16000 142 GLU C C 1
ATOM 4856 O O . GLU C 1 142 ? 42.69500 36.27000 0.19300 1.000 24.31000 142 GLU C O 1
ATOM 4862 N N . VAL C 1 143 ? 42.35500 36.32600 2.41900 1.000 24.69000 143 VAL C N 1
ATOM 4863 C CA . VAL C 1 143 ? 41.17000 37.16400 2.25100 1.000 27.14000 143 VAL C CA 1
ATOM 4864 C C . VAL C 1 143 ? 41.56700 38.57500 1.82700 1.000 22.00000 143 VAL C C 1
ATOM 4865 O O . VAL C 1 143 ? 40.93800 39.16100 0.94000 1.000 24.77000 143 VAL C O 1
ATOM 4869 N N . LEU C 1 144 ? 42.61500 39.14000 2.44100 1.000 22.01000 144 LEU C N 1
ATOM 4870 C CA . LEU C 1 144 ? 43.02800 40.49700 2.09500 1.000 21.27000 144 LEU C CA 1
ATOM 4871 C C . LEU C 1 144 ? 43.54800 40.56700 0.66700 1.000 21.75000 144 LEU C C 1
ATOM 4872 O O . LEU C 1 144 ? 43.35900 41.58200 -0.01600 1.000 21.10000 144 LEU C O 1
ATOM 4877 N N . PHE C 1 145 ? 44.22700 39.51200 0.20500 1.000 19.34000 145 PHE C N 1
ATOM 4878 C CA . PHE C 1 145 ? 44.74000 39.51900 -1.16000 1.000 22.81000 145 PHE C CA 1
ATOM 4879 C C . PHE C 1 145 ? 43.60400 39.41300 -2.17100 1.000 19.48000 145 PHE C C 1
ATOM 4880 O O . PHE C 1 145 ? 43.64400 40.05400 -3.22800 1.000 19.00000 145 PHE C O 1
ATOM 4888 N N . LYS C 1 146 ? 42.58200 38.60700 -1.86800 1.000 19.61000 146 LYS C N 1
ATOM 4889 C CA . LYS C 1 146 ? 41.43200 38.52300 -2.76500 1.000 18.78000 146 LYS C CA 1
ATOM 4890 C C . LYS C 1 146 ? 40.71400 39.86400 -2.85800 1.000 20.56000 146 LYS C C 1
ATOM 4891 O O . LYS C 1 146 ? 40.35000 40.31300 -3.95500 1.000 18.20000 146 LYS C O 1
ATOM 4897 N N . GLN C 1 147 ? 40.51600 40.52000 -1.71100 1.000 18.30000 147 GLN C N 1
ATOM 4898 C CA . GLN C 1 147 ? 39.86700 41.82800 -1.69200 1.000 18.54000 147 GLN C CA 1
ATOM 4899 C C . GLN C 1 147 ? 40.67700 42.85100 -2.47000 1.000 19.11000 147 GLN C C 1
ATOM 4900 O O . GLN C 1 147 ? 40.11900 43.68200 -3.19800 1.000 19.13000 147 GLN C O 1
ATOM 4906 N N . LEU C 1 148 ? 41.99600 42.81800 -2.31300 1.000 16.86000 148 LEU C N 1
ATOM 4907 C CA . LEU C 1 148 ? 42.83800 43.79400 -2.99100 1.000 16.37000 148 LEU C CA 1
ATOM 4908 C C . LEU C 1 148 ? 42.86700 43.54600 -4.49300 1.000 15.32000 148 LEU C C 1
ATOM 4909 O O . LEU C 1 148 ? 42.80100 44.49100 -5.29400 1.000 15.25000 148 LEU C O 1
ATOM 4914 N N . LYS C 1 149 ? 42.99600 42.28400 -4.89500 1.000 17.73000 149 LYS C N 1
ATOM 4915 C CA . LYS C 1 149 ? 42.99300 41.94800 -6.31100 1.000 18.31000 149 LYS C CA 1
ATOM 4916 C C . LYS C 1 149 ? 41.70700 42.42400 -6.96700 1.000 18.54000 149 LYS C C 1
ATOM 4917 O O . LYS C 1 149 ? 41.72900 42.96000 -8.08100 1.000 15.81000 149 LYS C O 1
ATOM 4923 N N . SER C 1 150 ? 40.58200 42.26600 -6.26200 1.000 20.65000 150 SER C N 1
ATOM 4924 C CA A SER C 1 150 ? 39.29900 42.73400 -6.77700 0.630 18.93000 150 SER C CA 1
ATOM 4925 C CA B SER C 1 150 ? 39.30600 42.73400 -6.78900 0.370 18.91000 150 SER C CA 1
ATOM 4926 C C . SER C 1 150 ? 39.28600 44.25300 -6.91500 1.000 16.23000 150 SER C C 1
ATOM 4927 O O . SER C 1 150 ? 38.88100 44.79000 -7.94600 1.000 18.96000 150 SER C O 1
ATOM 4932 N N . LEU C 1 151 ? 39.71900 44.96600 -5.87300 1.000 17.01000 151 LEU C N 1
ATOM 4933 C CA . LEU C 1 151 ? 39.74700 46.42900 -5.94600 1.000 15.72000 151 LEU C CA 1
ATOM 4934 C C . LEU C 1 151 ? 40.66600 46.91000 -7.06200 1.000 16.67000 151 LEU C C 1
ATOM 4935 O O . LEU C 1 151 ? 40.28700 47.76600 -7.87000 1.000 14.91000 151 LEU C O 1
ATOM 4940 N N . ALA C 1 152 ? 41.88400 46.36100 -7.12300 1.000 15.35000 152 ALA C N 1
ATOM 4941 C CA . ALA C 1 152 ? 42.87300 46.83600 -8.08300 1.000 18.73000 152 ALA C CA 1
ATOM 4942 C C . ALA C 1 152 ? 42.40500 46.65200 -9.51900 1.000 16.96000 152 ALA C C 1
ATOM 4943 O O . ALA C 1 152 ? 42.78500 47.43300 -10.40400 1.000 17.48000 152 ALA C O 1
ATOM 4945 N N . GLY C 1 153 ? 41.59600 45.62300 -9.77900 1.000 18.28000 153 GLY C N 1
ATOM 4946 C CA . GLY C 1 153 ? 41.07800 45.44300 -11.12100 1.000 19.95000 153 GLY C CA 1
ATOM 4947 C C . GLY C 1 153 ? 40.11300 46.53000 -11.53000 1.000 18.66000 153 GLY C C 1
ATOM 4948 O O . GLY C 1 153 ? 39.96200 46.80700 -12.72600 1.000 15.47000 153 GLY C O 1
ATOM 4949 N N . ALA C 1 154 ? 39.48200 47.17100 -10.55400 1.000 15.92000 154 ALA C N 1
ATOM 4950 C CA . ALA C 1 154 ? 38.49600 48.21700 -10.77200 1.000 17.92000 154 ALA C CA 1
ATOM 4951 C C . ALA C 1 154 ? 39.07800 49.62300 -10.69100 1.000 16.22000 154 ALA C C 1
ATOM 4952 O O . ALA C 1 154 ? 38.32100 50.58700 -10.78200 1.000 19.33000 154 ALA C O 1
ATOM 4954 N N . ILE C 1 155 ? 40.38900 49.77000 -10.48800 1.000 19.18000 155 ILE C N 1
ATOM 4955 C CA . ILE C 1 155 ? 41.00800 51.07500 -10.27400 1.000 13.23000 155 ILE C CA 1
ATOM 4956 C C . ILE C 1 155 ? 42.05600 51.31800 -11.35000 1.000 20.83000 155 ILE C C 1
ATOM 4957 O O . ILE C 1 155 ? 43.01400 50.54700 -11.47900 1.000 17.27000 155 ILE C O 1
ATOM 4962 N N . ARG C 1 156 ? 41.90300 52.41100 -12.09100 1.000 19.39000 156 ARG C N 1
ATOM 4963 C CA . ARG C 1 156 ? 42.92900 52.83000 -13.03300 1.000 22.17000 156 ARG C CA 1
ATOM 4964 C C . ARG C 1 156 ? 43.52700 54.18000 -12.68500 1.000 24.25000 156 ARG C C 1
ATOM 4965 O O . ARG C 1 156 ? 44.51100 54.58600 -13.31600 1.000 26.68000 156 ARG C O 1
ATOM 4973 N N . ASP C 1 157 ? 42.96700 54.89100 -11.70800 1.000 17.63000 157 ASP C N 1
ATOM 4974 C CA . ASP C 1 157 ? 43.50700 56.17300 -11.26700 1.000 17.68000 157 ASP C CA 1
ATOM 4975 C C . ASP C 1 157 ? 43.60300 56.08400 -9.74500 1.000 22.06000 157 ASP C C 1
ATOM 4976 O O . ASP C 1 157 ? 42.64100 56.38600 -9.03600 1.000 18.81000 157 ASP C O 1
ATOM 4981 N N . TRP C 1 158 ? 44.76600 55.65100 -9.25200 1.000 16.20000 158 TRP C N 1
ATOM 4982 C CA . TRP C 1 158 ? 44.96300 55.49000 -7.82000 1.000 15.19000 158 TRP C CA 1
ATOM 4983 C C . TRP C 1 158 ? 45.09100 56.81300 -7.08000 1.000 17.44000 158 TRP C C 1
ATOM 4984 O O . TRP C 1 158 ? 45.00000 56.81300 -5.84900 1.000 17.96000 158 TRP C O 1
ATOM 4995 N N . SER C 1 159 ? 45.30600 57.93000 -7.78200 1.000 14.54000 159 SER C N 1
ATOM 4996 C CA . SER C 1 159 ? 45.40900 59.22100 -7.10500 1.000 17.01000 159 SER C CA 1
ATOM 4997 C C . SER C 1 159 ? 44.11700 59.59700 -6.39300 1.000 19.66000 159 SER C C 1
ATOM 4998 O O . SER C 1 159 ? 44.14400 60.42200 -5.47300 1.000 23.08000 159 SER C O 1
ATOM 5001 N N . ARG C 1 160 ? 42.99100 59.02400 -6.81300 1.000 19.04000 160 ARG C N 1
ATOM 5002 C CA . ARG C 1 160 ? 41.68400 59.30600 -6.24000 1.000 18.46000 160 ARG C CA 1
ATOM 5003 C C . ARG C 1 160 ? 41.19100 58.18400 -5.33600 1.000 20.34000 160 ARG C C 1
ATOM 5004 O O . ARG C 1 160 ? 39.98000 58.04100 -5.13800 1.000 17.69000 160 ARG C O 1
ATOM 5012 N N . VAL C 1 161 ? 42.09100 57.36900 -4.80400 1.000 13.90000 161 VAL C N 1
ATOM 5013 C CA . VAL C 1 161 ? 41.70000 56.23500 -3.97100 1.000 16.94000 161 VAL C CA 1
ATOM 5014 C C . VAL C 1 161 ? 42.50300 56.27300 -2.68500 1.000 15.90000 161 VAL C C 1
ATOM 5015 O O . VAL C 1 161 ? 43.70600 56.54900 -2.69500 1.000 18.69000 161 VAL C O 1
ATOM 5019 N N . VAL C 1 162 ? 41.83500 55.97000 -1.58700 1.000 14.65000 162 VAL C N 1
ATOM 5020 C CA . VAL C 1 162 ? 42.45500 55.70000 -0.30500 1.000 14.33000 162 VAL C CA 1
ATOM 5021 C C . VAL C 1 162 ? 41.99300 54.30900 0.11500 1.000 16.54000 162 VAL C C 1
ATOM 5022 O O . VAL C 1 162 ? 40.84000 53.93000 -0.13400 1.000 13.52000 162 VAL C O 1
ATOM 5026 N N . LEU C 1 163 ? 42.89200 53.53200 0.71200 1.000 12.48000 163 LEU C N 1
ATOM 5027 C CA . LEU C 1 163 ? 42.51700 52.23100 1.24500 1.000 15.68000 163 LEU C CA 1
ATOM 5028 C C . LEU C 1 163 ? 42.39900 52.28100 2.76000 1.000 14.54000 163 LEU C C 1
ATOM 5029 O O . LEU C 1 163 ? 43.20100 52.93800 3.43100 1.000 18.49000 163 LEU C O 1
ATOM 5034 N N . ALA C 1 164 ? 41.41100 51.55900 3.29100 1.000 11.63000 164 ALA C N 1
ATOM 5035 C CA . ALA C 1 164 ? 41.19700 51.44300 4.73200 1.000 14.13000 164 ALA C CA 1
ATOM 5036 C C . ALA C 1 164 ? 41.06200 49.97800 5.12400 1.000 18.97000 164 ALA C C 1
ATOM 5037 O O . ALA C 1 164 ? 40.36500 49.20400 4.45900 1.000 20.81000 164 ALA C O 1
ATOM 5039 N N . PHE C 1 165 ? 41.73000 49.59600 6.21100 1.000 17.28000 165 PHE C N 1
ATOM 5040 C CA . PHE C 1 165 ? 41.71600 48.22100 6.69000 1.000 17.50000 165 PHE C CA 1
ATOM 5041 C C . PHE C 1 165 ? 41.12600 48.16400 8.09000 1.000 18.91000 165 PHE C C 1
ATOM 5042 O O . PHE C 1 165 ? 41.58000 48.88600 8.98600 1.000 17.15000 165 PHE C O 1
ATOM 5050 N N . GLU C 1 166 ? 40.13500 47.29400 8.27700 1.000 17.41000 166 GLU C N 1
ATOM 5051 C CA . GLU C 1 166 ? 39.56400 47.00800 9.58900 1.000 19.00000 166 GLU C CA 1
ATOM 5052 C C . GLU C 1 166 ? 39.87300 45.57000 9.99800 1.000 20.00000 166 GLU C C 1
ATOM 5053 O O . GLU C 1 166 ? 39.61200 44.62800 9.24400 1.000 20.92000 166 GLU C O 1
ATOM 5059 N N . ALA C 1 167 ? 40.44000 45.40600 11.18400 1.000 23.90000 167 ALA C N 1
ATOM 5060 C CA . ALA C 1 167 ? 40.59500 44.09900 11.80800 1.000 20.94000 167 ALA C CA 1
ATOM 5061 C C . ALA C 1 167 ? 39.33200 43.89800 12.62900 1.000 26.84000 167 ALA C C 1
ATOM 5062 O O . ALA C 1 167 ? 39.19300 44.47300 13.71200 1.000 23.13000 167 ALA C O 1
ATOM 5064 N N . LEU C 1 168 ? 38.35900 43.13800 12.08100 1.000 22.78000 168 LEU C N 1
ATOM 5065 C CA . LEU C 1 168 ? 37.07800 42.98500 12.80000 1.000 27.75000 168 LEU C CA 1
ATOM 5066 C C . LEU C 1 168 ? 37.28500 42.24800 14.12000 1.000 34.67000 168 LEU C C 1
ATOM 5067 O O . LEU C 1 168 ? 36.50300 42.45800 15.05700 1.000 32.35000 168 LEU C O 1
ATOM 5072 N N . TRP C 1 169 ? 38.31400 41.40800 14.21000 1.000 32.96000 169 TRP C N 1
ATOM 5073 C CA . TRP C 1 169 ? 38.61100 40.70400 15.46200 1.000 37.21000 169 TRP C CA 1
ATOM 5074 C C . TRP C 1 169 ? 39.18000 41.62900 16.54700 1.000 38.80000 169 TRP C C 1
ATOM 5075 O O . TRP C 1 169 ? 39.42400 41.16500 17.66900 1.000 41.73000 169 TRP C O 1
ATOM 5086 N N . ALA C 1 170 ? 39.39400 42.90500 16.25100 1.000 34.01000 170 ALA C N 1
ATOM 5087 C CA . ALA C 1 170 ? 39.96700 43.79900 17.23300 1.000 36.40000 170 ALA C CA 1
ATOM 5088 C C . ALA C 1 170 ? 38.92300 44.69700 17.88400 1.000 44.25000 170 ALA C C 1
ATOM 5089 O O . ALA C 1 170 ? 39.29600 45.66500 18.55800 1.000 43.30000 170 ALA C O 1
ATOM 5091 N N . SER C 1 171 ? 37.63000 44.42900 17.66200 1.000 43.05000 171 SER C N 1
ATOM 5092 C CA . SER C 1 171 ? 36.55100 45.22600 18.23900 1.000 44.54000 171 SER C CA 1
ATOM 5093 C C . SER C 1 171 ? 35.57800 44.28200 18.91400 1.000 44.06000 171 SER C C 1
ATOM 5094 O O . SER C 1 171 ? 35.01800 43.40600 18.25000 1.000 42.27000 171 SER C O 1
ATOM 5097 N N . ASN C 1 172 ? 35.39400 44.45500 20.22400 1.000 44.66000 172 ASN C N 1
ATOM 5098 C CA . ASN C 1 172 ? 34.39500 43.72200 21.02200 1.000 45.18000 172 ASN C CA 1
ATOM 5099 C C . ASN C 1 172 ? 34.53400 42.20100 20.87800 1.000 45.67000 172 ASN C C 1
ATOM 5100 O O . ASN C 1 172 ? 33.55000 41.47500 20.71700 1.000 44.12000 172 ASN C O 1
ATOM 5105 N N . THR C 1 173 ? 35.77400 41.70400 20.96500 1.000 40.19000 173 THR C N 1
ATOM 5106 C CA . THR C 1 173 ? 36.02700 40.29300 21.24100 1.000 41.21000 173 THR C CA 1
ATOM 5107 C C . THR C 1 173 ? 36.80300 40.05800 22.52400 1.000 40.71000 173 THR C C 1
ATOM 5108 O O . THR C 1 173 ? 37.01800 38.89500 22.88600 1.000 44.79000 173 THR C O 1
ATOM 5112 N N . GLY C 1 174 ? 37.23600 41.11200 23.21300 1.000 39.33000 174 GLY C N 1
ATOM 5113 C CA . GLY C 1 174 ? 38.16600 40.98100 24.31400 1.000 40.31000 174 GLY C CA 1
ATOM 5114 C C . GLY C 1 174 ? 39.62500 41.01800 23.91100 1.000 42.56000 174 GLY C C 1
ATOM 5115 O O . GLY C 1 174 ? 40.49400 41.14000 24.78700 1.000 42.28000 174 GLY C O 1
ATOM 5116 N N . VAL C 1 175 ? 39.92200 40.91000 22.61800 1.000 37.26000 175 VAL C N 1
ATOM 5117 C CA . VAL C 1 175 ? 41.28700 40.94300 22.10900 1.000 39.85000 175 VAL C CA 1
ATOM 5118 C C . VAL C 1 175 ? 41.52600 42.32100 21.51200 1.000 41.29000 175 VAL C C 1
ATOM 5119 O O . VAL C 1 175 ? 40.69700 42.82400 20.74100 1.000 40.03000 175 VAL C O 1
ATOM 5123 N N . PHE C 1 176 ? 42.64700 42.93600 21.87700 1.000 39.09000 176 PHE C N 1
ATOM 5124 C CA . PHE C 1 176 ? 42.99100 44.27700 21.43200 1.000 41.98000 176 PHE C CA 1
ATOM 5125 C C . PHE C 1 176 ? 44.21700 44.21900 20.52800 1.000 36.44000 176 PHE C C 1
ATOM 5126 O O . PHE C 1 176 ? 45.19100 43.52000 20.82700 1.000 38.99000 176 PHE C O 1
ATOM 5134 N N . ALA C 1 177 ? 44.16300 44.94600 19.41800 1.000 33.84000 177 ALA C N 1
ATOM 5135 C CA . ALA C 1 177 ? 45.25500 44.91800 18.45700 1.000 33.39000 177 ALA C CA 1
ATOM 5136 C C . ALA C 1 177 ? 46.39500 45.80500 18.94000 1.000 36.19000 177 ALA C C 1
ATOM 5137 O O . ALA C 1 177 ? 46.19200 46.97800 19.27100 1.000 37.28000 177 ALA C O 1
ATOM 5139 N N . THR C 1 178 ? 47.59300 45.24100 18.99700 1.000 30.48000 178 THR C N 1
ATOM 5140 C CA . THR C 1 178 ? 48.75000 46.04200 19.33500 1.000 32.45000 178 THR C CA 1
ATOM 5141 C C . THR C 1 178 ? 49.13200 46.92700 18.15300 1.000 31.92000 178 THR C C 1
ATOM 5142 O O . THR C 1 178 ? 48.75700 46.67400 17.00300 1.000 28.38000 178 THR C O 1
ATOM 5146 N N . ASN C 1 179 ? 49.90300 47.97400 18.44900 1.000 33.65000 179 ASN C N 1
ATOM 5147 C CA . ASN C 1 179 ? 50.46700 48.78800 17.38100 1.000 33.21000 179 ASN C CA 1
ATOM 5148 C C . ASN C 1 179 ? 51.23200 47.93100 16.38600 1.000 33.69000 179 ASN C C 1
ATOM 5149 O O . ASN C 1 179 ? 51.22600 48.21500 15.18300 1.000 32.83000 179 ASN C O 1
ATOM 5154 N N . GLN C 1 180 ? 51.87100 46.86400 16.86800 1.000 32.88000 180 GLN C N 1
ATOM 5155 C CA . GLN C 1 180 ? 52.65400 46.00200 15.98900 1.000 38.97000 180 GLN C CA 1
ATOM 5156 C C . GLN C 1 180 ? 51.76000 45.30900 14.97200 1.000 33.26000 180 GLN C C 1
ATOM 5157 O O . GLN C 1 180 ? 52.07700 45.26300 13.77800 1.000 31.76000 180 GLN C O 1
ATOM 5163 N N . GLN C 1 181 ? 50.62500 44.77500 15.42300 1.000 29.18000 181 GLN C N 1
ATOM 5164 C CA . GLN C 1 181 ? 49.74700 44.06800 14.49700 1.000 29.95000 181 GLN C CA 1
ATOM 5165 C C . GLN C 1 181 ? 49.07800 45.01900 13.51500 1.000 28.55000 181 GLN C C 1
ATOM 5166 O O . GLN C 1 181 ? 48.75700 44.61300 12.39400 1.000 28.93000 181 GLN C O 1
ATOM 5172 N N . VAL C 1 182 ? 48.84800 46.27000 13.91800 1.000 25.80000 182 VAL C N 1
ATOM 5173 C CA . VAL C 1 182 ? 48.32600 47.26300 12.98600 1.000 26.62000 182 VAL C CA 1
ATOM 5174 C C . VAL C 1 182 ? 49.37100 47.58500 11.92900 1.000 29.29000 182 VAL C C 1
ATOM 5175 O O . VAL C 1 182 ? 49.12100 47.47100 10.72300 1.000 25.86000 182 VAL C O 1
ATOM 5179 N N . GLN C 1 183 ? 50.57100 47.97200 12.37300 1.000 27.00000 183 GLN C N 1
ATOM 5180 C CA . GLN C 1 183 ? 51.64200 48.27200 11.43500 1.000 25.73000 183 GLN C CA 1
ATOM 5181 C C . GLN C 1 183 ? 51.86800 47.11200 10.48200 1.000 23.21000 183 GLN C C 1
ATOM 5182 O O . GLN C 1 183 ? 52.07900 47.31700 9.28100 1.000 23.65000 183 GLN C O 1
ATOM 5188 N N . GLU C 1 184 ? 51.79400 45.88000 10.98800 1.000 24.08000 184 GLU C N 1
ATOM 5189 C CA . GLU C 1 184 ? 52.12400 44.74000 10.14500 1.000 25.34000 184 GLU C CA 1
ATOM 5190 C C . GLU C 1 184 ? 51.05300 44.49900 9.09100 1.000 29.27000 184 GLU C C 1
ATOM 5191 O O . GLU C 1 184 ? 51.36900 44.13000 7.95500 1.000 26.68000 184 GLU C O 1
ATOM 5197 N N . ALA C 1 185 ? 49.78400 44.71200 9.43800 1.000 25.74000 185 ALA C N 1
ATOM 5198 C CA . ALA C 1 185 ? 48.72800 44.55100 8.44500 1.000 24.01000 185 ALA C CA 1
ATOM 5199 C C . ALA C 1 185 ? 48.86200 45.59000 7.34000 1.000 22.44000 185 ALA C C 1
ATOM 5200 O O . ALA C 1 185 ? 48.75100 45.26400 6.15500 1.000 22.96000 185 ALA C O 1
ATOM 5202 N N . LEU C 1 186 ? 49.12700 46.84200 7.71600 1.000 21.87000 186 LEU C N 1
ATOM 5203 C CA . LEU C 1 186 ? 49.27400 47.91300 6.73500 1.000 19.72000 186 LEU C CA 1
ATOM 5204 C C . LEU C 1 186 ? 50.50300 47.69800 5.85300 1.000 23.56000 186 LEU C C 1
ATOM 5205 O O . LEU C 1 186 ? 50.44200 47.90700 4.63500 1.000 19.95000 186 LEU C O 1
ATOM 5210 N N . ALA C 1 187 ? 51.62000 47.25100 6.43700 1.000 25.03000 187 ALA C N 1
ATOM 5211 C CA . ALA C 1 187 ? 52.79700 46.94300 5.62400 1.000 22.17000 187 ALA C CA 1
ATOM 5212 C C . ALA C 1 187 ? 52.51800 45.81200 4.64000 1.000 20.26000 187 ALA C C 1
ATOM 5213 O O . ALA C 1 187 ? 53.08100 45.79300 3.53300 1.000 21.61000 187 ALA C O 1
ATOM 5215 N N . LEU C 1 188 ? 51.65800 44.86300 5.02400 1.000 22.66000 188 LEU C N 1
ATOM 5216 C CA . LEU C 1 188 ? 51.28400 43.76600 4.13100 1.000 20.57000 188 LEU C CA 1
ATOM 5217 C C . LEU C 1 188 ? 50.52800 44.28300 2.91100 1.000 21.61000 188 LEU C C 1
ATOM 5218 O O . LEU C 1 188 ? 50.80800 43.88100 1.77000 1.000 20.14000 188 LEU C O 1
ATOM 5223 N N . VAL C 1 189 ? 49.54900 45.16500 3.14000 1.000 22.14000 189 VAL C N 1
ATOM 5224 C CA . VAL C 1 189 ? 48.82300 45.78900 2.03800 1.000 18.26000 189 VAL C CA 1
ATOM 5225 C C . VAL C 1 189 ? 49.78300 46.56800 1.15800 1.000 18.29000 189 VAL C C 1
ATOM 5226 O O . VAL C 1 189 ? 49.75200 46.45500 -0.07200 1.000 18.65000 189 VAL C O 1
ATOM 5230 N N . ARG C 1 190 ? 50.67900 47.34700 1.77000 1.000 15.10000 190 ARG C N 1
ATOM 5231 C CA . ARG C 1 190 ? 51.55700 48.16500 0.94500 1.000 19.04000 190 ARG C CA 1
ATOM 5232 C C . ARG C 1 190 ? 52.45200 47.30100 0.06500 1.000 17.09000 190 ARG C C 1
ATOM 5233 O O . ARG C 1 190 ? 52.69500 47.63800 -1.09600 1.000 16.71000 190 ARG C O 1
ATOM 5241 N N . ASP C 1 191 ? 52.93400 46.17000 0.58300 1.000 17.80000 191 ASP C N 1
ATOM 5242 C CA . ASP C 1 191 ? 53.82400 45.34900 -0.23600 1.000 18.80000 191 ASP C CA 1
ATOM 5243 C C . ASP C 1 191 ? 53.04900 44.59900 -1.31300 1.000 20.34000 191 ASP C C 1
ATOM 5244 O O . ASP C 1 191 ? 53.58800 44.34200 -2.39500 1.000 19.44000 191 ASP C O 1
ATOM 5249 N N . TRP C 1 192 ? 51.78500 44.25000 -1.04000 1.000 19.49000 192 TRP C N 1
ATOM 5250 C CA . TRP C 1 192 ? 50.92900 43.71100 -2.09500 1.000 16.39000 192 TRP C CA 1
ATOM 5251 C C . TRP C 1 192 ? 50.82900 44.68500 -3.26300 1.000 17.17000 192 TRP C C 1
ATOM 5252 O O . TRP C 1 192 ? 50.86400 44.27400 -4.42700 1.000 19.98000 192 TRP C O 1
ATOM 5263 N N . LEU C 1 193 ? 50.68900 45.98100 -2.96900 1.000 16.58000 193 LEU C N 1
ATOM 5264 C CA . LEU C 1 193 ? 50.65700 46.98800 -4.02900 1.000 18.24000 193 LEU C CA 1
ATOM 5265 C C . LEU C 1 193 ? 51.99300 47.05900 -4.76100 1.000 17.68000 193 LEU C C 1
ATOM 5266 O O . LEU C 1 193 ? 52.02700 47.16800 -5.99000 1.000 18.36000 193 LEU C O 1
ATOM 5271 N N . ARG C 1 194 ? 53.10500 47.00300 -4.02100 1.000 16.99000 194 ARG C N 1
ATOM 5272 C CA . ARG C 1 194 ? 54.41300 46.96900 -4.67300 1.000 17.45000 194 ARG C CA 1
ATOM 5273 C C . ARG C 1 194 ? 54.52200 45.79300 -5.63600 1.000 17.68000 194 ARG C C 1
ATOM 5274 O O . ARG C 1 194 ? 55.08400 45.92600 -6.72900 1.000 18.51000 194 ARG C O 1
ATOM 5282 N N . ASN C 1 195 ? 54.03100 44.62000 -5.22500 1.000 18.27000 195 ASN C N 1
ATOM 5283 C CA . ASN C 1 195 ? 54.21400 43.40700 -6.01700 1.000 18.25000 195 ASN C CA 1
ATOM 5284 C C . ASN C 1 195 ? 53.23700 43.31100 -7.17400 1.000 19.01000 195 ASN C C 1
ATOM 5285 O O . ASN C 1 195 ? 53.57400 42.75200 -8.22300 1.000 22.62000 195 ASN C O 1
ATOM 5290 N N . ASN C 1 196 ? 52.03700 43.84500 -7.01100 1.000 19.91000 196 ASN C N 1
ATOM 5291 C CA . ASN C 1 196 ? 50.96700 43.55000 -7.94700 1.000 18.46000 196 ASN C CA 1
ATOM 5292 C C . ASN C 1 196 ? 50.46100 44.74400 -8.72300 1.000 19.62000 196 ASN C C 1
ATOM 5293 O O . ASN C 1 196 ? 49.77700 44.54500 -9.72800 1.000 22.09000 196 ASN C O 1
ATOM 5298 N N . VAL C 1 197 ? 50.75800 45.96500 -8.30000 1.000 20.09000 197 VAL C N 1
ATOM 5299 C CA . VAL C 1 197 ? 50.33400 47.13100 -9.06200 1.000 19.30000 197 VAL C CA 1
ATOM 5300 C C . VAL C 1 197 ? 51.57200 47.88500 -9.53200 1.000 22.40000 197 VAL C C 1
ATOM 5301 O O . VAL C 1 197 ? 51.95600 47.78800 -10.70400 1.000 23.53000 197 VAL C O 1
ATOM 5305 N N . SER C 1 198 ? 52.20200 48.63900 -8.63300 1.000 19.83000 198 SER C N 1
ATOM 5306 C CA . SER C 1 198 ? 53.48000 49.27900 -8.94200 1.000 22.34000 198 SER C CA 1
ATOM 5307 C C . SER C 1 198 ? 54.06700 49.84700 -7.66100 1.000 23.37000 198 SER C C 1
ATOM 5308 O O . SER C 1 198 ? 53.34900 50.13500 -6.70000 1.000 21.10000 198 SER C O 1
ATOM 5311 N N . GLU C 1 199 ? 55.38500 50.01500 -7.65900 1.000 20.23000 199 GLU C N 1
ATOM 5312 C CA . GLU C 1 199 ? 55.99700 50.62200 -6.49000 1.000 20.87000 199 GLU C CA 1
ATOM 5313 C C . GLU C 1 199 ? 55.63400 52.09800 -6.36500 1.000 18.73000 199 GLU C C 1
ATOM 5314 O O . GLU C 1 199 ? 55.56500 52.62400 -5.25000 1.000 21.59000 199 GLU C O 1
ATOM 5320 N N . ARG C 1 200 ? 55.38300 52.77600 -7.48600 1.000 19.26000 200 ARG C N 1
ATOM 5321 C CA . ARG C 1 200 ? 54.91500 54.15500 -7.42300 1.000 22.56000 200 ARG C CA 1
ATOM 5322 C C . ARG C 1 200 ? 53.56300 54.24200 -6.72400 1.000 20.43000 200 ARG C C 1
ATOM 5323 O O . ARG C 1 200 ? 53.34500 55.11300 -5.87300 1.000 22.30000 200 ARG C O 1
ATOM 5331 N N . VAL C 1 201 ? 52.64400 53.34400 -7.07300 1.000 20.65000 201 VAL C N 1
ATOM 5332 C CA . VAL C 1 201 ? 51.33300 53.33200 -6.42600 1.000 21.09000 201 VAL C CA 1
ATOM 5333 C C . VAL C 1 201 ? 51.46800 53.00600 -4.94000 1.000 23.49000 201 VAL C C 1
ATOM 5334 O O . VAL C 1 201 ? 50.83900 53.64400 -4.08300 1.000 20.77000 201 VAL C O 1
ATOM 5338 N N . ALA C 1 202 ? 52.28300 52.00600 -4.61200 1.000 20.58000 202 ALA C N 1
ATOM 5339 C CA . ALA C 1 202 ? 52.49800 51.67500 -3.20900 1.000 19.11000 202 ALA C CA 1
ATOM 5340 C C . ALA C 1 202 ? 53.06400 52.85700 -2.43900 1.000 21.84000 202 ALA C C 1
ATOM 5341 O O . ALA C 1 202 ? 52.71000 53.07500 -1.27500 1.000 20.96000 202 ALA C O 1
ATOM 5343 N N . ASP C 1 203 ? 53.96600 53.62000 -3.06000 1.000 20.74000 203 ASP C N 1
ATOM 5344 C CA . ASP C 1 203 ? 54.58200 54.72500 -2.34400 1.000 25.89000 203 ASP C CA 1
ATOM 5345 C C . ASP C 1 203 ? 53.61200 55.87300 -2.10200 1.000 27.06000 203 ASP C C 1
ATOM 5346 O O . ASP C 1 203 ? 53.81400 56.64900 -1.16200 1.000 28.69000 203 ASP C O 1
ATOM 5351 N N . THR C 1 204 ? 52.56700 56.01000 -2.92400 1.000 19.52000 204 THR C N 1
ATOM 5352 C CA . THR C 1 204 ? 51.75300 57.21500 -2.90300 1.000 23.06000 204 THR C CA 1
ATOM 5353 C C . THR C 1 204 ? 50.36000 57.00000 -2.34300 1.000 21.85000 204 THR C C 1
ATOM 5354 O O . THR C 1 204 ? 49.68000 57.98800 -2.05300 1.000 23.60000 204 THR C O 1
ATOM 5358 N N . THR C 1 205 ? 49.93100 55.75600 -2.15900 1.000 18.09000 205 THR C N 1
ATOM 5359 C CA . THR C 1 205 ? 48.55600 55.45700 -1.77000 1.000 17.97000 205 THR C CA 1
ATOM 5360 C C . THR C 1 205 ? 48.42000 55.47500 -0.25300 1.000 18.60000 205 THR C C 1
ATOM 5361 O O . THR C 1 205 ? 49.21800 54.85200 0.45800 1.000 18.79000 205 THR C O 1
ATOM 5365 N N . ARG C 1 206 ? 47.41400 56.19500 0.23700 1.000 18.09000 206 ARG C N 1
ATOM 5366 C CA . ARG C 1 206 ? 47.18900 56.31400 1.67400 1.000 17.98000 206 ARG C CA 1
ATOM 5367 C C . ARG C 1 206 ? 46.52400 55.04400 2.18200 1.000 19.66000 206 ARG C C 1
ATOM 5368 O O . ARG C 1 206 ? 45.53400 54.57600 1.60700 1.000 16.70000 206 ARG C O 1
ATOM 5376 N N . LEU C 1 207 ? 47.08100 54.48100 3.25200 1.000 14.42000 207 LEU C N 1
ATOM 5377 C CA . LEU C 1 207 ? 46.54300 53.29000 3.89400 1.000 15.63000 207 LEU C CA 1
ATOM 5378 C C . LEU C 1 207 ? 46.07600 53.67500 5.28700 1.000 17.61000 207 LEU C C 1
ATOM 5379 O O . LEU C 1 207 ? 46.87200 54.16000 6.09600 1.000 19.79000 207 LEU C O 1
ATOM 5384 N N . LEU C 1 208 ? 44.80100 53.45300 5.56300 1.000 13.07000 208 LEU C N 1
ATOM 5385 C CA . LEU C 1 208 ? 44.19300 53.85600 6.82200 1.000 16.13000 208 LEU C CA 1
ATOM 5386 C C . LEU C 1 208 ? 43.92200 52.65700 7.71400 1.000 15.58000 208 LEU C C 1
ATOM 5387 O O . LEU C 1 208 ? 43.61800 51.55500 7.24300 1.000 16.91000 208 LEU C O 1
ATOM 5392 N N . TYR C 1 209 ? 44.00300 52.88800 9.02100 1.000 14.79000 209 TYR C N 1
ATOM 5393 C CA . TYR C 1 209 ? 43.53300 51.91300 9.98500 1.000 19.17000 209 TYR C CA 1
ATOM 5394 C C . TYR C 1 209 ? 42.11600 52.28300 10.37500 1.000 16.81000 209 TYR C C 1
ATOM 5395 O O . TYR C 1 209 ? 41.85400 53.43700 10.74300 1.000 15.82000 209 TYR C O 1
ATOM 5404 N N . ALA C 1 210 ? 41.21700 51.31400 10.27100 1.000 18.70000 210 ALA C N 1
ATOM 5405 C CA . ALA C 1 210 ? 39.84100 51.44300 10.73500 1.000 18.24000 210 ALA C CA 1
ATOM 5406 C C . ALA C 1 210 ? 39.71800 50.65400 12.03200 1.000 20.49000 210 ALA C C 1
ATOM 5407 O O . ALA C 1 210 ? 39.77700 49.42000 12.02400 1.000 23.31000 210 ALA C O 1
ATOM 5409 N N . GLY C 1 211 ? 39.54800 51.35900 13.14100 1.000 23.17000 211 GLY C N 1
ATOM 5410 C CA . GLY C 1 211 ? 39.47200 50.68400 14.41800 1.000 24.32000 211 GLY C CA 1
ATOM 5411 C C . GLY C 1 211 ? 39.12300 51.66300 15.51600 1.000 30.24000 211 GLY C C 1
ATOM 5412 O O . GLY C 1 211 ? 38.72800 52.80200 15.25600 1.000 26.45000 211 GLY C O 1
ATOM 5413 N N . SER C 1 212 ? 39.28300 51.20500 16.75900 1.000 30.03000 212 SER C N 1
ATOM 5414 C CA . SER C 1 212 ? 38.92600 52.01800 17.92600 1.000 29.67000 212 SER C CA 1
ATOM 5415 C C . SER C 1 212 ? 40.05100 53.00700 18.20400 1.000 30.06000 212 SER C C 1
ATOM 5416 O O . SER C 1 212 ? 40.93900 52.78600 19.03500 1.000 34.69000 212 SER C O 1
ATOM 5419 N N . VAL C 1 213 ? 39.99800 54.13100 17.49600 1.000 23.23000 213 VAL C N 1
ATOM 5420 C CA . VAL C 1 213 ? 40.97400 55.20200 17.62300 1.000 23.83000 213 VAL C CA 1
ATOM 5421 C C . VAL C 1 213 ? 40.28300 56.38200 18.28000 1.000 27.50000 213 VAL C C 1
ATOM 5422 O O . VAL C 1 213 ? 39.17200 56.75400 17.88900 1.000 26.36000 213 VAL C O 1
ATOM 5426 N N . ASN C 1 214 ? 40.92700 56.96100 19.28500 1.000 23.59000 214 ASN C N 1
ATOM 5427 C CA . ASN C 1 214 ? 40.32600 58.05100 20.02800 1.000 24.02000 214 ASN C CA 1
ATOM 5428 C C . ASN C 1 214 ? 41.43700 58.96200 20.51700 1.000 30.06000 214 ASN C C 1
ATOM 5429 O O . ASN C 1 214 ? 42.61700 58.73800 20.23700 1.000 25.76000 214 ASN C O 1
ATOM 5434 N N . SER C 1 215 ? 41.04900 59.99800 21.26600 1.000 28.26000 215 SER C N 1
ATOM 5435 C CA . SER C 1 215 ? 42.02000 60.98200 21.72300 1.000 32.02000 215 SER C CA 1
ATOM 5436 C C . SER C 1 215 ? 43.16100 60.34500 22.50500 1.000 36.33000 215 SER C C 1
ATOM 5437 O O . SER C 1 215 ? 44.26100 60.91300 22.54400 1.000 34.32000 215 SER C O 1
ATOM 5440 N N . GLY C 1 216 ? 42.92900 59.17500 23.10400 1.000 32.89000 216 GLY C N 1
ATOM 5441 C CA . GLY C 1 216 ? 43.89700 58.53300 23.97400 1.000 37.98000 216 GLY C CA 1
ATOM 5442 C C . GLY C 1 216 ? 44.97500 57.70600 23.29700 1.000 38.29000 216 GLY C C 1
ATOM 5443 O O . GLY C 1 216 ? 46.07100 57.55900 23.84600 1.000 38.12000 216 GLY C O 1
ATOM 5444 N N . ASN C 1 217 ? 44.69600 57.14700 22.12300 1.000 36.41000 217 ASN C N 1
ATOM 5445 C CA . ASN C 1 217 ? 45.68600 56.32300 21.44000 1.000 33.79000 217 ASN C CA 1
ATOM 5446 C C . ASN C 1 217 ? 46.07200 56.84800 20.06100 1.000 34.49000 217 ASN C C 1
ATOM 5447 O O . ASN C 1 217 ? 46.88300 56.21400 19.38100 1.000 29.83000 217 ASN C O 1
ATOM 5452 N N . CYS C 1 218 ? 45.55800 58.00900 19.64400 1.000 31.44000 218 CYS C N 1
ATOM 5453 C CA . CYS C 1 218 ? 45.71800 58.40700 18.24900 1.000 28.06000 218 CYS C CA 1
ATOM 5454 C C . CYS C 1 218 ? 47.12000 58.93000 17.95100 1.000 31.98000 218 CYS C C 1
ATOM 5455 O O . CYS C 1 218 ? 47.68100 58.61600 16.89600 1.000 29.85000 218 CYS C O 1
ATOM 5458 N N . ARG C 1 219 ? 47.70700 59.73200 18.84700 1.000 29.80000 219 ARG C N 1
ATOM 5459 C CA . ARG C 1 219 ? 49.03000 60.27900 18.55000 1.000 32.37000 219 ARG C CA 1
ATOM 5460 C C . ARG C 1 219 ? 50.06200 59.17100 18.39900 1.000 33.21000 219 ARG C C 1
ATOM 5461 O O . ARG C 1 219 ? 50.96000 59.26700 17.55300 1.000 32.53000 219 ARG C O 1
ATOM 5469 N N . GLU C 1 220 ? 49.92000 58.09600 19.17700 1.000 30.18000 220 GLU C N 1
ATOM 5470 C CA . GLU C 1 220 ? 50.86100 56.98600 19.10800 1.000 33.47000 220 GLU C CA 1
ATOM 5471 C C . GLU C 1 220 ? 50.66300 56.16700 17.83500 1.000 32.10000 220 GLU C C 1
ATOM 5472 O O . GLU C 1 220 ? 51.63700 55.75100 17.20000 1.000 29.57000 220 GLU C O 1
ATOM 5478 N N . MET C 1 221 ? 49.41500 55.94800 17.42300 1.000 29.92000 221 MET C N 1
ATOM 5479 C CA . MET C 1 221 ? 49.19900 55.19800 16.18900 1.000 28.75000 221 MET C CA 1
ATOM 5480 C C . MET C 1 221 ? 49.56000 56.01800 14.95300 1.000 23.49000 221 MET C C 1
ATOM 5481 O O . MET C 1 221 ? 49.99800 55.45300 13.94500 1.000 25.74000 221 MET C O 1
ATOM 5486 N N . ALA C 1 222 ? 49.40200 57.34200 15.00200 1.000 25.01000 222 ALA C N 1
ATOM 5487 C CA . ALA C 1 222 ? 49.69600 58.14200 13.81900 1.000 27.34000 222 ALA C CA 1
ATOM 5488 C C . ALA C 1 222 ? 51.16600 58.09400 13.42900 1.000 34.35000 222 ALA C C 1
ATOM 5489 O O . ALA C 1 222 ? 51.51600 58.54600 12.33200 1.000 32.50000 222 ALA C O 1
ATOM 5491 N N . ALA C 1 223 ? 52.03200 57.57800 14.29700 1.000 33.96000 223 ALA C N 1
ATOM 5492 C CA . ALA C 1 223 ? 53.45600 57.52100 14.01700 1.000 32.99000 223 ALA C CA 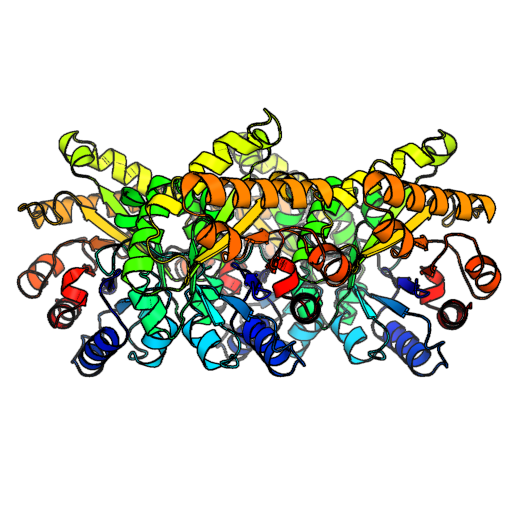1
ATOM 5493 C C . ALA C 1 223 ? 53.90200 56.14600 13.54100 1.000 30.44000 223 ALA C C 1
ATOM 5494 O O . ALA C 1 223 ? 55.09000 55.96700 13.24500 1.000 33.17000 223 ALA C O 1
ATOM 5496 N N . LEU C 1 224 ? 52.98500 55.17900 13.45400 1.000 27.80000 224 LEU C N 1
ATOM 5497 C CA . LEU C 1 224 ? 53.31400 53.87700 12.88300 1.000 25.93000 224 LEU C CA 1
ATOM 5498 C C . LEU C 1 224 ? 53.78900 54.03100 11.43800 1.000 29.68000 224 LEU C C 1
ATOM 5499 O O . LEU C 1 224 ? 53.35500 54.92900 10.71300 1.000 25.98000 224 LEU C O 1
ATOM 5504 N N . LYS C 1 225 ? 54.68200 53.12600 11.01700 1.000 30.07000 225 LYS C N 1
ATOM 5505 C CA . LYS C 1 225 ? 55.46500 53.36000 9.80400 1.000 25.91000 225 LYS C CA 1
ATOM 5506 C C . LYS C 1 225 ? 54.58900 53.46600 8.56000 1.000 26.97000 225 LYS C C 1
ATOM 5507 O O . LYS C 1 225 ? 54.76200 54.37700 7.73900 1.000 27.46000 225 LYS C O 1
ATOM 5513 N N . ASP C 1 226 ? 53.67900 52.51900 8.37400 1.000 23.51000 226 ASP C N 1
ATOM 5514 C CA . ASP C 1 226 ? 52.91300 52.43600 7.14000 1.000 24.48000 226 ASP C CA 1
ATOM 5515 C C . ASP C 1 226 ? 51.49100 52.94200 7.29100 1.000 25.53000 226 ASP C C 1
ATOM 5516 O O . ASP C 1 226 ? 50.67100 52.72400 6.39400 1.000 19.29000 226 ASP C O 1
ATOM 5521 N N . LEU C 1 227 ? 51.19600 53.63600 8.38500 1.000 21.59000 227 LEU C N 1
ATOM 5522 C CA . LEU C 1 227 ? 49.88200 54.21400 8.61300 1.000 22.65000 227 LEU C CA 1
ATOM 5523 C C . LEU C 1 227 ? 49.84900 55.62500 8.04400 1.000 21.45000 227 LEU C C 1
ATOM 5524 O O . LEU C 1 227 ? 50.75000 56.43500 8.30100 1.000 25.83000 227 LEU C O 1
ATOM 5529 N N . ASP C 1 228 ? 48.81400 55.91500 7.26300 1.000 18.22000 228 ASP C N 1
ATOM 5530 C CA . ASP C 1 228 ? 48.62900 57.22600 6.66400 1.000 17.88000 228 ASP C CA 1
ATOM 5531 C C . ASP C 1 228 ? 47.38800 57.93200 7.17800 1.000 16.30000 228 ASP C C 1
ATOM 5532 O O . ASP C 1 228 ? 47.07300 59.02000 6.69200 1.000 17.58000 228 ASP C O 1
ATOM 5537 N N . GLY C 1 229 ? 46.68900 57.35300 8.13600 1.000 18.34000 229 GLY C N 1
ATOM 5538 C CA . GLY C 1 229 ? 45.52300 57.99700 8.70700 1.000 17.14000 229 GLY C CA 1
ATOM 5539 C C . GLY C 1 229 ? 44.54700 56.96600 9.22800 1.000 16.95000 229 GLY C C 1
ATOM 5540 O O . GLY C 1 229 ? 44.90500 55.81800 9.46800 1.000 16.47000 229 GLY C O 1
ATOM 5541 N N . PHE C 1 230 ? 43.29600 57.40200 9.38100 1.000 18.12000 230 PHE C N 1
ATOM 5542 C CA . PHE C 1 230 ? 42.33000 56.64100 10.15400 1.000 14.62000 230 PHE C CA 1
ATOM 5543 C C . PHE C 1 230 ? 40.95400 56.72700 9.51200 1.000 14.56000 230 PHE C C 1
ATOM 5544 O O . PHE C 1 230 ? 40.57000 57.76200 8.96400 1.000 16.56000 230 PHE C O 1
ATOM 5552 N N . LEU C 1 231 ? 40.21900 55.64100 9.62700 1.000 14.72000 231 LEU C N 1
ATOM 5553 C CA . LEU C 1 231 ? 38.77200 55.60000 9.42000 1.000 16.31000 231 LEU C CA 1
ATOM 5554 C C . LEU C 1 231 ? 38.15200 55.30300 10.77800 1.000 12.80000 231 LEU C C 1
ATOM 5555 O O . LEU C 1 231 ? 38.31100 54.20100 11.31300 1.000 15.60000 231 LEU C O 1
ATOM 5560 N N . VAL C 1 232 ? 37.42600 56.25600 11.32600 1.000 16.21000 232 VAL C N 1
ATOM 5561 C CA . VAL C 1 232 ? 36.94600 56.11100 12.69000 1.000 19.65000 232 VAL C CA 1
ATOM 5562 C C . VAL C 1 232 ? 35.43600 56.27100 12.71400 1.000 23.07000 232 VAL C C 1
ATOM 5563 O O . VAL C 1 232 ? 34.87700 57.08100 11.96900 1.000 19.57000 232 VAL C O 1
ATOM 5567 N N . GLY C 1 233 ? 34.78000 55.48200 13.56200 1.000 21.25000 233 GLY C N 1
ATOM 5568 C CA . GLY C 1 233 ? 33.34900 55.58300 13.72000 1.000 23.99000 233 GLY C CA 1
ATOM 5569 C C . GLY C 1 233 ? 32.95200 56.40700 14.92800 1.000 23.96000 233 GLY C C 1
ATOM 5570 O O . GLY C 1 233 ? 32.65500 57.59500 14.80000 1.000 28.17000 233 GLY C O 1
ATOM 5571 N N . SER C 1 234 ? 32.96000 55.79000 16.11200 1.000 25.38000 234 SER C N 1
ATOM 5572 C CA . SER C 1 234 ? 32.43100 56.45200 17.30400 1.000 25.82000 234 SER C CA 1
ATOM 5573 C C . SER C 1 234 ? 33.13000 57.77500 17.58100 1.000 22.31000 234 SER C C 1
ATOM 5574 O O . SER C 1 234 ? 32.47100 58.77500 17.89400 1.000 25.14000 234 SER C O 1
ATOM 5577 N N . ALA C 1 235 ? 34.46000 57.81600 17.46100 1.000 19.32000 235 ALA C N 1
ATOM 5578 C CA . ALA C 1 235 ? 35.15600 59.05800 17.75900 1.000 20.69000 235 ALA C CA 1
ATOM 5579 C C . ALA C 1 235 ? 34.77600 60.17600 16.80100 1.000 21.99000 235 ALA C C 1
ATOM 5580 O O . ALA C 1 235 ? 34.96600 61.34800 17.13500 1.000 20.14000 235 ALA C O 1
ATOM 5582 N N . ALA C 1 236 ? 34.23600 59.84800 15.62300 1.000 21.68000 236 ALA C N 1
ATOM 5583 C CA . ALA C 1 236 ? 33.83300 60.88500 14.67900 1.000 18.08000 236 ALA C CA 1
ATOM 5584 C C . ALA C 1 236 ? 32.72800 61.76300 15.23600 1.000 23.08000 236 ALA C C 1
ATOM 5585 O O . ALA C 1 236 ? 32.53300 62.88300 14.74700 1.000 22.69000 236 ALA C O 1
ATOM 5587 N N . LEU C 1 237 ? 32.01700 61.27600 16.25300 1.000 19.65000 237 LEU C N 1
ATOM 5588 C CA . LEU C 1 237 ? 30.89300 61.97100 16.86600 1.000 22.50000 237 LEU C CA 1
ATOM 5589 C C . LEU C 1 237 ? 31.29500 62.72300 18.12200 1.000 24.20000 237 LEU C C 1
ATOM 5590 O O . LEU C 1 237 ? 30.42700 63.26800 18.81300 1.000 25.92000 237 LEU C O 1
ATOM 5595 N N . LYS C 1 238 ? 32.57700 62.74700 18.44300 1.000 24.14000 238 LYS C N 1
ATOM 5596 C CA . LYS C 1 238 ? 33.09500 63.31400 19.67900 1.000 25.51000 238 LYS C CA 1
ATOM 5597 C C . LYS C 1 238 ? 34.15200 64.35500 19.36200 1.000 28.33000 238 LYS C C 1
ATOM 5598 O O . LYS C 1 238 ? 34.62300 64.46300 18.22300 1.000 24.11000 238 LYS C O 1
ATOM 5604 N N . PRO C 1 239 ? 34.53500 65.16800 20.34800 1.000 29.82000 239 PRO C N 1
ATOM 5605 C CA . PRO C 1 239 ? 35.65800 66.09200 20.13000 1.000 27.65000 239 PRO C CA 1
ATOM 5606 C C . PRO C 1 239 ? 36.94800 65.39500 19.74100 1.000 21.28000 239 PRO C C 1
ATOM 5607 O O . PRO C 1 239 ? 37.84700 66.05800 19.20600 1.000 26.33000 239 PRO C O 1
ATOM 5611 N N . ASP C 1 240 ? 37.06900 64.08600 20.00200 1.000 25.34000 240 ASP C N 1
ATOM 5612 C CA . ASP C 1 240 ? 38.26900 63.33700 19.62800 1.000 23.01000 240 ASP C CA 1
ATOM 5613 C C . ASP C 1 240 ? 38.61700 63.47600 18.15200 1.000 25.31000 240 ASP C C 1
ATOM 5614 O O . ASP C 1 240 ? 39.79300 63.38600 17.78200 1.000 23.53000 240 ASP C O 1
ATOM 5619 N N . ILE C 1 241 ? 37.61300 63.65900 17.28900 1.000 20.07000 241 ILE C N 1
ATOM 5620 C CA . ILE C 1 241 ? 37.89600 63.67600 15.85800 1.000 21.30000 241 ILE C CA 1
ATOM 5621 C C . ILE C 1 241 ? 38.87800 64.79100 15.52200 1.000 22.92000 241 ILE C C 1
ATOM 5622 O O . ILE C 1 241 ? 39.71700 64.64200 14.62500 1.000 22.75000 241 ILE C O 1
ATOM 5627 N N . VAL C 1 242 ? 38.83900 65.89200 16.27600 1.000 18.87000 242 VAL C N 1
ATOM 5628 C CA . VAL C 1 242 ? 39.80800 66.96400 16.07400 1.000 21.72000 242 VAL C CA 1
ATOM 5629 C C . VAL C 1 242 ? 41.20400 66.52400 16.50900 1.000 22.34000 242 VAL C C 1
ATOM 5630 O O . VAL C 1 242 ? 42.19600 66.81000 15.82900 1.000 23.71000 242 VAL C O 1
ATOM 5634 N N . ASP C 1 243 ? 41.30500 65.82800 17.64800 1.000 22.14000 243 ASP C N 1
ATOM 5635 C CA . ASP C 1 243 ? 42.59600 65.30600 18.09200 1.000 23.56000 243 ASP C CA 1
ATOM 5636 C C . ASP C 1 243 ? 43.14200 64.26100 17.13200 1.000 24.25000 243 ASP C C 1
ATOM 5637 O O . ASP C 1 243 ? 44.36200 64.13900 16.96900 1.000 24.97000 243 ASP C O 1
ATOM 5642 N N . ILE C 1 244 ? 42.26300 63.47600 16.51500 1.000 19.61000 244 ILE C N 1
ATOM 5643 C CA . ILE C 1 244 ? 42.72400 62.50400 15.53300 1.000 23.27000 244 ILE C CA 1
ATOM 5644 C C . ILE C 1 244 ? 43.23800 63.21000 14.28600 1.000 19.80000 244 ILE C C 1
ATOM 5645 O O . ILE C 1 244 ? 44.30700 62.87100 13.76000 1.000 22.31000 244 ILE C O 1
ATOM 5650 N N . ILE C 1 245 ? 42.50900 64.22300 13.80700 1.000 20.58000 245 ILE C N 1
ATOM 5651 C CA . ILE C 1 245 ? 42.97500 64.97900 12.64500 1.000 20.71000 245 ILE C CA 1
ATOM 5652 C C . ILE C 1 245 ? 44.32400 65.62400 12.92900 1.000 27.67000 245 ILE C C 1
ATOM 5653 O O . ILE C 1 245 ? 45.18900 65.70900 12.04200 1.000 25.37000 245 ILE C O 1
ATOM 5658 N N . ASN C 1 246 ? 44.53700 66.05400 14.17600 1.000 22.44000 246 ASN C N 1
ATOM 5659 C CA . ASN C 1 246 ? 45.75100 66.72900 14.60500 1.000 25.94000 246 ASN C CA 1
ATOM 5660 C C . ASN C 1 246 ? 46.79100 65.76700 15.17500 1.000 24.30000 246 ASN C C 1
ATOM 5661 O O . ASN C 1 246 ? 47.72300 66.20900 15.85700 1.000 28.80000 246 ASN C O 1
ATOM 5666 N N . ALA C 1 247 ? 46.66300 64.46700 14.90600 1.000 25.57000 247 ALA C N 1
ATOM 5667 C CA . ALA C 1 247 ? 47.49300 63.48000 15.58500 1.000 26.45000 247 ALA C CA 1
ATOM 5668 C C . ALA C 1 247 ? 48.97800 63.61500 15.26600 1.000 33.49000 247 ALA C C 1
ATOM 5669 O O . ALA C 1 247 ? 49.78700 62.98100 15.94900 1.000 30.38000 247 ALA C O 1
ATOM 5671 N N . ARG C 1 248 ? 49.35300 64.40700 14.25900 1.000 31.14000 248 ARG C N 1
ATOM 5672 C CA . ARG C 1 248 ? 50.76100 64.68000 13.96500 1.000 32.73000 248 ARG C CA 1
ATOM 5673 C C . ARG C 1 248 ? 51.11800 66.15700 14.10200 1.000 34.19000 248 ARG C C 1
ATOM 5674 O O . ARG C 1 248 ? 50.31500 66.97200 14.57300 1.000 39.27000 248 ARG C O 1
ATOM 5682 N N . ARG D 1 5 ? 46.92800 60.12600 36.50400 1.000 41.25000 5 ARG D N 1
ATOM 5683 C CA . ARG D 1 5 ? 45.48500 59.93500 36.60800 1.000 28.75000 5 ARG D CA 1
ATOM 5684 C C . ARG D 1 5 ? 44.89400 61.00600 37.51100 1.000 29.61000 5 ARG D C 1
ATOM 5685 O O . ARG D 1 5 ? 45.27500 61.11600 38.68300 1.000 28.39000 5 ARG D O 1
ATOM 5693 N N . LYS D 1 6 ? 43.97100 61.79500 36.95300 1.000 25.67000 6 LYS D N 1
ATOM 5694 C CA . LYS D 1 6 ? 43.36000 62.89600 37.68900 1.000 26.30000 6 LYS D CA 1
ATOM 5695 C C . LYS D 1 6 ? 42.41100 62.35800 38.75300 1.000 23.85000 6 LYS D C 1
ATOM 5696 O O . LYS D 1 6 ? 41.53800 61.53800 38.45400 1.000 24.00000 6 LYS D O 1
ATOM 5702 N N . PHE D 1 7 ? 42.58300 62.83100 39.99100 1.000 23.87000 7 PHE D N 1
ATOM 5703 C CA . PHE D 1 7 ? 41.77100 62.38300 41.11900 1.000 20.28000 7 PHE D CA 1
ATOM 5704 C C . PHE D 1 7 ? 40.28600 62.54600 40.81000 1.000 20.02000 7 PHE D C 1
ATOM 5705 O O . PHE D 1 7 ? 39.85500 63.60500 40.34800 1.000 20.25000 7 PHE D O 1
ATOM 5713 N N . PHE D 1 8 ? 39.50100 61.50600 41.10900 1.000 17.21000 8 PHE D N 1
ATOM 5714 C CA . PHE D 1 8 ? 38.10700 61.40900 40.67900 1.000 14.28000 8 PHE D CA 1
ATOM 5715 C C . PHE D 1 8 ? 37.24100 60.99600 41.85800 1.000 13.89000 8 PHE D C 1
ATOM 5716 O O . PHE D 1 8 ? 37.46000 59.92700 42.43900 1.000 15.48000 8 PHE D O 1
ATOM 5724 N N . VAL D 1 9 ? 36.21800 61.79400 42.17200 1.000 14.30000 9 VAL D N 1
ATOM 5725 C CA . VAL D 1 9 ? 35.30800 61.47500 43.27100 1.000 12.96000 9 VAL D CA 1
ATOM 5726 C C . VAL D 1 9 ? 33.88800 61.54500 42.74000 1.000 14.15000 9 VAL D C 1
ATOM 5727 O O . VAL D 1 9 ? 33.47700 62.58300 42.21000 1.000 16.37000 9 VAL D O 1
ATOM 5731 N N . ILE D 1 10 ? 33.13200 60.45900 42.89700 1.000 12.42000 10 ILE D N 1
ATOM 5732 C CA . ILE D 1 10 ? 31.71400 60.47500 42.54700 1.000 13.68000 10 ILE D CA 1
ATOM 5733 C C . ILE D 1 10 ? 30.88100 60.23100 43.80300 1.000 19.24000 10 ILE D C 1
ATOM 5734 O O . ILE D 1 10 ? 31.03200 59.19800 44.47300 1.000 17.90000 10 ILE D O 1
ATOM 5739 N N . GLY D 1 11 ? 30.00200 61.18700 44.11700 1.000 14.37000 11 GLY D N 1
ATOM 5740 C CA . GLY D 1 11 ? 29.03400 61.01800 45.18700 1.000 17.65000 11 GLY D CA 1
ATOM 5741 C C . GLY D 1 11 ? 27.69600 60.47700 44.71200 1.000 15.63000 11 GLY D C 1
ATOM 5742 O O . GLY D 1 11 ? 26.92600 61.19700 44.07300 1.000 15.15000 11 GLY D O 1
ATOM 5743 N N . ASN D 1 12 ? 27.38800 59.21900 45.04100 1.000 14.17000 12 ASN D N 1
ATOM 5744 C CA . ASN D 1 12 ? 26.17500 58.55100 44.56700 1.000 12.87000 12 ASN D CA 1
ATOM 5745 C C . ASN D 1 12 ? 25.03800 58.76600 45.56300 1.000 16.33000 12 ASN D C 1
ATOM 5746 O O . ASN D 1 12 ? 25.07200 58.24100 46.68300 1.000 15.07000 12 ASN D O 1
ATOM 5751 N N . TRP D 1 13 ? 24.00500 59.49800 45.14500 1.000 13.84000 13 TRP D N 1
ATOM 5752 C CA . TRP D 1 13 ? 22.88200 59.77300 46.02800 1.000 14.21000 13 TRP D CA 1
ATOM 5753 C C . TRP D 1 13 ? 21.92300 58.60200 46.14000 1.000 15.49000 13 TRP D C 1
ATOM 5754 O O . TRP D 1 13 ? 20.99000 58.66800 46.94300 1.000 15.45000 13 TRP D O 1
ATOM 5765 N N . LYS D 1 14 ? 22.14000 57.55300 45.35000 1.000 15.21000 14 LYS D N 1
ATOM 5766 C CA . LYS D 1 14 ? 21.30200 56.37300 45.32300 1.000 14.84000 14 LYS D CA 1
ATOM 5767 C C . LYS D 1 14 ? 19.83300 56.76000 45.33300 1.000 16.58000 14 LYS D C 1
ATOM 5768 O O . LYS D 1 14 ? 19.42900 57.66500 44.60100 1.000 14.63000 14 LYS D O 1
ATOM 5774 N N . MET D 1 15 ? 19.02300 56.11000 46.15500 1.000 12.98000 15 MET D N 1
ATOM 5775 C CA . MET D 1 15 ? 17.61300 56.47400 46.25100 1.000 12.18000 15 MET D CA 1
ATOM 5776 C C . MET D 1 15 ? 17.33200 57.21100 47.56100 1.000 14.71000 15 MET D C 1
ATOM 5777 O O . MET D 1 15 ? 16.30000 57.01000 48.19500 1.000 18.13000 15 MET D O 1
ATOM 5782 N N . ASN D 1 16 ? 18.23300 58.11500 47.95700 1.000 15.33000 16 ASN D N 1
ATOM 5783 C CA . ASN D 1 16 ? 18.19500 58.73500 49.28000 1.000 16.21000 16 ASN D CA 1
ATOM 5784 C C . ASN D 1 16 ? 17.88900 60.22900 49.25200 1.000 22.50000 16 ASN D C 1
ATOM 5785 O O . ASN D 1 16 ? 18.06200 60.90500 50.27600 1.000 21.61000 16 ASN D O 1
ATOM 5790 N N . VAL D 1 17 ? 17.45200 60.77000 48.11700 1.000 19.94000 17 VAL D N 1
ATOM 5791 C CA . VAL D 1 17 ? 17.26600 62.21000 47.99500 1.000 15.88000 17 VAL D CA 1
ATOM 5792 C C . VAL D 1 17 ? 15.90000 62.50100 47.39300 1.000 16.61000 17 VAL D C 1
ATOM 5793 O O . VAL D 1 17 ? 15.34600 61.69500 46.64200 1.000 17.27000 17 VAL D O 1
ATOM 5797 N N . ASP D 1 18 ? 15.35300 63.66000 47.74900 1.000 17.54000 18 ASP D N 1
ATOM 5798 C CA . ASP D 1 18 ? 14.29300 64.31100 46.99500 1.000 15.90000 18 ASP D CA 1
ATOM 5799 C C . ASP D 1 18 ? 14.80600 65.67700 46.53500 1.000 18.05000 18 ASP D C 1
ATOM 5800 O O . ASP D 1 18 ? 15.98200 66.01400 46.71600 1.000 18.04000 18 ASP D O 1
ATOM 5805 N N . LYS D 1 19 ? 13.91800 66.45000 45.90500 1.000 15.17000 19 LYS D N 1
ATOM 5806 C CA . LYS D 1 19 ? 14.32800 67.73600 45.34500 1.000 19.94000 19 LYS D CA 1
ATOM 5807 C C . LYS D 1 19 ? 14.89800 68.64500 46.42500 1.000 19.65000 19 LYS D C 1
ATOM 5808 O O . LYS D 1 19 ? 15.92700 69.29900 46.22000 1.000 23.63000 19 LYS D O 1
ATOM 5814 N N . ASN D 1 20 ? 14.24500 68.68100 47.58800 1.000 18.53000 20 ASN D N 1
ATOM 5815 C CA . ASN D 1 20 ? 14.69900 69.52900 48.68500 1.000 20.91000 20 ASN D CA 1
ATOM 5816 C C . ASN D 1 20 ? 16.09500 69.13400 49.15600 1.000 22.32000 20 ASN D C 1
ATOM 5817 O O . ASN D 1 20 ? 16.95000 70.00300 49.37800 1.000 21.58000 20 ASN D O 1
ATOM 5822 N N . ARG D 1 21 ? 16.35000 67.82700 49.31900 1.000 19.15000 21 ARG D N 1
ATOM 5823 C CA . ARG D 1 21 ? 17.67000 67.39500 49.77500 1.000 20.18000 21 ARG D CA 1
ATOM 5824 C C . ARG D 1 21 ? 18.72400 67.67300 48.71700 1.000 19.13000 21 ARG D C 1
ATOM 5825 O O . ARG D 1 21 ? 19.86300 68.02700 49.04400 1.000 19.10000 21 ARG D O 1
ATOM 5833 N N . ILE D 1 22 ? 18.35900 67.49900 47.44500 1.000 17.12000 22 ILE D N 1
ATOM 5834 C CA . ILE D 1 22 ? 19.27500 67.81900 46.35600 1.000 16.73000 22 ILE D CA 1
ATOM 5835 C C . ILE D 1 22 ? 19.62300 69.30000 46.38900 1.000 17.02000 22 ILE D C 1
ATOM 5836 O O . ILE D 1 22 ? 20.79000 69.68000 46.26900 1.000 18.13000 22 ILE D O 1
ATOM 5841 N N . ASN D 1 23 ? 18.61900 70.15500 46.57700 1.000 18.22000 23 ASN D N 1
ATOM 5842 C CA . ASN D 1 23 ? 18.89900 71.58700 46.68900 1.000 18.42000 23 ASN D CA 1
ATOM 5843 C C . ASN D 1 23 ? 19.90400 71.87400 47.80000 1.000 22.54000 23 ASN D C 1
ATOM 5844 O O . ASN D 1 23 ? 20.85300 72.64600 47.60500 1.000 25.52000 23 ASN D O 1
ATOM 5849 N N . GLY D 1 24 ? 19.73200 71.24500 48.96400 1.000 21.88000 24 GLY D N 1
ATOM 5850 C CA . GLY D 1 24 ? 20.70000 71.42600 50.03500 1.000 24.31000 24 GLY D CA 1
ATOM 5851 C C . GLY D 1 24 ? 22.09600 70.95800 49.66300 1.000 23.60000 24 GLY D C 1
ATOM 5852 O O . GLY D 1 24 ? 23.08600 71.65800 49.90200 1.000 23.03000 24 GLY D O 1
ATOM 5853 N N . ILE D 1 25 ? 22.19900 69.75400 49.09300 1.000 20.59000 25 ILE D N 1
ATOM 5854 C CA . ILE D 1 25 ? 23.50300 69.21700 48.71500 1.000 20.45000 25 ILE D CA 1
ATOM 5855 C C . ILE D 1 25 ? 24.15000 70.09500 47.65300 1.000 21.02000 25 ILE D C 1
ATOM 5856 O O . ILE D 1 25 ? 25.35800 70.37100 47.69500 1.000 20.23000 25 ILE D O 1
ATOM 5861 N N . VAL D 1 26 ? 23.36500 70.51100 46.66700 1.000 17.45000 26 VAL D N 1
ATOM 5862 C CA . VAL D 1 26 ? 23.91600 71.28300 45.55800 1.000 23.29000 26 VAL D CA 1
ATOM 5863 C C . VAL D 1 26 ? 24.38300 72.65200 46.04300 1.000 24.79000 26 VAL D C 1
ATOM 5864 O O . VAL D 1 26 ? 25.45200 73.13500 45.64500 1.000 24.05000 26 VAL D O 1
ATOM 5868 N N . LYS D 1 27 ? 23.60400 73.28800 46.92400 1.000 23.57000 27 LYS D N 1
ATOM 5869 C CA . LYS D 1 27 ? 24.02900 74.56300 47.50100 1.000 25.89000 27 LYS D CA 1
ATOM 5870 C C . LYS D 1 27 ? 25.36800 74.40800 48.20300 1.000 23.57000 27 LYS D C 1
ATOM 5871 O O . LYS D 1 27 ? 26.28900 75.20200 47.99100 1.000 25.51000 27 LYS D O 1
ATOM 5877 N N . MET D 1 28 ? 25.51100 73.34000 48.99400 1.000 23.20000 28 MET D N 1
ATOM 5878 C CA . MET D 1 28 ? 26.74700 73.10500 49.73200 1.000 20.76000 28 MET D CA 1
ATOM 5879 C C . MET D 1 28 ? 27.92600 72.86700 48.79600 1.000 23.27000 28 MET D C 1
ATOM 5880 O O . MET D 1 28 ? 29.02000 73.39800 49.01700 1.000 28.58000 28 MET D O 1
ATOM 5885 N N . MET D 1 29 ? 27.73400 72.04300 47.75900 1.000 24.17000 29 MET D N 1
ATOM 5886 C CA . MET D 1 29 ? 28.82900 71.77100 46.83400 1.000 22.63000 29 MET D CA 1
ATOM 5887 C C . MET D 1 29 ? 29.17400 73.00200 45.99600 1.000 24.12000 29 MET D C 1
ATOM 5888 O O . MET D 1 29 ? 30.35100 73.23600 45.69800 1.000 23.40000 29 MET D O 1
ATOM 5893 N N . ASN D 1 30 ? 28.17100 73.80900 45.64000 1.000 22.89000 30 ASN D N 1
ATOM 5894 C CA . ASN D 1 30 ? 28.40500 74.97600 44.79000 1.000 24.12000 30 ASN D CA 1
ATOM 5895 C C . ASN D 1 30 ? 29.23100 76.03500 45.50400 1.000 24.50000 30 ASN D C 1
ATOM 5896 O O . ASN D 1 30 ? 30.07000 76.70000 44.88300 1.000 28.05000 30 ASN D O 1
ATOM 5901 N N . LYS D 1 31 ? 28.99500 76.22100 46.79900 1.000 24.93000 31 LYS D N 1
ATOM 5902 C CA . LYS D 1 31 ? 29.66700 77.26500 47.55900 1.000 25.85000 31 LYS D CA 1
ATOM 5903 C C . LYS D 1 31 ? 31.00500 76.82000 48.13200 1.000 30.77000 31 LYS D C 1
ATOM 5904 O O . LYS D 1 31 ? 31.89700 77.66000 48.31700 1.000 25.75000 31 LYS D O 1
ATOM 5910 N N . ALA D 1 32 ? 31.16400 75.52400 48.40900 1.000 20.78000 32 ALA D N 1
ATOM 5911 C CA . ALA D 1 32 ? 32.38600 75.02200 49.02700 1.000 22.81000 32 ALA D CA 1
ATOM 5912 C C . ALA D 1 32 ? 33.60400 75.27800 48.14500 1.000 23.38000 32 ALA D C 1
ATOM 5913 O O . ALA D 1 32 ? 33.51300 75.36200 46.91700 1.000 28.13000 32 ALA D O 1
ATOM 5915 N N . ALA D 1 33 ? 34.76200 75.38600 48.78500 1.000 26.52000 33 ALA D N 1
ATOM 5916 C CA . ALA D 1 33 ? 36.02300 75.47900 48.06100 1.000 26.65000 33 ALA D CA 1
ATOM 5917 C C . ALA D 1 33 ? 36.46500 74.07100 47.68500 1.000 26.22000 33 ALA D C 1
ATOM 5918 O O . ALA D 1 33 ? 36.89400 73.29300 48.54200 1.000 29.26000 33 ALA D O 1
ATOM 5920 N N . LEU D 1 34 ? 36.36500 73.73700 46.40700 1.000 28.56000 34 LEU D N 1
ATOM 5921 C CA . LEU D 1 34 ? 36.71900 72.40900 45.93400 1.000 22.64000 34 LEU D CA 1
ATOM 5922 C C . LEU D 1 34 ? 38.06400 72.45500 45.22000 1.000 27.82000 34 LEU D C 1
ATOM 5923 O O . LEU D 1 34 ? 38.33700 73.38300 44.45100 1.000 27.07000 34 LEU D O 1
ATOM 5928 N N . ASP D 1 35 ? 38.90400 71.46600 45.49800 1.000 27.92000 35 ASP D N 1
ATOM 5929 C CA . ASP D 1 35 ? 40.18800 71.33200 44.82600 1.000 30.24000 35 ASP D CA 1
ATOM 5930 C C . ASP D 1 35 ? 39.97700 71.28100 43.31300 1.000 29.54000 35 ASP D C 1
ATOM 5931 O O . ASP D 1 35 ? 39.30900 70.36100 42.82400 1.000 28.11000 35 ASP D O 1
ATOM 5936 N N . PRO D 1 36 ? 40.50900 72.23600 42.54300 1.000 28.90000 36 PRO D N 1
ATOM 5937 C CA . PRO D 1 36 ? 40.33000 72.18500 41.08000 1.000 28.46000 36 PRO D CA 1
ATOM 5938 C C . PRO D 1 36 ? 41.05200 71.01800 40.42000 1.000 29.02000 36 PRO D C 1
ATOM 5939 O O . PRO D 1 36 ? 40.77500 70.71300 39.25200 1.000 31.59000 36 PRO D O 1
ATOM 5943 N N . ASN D 1 37 ? 41.95600 70.35300 41.12500 1.000 27.62000 37 ASN D N 1
ATOM 5944 C CA . ASN D 1 37 ? 42.60300 69.16400 40.59900 1.000 27.01000 37 ASN D CA 1
ATOM 5945 C C . ASN D 1 37 ? 41.73800 67.91600 40.71000 1.000 26.76000 37 ASN D C 1
ATOM 5946 O O . ASN D 1 37 ? 42.18000 66.84000 40.29300 1.000 31.66000 37 ASN D O 1
ATOM 5951 N N . THR D 1 38 ? 40.52400 68.01300 41.24300 1.000 22.39000 38 THR D N 1
ATOM 5952 C CA . THR D 1 38 ? 39.66700 66.84700 41.39600 1.000 21.75000 38 THR D CA 1
ATOM 5953 C C . THR D 1 38 ? 38.50700 66.94000 40.42100 1.000 21.74000 38 THR D C 1
ATOM 5954 O O . THR D 1 38 ? 37.88700 68.00000 40.28900 1.000 20.27000 38 THR D O 1
ATOM 5958 N N . GLU D 1 39 ? 38.24300 65.83600 39.73000 1.000 18.35000 39 GLU D N 1
ATOM 5959 C CA . GLU D 1 39 ? 37.08600 65.70100 38.85400 1.000 20.09000 39 GLU D CA 1
ATOM 5960 C C . GLU D 1 39 ? 35.95500 65.14100 39.70700 1.000 18.49000 39 GLU D C 1
ATOM 5961 O O . GLU D 1 39 ? 36.02700 63.99700 40.16900 1.000 18.42000 39 GLU D O 1
ATOM 5967 N N . ALA D 1 40 ? 34.91500 65.93900 39.91700 1.000 17.17000 40 ALA D N 1
ATOM 5968 C CA . ALA D 1 40 ? 33.82100 65.57200 40.80200 1.000 18.54000 40 ALA D CA 1
ATOM 5969 C C . ALA D 1 40 ? 32.55800 65.31400 39.99200 1.000 18.47000 40 ALA D C 1
ATOM 5970 O O . ALA D 1 40 ? 32.27800 66.02300 39.02100 1.000 16.23000 40 ALA D O 1
ATOM 5972 N N . VAL D 1 41 ? 31.81700 64.27300 40.38100 1.000 13.72000 41 VAL D N 1
ATOM 5973 C CA . VAL D 1 41 ? 30.56000 63.88700 39.75100 1.000 15.57000 41 VAL D CA 1
ATOM 5974 C C . VAL D 1 41 ? 29.59400 63.48200 40.86100 1.000 13.39000 41 VAL D C 1
ATOM 5975 O O . VAL D 1 41 ? 30.01300 63.00900 41.91700 1.000 15.24000 41 VAL D O 1
ATOM 5979 N N . VAL D 1 42 ? 28.28700 63.66200 40.62900 1.000 14.81000 42 VAL D N 1
ATOM 5980 C CA . VAL D 1 42 ? 27.26700 63.16300 41.55600 1.000 17.20000 42 VAL D CA 1
ATOM 5981 C C . VAL D 1 42 ? 26.37700 62.16500 40.82700 1.000 15.97000 42 VAL D C 1
ATOM 5982 O O . VAL D 1 42 ? 26.06500 62.34800 39.64600 1.000 16.91000 42 VAL D O 1
ATOM 5986 N N . GLY D 1 43 ? 25.98400 61.10100 41.52200 1.000 13.25000 43 GLY D N 1
ATOM 5987 C CA . GLY D 1 43 ? 25.10100 60.10200 40.96000 1.000 14.63000 43 GLY D CA 1
ATOM 5988 C C . GLY D 1 43 ? 23.67400 60.38100 41.37600 1.000 11.65000 43 GLY D C 1
ATOM 5989 O O . GLY D 1 43 ? 23.34300 60.31800 42.55700 1.000 13.55000 43 GLY D O 1
ATOM 5990 N N . CYS D 1 44 ? 22.81500 60.63000 40.38900 1.000 13.92000 44 CYS D N 1
ATOM 5991 C CA . CYS D 1 44 ? 21.52900 61.23600 40.66100 1.000 15.80000 44 CYS D CA 1
ATOM 5992 C C . CYS D 1 44 ? 20.38600 60.34900 40.17500 1.000 15.42000 44 CYS D C 1
ATOM 5993 O O . CYS D 1 44 ? 20.50400 59.72500 39.12200 1.000 15.53000 44 CYS D O 1
ATOM 5996 N N . PRO D 1 45 ? 19.28700 60.25100 40.92100 1.000 14.16000 45 PRO D N 1
ATOM 5997 C CA . PRO D 1 45 ? 18.13500 59.48600 40.42400 1.000 16.07000 45 PRO D CA 1
ATOM 5998 C C . PRO D 1 45 ? 17.64800 60.02200 39.08400 1.000 19.67000 45 PRO D C 1
ATOM 5999 O O . PRO D 1 45 ? 17.72800 61.21800 38.80500 1.000 14.39000 45 PRO D O 1
ATOM 6003 N N . SER D 1 46 ? 17.10500 59.11500 38.26300 1.000 17.00000 46 SER D N 1
ATOM 6004 C CA . SER D 1 46 ? 16.72400 59.46900 36.89600 1.000 18.19000 46 SER D CA 1
ATOM 6005 C C . SER D 1 46 ? 15.71900 60.61200 36.87200 1.000 17.86000 46 SER D C 1
ATOM 6006 O O . SER D 1 46 ? 15.81700 61.51500 36.03200 1.000 16.99000 46 SER D O 1
ATOM 6009 N N . CYS D 1 47 ? 14.77000 60.62100 37.81500 1.000 17.51000 47 CYS D N 1
ATOM 6010 C CA . CYS D 1 47 ? 13.72900 61.64300 37.78400 1.000 15.41000 47 CYS D CA 1
ATOM 6011 C C . CYS D 1 47 ? 14.23500 63.01700 38.18800 1.000 16.92000 47 CYS D C 1
ATOM 6012 O O . CYS D 1 47 ? 13.48100 63.98600 38.08000 1.000 15.24000 47 CYS D O 1
ATOM 6015 N N . TYR D 1 48 ? 15.48200 63.13300 38.64000 1.000 13.84000 48 TYR D N 1
ATOM 6016 C CA . TYR D 1 48 ? 16.01300 64.40900 39.09500 1.000 17.87000 48 TYR D CA 1
ATOM 6017 C C . TYR D 1 48 ? 17.20400 64.87600 38.26500 1.000 18.27000 48 TYR D C 1
ATOM 6018 O O . TYR D 1 48 ? 17.83100 65.87600 38.62200 1.000 18.67000 48 TYR D O 1
ATOM 6027 N N . LEU D 1 49 ? 17.52900 64.17800 37.17300 1.000 14.31000 49 LEU D N 1
ATOM 6028 C CA . LEU D 1 49 ? 18.73600 64.48100 36.40200 1.000 17.66000 49 LEU D CA 1
ATOM 6029 C C . LEU D 1 49 ? 18.74800 65.92900 35.92300 1.000 19.36000 49 LEU D C 1
ATOM 6030 O O . LEU D 1 49 ? 19.73500 66.65500 36.11500 1.000 17.13000 49 LEU D O 1
ATOM 6035 N N . SER D 1 50 ? 17.66600 66.35200 35.26400 1.000 19.20000 50 SER D N 1
ATOM 6036 C CA . SER D 1 50 ? 17.59800 67.71800 34.74700 1.000 19.33000 50 SER D CA 1
ATOM 6037 C C . SER D 1 50 ? 17.67700 68.73300 35.87800 1.000 21.74000 50 SER D C 1
ATOM 6038 O O . SER D 1 50 ? 18.39500 69.73200 35.77500 1.000 21.09000 50 SER D O 1
ATOM 6041 N N . HIS D 1 51 ? 16.96500 68.47700 36.97800 1.000 19.35000 51 HIS D N 1
ATOM 6042 C CA . HIS D 1 51 ? 16.97600 69.38000 38.12300 1.000 21.21000 51 HIS D CA 1
ATOM 6043 C C . HIS D 1 51 ? 18.36700 69.50600 38.72000 1.000 24.07000 51 HIS D C 1
ATOM 6044 O O . HIS D 1 51 ? 18.82400 70.61200 39.02000 1.000 21.24000 51 HIS D O 1
ATOM 6051 N N . ALA D 1 52 ? 19.04800 68.37500 38.92800 1.000 17.55000 52 ALA D N 1
ATOM 6052 C CA . ALA D 1 52 ? 20.40700 68.42800 39.45900 1.000 14.43000 52 ALA D CA 1
ATOM 6053 C C . ALA D 1 52 ? 21.32800 69.18900 38.51600 1.000 18.23000 52 ALA D C 1
ATOM 6054 O O . ALA D 1 52 ? 22.07900 70.07400 38.94200 1.000 21.82000 52 ALA D O 1
ATOM 6056 N N . ARG D 1 53 ? 21.26500 68.87200 37.22300 1.000 15.66000 53 ARG D N 1
ATOM 6057 C CA . ARG D 1 53 ? 22.19300 69.46200 36.26400 1.000 18.78000 53 ARG D CA 1
ATOM 6058 C C . ARG D 1 53 ? 21.98700 70.97200 36.13400 1.000 19.38000 53 ARG D C 1
ATOM 6059 O O . ARG D 1 53 ? 22.95800 71.72900 36.00000 1.000 18.46000 53 ARG D O 1
ATOM 6067 N N . GLU D 1 54 ? 20.73400 71.42800 36.15800 1.000 18.58000 54 GLU D N 1
ATOM 6068 C CA . GLU D 1 54 ? 20.46900 72.85200 35.97500 1.000 20.01000 54 GLU D CA 1
ATOM 6069 C C . GLU D 1 54 ? 20.82400 73.67300 37.20500 1.000 24.12000 54 GLU D C 1
ATOM 6070 O O . GLU D 1 54 ? 20.98300 74.89400 37.09000 1.000 28.58000 54 GLU D O 1
ATOM 6076 N N . HIS D 1 55 ? 20.97500 73.04200 38.37300 1.000 21.05000 55 HIS D N 1
ATOM 6077 C CA . HIS D 1 55 ? 21.30800 73.75900 39.59600 1.000 22.65000 55 HIS D CA 1
ATOM 6078 C C . HIS D 1 55 ? 22.74600 73.56300 40.04200 1.000 24.68000 55 HIS D C 1
ATOM 6079 O O . HIS D 1 55 ? 23.24500 74.36200 40.83900 1.000 30.50000 55 HIS D O 1
ATOM 6086 N N . LEU D 1 56 ? 23.41800 72.53500 39.54800 1.000 21.17000 56 LEU D N 1
ATOM 6087 C CA . LEU D 1 56 ? 24.76200 72.21600 39.98900 1.000 18.21000 56 LEU D CA 1
ATOM 6088 C C . LEU D 1 56 ? 25.78700 73.02700 39.21200 1.000 20.13000 56 LEU D C 1
ATOM 6089 O O . LEU D 1 56 ? 25.59400 73.34400 38.03600 1.000 23.79000 56 LEU D O 1
ATOM 6094 N N . SER D 1 57 ? 26.88400 73.35000 39.88400 1.000 18.20000 57 SER D N 1
ATOM 6095 C CA . SER D 1 57 ? 28.00500 74.01400 39.24300 1.000 20.81000 57 SER D CA 1
ATOM 6096 C C . SER D 1 57 ? 28.40600 73.27200 37.97000 1.000 19.32000 57 SER D C 1
ATOM 6097 O O . SER D 1 57 ? 28.53200 72.03600 37.99000 1.000 20.31000 57 SER D O 1
ATOM 6100 N N . PRO D 1 58 ? 28.62300 73.97800 36.85500 1.000 20.27000 58 PRO D N 1
ATOM 6101 C CA . PRO D 1 58 ? 29.02200 73.29500 35.62000 1.000 17.47000 58 PRO D CA 1
ATOM 6102 C C . PRO D 1 58 ? 30.29800 72.49300 35.76900 1.000 19.67000 58 PRO D C 1
ATOM 6103 O O . PRO D 1 58 ? 30.54000 71.59300 34.95400 1.000 21.12000 58 PRO D O 1
ATOM 6107 N N . SER D 1 59 ? 31.10700 72.79800 36.79000 1.000 18.60000 59 SER D N 1
ATOM 6108 C CA . SER D 1 59 ? 32.36100 72.09700 37.04300 1.000 20.64000 59 SER D CA 1
ATOM 6109 C C . SER D 1 59 ? 32.14000 70.65600 37.49000 1.000 25.91000 59 SER D C 1
ATOM 6110 O O . SER D 1 59 ? 33.01900 69.80400 37.30700 1.000 25.07000 59 SER D O 1
ATOM 6113 N N . ILE D 1 60 ? 31.00700 70.37300 38.11000 1.000 18.18000 60 ILE D N 1
ATOM 6114 C CA . ILE D 1 60 ? 30.72800 69.04900 38.66800 1.000 18.03000 60 ILE D CA 1
ATOM 6115 C C . ILE D 1 60 ? 29.80800 68.31000 37.71200 1.000 18.63000 60 ILE D C 1
ATOM 6116 O O . ILE D 1 60 ? 28.79800 68.86800 37.26100 1.000 18.33000 60 ILE D O 1
ATOM 6121 N N . GLY D 1 61 ? 30.16200 67.04600 37.39300 1.000 17.56000 61 GLY D N 1
ATOM 6122 C CA . GLY D 1 61 ? 29.33600 66.25700 36.50600 1.000 14.87000 61 GLY D CA 1
ATOM 6123 C C . GLY D 1 61 ? 28.11400 65.64500 37.18800 1.000 16.87000 61 GLY D C 1
ATOM 6124 O O . GLY D 1 61 ? 28.00200 65.57900 38.41100 1.000 14.56000 61 GLY D O 1
ATOM 6125 N N . VAL D 1 62 ? 27.16300 65.21600 36.35900 1.000 15.79000 62 VAL D N 1
ATOM 6126 C CA . VAL D 1 62 ? 25.97800 64.49400 36.81100 1.000 17.53000 62 VAL D CA 1
ATOM 6127 C C . VAL D 1 62 ? 25.92600 63.15400 36.08600 1.000 17.35000 62 VAL D C 1
ATOM 6128 O O . VAL D 1 62 ? 26.04000 63.09700 34.85400 1.000 15.45000 62 VAL D O 1
ATOM 6132 N N . ALA D 1 63 ? 25.74500 62.08300 36.85300 1.000 16.38000 63 ALA D N 1
ATOM 6133 C CA . ALA D 1 63 ? 25.69800 60.72600 36.33000 1.000 14.17000 63 ALA D CA 1
ATOM 6134 C C . ALA D 1 63 ? 24.35000 60.11600 36.66600 1.000 14.76000 63 ALA D C 1
ATOM 6135 O O . ALA D 1 63 ? 23.89300 60.22700 37.81100 1.000 14.55000 63 ALA D O 1
ATOM 6137 N N . ALA D 1 64 ? 23.70800 59.50400 35.67700 1.000 15.31000 64 ALA D N 1
ATOM 6138 C CA . ALA D 1 64 ? 22.60400 58.61700 35.99200 1.000 16.13000 64 ALA D CA 1
ATOM 6139 C C . ALA D 1 64 ? 23.15600 57.39500 36.70700 1.000 15.96000 64 ALA D C 1
ATOM 6140 O O . ALA D 1 64 ? 24.34600 57.09100 36.63500 1.000 14.99000 64 ALA D O 1
ATOM 6142 N N . GLN D 1 65 ? 22.28500 56.69000 37.40800 1.000 13.38000 65 GLN D N 1
ATOM 6143 C CA . GLN D 1 65 ? 22.72700 55.54700 38.19000 1.000 14.61000 65 GLN D CA 1
ATOM 6144 C C . GLN D 1 65 ? 22.56600 54.22700 37.45600 1.000 14.11000 65 GLN D C 1
ATOM 6145 O O . GLN D 1 65 ? 22.93200 53.18400 38.00600 1.000 15.39000 65 GLN D O 1
ATOM 6151 N N . ASN D 1 66 ? 22.02700 54.25000 36.23800 1.000 16.96000 66 ASN D N 1
ATOM 6152 C CA . ASN D 1 66 ? 21.75400 53.05400 35.44800 1.000 18.12000 66 ASN D CA 1
ATOM 6153 C C . ASN D 1 66 ? 21.19300 53.51600 34.11200 1.000 17.12000 66 ASN D C 1
ATOM 6154 O O . ASN D 1 66 ? 20.73300 54.65100 33.98400 1.000 16.67000 66 ASN D O 1
ATOM 6159 N N . CYS D 1 67 ? 21.24300 52.63300 33.11700 1.000 15.01000 67 CYS D N 1
ATOM 6160 C CA . CYS D 1 67 ? 20.53400 52.87300 31.86400 1.000 18.66000 67 CYS D CA 1
ATOM 6161 C C . CYS D 1 67 ? 20.39300 51.54300 31.14300 1.000 18.41000 67 CYS D C 1
ATOM 6162 O O . CYS D 1 67 ? 20.92200 50.52400 31.58700 1.000 19.08000 67 CYS D O 1
ATOM 6165 N N . TYR D 1 68 ? 19.64500 51.55500 30.04300 1.000 15.73000 68 TYR D N 1
ATOM 6166 C CA . TYR D 1 68 ? 19.37200 50.34600 29.28400 1.000 19.84000 68 TYR D CA 1
ATOM 6167 C C . TYR D 1 68 ? 20.34600 50.24800 28.09800 1.000 20.95000 68 TYR D C 1
ATOM 6168 O O . TYR D 1 68 ? 21.26600 51.05600 27.94500 1.000 19.73000 68 TYR D O 1
ATOM 6177 N N . LYS D 1 69 ? 20.16100 49.22200 27.26600 1.000 20.94000 69 LYS D N 1
ATOM 6178 C CA . LYS D 1 69 ? 21.17600 48.81200 26.29500 1.000 22.53000 69 LYS D CA 1
ATOM 6179 C C . LYS D 1 69 ? 20.88300 49.24300 24.86300 1.000 28.75000 69 LYS D C 1
ATOM 6180 O O . LYS D 1 69 ? 21.66500 48.91400 23.96000 1.000 27.38000 69 LYS D O 1
ATOM 6186 N N . VAL D 1 70 ? 19.77100 49.93500 24.62300 1.000 22.14000 70 VAL D N 1
ATOM 6187 C CA . VAL D 1 70 ? 19.41700 50.43000 23.30300 1.000 22.69000 70 VAL D CA 1
ATOM 6188 C C . VAL D 1 70 ? 18.97600 51.88200 23.44400 1.000 25.01000 70 VAL D C 1
ATOM 6189 O O . VAL D 1 70 ? 18.74400 52.37500 24.54500 1.000 25.25000 70 VAL D O 1
ATOM 6193 N N . ALA D 1 71 ? 18.86900 52.57300 22.30500 1.000 25.30000 71 ALA D N 1
ATOM 6194 C CA . ALA D 1 71 ? 18.54700 54.00100 22.34500 1.000 25.02000 71 ALA D CA 1
ATOM 6195 C C . ALA D 1 71 ? 17.06200 54.25900 22.55800 1.000 23.63000 71 ALA D C 1
ATOM 6196 O O . ALA D 1 71 ? 16.69600 55.26200 23.17600 1.000 23.52000 71 ALA D O 1
ATOM 6198 N N . ARG D 1 72 ? 16.20100 53.38600 22.04900 1.000 28.68000 72 ARG D N 1
ATOM 6199 C CA . ARG D 1 72 ? 14.76900 53.55400 22.23900 1.000 26.30000 72 ARG D CA 1
ATOM 6200 C C . ARG D 1 72 ? 14.08500 52.20900 22.02000 1.000 28.47000 72 ARG D C 1
ATOM 6201 O O . ARG D 1 72 ? 14.68900 51.25300 21.52800 1.000 26.52000 72 ARG D O 1
ATOM 6209 N N . GLY D 1 73 ? 12.82400 52.13200 22.41400 1.000 23.24000 73 GLY D N 1
ATOM 6210 C CA . GLY D 1 73 ? 12.05500 50.93200 22.17500 1.000 23.08000 73 GLY D CA 1
ATOM 6211 C C . GLY D 1 73 ? 11.00100 50.71200 23.24300 1.000 18.85000 73 GLY D C 1
ATOM 6212 O O . GLY D 1 73 ? 10.74200 51.56500 24.09100 1.000 19.71000 73 GLY D O 1
ATOM 6213 N N . ASN D 1 74 ? 10.40100 49.53100 23.18000 1.000 20.96000 74 ASN D N 1
ATOM 6214 C CA . ASN D 1 74 ? 9.26300 49.19600 24.03400 1.000 21.59000 74 ASN D CA 1
ATOM 6215 C C . ASN D 1 74 ? 9.76600 48.58600 25.34100 1.000 21.06000 74 ASN D C 1
ATOM 6216 O O . ASN D 1 74 ? 9.62200 47.39600 25.61400 1.000 21.96000 74 ASN D O 1
ATOM 6221 N N . PHE D 1 75 ? 10.35600 49.45700 26.17600 1.000 19.25000 75 PHE D N 1
ATOM 6222 C CA . PHE D 1 75 ? 11.00500 49.05100 27.42500 1.000 18.08000 75 PHE D CA 1
ATOM 6223 C C . PHE D 1 75 ? 10.50600 49.94900 28.54900 1.000 18.18000 75 PHE D C 1
ATOM 6224 O O . PHE D 1 75 ? 11.21700 50.83900 29.01500 1.000 18.32000 75 PHE D O 1
ATOM 6232 N N . SER D 1 76 ? 9.27600 49.69900 28.99200 1.000 17.97000 76 SER D N 1
ATOM 6233 C CA . SER D 1 76 ? 8.70300 50.52700 30.04300 1.000 16.47000 76 SER D CA 1
ATOM 6234 C C . SER D 1 76 ? 9.58800 50.48600 31.28200 1.000 17.79000 76 SER D C 1
ATOM 6235 O O . SER D 1 76 ? 10.03100 49.41500 31.71200 1.000 16.46000 76 SER D O 1
ATOM 6238 N N . GLY D 1 77 ? 9.86000 51.66600 31.84200 1.000 14.68000 77 GLY D N 1
ATOM 6239 C CA . GLY D 1 77 ? 10.62000 51.78500 33.05800 1.000 14.55000 77 GLY D CA 1
ATOM 6240 C C . GLY D 1 77 ? 12.10600 51.96500 32.87700 1.000 15.73000 77 GLY D C 1
ATOM 6241 O O . GLY D 1 77 ? 12.81900 52.08900 33.88100 1.000 18.29000 77 GLY D O 1
ATOM 6242 N N . GLU D 1 78 ? 12.60000 51.97100 31.64200 1.000 16.60000 78 GLU D N 1
ATOM 6243 C CA . GLU D 1 78 ? 14.02500 52.08500 31.36900 1.000 15.07000 78 GLU D CA 1
ATOM 6244 C C . GLU D 1 78 ? 14.32200 53.42500 30.71700 1.000 19.39000 78 GLU D C 1
ATOM 6245 O O . GLU D 1 78 ? 13.45000 54.04200 30.10500 1.000 16.78000 78 GLU D O 1
ATOM 6251 N N . ILE D 1 79 ? 15.56900 53.87400 30.85400 1.000 14.73000 79 ILE D N 1
ATOM 6252 C CA . ILE D 1 79 ? 16.02400 55.05200 30.12700 1.000 16.02000 79 ILE D CA 1
ATOM 6253 C C . ILE D 1 79 ? 17.30200 54.70100 29.37700 1.000 17.21000 79 ILE D C 1
ATOM 6254 O O . ILE D 1 79 ? 18.03600 53.78000 29.73900 1.000 17.27000 79 ILE D O 1
ATOM 6259 N N . SER D 1 80 ? 17.54700 55.43900 28.31300 1.000 16.64000 80 SER D N 1
ATOM 6260 C CA . SER D 1 80 ? 18.68700 55.21100 27.44600 1.000 17.95000 80 SER D CA 1
ATOM 6261 C C . SER D 1 80 ? 19.75300 56.27400 27.65100 1.000 19.43000 80 SER D C 1
ATOM 6262 O O . SER D 1 80 ? 19.47000 57.37300 28.13800 1.000 16.77000 80 SER D O 1
ATOM 6265 N N . PRO D 1 81 ? 21.00100 55.98300 27.27200 1.000 17.74000 81 PRO D N 1
ATOM 6266 C CA . PRO D 1 81 ? 22.03200 57.02700 27.31400 1.000 21.44000 81 PRO D CA 1
ATOM 6267 C C . PRO D 1 81 ? 21.64000 58.26400 26.52100 1.000 19.63000 81 PRO D C 1
ATOM 6268 O O . PRO D 1 81 ? 21.95300 59.39100 26.92500 1.000 19.75000 81 PRO D O 1
ATOM 6272 N N . GLU D 1 82 ? 20.92700 58.08200 25.40900 1.000 17.96000 82 GLU D N 1
ATOM 6273 C CA . GLU D 1 82 ? 20.49100 59.22700 24.62600 1.000 20.24000 82 GLU D CA 1
ATOM 6274 C C . GLU D 1 82 ? 19.53700 60.11300 25.42000 1.000 19.52000 82 GLU D C 1
ATOM 6275 O O . GLU D 1 82 ? 19.56600 61.33900 25.28400 1.000 19.41000 82 GLU D O 1
ATOM 6281 N N . MET D 1 83 ? 18.70300 59.51700 26.27000 1.000 18.49000 83 MET D N 1
ATOM 6282 C CA . MET D 1 83 ? 17.82500 60.31500 27.11700 1.000 16.03000 83 MET D CA 1
ATOM 6283 C C . MET D 1 83 ? 18.58800 60.99500 28.24300 1.000 16.41000 83 MET D C 1
ATOM 6284 O O . MET D 1 83 ? 18.25200 62.12100 28.63400 1.000 19.70000 83 MET D O 1
ATOM 6289 N N . ILE D 1 84 ? 19.61800 60.34100 28.77300 1.000 17.06000 84 ILE D N 1
ATOM 6290 C CA . ILE D 1 84 ? 20.43700 60.98000 29.79700 1.000 16.19000 84 ILE D CA 1
ATOM 6291 C C . ILE D 1 84 ? 21.14100 62.20200 29.21500 1.000 17.57000 84 ILE D C 1
ATOM 6292 O O . ILE D 1 84 ? 21.16700 63.27700 29.82400 1.000 19.29000 84 ILE D O 1
ATOM 6297 N N . LYS D 1 85 ? 21.75200 62.04200 28.04100 1.000 21.69000 85 LYS D N 1
ATOM 6298 C CA . LYS D 1 85 ? 22.37300 63.18500 27.37100 1.000 20.63000 85 LYS D CA 1
ATOM 6299 C C . LYS D 1 85 ? 21.35000 64.28200 27.09600 1.000 22.00000 85 LYS D C 1
ATOM 6300 O O . LYS D 1 85 ? 21.66500 65.47700 27.16500 1.000 22.43000 85 LYS D O 1
ATOM 6306 N N . ASP D 1 86 ? 20.11900 63.89500 26.76800 1.000 20.72000 86 ASP D N 1
ATOM 6307 C CA . ASP D 1 86 ? 19.06000 64.86400 26.51500 1.000 21.34000 86 ASP D CA 1
ATOM 6308 C C . ASP D 1 86 ? 18.70100 65.65800 27.76400 1.000 24.96000 86 ASP D C 1
ATOM 6309 O O . ASP D 1 86 ? 18.11800 66.74100 27.65500 1.000 24.59000 86 ASP D O 1
ATOM 6314 N N . CYS D 1 87 ? 19.02900 65.14200 28.94700 1.000 19.34000 87 CYS D N 1
ATOM 6315 C CA . CYS D 1 87 ? 18.85500 65.85600 30.20300 1.000 23.93000 87 CYS D CA 1
ATOM 6316 C C . CYS D 1 87 ? 20.07100 66.70700 30.54500 1.000 20.97000 87 CYS D C 1
ATOM 6317 O O . CYS D 1 87 ? 20.12600 67.29200 31.63100 1.000 25.46000 87 CYS D O 1
ATOM 6320 N N . GLY D 1 88 ? 21.03800 66.78200 29.63900 1.000 22.99000 88 GLY D N 1
ATOM 6321 C CA . GLY D 1 88 ? 22.22200 67.58400 29.83700 1.000 20.30000 88 GLY D CA 1
ATOM 6322 C C . GLY D 1 88 ? 23.33500 66.91100 30.60000 1.000 24.02000 88 GLY D C 1
ATOM 6323 O O . GLY D 1 88 ? 24.27900 67.59700 31.00800 1.000 19.81000 88 GLY D O 1
ATOM 6324 N N . CYS D 1 89 ? 23.27500 65.59200 30.78200 1.000 21.52000 89 CYS D N 1
ATOM 6325 C CA . CYS D 1 89 ? 24.18900 64.87000 31.65700 1.000 18.62000 89 CYS D CA 1
ATOM 6326 C C . CYS D 1 89 ? 25.14100 64.00100 30.84300 1.000 17.74000 89 CYS D C 1
ATOM 6327 O O . CYS D 1 89 ? 24.75300 63.41600 29.82900 1.000 18.64000 89 CYS D O 1
ATOM 6330 N N . ASP D 1 90 ? 26.38500 63.89300 31.31200 1.000 14.43000 90 ASP D N 1
ATOM 6331 C CA . ASP D 1 90 ? 27.43900 63.25200 30.53200 1.000 16.97000 90 ASP D CA 1
ATOM 6332 C C . ASP D 1 90 ? 27.81100 61.85500 31.01400 1.000 17.85000 90 ASP D C 1
ATOM 6333 O O . ASP D 1 90 ? 28.48500 61.12100 30.27600 1.000 17.21000 90 ASP D O 1
ATOM 6338 N N . TRP D 1 91 ? 27.40100 61.46800 32.22100 1.000 18.68000 91 TRP D N 1
ATOM 6339 C CA . TRP D 1 91 ? 27.91800 60.27400 32.87400 1.000 16.47000 91 TRP D CA 1
ATOM 6340 C C . TRP D 1 91 ? 26.80000 59.28700 33.18700 1.000 16.73000 91 TRP D C 1
ATOM 6341 O O . TRP D 1 91 ? 25.63800 59.66800 33.36000 1.000 15.78000 91 TRP D O 1
ATOM 6352 N N . VAL D 1 92 ? 27.17100 58.01600 33.27900 1.000 15.60000 92 VAL D N 1
ATOM 6353 C CA . VAL D 1 92 ? 26.27400 56.98800 33.79500 1.000 18.26000 92 VAL D CA 1
ATOM 6354 C C . VAL D 1 92 ? 27.09400 55.97600 34.58200 1.000 16.15000 92 VAL D C 1
ATOM 6355 O O . VAL D 1 92 ? 28.23800 55.66500 34.22400 1.000 14.94000 92 VAL D O 1
ATOM 6359 N N . ILE D 1 93 ? 26.52400 55.52400 35.69800 1.000 15.43000 93 ILE D N 1
ATOM 6360 C CA . ILE D 1 93 ? 27.06800 54.43900 36.49900 1.000 14.76000 93 ILE D CA 1
ATOM 6361 C C . ILE D 1 93 ? 26.48600 53.15300 35.95700 1.000 14.18000 93 ILE D C 1
ATOM 6362 O O . ILE D 1 93 ? 25.26700 53.04100 35.79000 1.000 11.21000 93 ILE D O 1
ATOM 6367 N N . LEU D 1 94 ? 27.33600 52.17400 35.71800 1.000 13.81000 94 LEU D N 1
ATOM 6368 C CA . LEU D 1 94 ? 26.88200 50.91400 35.16400 1.000 15.05000 94 LEU D CA 1
ATOM 6369 C C . LEU D 1 94 ? 27.44200 49.75300 35.97400 1.000 15.56000 94 LEU D C 1
ATOM 6370 O O . LEU D 1 94 ? 28.59900 49.77400 36.41700 1.000 15.28000 94 LEU D O 1
ATOM 6375 N N . GLY D 1 95 ? 26.60900 48.74000 36.15900 1.000 15.09000 95 GLY D N 1
ATOM 6376 C CA . GLY D 1 95 ? 27.02400 47.57500 36.91100 1.000 17.32000 95 GLY D CA 1
ATOM 6377 C C . GLY D 1 95 ? 27.18500 47.82400 38.38800 1.000 15.22000 95 GLY D C 1
ATOM 6378 O O . GLY D 1 95 ? 27.95100 47.11500 39.03900 1.000 15.77000 95 GLY D O 1
ATOM 6379 N N . HIS D 1 96 ? 26.47400 48.80500 38.94000 1.000 12.11000 96 HIS D N 1
ATOM 6380 C CA . HIS D 1 96 ? 26.60500 49.09100 40.36100 1.000 13.63000 96 HIS D CA 1
ATOM 6381 C C . HIS D 1 96 ? 26.32400 47.83200 41.17800 1.000 14.47000 96 HIS D C 1
ATOM 6382 O O . HIS D 1 96 ? 25.45700 47.04500 40.80600 1.000 15.03000 96 HIS D O 1
ATOM 6389 N N . PRO D 1 97 ? 27.05400 47.60100 42.26900 1.000 14.18000 97 PRO D N 1
ATOM 6390 C CA . PRO D 1 97 ? 26.81500 46.39500 43.08100 1.000 14.81000 97 PRO D CA 1
ATOM 6391 C C . PRO D 1 97 ? 25.36600 46.19300 43.49300 1.000 16.01000 97 PRO D C 1
ATOM 6392 O O . PRO D 1 97 ? 24.92400 45.04500 43.60800 1.000 21.34000 97 PRO D O 1
ATOM 6396 N N . GLU D 1 98 ? 24.60800 47.26700 43.71800 1.000 17.00000 98 GLU D N 1
ATOM 6397 C CA . GLU D 1 98 ? 23.19800 47.10700 44.05000 1.000 16.38000 98 GLU D CA 1
ATOM 6398 C C . GLU D 1 98 ? 22.41000 46.52400 42.88500 1.000 17.99000 98 GLU D C 1
ATOM 6399 O O . GLU D 1 98 ? 21.44300 45.78400 43.09500 1.000 23.70000 98 GLU D O 1
ATOM 6405 N N . ARG D 1 99 ? 22.78800 46.84300 41.65400 1.000 16.07000 99 ARG D N 1
ATOM 6406 C CA . ARG D 1 99 ? 22.06400 46.25400 40.54200 1.000 17.34000 99 ARG D CA 1
ATOM 6407 C C . ARG D 1 99 ? 22.55700 44.84700 40.24700 1.000 13.83000 99 ARG D C 1
ATOM 6408 O O . ARG D 1 99 ? 21.77200 44.02000 39.79700 1.000 14.94000 99 ARG D O 1
ATOM 6416 N N . ARG D 1 100 ? 23.83500 44.55100 40.53200 1.000 12.75000 100 ARG D N 1
ATOM 6417 C CA . ARG D 1 100 ? 24.32900 43.19100 40.33500 1.000 14.68000 100 ARG D CA 1
ATOM 6418 C C . ARG D 1 100 ? 23.74500 42.22800 41.35900 1.000 17.72000 100 ARG D C 1
ATOM 6419 O O . ARG D 1 100 ? 23.55500 41.04200 41.05700 1.000 21.33000 100 ARG D O 1
ATOM 6427 N N . THR D 1 101 ? 23.47000 42.70300 42.57600 1.000 16.39000 101 THR D N 1
ATOM 6428 C CA . THR D 1 101 ? 22.96400 41.81400 43.61400 1.000 19.56000 101 THR D CA 1
ATOM 6429 C C . THR D 1 101 ? 21.44400 41.88100 43.70000 1.000 20.33000 101 THR D C 1
ATOM 6430 O O . THR D 1 101 ? 20.77000 40.91000 43.35600 1.000 20.90000 101 THR D O 1
ATOM 6434 N N . ILE D 1 102 ? 20.88700 43.02100 44.11400 1.000 20.91000 102 ILE D N 1
ATOM 6435 C CA . ILE D 1 102 ? 19.43600 43.09400 44.30100 1.000 18.94000 102 ILE D CA 1
ATOM 6436 C C . ILE D 1 102 ? 18.69600 42.79000 43.00300 1.000 22.90000 102 ILE D C 1
ATOM 6437 O O . ILE D 1 102 ? 17.66800 42.09900 43.00400 1.000 20.56000 102 ILE D O 1
ATOM 6442 N N . PHE D 1 103 ? 19.19900 43.29000 41.87400 1.000 18.74000 103 PHE D N 1
ATOM 6443 C CA . PHE D 1 103 ? 18.49200 43.16000 40.60800 1.000 19.15000 103 PHE D CA 1
ATOM 6444 C C . PHE D 1 103 ? 19.09800 42.09900 39.71400 1.000 19.71000 103 PHE D C 1
ATOM 6445 O O . PHE D 1 103 ? 18.62900 41.90900 38.58900 1.000 24.33000 103 PHE D O 1
ATOM 6453 N N . SER D 1 104 ? 20.09800 41.37400 40.21600 1.000 21.23000 104 SER D N 1
ATOM 6454 C CA . SER D 1 104 ? 20.64000 40.17800 39.57000 1.000 19.38000 104 SER D CA 1
ATOM 6455 C C . SER D 1 104 ? 21.11500 40.46000 38.15200 1.000 20.57000 104 SER D C 1
ATOM 6456 O O . SER D 1 104 ? 21.05000 39.59000 37.28000 1.000 21.48000 104 SER D O 1
ATOM 6459 N N . GLU D 1 105 ? 21.59800 41.66900 37.90100 1.000 17.95000 105 GLU D N 1
ATOM 6460 C CA . GLU D 1 105 ? 22.05300 41.99200 36.55800 1.000 19.56000 105 GLU D CA 1
ATOM 6461 C C . GLU D 1 105 ? 23.26700 41.14100 36.20500 1.000 17.11000 105 GLU D C 1
ATOM 6462 O O . GLU D 1 105 ? 24.29200 41.21200 36.90000 1.000 18.39000 105 GLU D O 1
ATOM 6468 N N . PRO D 1 106 ? 23.20500 40.33400 35.15700 1.000 16.92000 106 PRO D N 1
ATOM 6469 C CA . PRO D 1 106 ? 24.36300 39.51100 34.79500 1.000 20.97000 106 PRO D CA 1
ATOM 6470 C C . PRO D 1 106 ? 25.42100 40.32200 34.06500 1.000 19.76000 106 PRO D C 1
ATOM 6471 O O . PRO D 1 106 ? 25.15300 41.38400 33.49800 1.000 19.30000 106 PRO D O 1
ATOM 6475 N N . ASP D 1 107 ? 26.65200 39.79400 34.10200 1.000 18.51000 107 ASP D N 1
ATOM 6476 C CA . ASP D 1 107 ? 27.77100 40.44300 33.42200 1.000 22.69000 107 ASP D CA 1
ATOM 6477 C C . ASP D 1 107 ? 27.43100 40.77400 31.97100 1.000 18.85000 107 ASP D C 1
ATOM 6478 O O . ASP D 1 107 ? 27.67300 41.89300 31.50400 1.000 20.32000 107 ASP D O 1
ATOM 6483 N N . SER D 1 108 ? 26.84400 39.81400 31.24600 1.000 20.99000 108 SER D N 1
ATOM 6484 C CA . SER D 1 108 ? 26.56600 40.02000 29.82500 1.000 24.13000 108 SER D CA 1
ATOM 6485 C C . SER D 1 108 ? 25.59000 41.17100 29.59600 1.000 23.09000 108 SER D C 1
ATOM 6486 O O . SER D 1 108 ? 25.72400 41.92400 28.62300 1.000 20.36000 108 SER D O 1
ATOM 6489 N N . PHE D 1 109 ? 24.59600 41.31100 30.47400 1.000 21.68000 109 PHE D N 1
ATOM 6490 C CA . PHE D 1 109 ? 23.67800 42.45000 30.43100 1.000 22.58000 109 PHE D CA 1
ATOM 6491 C C . PHE D 1 109 ? 24.42000 43.77000 30.61300 1.000 18.74000 109 PHE D C 1
ATOM 6492 O O . PHE D 1 109 ? 24.25600 44.71300 29.82600 1.000 19.07000 109 PHE D O 1
ATOM 6500 N N . ILE D 1 110 ? 25.24300 43.85700 31.66000 1.000 16.50000 110 ILE D N 1
ATOM 6501 C CA . ILE D 1 110 ? 26.03400 45.06200 31.89000 1.000 18.64000 110 ILE D CA 1
ATOM 6502 C C . ILE D 1 110 ? 26.94500 45.34700 30.69900 1.000 17.30000 110 ILE D C 1
ATOM 6503 O O . ILE D 1 110 ? 27.15000 46.50800 30.33400 1.000 15.94000 110 ILE D O 1
ATOM 6508 N N . ALA D 1 111 ? 27.46000 44.29800 30.04500 1.000 20.26000 111 ALA D N 1
ATOM 6509 C CA . ALA D 1 111 ? 28.34100 44.50200 28.89600 1.000 20.55000 111 ALA D CA 1
ATOM 6510 C C . ALA D 1 111 ? 27.59500 45.14300 27.73300 1.000 20.10000 111 ALA D C 1
ATOM 6511 O O . ALA D 1 111 ? 28.13400 46.03000 27.06200 1.000 22.08000 111 ALA D O 1
ATOM 6513 N N . GLU D 1 112 ? 26.35900 44.70500 27.47000 1.000 18.23000 112 GLU D N 1
ATOM 6514 C CA . GLU D 1 112 ? 25.57500 45.33800 26.41400 1.000 20.02000 112 GLU D CA 1
ATOM 6515 C C . GLU D 1 112 ? 25.30800 46.80300 26.74200 1.000 18.53000 112 GLU D C 1
ATOM 6516 O O . GLU D 1 112 ? 25.32200 47.66300 25.85100 1.000 19.01000 112 GLU D O 1
ATOM 6522 N N . LYS D 1 113 ? 25.05200 47.11100 28.01800 1.000 16.86000 113 LYS D N 1
ATOM 6523 C CA . LYS D 1 113 ? 24.83100 48.50200 28.39900 1.000 15.08000 113 LYS D CA 1
ATOM 6524 C C . LYS D 1 113 ? 26.07400 49.34300 28.17200 1.000 14.94000 113 LYS D C 1
ATOM 6525 O O . LYS D 1 113 ? 25.98300 50.47800 27.70000 1.000 13.92000 113 LYS D O 1
ATOM 6531 N N . VAL D 1 114 ? 27.23700 48.82800 28.56800 1.000 16.92000 114 VAL D N 1
ATOM 6532 C CA . VAL D 1 114 ? 28.46600 49.60200 28.42600 1.000 15.54000 114 VAL D CA 1
ATOM 6533 C C . VAL D 1 114 ? 28.75200 49.87600 26.95000 1.000 17.18000 114 VAL D C 1
ATOM 6534 O O . VAL D 1 114 ? 29.06500 51.00400 26.55300 1.000 17.93000 114 VAL D O 1
ATOM 6538 N N . ALA D 1 115 ? 28.65000 48.84000 26.12000 1.000 20.21000 115 ALA D N 1
ATOM 6539 C CA . ALA D 1 115 ? 28.91800 49.00500 24.69600 1.000 21.31000 115 ALA D CA 1
ATOM 6540 C C . ALA D 1 115 ? 27.98100 50.02600 24.07200 1.000 23.02000 115 ALA D C 1
ATOM 6541 O O . ALA D 1 115 ? 28.40800 50.86400 23.27300 1.000 21.35000 115 ALA D O 1
ATOM 6543 N N . HIS D 1 116 ? 26.69900 50.00000 24.44200 1.000 15.97000 116 HIS D N 1
ATOM 6544 C CA . HIS D 1 116 ? 25.80400 50.95700 23.81700 1.000 22.20000 116 HIS D CA 1
ATOM 6545 C C . HIS D 1 116 ? 26.03000 52.35000 24.37600 1.000 19.38000 116 HIS D C 1
ATOM 6546 O O . HIS D 1 116 ? 25.95200 53.34000 23.64200 1.000 19.26000 116 HIS D O 1
ATOM 6553 N N . ALA D 1 117 ? 26.32900 52.45200 25.67000 1.000 19.04000 117 ALA D N 1
ATOM 6554 C CA . ALA D 1 117 ? 26.60800 53.76900 26.22500 1.000 17.49000 117 ALA D CA 1
ATOM 6555 C C . ALA D 1 117 ? 27.87000 54.35200 25.60400 1.000 17.74000 117 ALA D C 1
ATOM 6556 O O . ALA D 1 117 ? 27.96800 55.56600 25.40100 1.000 21.46000 117 ALA D O 1
ATOM 6558 N N . GLN D 1 118 ? 28.84900 53.50400 25.30800 1.000 21.15000 118 GLN D N 1
ATOM 6559 C CA . GLN D 1 118 ? 30.02500 53.97400 24.58200 1.000 25.46000 118 GLN D CA 1
ATOM 6560 C C . GLN D 1 118 ? 29.64200 54.48700 23.19600 1.000 25.77000 118 GLN D C 1
ATOM 6561 O O . GLN D 1 118 ? 29.98600 55.61600 22.82900 1.000 26.90000 118 GLN D O 1
ATOM 6567 N N . GLU D 1 119 ? 28.89900 53.68100 22.42500 1.000 24.49000 119 GLU D N 1
ATOM 6568 C CA . GLU D 1 119 ? 28.42400 54.12700 21.11300 1.000 27.36000 119 GLU D CA 1
ATOM 6569 C C . GLU D 1 119 ? 27.72500 55.47700 21.20800 1.000 30.34000 119 GLU D C 1
ATOM 6570 O O . GLU D 1 119 ? 27.86800 56.32700 20.32100 1.000 27.92000 119 GLU D O 1
ATOM 6576 N N . ALA D 1 120 ? 26.97500 55.69600 22.28800 1.000 29.07000 120 ALA D N 1
ATOM 6577 C CA . ALA D 1 120 ? 26.24000 56.93500 22.48800 1.000 24.06000 120 ALA D CA 1
ATOM 6578 C C . ALA D 1 120 ? 27.10700 58.06800 23.00800 1.000 22.69000 120 ALA D C 1
ATOM 6579 O O . ALA D 1 120 ? 26.59800 59.17400 23.19600 1.000 27.73000 120 ALA D O 1
ATOM 6581 N N . GLY D 1 121 ? 28.38600 57.83100 23.26400 1.000 21.94000 121 GLY D N 1
ATOM 6582 C CA . GLY D 1 121 ? 29.23400 58.90600 23.73400 1.000 25.08000 121 GLY D CA 1
ATOM 6583 C C . GLY D 1 121 ? 29.10100 59.25900 25.20300 1.000 23.58000 121 GLY D C 1
ATOM 6584 O O . GLY D 1 121 ? 29.37000 60.40200 25.58200 1.000 20.93000 121 GLY D O 1
ATOM 6585 N N . MET D 1 122 ? 28.68000 58.31700 26.04500 1.000 21.36000 122 MET D N 1
ATOM 6586 C CA . MET D 1 122 ? 28.66800 58.57100 27.47900 1.000 21.68000 122 MET D CA 1
ATOM 6587 C C . MET D 1 122 ? 30.05300 58.37900 28.07300 1.000 17.35000 122 MET D C 1
ATOM 6588 O O . MET D 1 122 ? 30.89500 57.65200 27.54000 1.000 19.79000 122 MET D O 1
ATOM 6593 N N . LYS D 1 123 ? 30.26700 59.02200 29.20500 1.000 17.98000 123 LYS D N 1
ATOM 6594 C CA . LYS D 1 123 ? 31.34500 58.66500 30.10900 1.000 17.17000 123 LYS D CA 1
ATOM 6595 C C . LYS D 1 123 ? 30.74300 57.73800 31.14900 1.000 16.80000 123 LYS D C 1
ATOM 6596 O O . LYS D 1 123 ? 29.57500 57.89700 31.51500 1.000 16.28000 123 LYS D O 1
ATOM 6602 N N . ILE D 1 124 ? 31.50200 56.72500 31.55900 1.000 19.25000 124 ILE D N 1
ATOM 6603 C CA . ILE D 1 124 ? 30.93600 55.59700 32.29500 1.000 14.12000 124 ILE D CA 1
ATOM 6604 C C . ILE D 1 124 ? 31.73700 55.36100 33.56700 1.000 15.47000 124 ILE D C 1
ATOM 6605 O O . ILE D 1 124 ? 32.97000 55.34600 33.53200 1.000 16.88000 124 ILE D O 1
ATOM 6610 N N . ILE D 1 125 ? 31.04400 55.17800 34.68500 1.000 14.32000 125 ILE D N 1
ATOM 6611 C CA . ILE D 1 125 ? 31.65500 54.64200 35.89700 1.000 15.67000 125 ILE D CA 1
ATOM 6612 C C . ILE D 1 125 ? 31.23000 53.17400 35.96400 1.000 17.11000 125 ILE D C 1
ATOM 6613 O O . ILE D 1 125 ? 30.09000 52.86200 36.30400 1.000 15.07000 125 ILE D O 1
ATOM 6618 N N . ALA D 1 126 ? 32.12300 52.27000 35.58800 1.000 16.31000 126 ALA D N 1
ATOM 6619 C CA . ALA D 1 126 ? 31.81600 50.84600 35.54300 1.000 15.47000 126 ALA D CA 1
ATOM 6620 C C . ALA D 1 126 ? 32.28000 50.19900 36.84200 1.000 13.75000 126 ALA D C 1
ATOM 6621 O O . ALA D 1 126 ? 33.43500 50.37900 37.25500 1.000 16.20000 126 ALA D O 1
ATOM 6623 N N . CYS D 1 127 ? 31.38200 49.47200 37.50300 1.000 13.92000 127 CYS D N 1
ATOM 6624 C CA . CYS D 1 127 ? 31.63800 48.97400 38.84900 1.000 13.38000 127 CYS D CA 1
ATOM 6625 C C . CYS D 1 127 ? 31.93700 47.47800 38.86300 1.000 17.77000 127 CYS D C 1
ATOM 6626 O O . CYS D 1 127 ? 31.33200 46.70900 38.11800 1.000 15.37000 127 CYS D O 1
ATOM 6629 N N . LEU D 1 128 ? 32.87600 47.08500 39.72400 1.000 12.36000 128 LEU D N 1
ATOM 6630 C CA . LEU D 1 128 ? 33.19100 45.68900 40.04000 1.000 15.22000 128 LEU D CA 1
ATOM 6631 C C . LEU D 1 128 ? 32.85100 45.44200 41.49700 1.000 16.53000 128 LEU D C 1
ATOM 6632 O O . LEU D 1 128 ? 32.85900 46.37300 42.30800 1.000 16.18000 128 LEU D O 1
ATOM 6637 N N . CYS D 1 129 ? 32.60300 44.18500 41.85400 1.000 18.06000 129 CYS D N 1
ATOM 6638 C CA . CYS D 1 129 ? 32.38600 43.94100 43.27500 1.000 19.64000 129 CYS D CA 1
ATOM 6639 C C . CYS D 1 129 ? 32.60700 42.47700 43.61900 1.000 22.46000 129 CYS D C 1
ATOM 6640 O O . CYS D 1 129 ? 32.44900 41.58600 42.77900 1.000 19.28000 129 CYS D O 1
ATOM 6643 N N . GLU D 1 130 ? 32.99000 42.24700 44.86900 1.000 19.34000 130 GLU D N 1
ATOM 6644 C CA . GLU D 1 130 ? 33.03200 40.90600 45.42400 1.000 19.42000 130 GLU D CA 1
ATOM 6645 C C . GLU D 1 130 ? 32.09000 40.86100 46.60500 1.000 18.45000 130 GLU D C 1
ATOM 6646 O O . GLU D 1 130 ? 32.01800 41.81100 47.39600 1.000 16.57000 130 GLU D O 1
ATOM 6652 N N . THR D 1 131 ? 31.34700 39.77200 46.69000 1.000 19.38000 131 THR D N 1
ATOM 6653 C CA . THR D 1 131 ? 30.39900 39.58100 47.77200 1.000 21.58000 131 THR D CA 1
ATOM 6654 C C . THR D 1 131 ? 31.09000 38.96800 48.98100 1.000 19.41000 131 THR D C 1
ATOM 6655 O O . THR D 1 131 ? 32.24500 38.53700 48.92800 1.000 18.41000 131 THR D O 1
ATOM 6659 N N . THR D 1 132 ? 30.35800 38.94100 50.09200 1.000 19.50000 132 THR D N 1
ATOM 6660 C CA . THR D 1 132 ? 30.85400 38.24200 51.26500 1.000 22.68000 132 THR D CA 1
ATOM 6661 C C . THR D 1 132 ? 31.13100 36.78600 50.94900 1.000 22.36000 132 THR D C 1
ATOM 6662 O O . THR D 1 132 ? 32.16400 36.24100 51.35600 1.000 24.43000 132 THR D O 1
ATOM 6666 N N . GLU D 1 133 ? 30.23500 36.14900 50.19200 1.000 21.48000 133 GLU D N 1
ATOM 6667 C CA . GLU D 1 133 ? 30.45300 34.75800 49.81300 1.000 25.28000 133 GLU D CA 1
ATOM 6668 C C . GLU D 1 133 ? 31.69600 34.59700 48.93600 1.000 27.01000 133 GLU D C 1
ATOM 6669 O O . GLU D 1 133 ? 32.48800 33.68000 49.15400 1.000 26.26000 133 GLU D O 1
ATOM 6675 N N . ASP D 1 134 ? 31.88600 35.47100 47.93800 1.000 22.87000 134 ASP D N 1
ATOM 6676 C CA . ASP D 1 134 ? 33.09300 35.39300 47.11200 1.000 23.17000 134 ASP D CA 1
ATOM 6677 C C . ASP D 1 134 ? 34.35400 35.43000 47.96600 1.000 25.74000 134 ASP D C 1
ATOM 6678 O O . ASP D 1 134 ? 35.29500 34.65900 47.74800 1.000 24.80000 134 ASP D O 1
ATOM 6683 N N . ARG D 1 135 ? 34.41000 36.37200 48.91000 1.000 23.50000 135 ARG D N 1
ATOM 6684 C CA . ARG D 1 135 ? 35.60200 36.51100 49.73700 1.000 23.06000 135 ARG D CA 1
ATOM 6685 C C . ARG D 1 135 ? 35.77800 35.29900 50.63800 1.000 26.37000 135 ARG D C 1
ATOM 6686 O O . ARG D 1 135 ? 36.90100 34.81400 50.81700 1.000 27.56000 135 ARG D O 1
ATOM 6694 N N . LYS D 1 136 ? 34.67800 34.78100 51.19600 1.000 27.36000 136 LYS D N 1
ATOM 6695 C CA . LYS D 1 136 ? 34.78800 33.64000 52.10200 1.000 29.70000 136 LYS D CA 1
ATOM 6696 C C . LYS D 1 136 ? 35.27900 32.40100 51.36800 1.000 30.63000 136 LYS D C 1
ATOM 6697 O O . LYS D 1 136 ? 36.05700 31.61600 51.91900 1.000 34.35000 136 LYS D O 1
ATOM 6703 N N . GLU D 1 137 ? 34.83600 32.20800 50.12700 1.000 27.69000 137 GLU D N 1
ATOM 6704 C CA . GLU D 1 137 ? 35.24600 31.06700 49.31400 1.000 32.56000 137 GLU D CA 1
ATOM 6705 C C . GLU D 1 137 ? 36.57700 31.28100 48.61900 1.000 30.28000 137 GLU D C 1
ATOM 6706 O O . GLU D 1 137 ? 36.96200 30.44700 47.79400 1.000 30.44000 137 GLU D O 1
ATOM 6712 N N . GLY D 1 138 ? 37.26600 32.38100 48.91300 1.000 31.26000 138 GLY D N 1
ATOM 6713 C CA . GLY D 1 138 ? 38.54600 32.66200 48.28700 1.000 28.00000 138 GLY D CA 1
ATOM 6714 C C . GLY D 1 138 ? 38.46800 32.89100 46.79600 1.000 27.45000 138 GLY D C 1
ATOM 6715 O O . GLY D 1 138 ? 39.42100 32.57200 46.07700 1.000 30.48000 138 GLY D O 1
ATOM 6716 N N . ARG D 1 139 ? 37.34800 33.41900 46.30500 1.000 25.33000 139 ARG D N 1
ATOM 6717 C CA . ARG D 1 139 ? 37.13100 33.61600 44.87900 1.000 24.91000 139 ARG D CA 1
ATOM 6718 C C . ARG D 1 139 ? 37.28300 35.07600 44.45800 1.000 25.04000 139 ARG D C 1
ATOM 6719 O O . ARG D 1 139 ? 36.76600 35.45800 43.40500 1.000 25.12000 139 ARG D O 1
ATOM 6727 N N . THR D 1 140 ? 37.99900 35.88700 45.24900 1.000 23.04000 140 THR D N 1
ATOM 6728 C CA . THR D 1 140 ? 38.13700 37.31300 44.95300 1.000 24.87000 140 THR D CA 1
ATOM 6729 C C . THR D 1 140 ? 38.75100 37.53800 43.57900 1.000 22.87000 140 THR D C 1
ATOM 6730 O O . THR D 1 140 ? 38.22900 38.31100 42.76700 1.000 22.52000 140 THR D O 1
ATOM 6734 N N . LYS D 1 141 ? 39.88700 36.89100 43.31700 1.000 21.85000 141 LYS D N 1
ATOM 6735 C CA . LYS D 1 141 ? 40.52100 37.01100 42.01300 1.000 22.26000 141 LYS D CA 1
ATOM 6736 C C . LYS D 1 141 ? 39.59600 36.51500 40.91400 1.000 20.04000 141 LYS D C 1
ATOM 6737 O O . LYS D 1 141 ? 39.45300 37.16300 39.87000 1.000 22.22000 141 LYS D O 1
ATOM 6743 N N . GLU D 1 142 ? 38.94100 35.38000 41.14500 1.000 20.29000 142 GLU D N 1
ATOM 6744 C CA . GLU D 1 142 ? 38.10900 34.78400 40.10700 1.000 22.36000 142 GLU D CA 1
ATOM 6745 C C . GLU D 1 142 ? 36.97300 35.71800 39.70400 1.000 22.90000 142 GLU D C 1
ATOM 6746 O O . GLU D 1 142 ? 36.73600 35.94400 38.51200 1.000 18.58000 142 GLU D O 1
ATOM 6752 N N . VAL D 1 143 ? 36.25800 36.28100 40.68400 1.000 20.64000 143 VAL D N 1
ATOM 6753 C CA . VAL D 1 143 ? 35.10100 37.11000 40.34500 1.000 19.73000 143 VAL D CA 1
ATOM 6754 C C . VAL D 1 143 ? 35.53500 38.42300 39.70400 1.000 18.42000 143 VAL D C 1
ATOM 6755 O O . VAL D 1 143 ? 34.91000 38.89000 38.74900 1.000 17.69000 143 VAL D O 1
ATOM 6759 N N . LEU D 1 144 ? 36.60400 39.04200 40.21000 1.000 18.87000 144 LEU D N 1
ATOM 6760 C CA . LEU D 1 144 ? 37.06800 40.28300 39.60400 1.000 18.04000 144 LEU D CA 1
ATOM 6761 C C . LEU D 1 144 ? 37.56300 40.04800 38.18400 1.000 17.41000 144 LEU D C 1
ATOM 6762 O O . LEU D 1 144 ? 37.29400 40.85700 37.29500 1.000 19.03000 144 LEU D O 1
ATOM 6767 N N . PHE D 1 145 ? 38.28200 38.94400 37.95300 1.000 19.27000 145 PHE D N 1
ATOM 6768 C CA . PHE D 1 145 ? 38.76800 38.63900 36.60700 1.000 20.18000 145 PHE D CA 1
ATOM 6769 C C . PHE D 1 145 ? 37.60300 38.43300 35.64300 1.000 19.85000 145 PHE D C 1
ATOM 6770 O O . PHE D 1 145 ? 37.62000 38.92700 34.50900 1.000 19.08000 145 PHE D O 1
ATOM 6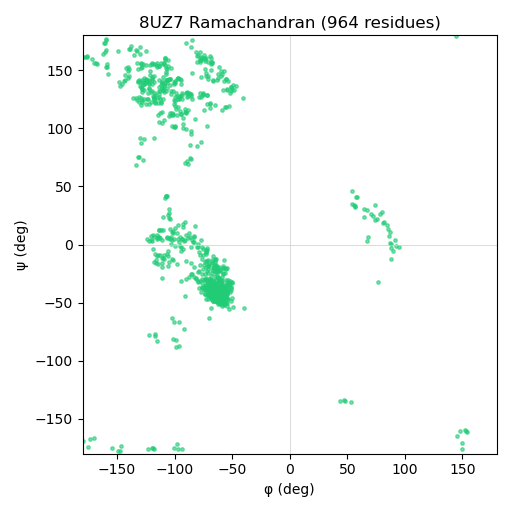778 N N . LYS D 1 146 ? 36.58000 37.70900 36.08600 1.000 15.71000 146 LYS D N 1
ATOM 6779 C CA . LYS D 1 146 ? 35.40800 37.47700 35.24800 1.000 18.40000 146 LYS D CA 1
ATOM 6780 C C . LYS D 1 146 ? 34.68300 38.78100 34.93100 1.000 18.92000 146 LYS D C 1
ATOM 6781 O O . LYS D 1 146 ? 34.25300 38.99900 33.79200 1.000 19.19000 146 LYS D O 1
ATOM 6787 N N . GLN D 1 147 ? 34.53800 39.66600 35.92600 1.000 16.81000 147 GLN D N 1
ATOM 6788 C CA . GLN D 1 147 ? 33.83000 40.91800 35.67400 1.000 15.62000 147 GLN D CA 1
ATOM 6789 C C . GLN D 1 147 ? 34.63600 41.81600 34.74700 1.000 15.52000 147 GLN D C 1
ATOM 6790 O O . GLN D 1 147 ? 34.07800 42.44600 33.84700 1.000 18.43000 147 GLN D O 1
ATOM 6796 N N . LEU D 1 148 ? 35.95400 41.87300 34.95700 1.000 13.14000 148 LEU D N 1
ATOM 6797 C CA . LEU D 1 148 ? 36.83900 42.66100 34.10900 1.000 17.21000 148 LEU D CA 1
ATOM 6798 C C . LEU D 1 148 ? 36.83300 42.14900 32.67600 1.000 17.06000 148 LEU D C 1
ATOM 6799 O O . LEU D 1 148 ? 36.73400 42.92700 31.71900 1.000 16.66000 148 LEU D O 1
ATOM 6804 N N . LYS D 1 149 ? 36.98800 40.83900 32.51000 1.000 14.86000 149 LYS D N 1
ATOM 6805 C CA . LYS D 1 149 ? 36.96300 40.24900 31.17800 1.000 18.12000 149 LYS D CA 1
ATOM 6806 C C . LYS D 1 149 ? 35.69000 40.63200 30.43700 1.000 17.66000 149 LYS D C 1
ATOM 6807 O O . LYS D 1 149 ? 35.73100 40.98400 29.25700 1.000 18.36000 149 LYS D O 1
ATOM 6813 N N . SER D 1 150 ? 34.55200 40.60000 31.13100 1.000 20.60000 150 SER D N 1
ATOM 6814 C CA . SER D 1 150 ? 33.28600 40.96400 30.50500 1.000 20.62000 150 SER D CA 1
ATOM 6815 C C . SER D 1 150 ? 33.27900 42.43600 30.09500 1.000 17.03000 150 SER D C 1
ATOM 6816 O O . SER D 1 150 ? 32.92200 42.77400 28.96200 1.000 19.88000 150 SER D O 1
ATOM 6819 N N . LEU D 1 151 ? 33.68900 43.32700 31.00500 1.000 18.02000 151 LEU D N 1
ATOM 6820 C CA . LEU D 1 151 ? 33.69400 44.75600 30.70100 1.000 18.91000 151 LEU D CA 1
ATOM 6821 C C . LEU D 1 151 ? 34.64900 45.08500 29.56400 1.000 18.99000 151 LEU D C 1
ATOM 6822 O O . LEU D 1 151 ? 34.33700 45.91800 28.70600 1.000 20.38000 151 LEU D O 1
ATOM 6827 N N . ALA D 1 152 ? 35.83500 44.46600 29.57100 1.000 22.69000 152 ALA D N 1
ATOM 6828 C CA . ALA D 1 152 ? 36.84000 44.73500 28.54800 1.000 23.42000 152 ALA D CA 1
ATOM 6829 C C . ALA D 1 152 ? 36.32300 44.37400 27.16600 1.000 25.35000 152 ALA D C 1
ATOM 6830 O O . ALA D 1 152 ? 36.63400 45.05500 26.17800 1.000 26.00000 152 ALA D O 1
ATOM 6832 N N . GLY D 1 153 ? 35.52900 43.30700 27.07700 1.000 20.44000 153 GLY D N 1
ATOM 6833 C CA . GLY D 1 153 ? 34.90500 42.93900 25.82400 1.000 28.47000 153 GLY D CA 1
ATOM 6834 C C . GLY D 1 153 ? 33.92800 43.96800 25.30300 1.000 30.22000 153 GLY D C 1
ATOM 6835 O O . GLY D 1 153 ? 33.59400 43.95100 24.11600 1.000 30.55000 153 GLY D O 1
ATOM 6836 N N . ALA D 1 154 ? 33.47200 44.88500 26.15500 1.000 21.82000 154 ALA D N 1
ATOM 6837 C CA . ALA D 1 154 ? 32.50200 45.88200 25.74200 1.000 25.37000 154 ALA D CA 1
ATOM 6838 C C . ALA D 1 154 ? 33.07700 47.28200 25.57300 1.000 23.37000 154 ALA D C 1
ATOM 6839 O O . ALA D 1 154 ? 32.36800 48.16300 25.07600 1.000 20.93000 154 ALA D O 1
ATOM 6841 N N . ILE D 1 155 ? 34.32400 47.52300 25.96700 1.000 20.43000 155 ILE D N 1
ATOM 6842 C CA . ILE D 1 155 ? 34.89000 48.86300 25.96500 1.000 21.38000 155 ILE D CA 1
ATOM 6843 C C . ILE D 1 155 ? 35.82000 48.99900 24.76800 1.000 27.97000 155 ILE D C 1
ATOM 6844 O O . ILE D 1 155 ? 36.67800 48.13900 24.53900 1.000 22.62000 155 ILE D O 1
ATOM 6849 N N . ARG D 1 156 ? 35.62600 50.06500 23.99000 1.000 24.78000 156 ARG D N 1
ATOM 6850 C CA . ARG D 1 156 ? 36.54300 50.46500 22.93400 1.000 23.75000 156 ARG D CA 1
ATOM 6851 C C . ARG D 1 156 ? 37.28400 51.75500 23.24300 1.000 28.07000 156 ARG D C 1
ATOM 6852 O O . ARG D 1 156 ? 38.40600 51.93400 22.76100 1.000 31.44000 156 ARG D O 1
ATOM 6860 N N . ASP D 1 157 ? 36.69000 52.65000 24.03200 1.000 19.73000 157 ASP D N 1
ATOM 6861 C CA . ASP D 1 157 ? 37.26500 53.95900 24.35300 1.000 22.72000 157 ASP D CA 1
ATOM 6862 C C . ASP D 1 157 ? 37.48900 53.99900 25.85800 1.000 23.77000 157 ASP D C 1
ATOM 6863 O O . ASP D 1 157 ? 36.61200 54.40800 26.62400 1.000 19.90000 157 ASP D O 1
ATOM 6868 N N . TRP D 1 158 ? 38.69000 53.59600 26.27200 1.000 23.10000 158 TRP D N 1
ATOM 6869 C CA . TRP D 1 158 ? 38.99700 53.54100 27.68900 1.000 19.57000 158 TRP D CA 1
ATOM 6870 C C . TRP D 1 158 ? 39.17500 54.92500 28.27800 1.000 22.69000 158 TRP D C 1
ATOM 6871 O O . TRP D 1 158 ? 39.05200 55.07700 29.49900 1.000 19.67000 158 TRP D O 1
ATOM 6882 N N . SER D 1 159 ? 39.42800 55.93900 27.43900 1.000 20.67000 159 SER D N 1
ATOM 6883 C CA . SER D 1 159 ? 39.55900 57.30500 27.94200 1.000 20.13000 159 SER D CA 1
ATOM 6884 C C . SER D 1 159 ? 38.28400 57.79700 28.60900 1.000 21.37000 159 SER D C 1
ATOM 6885 O O . SER D 1 159 ? 38.33500 58.73900 29.40500 1.000 23.96000 159 SER D O 1
ATOM 6888 N N . ARG D 1 160 ? 37.14200 57.16900 28.33000 1.000 18.29000 160 ARG D N 1
ATOM 6889 C CA . ARG D 1 160 ? 35.86300 57.63500 28.84300 1.000 16.67000 160 ARG D CA 1
ATOM 6890 C C . ARG D 1 160 ? 35.28200 56.68900 29.88800 1.000 19.23000 160 ARG D C 1
ATOM 6891 O O . ARG D 1 160 ? 34.06400 56.66700 30.09000 1.000 18.25000 160 ARG D O 1
ATOM 6899 N N . VAL D 1 161 ? 36.13400 55.90800 30.54300 1.000 16.59000 161 VAL D N 1
ATOM 6900 C CA . VAL D 1 161 ? 35.71900 54.88100 31.49500 1.000 18.94000 161 VAL D CA 1
ATOM 6901 C C . VAL D 1 161 ? 36.51200 55.06400 32.77700 1.000 18.07000 161 VAL D C 1
ATOM 6902 O O . VAL D 1 161 ? 37.72700 55.29100 32.74100 1.000 16.61000 161 VAL D O 1
ATOM 6906 N N . VAL D 1 162 ? 35.81700 54.96500 33.90800 1.000 16.14000 162 VAL D N 1
ATOM 6907 C CA . VAL D 1 162 ? 36.41600 54.89800 35.23200 1.000 15.73000 162 VAL D CA 1
ATOM 6908 C C . VAL D 1 162 ? 35.91600 53.60400 35.85300 1.000 16.00000 162 VAL D C 1
ATOM 6909 O O . VAL D 1 162 ? 34.74300 53.25300 35.69100 1.000 16.47000 162 VAL D O 1
ATOM 6913 N N . LEU D 1 163 ? 36.79800 52.87800 36.53300 1.000 14.36000 163 LEU D N 1
ATOM 6914 C CA . LEU D 1 163 ? 36.42700 51.62900 37.18900 1.000 15.27000 163 LEU D CA 1
ATOM 6915 C C . LEU D 1 163 ? 36.36200 51.82500 38.69500 1.000 15.16000 163 LEU D C 1
ATOM 6916 O O . LEU D 1 163 ? 37.22600 52.48600 39.27800 1.000 17.71000 163 LEU D O 1
ATOM 6921 N N . ALA D 1 164 ? 35.35000 51.23900 39.32400 1.000 14.07000 164 ALA D N 1
ATOM 6922 C CA . ALA D 1 164 ? 35.19800 51.31300 40.77300 1.000 12.35000 164 ALA D CA 1
ATOM 6923 C C . ALA D 1 164 ? 35.06100 49.90600 41.33400 1.000 14.85000 164 ALA D C 1
ATOM 6924 O O . ALA D 1 164 ? 34.37000 49.06500 40.75400 1.000 19.74000 164 ALA D O 1
ATOM 6926 N N . PHE D 1 165 ? 35.72700 49.65400 42.45700 1.000 14.84000 165 PHE D N 1
ATOM 6927 C CA . PHE D 1 165 ? 35.69200 48.35700 43.12800 1.000 16.34000 165 PHE D CA 1
ATOM 6928 C C . PHE D 1 165 ? 35.03500 48.49200 44.49600 1.000 15.50000 165 PHE D C 1
ATOM 6929 O O . PHE D 1 165 ? 35.47100 49.31000 45.31000 1.000 14.82000 165 PHE D O 1
ATOM 6937 N N . GLU D 1 166 ? 34.00700 47.67700 44.76400 1.000 14.66000 166 GLU D N 1
ATOM 6938 C CA . GLU D 1 166 ? 33.40100 47.59100 46.09400 1.000 14.58000 166 GLU D CA 1
ATOM 6939 C C . GLU D 1 166 ? 33.57600 46.19800 46.68600 1.000 18.16000 166 GLU D C 1
ATOM 6940 O O . GLU D 1 166 ? 33.27700 45.19300 46.02900 1.000 17.70000 166 GLU D O 1
ATOM 6946 N N . ALA D 1 167 ? 34.05000 46.14400 47.93200 1.000 21.61000 167 ALA D N 1
ATOM 6947 C CA . ALA D 1 167 ? 34.01500 44.92600 48.74200 1.000 18.69000 167 ALA D CA 1
ATOM 6948 C C . ALA D 1 167 ? 32.72800 44.96400 49.55200 1.000 16.31000 167 ALA D C 1
ATOM 6949 O O . ALA D 1 167 ? 32.63800 45.67000 50.56100 1.000 18.95000 167 ALA D O 1
ATOM 6951 N N . LEU D 1 168 ? 31.71000 44.23100 49.09900 1.000 18.21000 168 LEU D N 1
ATOM 6952 C CA . LEU D 1 168 ? 30.41300 44.30700 49.76200 1.000 19.65000 168 LEU D CA 1
ATOM 6953 C C . LEU D 1 168 ? 30.44900 43.76300 51.18300 1.000 22.44000 168 LEU D C 1
ATOM 6954 O O . LEU D 1 168 ? 29.59900 44.13800 51.99600 1.000 21.84000 168 LEU D O 1
ATOM 6959 N N . TRP D 1 169 ? 31.41300 42.90000 51.50700 1.000 21.18000 169 TRP D N 1
ATOM 6960 C CA . TRP D 1 169 ? 31.56400 42.42900 52.87600 1.000 21.19000 169 TRP D CA 1
ATOM 6961 C C . TRP D 1 169 ? 31.98100 43.53800 53.82800 1.000 22.55000 169 TRP D C 1
ATOM 6962 O O . TRP D 1 169 ? 31.98900 43.31600 55.04700 1.000 22.39000 169 TRP D O 1
ATOM 6973 N N . ALA D 1 170 ? 32.34900 44.69900 53.29700 1.000 17.28000 170 ALA D N 1
ATOM 6974 C CA . ALA D 1 170 ? 32.69600 45.87300 54.08500 1.000 21.76000 170 ALA D CA 1
ATOM 6975 C C . ALA D 1 170 ? 31.55000 46.87100 54.16500 1.000 24.27000 170 ALA D C 1
ATOM 6976 O O . ALA D 1 170 ? 31.76500 48.00900 54.58400 1.000 28.92000 170 ALA D O 1
ATOM 6978 N N . SER D 1 171 ? 30.33800 46.46600 53.79000 1.000 23.75000 171 SER D N 1
ATOM 6979 C CA . SER D 1 171 ? 29.19500 47.36700 53.67000 1.000 27.52000 171 SER D CA 1
ATOM 6980 C C . SER D 1 171 ? 28.15400 47.01100 54.72400 1.000 24.93000 171 SER D C 1
ATOM 6981 O O . SER D 1 171 ? 27.45200 46.00500 54.59300 1.000 29.70000 171 SER D O 1
ATOM 6984 N N . ASN D 1 172 ? 28.05300 47.83600 55.76100 1.000 29.75000 172 ASN D N 1
ATOM 6985 C CA . ASN D 1 172 ? 27.03600 47.65800 56.79600 1.000 24.89000 172 ASN D CA 1
ATOM 6986 C C . ASN D 1 172 ? 27.16100 46.28800 57.46000 1.000 30.77000 172 ASN D C 1
ATOM 6987 O O . ASN D 1 172 ? 26.16600 45.61700 57.72900 1.000 27.58000 172 ASN D O 1
ATOM 6992 N N . THR D 1 173 ? 28.40100 45.86300 57.71800 1.000 23.28000 173 THR D N 1
ATOM 6993 C CA . THR D 1 173 ? 28.66600 44.57400 58.33400 1.000 22.52000 173 THR D CA 1
ATOM 6994 C C . THR D 1 173 ? 29.35700 44.66600 59.68500 1.000 24.17000 173 THR D C 1
ATOM 6995 O O . THR D 1 173 ? 29.39900 43.66200 60.40300 1.000 24.33000 173 THR D O 1
ATOM 6999 N N . GLY D 1 174 ? 29.91900 45.81300 60.03900 1.000 21.40000 174 GLY D N 1
ATOM 7000 C CA . GLY D 1 174 ? 30.78900 45.89400 61.19200 1.000 16.04000 174 GLY D CA 1
ATOM 7001 C C . GLY D 1 174 ? 32.23900 45.59100 60.90000 1.000 20.51000 174 GLY D C 1
ATOM 7002 O O . GLY D 1 174 ? 33.05800 45.61000 61.82800 1.000 17.79000 174 GLY D O 1
ATOM 7003 N N . VAL D 1 175 ? 32.58000 45.29100 59.64600 1.000 20.79000 175 VAL D N 1
ATOM 7004 C CA . VAL D 1 175 ? 33.96000 45.09900 59.21600 1.000 21.70000 175 VAL D CA 1
ATOM 7005 C C . VAL D 1 175 ? 34.23700 46.09300 58.09900 1.000 21.68000 175 VAL D C 1
ATOM 7006 O O . VAL D 1 175 ? 33.39300 46.29500 57.21800 1.000 20.96000 175 VAL D O 1
ATOM 7010 N N . PHE D 1 176 ? 35.38200 46.75600 58.17800 1.000 19.10000 176 PHE D N 1
ATOM 7011 C CA . PHE D 1 176 ? 35.88700 47.59100 57.10700 1.000 18.27000 176 PHE D CA 1
ATOM 7012 C C . PHE D 1 176 ? 37.03600 46.86300 56.42300 1.000 23.88000 176 PHE D C 1
ATOM 7013 O O . PHE D 1 176 ? 37.71900 46.03000 57.02800 1.000 19.34000 176 PHE D O 1
ATOM 7021 N N . ALA D 1 177 ? 37.24400 47.18300 55.15300 1.000 20.60000 177 ALA D N 1
ATOM 7022 C CA . ALA D 1 177 ? 38.46100 46.74500 54.49200 1.000 20.34000 177 ALA D CA 1
ATOM 7023 C C . ALA D 1 177 ? 39.63400 47.52700 55.06100 1.000 20.04000 177 ALA D C 1
ATOM 7024 O O . ALA D 1 177 ? 39.50600 48.71100 55.37500 1.000 22.16000 177 ALA D O 1
ATOM 7026 N N . THR D 1 178 ? 40.77600 46.87000 55.21500 1.000 21.45000 178 THR D N 1
ATOM 7027 C CA . THR D 1 178 ? 41.94900 47.64700 55.57500 1.000 22.62000 178 THR D CA 1
ATOM 7028 C C . THR D 1 178 ? 42.49700 48.36800 54.34100 1.000 24.18000 178 THR D C 1
ATOM 7029 O O . THR D 1 178 ? 42.26100 47.96500 53.19300 1.000 20.85000 178 THR D O 1
ATOM 7033 N N . ASN D 1 179 ? 43.23500 49.45500 54.58900 1.000 23.77000 179 ASN D N 1
ATOM 7034 C CA . ASN D 1 179 ? 43.89300 50.15400 53.48900 1.000 25.08000 179 ASN D CA 1
ATOM 7035 C C . ASN D 1 179 ? 44.72800 49.18800 52.65600 1.000 24.86000 179 ASN D C 1
ATOM 7036 O O . ASN D 1 179 ? 44.79300 49.30300 51.42600 1.000 21.74000 179 ASN D O 1
ATOM 7041 N N . GLN D 1 180 ? 45.33200 48.20000 53.31400 1.000 24.32000 180 GLN D N 1
ATOM 7042 C CA . GLN D 1 180 ? 46.14200 47.20300 52.62500 1.000 27.76000 180 GLN D CA 1
ATOM 7043 C C . GLN D 1 180 ? 45.29400 46.31700 51.71300 1.000 24.96000 180 GLN D C 1
ATOM 7044 O O . GLN D 1 180 ? 45.71200 45.97800 50.59800 1.000 21.86000 180 GLN D O 1
ATOM 7050 N N . GLN D 1 181 ? 44.10900 45.91700 52.17600 1.000 20.42000 181 GLN D N 1
ATOM 7051 C CA . GLN D 1 181 ? 43.23300 45.09400 51.35100 1.000 20.82000 181 GLN D CA 1
ATOM 7052 C C . GLN D 1 181 ? 42.71400 45.87000 50.15100 1.000 22.86000 181 GLN D C 1
ATOM 7053 O O . GLN D 1 181 ? 42.53400 45.29800 49.07100 1.000 22.27000 181 GLN D O 1
ATOM 7059 N N . VAL D 1 182 ? 42.46200 47.17100 50.32600 1.000 19.95000 182 VAL D N 1
ATOM 7060 C CA . VAL D 1 182 ? 42.01500 47.99900 49.21300 1.000 19.80000 182 VAL D CA 1
ATOM 7061 C C . VAL D 1 182 ? 43.12800 48.15100 48.18800 1.000 19.41000 182 VAL D C 1
ATOM 7062 O O . VAL D 1 182 ? 42.91300 47.97600 46.98700 1.000 20.78000 182 VAL D O 1
ATOM 7066 N N . GLN D 1 183 ? 44.34300 48.45000 48.65100 1.000 17.23000 183 GLN D N 1
ATOM 7067 C CA . GLN D 1 183 ? 45.44200 48.63600 47.71300 1.000 18.65000 183 GLN D CA 1
ATOM 7068 C C . GLN D 1 183 ? 45.73100 47.34800 46.95900 1.000 20.51000 183 GLN D C 1
ATOM 7069 O O . GLN D 1 183 ? 46.02500 47.36900 45.75500 1.000 18.12000 183 GLN D O 1
ATOM 7075 N N . GLU D 1 184 ? 45.63900 46.21600 47.64900 1.000 19.06000 184 GLU D N 1
ATOM 7076 C CA . GLU D 1 184 ? 45.86800 44.92500 47.00300 1.000 21.07000 184 GLU D CA 1
ATOM 7077 C C . GLU D 1 184 ? 44.84300 44.66500 45.90600 1.000 24.63000 184 GLU D C 1
ATOM 7078 O O . GLU D 1 184 ? 45.18600 44.17000 44.82200 1.000 18.21000 184 GLU D O 1
ATOM 7084 N N . ALA D 1 185 ? 43.57700 44.99900 46.16500 1.000 18.12000 185 ALA D N 1
ATOM 7085 C CA . ALA D 1 185 ? 42.54900 44.77900 45.15400 1.000 19.92000 185 ALA D CA 1
ATOM 7086 C C . ALA D 1 185 ? 42.71800 45.72900 43.96500 1.000 19.35000 185 ALA D C 1
ATOM 7087 O O . ALA D 1 185 ? 42.58300 45.31400 42.80600 1.000 18.36000 185 ALA D O 1
ATOM 7089 N N . LEU D 1 186 ? 43.02900 47.00300 44.22100 1.000 15.11000 186 LEU D N 1
ATOM 7090 C CA . LEU D 1 186 ? 43.17800 47.92600 43.10200 1.000 16.79000 186 LEU D CA 1
ATOM 7091 C C . LEU D 1 186 ? 44.42300 47.60300 42.28400 1.000 19.50000 186 LEU D C 1
ATOM 7092 O O . LEU D 1 186 ? 44.40200 47.69600 41.05000 1.000 18.54000 186 LEU D O 1
ATOM 7097 N N . ALA D 1 187 ? 45.51600 47.20400 42.95100 1.000 18.41000 187 ALA D N 1
ATOM 7098 C CA . ALA D 1 187 ? 46.71200 46.80000 42.22100 1.000 19.12000 187 ALA D CA 1
ATOM 7099 C C . ALA D 1 187 ? 46.45600 45.55100 41.39300 1.000 22.97000 187 ALA D C 1
ATOM 7100 O O . ALA D 1 187 ? 47.03000 45.39200 40.30300 1.000 22.19000 187 ALA D O 1
ATOM 7102 N N . LEU D 1 188 ? 45.60300 44.65700 41.89200 1.000 21.22000 188 LEU D N 1
ATOM 7103 C CA . LEU D 1 188 ? 45.19500 43.49700 41.11000 1.000 20.95000 188 LEU D CA 1
ATOM 7104 C C . LEU D 1 188 ? 44.47900 43.93100 39.83600 1.000 21.39000 188 LEU D C 1
ATOM 7105 O O . LEU D 1 188 ? 44.73800 43.40200 38.74700 1.000 18.45000 188 LEU D O 1
ATOM 7110 N N . VAL D 1 189 ? 43.55600 44.88500 39.96200 1.000 19.19000 189 VAL D N 1
ATOM 7111 C CA . VAL D 1 189 ? 42.80000 45.35300 38.80400 1.000 16.93000 189 VAL D CA 1
ATOM 7112 C C . VAL D 1 189 ? 43.72000 46.05800 37.81400 1.000 17.25000 189 VAL D C 1
ATOM 7113 O O . VAL D 1 189 ? 43.68200 45.79000 36.60500 1.000 20.29000 189 VAL D O 1
ATOM 7117 N N . ARG D 1 190 ? 44.58900 46.94700 38.30700 1.000 17.13000 190 ARG D N 1
ATOM 7118 C CA . ARG D 1 190 ? 45.49300 47.63500 37.39200 1.000 20.59000 190 ARG D CA 1
ATOM 7119 C C . ARG D 1 190 ? 46.40600 46.65100 36.66400 1.000 18.48000 190 ARG D C 1
ATOM 7120 O O . ARG D 1 190 ? 46.66000 46.81000 35.46500 1.000 18.35000 190 ARG D O 1
ATOM 7128 N N . ASP D 1 191 ? 46.88500 45.60500 37.34800 1.000 18.53000 191 ASP D N 1
ATOM 7129 C CA . ASP D 1 191 ? 47.78000 44.68600 36.64500 1.000 20.33000 191 ASP D CA 1
ATOM 7130 C C . ASP D 1 191 ? 47.00500 43.82200 35.66200 1.000 20.97000 191 ASP D C 1
ATOM 7131 O O . ASP D 1 191 ? 47.55000 43.42700 34.62600 1.000 19.73000 191 ASP D O 1
ATOM 7136 N N . TRP D 1 192 ? 45.73400 43.53900 35.95100 1.000 18.20000 192 TRP D N 1
ATOM 7137 C CA . TRP D 1 192 ? 44.89800 42.85600 34.97300 1.000 19.07000 192 TRP D CA 1
ATOM 7138 C C . TRP D 1 192 ? 44.79300 43.67000 33.68800 1.000 18.83000 192 TRP D C 1
ATOM 7139 O O . TRP D 1 192 ? 44.90300 43.11900 32.58400 1.000 19.44000 192 TRP D O 1
ATOM 7150 N N . LEU D 1 193 ? 44.58300 44.98400 33.81300 1.000 18.90000 193 LEU D N 1
ATOM 7151 C CA . LEU D 1 193 ? 44.54800 45.84800 32.63200 1.000 17.18000 193 LEU D CA 1
ATOM 7152 C C . LEU D 1 193 ? 45.88100 45.84800 31.90100 1.000 19.56000 193 LEU D C 1
ATOM 7153 O O . LEU D 1 193 ? 45.91500 45.83500 30.66600 1.000 19.87000 193 LEU D O 1
ATOM 7158 N N . ARG D 1 194 ? 46.99200 45.89400 32.64800 1.000 20.50000 194 ARG D N 1
ATOM 7159 C CA . ARG D 1 194 ? 48.30900 45.75300 32.02300 1.000 22.35000 194 ARG D CA 1
ATOM 7160 C C . ARG D 1 194 ? 48.41100 44.47200 31.20900 1.000 22.81000 194 ARG D C 1
ATOM 7161 O O . ARG D 1 194 ? 48.94100 44.47500 30.08900 1.000 21.18000 194 ARG D O 1
ATOM 7169 N N . ASN D 1 195 ? 47.93200 43.36000 31.76800 1.000 17.71000 195 ASN D N 1
ATOM 7170 C CA . ASN D 1 195 ? 48.14600 42.05100 31.16200 1.000 17.57000 195 ASN D CA 1
ATOM 7171 C C . ASN D 1 195 ? 47.20100 41.79800 30.00100 1.000 24.86000 195 ASN D C 1
ATOM 7172 O O . ASN D 1 195 ? 47.58700 41.16700 29.00900 1.000 24.03000 195 ASN D O 1
ATOM 7177 N N . ASN D 1 196 ? 45.95800 42.25700 30.12000 1.000 22.38000 196 ASN D N 1
ATOM 7178 C CA . ASN D 1 196 ? 44.89400 41.84200 29.21800 1.000 20.71000 196 ASN D CA 1
ATOM 7179 C C . ASN D 1 196 ? 44.39100 42.93200 28.28200 1.000 23.49000 196 ASN D C 1
ATOM 7180 O O . ASN D 1 196 ? 43.70200 42.61100 27.30900 1.000 26.38000 196 ASN D O 1
ATOM 7185 N N . VAL D 1 197 ? 44.68800 44.19800 28.55400 1.000 20.19000 197 VAL D N 1
ATOM 7186 C CA . VAL D 1 197 ? 44.30300 45.26700 27.64400 1.000 23.61000 197 VAL D CA 1
ATOM 7187 C C . VAL D 1 197 ? 45.58000 45.88400 27.09300 1.000 27.64000 197 VAL D C 1
ATOM 7188 O O . VAL D 1 197 ? 46.02600 45.52400 26.00100 1.000 33.31000 197 VAL D O 1
ATOM 7192 N N . SER D 1 198 ? 46.18300 46.80200 27.84200 1.000 23.13000 198 SER D N 1
ATOM 7193 C CA . SER D 1 198 ? 47.44600 47.39200 27.41900 1.000 27.41000 198 SER D CA 1
ATOM 7194 C C . SER D 1 198 ? 48.04800 48.15400 28.58300 1.000 25.23000 198 SER D C 1
ATOM 7195 O O . SER D 1 198 ? 47.33400 48.62600 29.47300 1.000 23.13000 198 SER D O 1
ATOM 7198 N N . GLU D 1 199 ? 49.37400 48.30000 28.54700 1.000 23.95000 199 GLU D N 1
ATOM 7199 C CA . GLU D 1 199 ? 50.04600 49.12300 29.54600 1.000 24.40000 199 GLU D CA 1
ATOM 7200 C C . GLU D 1 199 ? 49.50100 50.54400 29.55800 1.000 26.40000 199 GLU D C 1
ATOM 7201 O O . GLU D 1 199 ? 49.31100 51.12800 30.63300 1.000 27.23000 199 GLU D O 1
ATOM 7207 N N . ARG D 1 200 ? 49.25100 51.12800 28.37800 1.000 26.28000 200 ARG D N 1
ATOM 7208 C CA . ARG D 1 200 ? 48.78400 52.51200 28.34100 1.000 22.40000 200 ARG D CA 1
ATOM 7209 C C . ARG D 1 200 ? 47.43000 52.66300 29.02900 1.000 23.90000 200 ARG D C 1
ATOM 7210 O O . ARG D 1 200 ? 47.20700 53.63000 29.75900 1.000 21.40000 200 ARG D O 1
ATOM 7218 N N . VAL D 1 201 ? 46.51500 51.72200 28.79700 1.000 22.83000 201 VAL D N 1
ATOM 7219 C CA . VAL D 1 201 ? 45.20300 51.78700 29.43600 1.000 22.43000 201 VAL D CA 1
ATOM 7220 C C . VAL D 1 201 ? 45.34200 51.61900 30.94900 1.000 23.04000 201 VAL D C 1
ATOM 7221 O O . VAL D 1 201 ? 44.70900 52.34000 31.73300 1.000 21.28000 201 VAL D O 1
ATOM 7225 N N . ALA D 1 202 ? 46.18800 50.68400 31.38900 1.000 21.34000 202 ALA D N 1
ATOM 7226 C CA . ALA D 1 202 ? 46.42500 50.53300 32.82300 1.000 19.79000 202 ALA D CA 1
ATOM 7227 C C . ALA D 1 202 ? 47.00700 51.80500 33.42500 1.000 23.83000 202 ALA D C 1
ATOM 7228 O O . ALA D 1 202 ? 46.70100 52.15600 34.57000 1.000 22.21000 202 ALA D O 1
ATOM 7230 N N . ASP D 1 203 ? 47.86300 52.49900 32.67000 1.000 22.48000 203 ASP D N 1
ATOM 7231 C CA . ASP D 1 203 ? 48.51200 53.70500 33.17000 1.000 26.38000 203 ASP D CA 1
ATOM 7232 C C . ASP D 1 203 ? 47.53600 54.86100 33.34600 1.000 20.30000 203 ASP D C 1
ATOM 7233 O O . ASP D 1 203 ? 47.75300 55.72400 34.20100 1.000 25.32000 203 ASP D O 1
ATOM 7238 N N . THR D 1 204 ? 46.48800 54.92700 32.52300 1.000 22.09000 204 THR D N 1
ATOM 7239 C CA . THR D 1 204 ? 45.66000 56.12300 32.43500 1.000 24.06000 204 THR D CA 1
ATOM 7240 C C . THR D 1 204 ? 44.24900 55.94000 32.96500 1.000 20.41000 204 THR D C 1
ATOM 7241 O O . THR D 1 204 ? 43.52600 56.93200 33.07100 1.000 27.80000 204 THR D O 1
ATOM 7245 N N . THR D 1 205 ? 43.83200 54.71900 33.27800 1.000 23.86000 205 THR D N 1
ATOM 7246 C CA . THR D 1 205 ? 42.46100 54.46900 33.71700 1.000 19.95000 205 THR D CA 1
ATOM 7247 C C . THR D 1 205 ? 42.34500 54.70200 35.21800 1.000 22.43000 205 THR D C 1
ATOM 7248 O O . THR D 1 205 ? 43.12000 54.14800 36.00200 1.000 19.82000 205 THR D O 1
ATOM 7252 N N . ARG D 1 206 ? 41.37900 55.52200 35.61200 1.000 18.23000 206 ARG D N 1
ATOM 7253 C CA . ARG D 1 206 ? 41.16000 55.79000 37.02700 1.000 18.43000 206 ARG D CA 1
ATOM 7254 C C . ARG D 1 206 ? 40.48700 54.59400 37.68200 1.000 16.23000 206 ARG D C 1
ATOM 7255 O O . ARG D 1 206 ? 39.47700 54.09100 37.17800 1.000 16.96000 206 ARG D O 1
ATOM 7263 N N . LEU D 1 207 ? 41.04700 54.14600 38.80700 1.000 14.93000 207 LEU D N 1
ATOM 7264 C CA . LEU D 1 207 ? 40.47900 53.07600 39.62400 1.000 15.27000 207 LEU D CA 1
ATOM 7265 C C . LEU D 1 207 ? 39.99500 53.66300 40.94700 1.000 17.38000 207 LEU D C 1
ATOM 7266 O O . LEU D 1 207 ? 40.78700 54.23400 41.69600 1.000 15.26000 207 LEU D O 1
ATOM 7271 N N . LEU D 1 208 ? 38.71600 53.47800 41.25700 1.000 11.85000 208 LEU D N 1
ATOM 7272 C CA . LEU D 1 208 ? 38.14000 54.01500 42.48300 1.000 14.03000 208 LEU D CA 1
ATOM 7273 C C . LEU D 1 208 ? 37.87100 52.91100 43.49900 1.000 14.06000 208 LEU D C 1
ATOM 7274 O O . LEU D 1 208 ? 37.61200 51.76000 43.14300 1.000 15.21000 208 LEU D O 1
ATOM 7279 N N . TYR D 1 209 ? 37.92000 53.27600 44.77300 1.000 14.85000 209 TYR D N 1
ATOM 7280 C CA . TYR D 1 209 ? 37.42100 52.40500 45.82800 1.000 18.73000 209 TYR D CA 1
ATOM 7281 C C . TYR D 1 209 ? 36.00400 52.83700 46.16500 1.000 17.54000 209 TYR D C 1
ATOM 7282 O O . TYR D 1 209 ? 35.76700 54.01300 46.47100 1.000 16.17000 209 TYR D O 1
ATOM 7291 N N . ALA D 1 210 ? 35.07000 51.89600 46.09200 1.000 17.43000 210 ALA D N 1
ATOM 7292 C CA . ALA D 1 210 ? 33.69500 52.13300 46.50300 1.000 15.73000 210 ALA D CA 1
ATOM 7293 C C . ALA D 1 210 ? 33.52700 51.49800 47.86900 1.000 20.85000 210 ALA D C 1
ATOM 7294 O O . ALA D 1 210 ? 33.61600 50.27300 48.01000 1.000 21.43000 210 ALA D O 1
ATOM 7296 N N . GLY D 1 211 ? 33.31200 52.33000 48.87200 1.000 21.27000 211 GLY D N 1
ATOM 7297 C CA . GLY D 1 211 ? 33.09700 51.81900 50.20800 1.000 26.85000 211 GLY D CA 1
ATOM 7298 C C . GLY D 1 211 ? 32.86600 52.96900 51.15600 1.000 28.95000 211 GLY D C 1
ATOM 7299 O O . GLY D 1 211 ? 32.68500 54.11700 50.73600 1.000 26.04000 211 GLY D O 1
ATOM 7300 N N . SER D 1 212 ? 32.88100 52.64000 52.44600 1.000 28.46000 212 SER D N 1
ATOM 7301 C CA . SER D 1 212 ? 32.67500 53.63000 53.50000 1.000 29.11000 212 SER D CA 1
ATOM 7302 C C . SER D 1 212 ? 33.90900 54.51000 53.57700 1.000 29.60000 212 SER D C 1
ATOM 7303 O O . SER D 1 212 ? 34.95000 54.11100 54.10500 1.000 38.08000 212 SER D O 1
ATOM 7306 N N . VAL D 1 213 ? 33.80300 55.70500 53.02000 1.000 24.05000 213 VAL D N 1
ATOM 7307 C CA . VAL D 1 213 ? 34.85800 56.70000 53.07100 1.000 22.56000 213 VAL D CA 1
ATOM 7308 C C . VAL D 1 213 ? 34.22200 57.97700 53.58500 1.000 21.21000 213 VAL D C 1
ATOM 7309 O O . VAL D 1 213 ? 33.13100 58.34900 53.13900 1.000 24.16000 213 VAL D O 1
ATOM 7313 N N . ASN D 1 214 ? 34.87800 58.63400 54.53100 1.000 17.77000 214 ASN D N 1
ATOM 7314 C CA . ASN D 1 214 ? 34.32100 59.86600 55.07700 1.000 18.06000 214 ASN D CA 1
ATOM 7315 C C . ASN D 1 214 ? 35.47700 60.78700 55.43200 1.000 21.49000 214 ASN D C 1
ATOM 7316 O O . ASN D 1 214 ? 36.63300 60.50400 55.10000 1.000 23.71000 214 ASN D O 1
ATOM 7321 N N . SER D 1 215 ? 35.15600 61.91500 56.08200 1.000 20.96000 215 SER D N 1
ATOM 7322 C CA . SER D 1 215 ? 36.17100 62.91700 56.38900 1.000 21.73000 215 SER D CA 1
ATOM 7323 C C . SER D 1 215 ? 37.34300 62.33000 57.15400 1.000 23.30000 215 SER D C 1
ATOM 7324 O O . SER D 1 215 ? 38.48300 62.77400 56.97900 1.000 25.09000 215 SER D O 1
ATOM 7327 N N . GLY D 1 216 ? 37.09100 61.31400 57.98600 1.000 23.70000 216 GLY D N 1
ATOM 7328 C CA . GLY D 1 216 ? 38.12400 60.81800 58.88000 1.000 25.25000 216 GLY D CA 1
ATOM 7329 C C . GLY D 1 216 ? 39.09600 59.82800 58.27200 1.000 25.48000 216 GLY D C 1
ATOM 7330 O O . GLY D 1 216 ? 40.17900 59.62900 58.83400 1.000 27.22000 216 GLY D O 1
ATOM 7331 N N . ASN D 1 217 ? 38.75000 59.19100 57.15100 1.000 18.83000 217 ASN D N 1
ATOM 7332 C CA . ASN D 1 217 ? 39.69200 58.26700 56.52500 1.000 25.18000 217 ASN D CA 1
ATOM 7333 C C . ASN D 1 217 ? 40.00600 58.58200 55.06700 1.000 24.95000 217 ASN D C 1
ATOM 7334 O O . ASN D 1 217 ? 40.73700 57.81200 54.43500 1.000 26.24000 217 ASN D O 1
ATOM 7339 N N . CYS D 1 218 ? 39.50500 59.69400 54.51900 1.000 23.42000 218 CYS D N 1
ATOM 7340 C CA . CYS D 1 218 ? 39.67700 59.93100 53.08700 1.000 20.59000 218 CYS D CA 1
ATOM 7341 C C . CYS D 1 218 ? 41.11600 60.31700 52.74300 1.000 22.96000 218 CYS D C 1
ATOM 7342 O O . CYS D 1 218 ? 41.63300 59.91900 51.69400 1.000 23.13000 218 CYS D O 1
ATOM 7345 N N . ARG D 1 219 ? 41.77500 61.10300 53.59600 1.000 22.77000 219 ARG D N 1
ATOM 7346 C CA . ARG D 1 219 ? 43.14200 61.52100 53.28600 1.000 22.94000 219 ARG D CA 1
ATOM 7347 C C . ARG D 1 219 ? 44.09400 60.33200 53.30100 1.000 23.51000 219 ARG D C 1
ATOM 7348 O O . ARG D 1 219 ? 44.99100 60.22600 52.45300 1.000 25.80000 219 ARG D O 1
ATOM 7356 N N . GLU D 1 220 ? 43.89300 59.41800 54.24500 1.000 27.27000 220 GLU D N 1
ATOM 7357 C CA . GLU D 1 220 ? 44.72900 58.23100 54.34200 1.000 22.95000 220 GLU D CA 1
ATOM 7358 C C . GLU D 1 220 ? 44.52500 57.31100 53.14500 1.000 23.93000 220 GLU D C 1
ATOM 7359 O O . GLU D 1 220 ? 45.49300 56.80100 52.56700 1.000 23.24000 220 GLU D O 1
ATOM 7365 N N . MET D 1 221 ? 43.27300 57.08600 52.74600 1.000 21.03000 221 MET D N 1
ATOM 7366 C CA . MET D 1 221 ? 43.04100 56.19100 51.62000 1.000 22.28000 221 MET D CA 1
ATOM 7367 C C . MET D 1 221 ? 43.45000 56.82500 50.29900 1.000 21.24000 221 MET D C 1
ATOM 7368 O O . MET D 1 221 ? 43.85500 56.11400 49.37000 1.000 23.19000 221 MET D O 1
ATOM 7373 N N . ALA D 1 222 ? 43.37400 58.15500 50.20500 1.000 19.87000 222 ALA D N 1
ATOM 7374 C CA . ALA D 1 222 ? 43.73600 58.84800 48.97500 1.000 19.92000 222 ALA D CA 1
ATOM 7375 C C . ALA D 1 222 ? 45.21500 58.70400 48.65600 1.000 21.67000 222 ALA D C 1
ATOM 7376 O O . ALA D 1 222 ? 45.60900 58.90800 47.50500 1.000 23.42000 222 ALA D O 1
ATOM 7378 N N . ALA D 1 223 ? 46.03600 58.35700 49.64600 1.000 19.62000 223 ALA D N 1
ATOM 7379 C CA . ALA D 1 223 ? 47.46500 58.18200 49.44300 1.000 22.09000 223 ALA D CA 1
ATOM 7380 C C . ALA D 1 223 ? 47.82700 56.78500 48.96500 1.000 25.70000 223 ALA D C 1
ATOM 7381 O O . ALA D 1 223 ? 49.01200 56.51500 48.73200 1.000 26.02000 223 ALA D O 1
ATOM 7383 N N . LEU D 1 224 ? 46.85200 55.89100 48.82300 1.000 18.47000 224 LEU D N 1
ATOM 7384 C CA . LEU D 1 224 ? 47.15500 54.53500 48.37900 1.000 19.01000 224 LEU D CA 1
ATOM 7385 C C . LEU D 1 224 ? 47.65800 54.56000 46.94400 1.000 21.73000 224 LEU D C 1
ATOM 7386 O O . LEU D 1 224 ? 47.16000 55.32200 46.11300 1.000 21.02000 224 LEU D O 1
ATOM 7391 N N . LYS D 1 225 ? 48.66000 53.72000 46.66100 1.000 18.31000 225 LYS D N 1
ATOM 7392 C CA . LYS D 1 225 ? 49.40000 53.83100 45.40400 1.000 21.47000 225 LYS D CA 1
ATOM 7393 C C . LYS D 1 225 ? 48.48300 53.74600 44.19100 1.000 24.59000 225 LYS D C 1
ATOM 7394 O O . LYS D 1 225 ? 48.55500 54.59000 43.29100 1.000 28.98000 225 LYS D O 1
ATOM 7400 N N . ASP D 1 226 ? 47.62500 52.72800 44.13500 1.000 21.26000 226 ASP D N 1
ATOM 7401 C CA . ASP D 1 226 ? 46.82200 52.48800 42.94500 1.000 20.48000 226 ASP D CA 1
ATOM 7402 C C . ASP D 1 226 ? 45.40700 53.04100 43.04400 1.000 21.32000 226 ASP D C 1
ATOM 7403 O O . ASP D 1 226 ? 44.58900 52.75300 42.16600 1.000 19.16000 226 ASP D O 1
ATOM 7408 N N . LEU D 1 227 ? 45.10600 53.83600 44.06700 1.000 18.91000 227 LEU D N 1
ATOM 7409 C CA . LEU D 1 227 ? 43.80100 54.47800 44.19200 1.000 17.38000 227 LEU D CA 1
ATOM 7410 C C . LEU D 1 227 ? 43.80500 55.83600 43.49100 1.000 20.10000 227 LEU D C 1
ATOM 7411 O O . LEU D 1 227 ? 44.71400 56.64900 43.70200 1.000 20.73000 227 LEU D O 1
ATOM 7416 N N . ASP D 1 228 ? 42.79300 56.07400 42.65100 1.000 15.93000 228 ASP D N 1
ATOM 7417 C CA . ASP D 1 228 ? 42.63000 57.33400 41.93500 1.000 17.78000 228 ASP D CA 1
ATOM 7418 C C . ASP D 1 228 ? 41.38700 58.10200 42.36500 1.000 18.38000 228 ASP D C 1
ATOM 7419 O O . ASP D 1 228 ? 41.06500 59.12700 41.76000 1.000 19.45000 228 ASP D O 1
ATOM 7424 N N . GLY D 1 229 ? 40.67600 57.63300 43.37500 1.000 16.27000 229 GLY D N 1
ATOM 7425 C CA . GLY D 1 229 ? 39.49900 58.33900 43.82900 1.000 14.44000 229 GLY D CA 1
ATOM 7426 C C . GLY D 1 229 ? 38.51100 57.39800 44.48600 1.000 14.82000 229 GLY D C 1
ATOM 7427 O O . GLY D 1 229 ? 38.85900 56.28800 44.86800 1.000 15.04000 229 GLY D O 1
ATOM 7428 N N . PHE D 1 230 ? 37.25700 57.86500 44.57500 1.000 15.81000 230 PHE D N 1
ATOM 7429 C CA . PHE D 1 230 ? 36.27000 57.25400 45.45500 1.000 13.81000 230 PHE D CA 1
ATOM 7430 C C . PHE D 1 230 ? 34.89400 57.26300 44.81700 1.000 14.55000 230 PHE D C 1
ATOM 7431 O O . PHE D 1 230 ? 34.52000 58.22900 44.15200 1.000 13.86000 230 PHE D O 1
ATOM 7439 N N . LEU D 1 231 ? 34.15500 56.18100 45.03300 1.000 11.81000 231 LEU D N 1
ATOM 7440 C CA . LEU D 1 231 ? 32.71900 56.09800 44.75500 1.000 13.77000 231 LEU D CA 1
ATOM 7441 C C . LEU D 1 231 ? 32.04700 56.05200 46.12400 1.000 15.49000 231 LEU D C 1
ATOM 7442 O O . LEU D 1 231 ? 32.12200 55.03200 46.82500 1.000 15.49000 231 LEU D O 1
ATOM 7447 N N . VAL D 1 232 ? 31.40900 57.15900 46.49900 1.000 15.37000 232 VAL D N 1
ATOM 7448 C CA . VAL D 1 232 ? 30.91400 57.41800 47.84800 1.000 18.91000 232 VAL D CA 1
ATOM 7449 C C . VAL D 1 232 ? 29.39900 57.29200 47.86400 1.000 17.69000 232 VAL D C 1
ATOM 7450 O O . VAL D 1 232 ? 28.72500 57.86000 47.00100 1.000 15.86000 232 VAL D O 1
ATOM 7454 N N . GLY D 1 233 ? 28.86200 56.60900 48.87400 1.000 16.73000 233 GLY D N 1
ATOM 7455 C CA . GLY D 1 233 ? 27.43600 56.48400 49.08200 1.000 18.31000 233 GLY D CA 1
ATOM 7456 C C . GLY D 1 233 ? 26.96600 57.47400 50.12500 1.000 24.74000 233 GLY D C 1
ATOM 7457 O O . GLY D 1 233 ? 26.57700 58.61000 49.79500 1.000 22.16000 233 GLY D O 1
ATOM 7458 N N . SER D 1 234 ? 27.00600 57.09100 51.40500 1.000 20.68000 234 SER D N 1
ATOM 7459 C CA . SER D 1 234 ? 26.38300 57.91100 52.44400 1.000 21.18000 234 SER D CA 1
ATOM 7460 C C . SER D 1 234 ? 27.07300 59.26400 52.60900 1.000 22.15000 234 SER D C 1
ATOM 7461 O O . SER D 1 234 ? 26.40600 60.27700 52.85300 1.000 22.85000 234 SER D O 1
ATOM 7464 N N . ALA D 1 235 ? 28.40500 59.32400 52.46500 1.000 20.64000 235 ALA D N 1
ATOM 7465 C CA . ALA D 1 235 ? 29.06500 60.61500 52.63500 1.000 18.26000 235 ALA D CA 1
ATOM 7466 C C . ALA D 1 235 ? 28.70700 61.59700 51.53000 1.000 19.87000 235 ALA D C 1
ATOM 7467 O O . ALA D 1 235 ? 28.92300 62.80400 51.69700 1.000 19.68000 235 ALA D O 1
ATOM 7469 N N . ALA D 1 236 ? 28.15100 61.12000 50.41400 1.000 19.25000 236 ALA D N 1
ATOM 7470 C CA . ALA D 1 236 ? 27.71300 62.04000 49.36700 1.000 19.82000 236 ALA D CA 1
ATOM 7471 C C . ALA D 1 236 ? 26.57100 62.92200 49.83300 1.000 20.56000 236 ALA D C 1
ATOM 7472 O O . ALA D 1 236 ? 26.30800 63.95200 49.21000 1.000 19.01000 236 ALA D O 1
ATOM 7474 N N . LEU D 1 237 ? 25.87900 62.52800 50.90100 1.000 17.44000 237 LEU D N 1
ATOM 7475 C CA . LEU D 1 237 ? 24.74400 63.26600 51.43600 1.000 21.34000 237 LEU D CA 1
ATOM 7476 C C . LEU D 1 237 ? 25.14300 64.22300 52.54100 1.000 18.08000 237 LEU D C 1
ATOM 7477 O O . LEU D 1 237 ? 24.26900 64.81300 53.18000 1.000 24.21000 237 LEU D O 1
ATOM 7482 N N . LYS D 1 238 ? 26.43100 64.35300 52.81200 1.000 18.20000 238 LYS D N 1
ATOM 7483 C CA . LYS D 1 238 ? 26.92900 65.01400 54.00400 1.000 21.86000 238 LYS D CA 1
ATOM 7484 C C . LYS D 1 238 ? 28.06700 65.94900 53.64000 1.000 22.22000 238 LYS D C 1
ATOM 7485 O O . LYS D 1 238 ? 28.64400 65.84200 52.55200 1.000 20.44000 238 LYS D O 1
ATOM 7491 N N . PRO D 1 239 ? 28.42500 66.89500 54.54300 1.000 21.90000 239 PRO D N 1
ATOM 7492 C CA . PRO D 1 239 ? 29.58100 67.76400 54.27600 1.000 22.30000 239 PRO D CA 1
ATOM 7493 C C . PRO D 1 239 ? 30.85500 66.98900 53.98400 1.000 20.97000 239 PRO D C 1
ATOM 7494 O O . PRO D 1 239 ? 31.77700 67.53900 53.37900 1.000 22.01000 239 PRO D O 1
ATOM 7498 N N . ASP D 1 240 ? 30.91200 65.71400 54.40300 1.000 21.01000 240 ASP D N 1
ATOM 7499 C CA . ASP D 1 240 ? 32.07600 64.87700 54.12400 1.000 19.95000 240 ASP D CA 1
ATOM 7500 C C . ASP D 1 240 ? 32.44300 64.85300 52.64700 1.000 19.04000 240 ASP D C 1
ATOM 7501 O O . ASP D 1 240 ? 33.62100 64.74200 52.31100 1.000 16.79000 240 ASP D O 1
ATOM 7506 N N . ILE D 1 241 ? 31.46000 64.92800 51.74800 1.000 14.09000 241 ILE D N 1
ATOM 7507 C CA . ILE D 1 241 ? 31.80900 64.84800 50.33300 1.000 16.13000 241 ILE D CA 1
ATOM 7508 C C . ILE D 1 241 ? 32.78600 65.96000 49.94900 1.000 16.11000 241 ILE D C 1
ATOM 7509 O O . ILE D 1 241 ? 33.66000 65.75200 49.10300 1.000 16.57000 241 ILE D O 1
ATOM 7514 N N . VAL D 1 242 ? 32.71200 67.12300 50.60900 1.000 16.73000 242 VAL D N 1
ATOM 7515 C CA . VAL D 1 242 ? 33.66400 68.19300 50.32200 1.000 18.95000 242 VAL D CA 1
ATOM 7516 C C . VAL D 1 242 ? 35.06700 67.79000 50.76200 1.000 18.55000 242 VAL D C 1
ATOM 7517 O O . VAL D 1 242 ? 36.04200 67.99700 50.03000 1.000 22.61000 242 VAL D O 1
ATOM 7521 N N . ASP D 1 243 ? 35.18800 67.15400 51.93000 1.000 21.08000 243 ASP D N 1
ATOM 7522 C CA . ASP D 1 243 ? 36.50200 66.72500 52.40200 1.000 21.87000 243 ASP D CA 1
ATOM 7523 C C . ASP D 1 243 ? 37.08000 65.61900 51.52700 1.000 19.43000 243 ASP D C 1
ATOM 7524 O O . ASP D 1 243 ? 38.30200 65.54200 51.34600 1.000 19.50000 243 ASP D O 1
ATOM 7529 N N . ILE D 1 244 ? 36.22300 64.75000 50.99000 1.000 17.21000 244 ILE D N 1
ATOM 7530 C CA . ILE D 1 244 ? 36.70200 63.66400 50.14600 1.000 18.12000 244 ILE D CA 1
ATOM 7531 C C . ILE D 1 244 ? 37.22000 64.20600 48.82000 1.000 16.29000 244 ILE D C 1
ATOM 7532 O O . ILE D 1 244 ? 38.29100 63.80800 48.35300 1.000 18.87000 244 ILE D O 1
ATOM 7537 N N . ILE D 1 245 ? 36.47700 65.12900 48.20400 1.000 16.90000 245 ILE D N 1
ATOM 7538 C CA . ILE D 1 245 ? 36.95200 65.79900 46.99300 1.000 19.27000 245 ILE D CA 1
ATOM 7539 C C . ILE D 1 245 ? 38.29800 66.46100 47.24500 1.000 21.55000 245 ILE D C 1
ATOM 7540 O O . ILE D 1 245 ? 39.18600 66.46100 46.38100 1.000 23.89000 245 ILE D O 1
ATOM 7545 N N . ASN D 1 246 ? 38.47400 67.02100 48.43900 1.000 20.21000 246 ASN D N 1
ATOM 7546 C CA . ASN D 1 246 ? 39.68400 67.72900 48.82300 1.000 22.00000 246 ASN D CA 1
ATOM 7547 C C . ASN D 1 246 ? 40.71700 66.82700 49.48900 1.000 24.23000 246 ASN D C 1
ATOM 7548 O O . ASN D 1 246 ? 41.62100 67.33500 50.16200 1.000 24.76000 246 ASN D O 1
ATOM 7553 N N . ALA D 1 247 ? 40.61700 65.50600 49.31300 1.000 22.47000 247 ALA D N 1
ATOM 7554 C CA . ALA D 1 247 ? 41.44200 64.59900 50.10600 1.000 22.44000 247 ALA D CA 1
ATOM 7555 C C . ALA D 1 247 ? 42.91200 64.64500 49.71600 1.000 23.59000 247 ALA D C 1
ATOM 7556 O O . ALA D 1 247 ? 43.76200 64.25400 50.52100 1.000 26.01000 247 ALA D O 1
ATOM 7558 N N . ARG D 1 248 ? 43.23100 65.11500 48.51600 1.000 27.18000 248 ARG D N 1
ATOM 7559 C CA . ARG D 1 248 ? 44.62700 65.22600 48.09500 1.000 28.27000 248 ARG D CA 1
ATOM 7560 C C . ARG D 1 248 ? 45.10300 66.66500 48.20600 1.000 32.04000 248 ARG D C 1
ATOM 7561 O O . ARG D 1 248 ? 44.44500 67.48100 48.85200 1.000 32.21000 248 ARG D O 1
#

Solvent-accessible surface area: 36085 Å² total; per-residue (Å²): 127,98,9,0,1,0,1,2,0,24,1,26,7,58,51,116,105,0,50,40,9,4,139,47,4,67,181,32,92,49,37,116,106,14,40,5,2,1,0,0,1,17,7,0,0,22,42,0,42,134,93,3,33,125,102,5,13,1,0,1,4,17,2,6,71,45,15,54,4,47,39,0,28,11,11,0,0,34,5,0,68,52,6,45,1,80,12,0,0,0,0,3,2,22,14,28,62,82,45,85,14,74,42,70,32,1,17,73,1,0,35,26,0,15,70,3,24,0,70,0,0,0,1,2,6,0,45,58,113,10,70,155,120,62,80,18,138,122,23,0,98,107,15,0,130,25,2,13,39,10,0,51,10,12,65,37,3,1,2,1,5,22,3,40,23,7,41,137,73,82,83,147,19,75,77,117,55,1,44,100,4,2,40,31,1,5,60,14,0,75,104,83,35,38,105,77,2,0,75,78,3,29,1,0,8,4,19,61,4,63,47,64,41,1,140,111,22,2,86,20,146,38,5,6,0,0,7,1,18,86,3,1,32,93,93,18,2,22,64,0,2,37,4,120,126,102,8,0,0,0,0,1,0,27,1,14,2,46,42,113,44,0,62,40,9,5,125,48,3,61,159,30,93,46,34,118,106,13,40,6,2,1,0,0,0,19,8,0,0,21,36,0,49,131,86,9,36,133,96,2,15,1,0,1,4,16,2,7,63,55,18,155,15,75,40,0,30,11,11,0,0,58,6,0,81,55,7,40,0,63,11,0,1,0,1,4,0,19,14,29,56,85,43,85,14,75,22,76,33,1,20,79,1,0,39,25,0,15,153,29,34,0,75,0,0,0,1,1,3,0,39,52,121,18,61,146,119,43,103,29,128,108,38,0,58,111,19,0,138,23,1,18,74,13,12,234,44,27,98,54,4,0,2,2,5,23,4,18,20,4,48,106,71,11,71,70,14,74,44,120,48,1,53,95,3,1,39,36,1,5,62,28,0,80,108,90,58,39,84,165,20,0,63,91,3,30,2,0,11,4,20,29,3,7,40,36,15,1,146,85,12,2,88,22,139,13,6,6,0,0,6,3,16,48,3,0,20,13,84,4,2,25,66,0,2,40,3,118,116,108,7,0,0,0,1,2,1,27,1,24,6,62,44,117,65,0,53,41,9,4,130,49,3,66,167,29,92,43,30,115,104,15,42,8,2,0,0,0,1,19,7,0,0,22,37,0,46,132,96,6,35,124,99,6,14,1,0,0,3,17,1,7,62,55,18,157,16,70,41,0,30,11,12,0,0,58,6,0,86,48,4,43,0,68,12,0,0,1,0,4,2,22,13,27,62,84,46,83,14,75,21,77,32,1,20,78,1,0,38,22,0,18,140,25,30,0,75,0,0,0,1,1,3,0,28,36,97,10,86,169,119,64,83,22,122,121,25,0,61,131,18,0,153,27,2,14,52,13,1,194,47,27,97,54,4,0,1,1,5,30,6,40,18,8,40,94,65,28,85,39,26,67,34,125,64,3,28,122,14,2,32,52,2,3,61,18,0,88,113,88,53,42,113,199,22,0,79,83,3,29,1,0,10,6,23,35,4,7,43,33,22,0,147,82,10,1,85,29,152,5,2,5,0,0,7,1,15,46,6,1,20,13,89,3,2,22,65,0,2,37,3,119,114,106,9,0,1,0,0,1,1,25,1,25,7,60,42,115,102,0,48,41,8,4,144,51,3,58,180,31,90,45,33,119,108,14,42,6,2,0,0,0,2,19,7,0,0,22,35,0,47,131,94,8,28,130,102,4,15,0,0,0,4,20,1,6,59,37,11,66,11,53,40,0,28,13,11,0,0,57,5,0,71,52,6,45,1,82,11,0,0,1,1,5,1,21,14,27,60,84,47,84,13,75,24,76,35,1,19,78,1,0,24,11,0,9,62,3,22,1,70,0,0,0,2,1,4,0,42,56,110,19,70,161,102,66,88,29,126,98,11,0,71,123,19,2,151,29,2,3,13,4,0,55,8,14,64,34,4,0,2,1,6,20,3,38,27,6,43,151,71,84,86,147,18,66,52,135,61,1,35,111,5,2,33,47,2,3,62,17,0,80,113,71,21,41,111,70,5,0,76,78,3,32,1,0,7,5,18,59,5,73,46,61,49,1,140,99,6,4,86,30,157,5,1,5,0,0,8,2,16,83,3,0,31,94,98,17,1,24,66,0,2,39,4,117

Sequence (976 aa):
RKFFVIGNWKMNVDKNRINGIVKMMNKAALDPNTEAVVGCPSCYLSHAREHLSPSIGVAAQNCYKVARGNFSGEISPEMIKDCGCDWVILGHPERRTIFSEPDSFIAEKVAHAQEAGMKIIACLCETTEDRKEGRTKEVLFFKQLKSLAGAIRDWSRVVLAFEALWASNTGVFATNQQVQEALALVRDWLRNNVSERVADTTRLLYAGSVNSGNCREMAALKDLDGFLVGSAALKPDIVDIINARRKFFVIGNWKMNVDKNRINGIVKMMNKAALDPNTEAVVGCPSCYLSHAREHLSPSIGVAAQNCYKVARGNFSGEISPEMIKDCGCDWVILGHPERRTIFSEPDSFIAEKVAHAQEAGMKIIACLCETTEDRKEGRTKEVLFKQLKSSLAGAIRDWSRVVLAFEALWASNTGVFATNQQVQEALALVRDWLRNNVSERVADTTRLLYAGSVNSGNCREMAALKDLDGFLVGSAALKPDIVDIINARRKFFVIGNWKMNVDKNRINGIVKMMNKAALDPNTEAVVGCPSCYLSHAREHLSPSIGVAAQNCYKVARGNFSGEISPEMIKDCGCDWVILGHPERRTIFSEPDSFIAEKVAHAQEEAGMKIIACLCETTEDRKEGRTKEVLFKQLKSSLAGAIRDWSRVVLAFEALWASNTGVFATNQQVQEALALVRDWLRNNVSERVADTTRLLYAGSVNSGNCREMAALKDLDGFLVGSAALKPDIVDIINARRKFFVIGNWKMNVDKNRINGIVKMMNKAALDPNTEAVVGCPSCYLSHAREHLSPSIGVAAQNCYKVARGNFSGEISPEMIKDCGCDWVILGHPERRTIFSEPDSFIAEKVAHAQEAGMKIIACLCETTEDRKEGRTKEVLFKQLKSLAGAIRDWSRVVLAFEALWASNTGVFATNQQVQEALALVRDWLRNNVSERVADTTRLLYAGSVNSGNCREMAALKDLDGFLVGSAALKPDIVDIINAR

Radius of gyration: 30.12 Å; Cα contacts (8 Å, |Δi|>4): 2114; chains: 4; bounding box: 76×52×85 Å